Protein AF-0000000076105544 (afdb_homodimer)

Foldseek 3Di:
DPPPPPPPPPPPPPPLPLVLQVVLVVLVVLLCVFDQFHFAKKWKWKDFPNDTNDTFIDGPDPDHGTLQAKEFQFQLLQLLLLLLLQQLCVPQHPDHQQDQVCVLVVHQQQALDNVCSPGPGNQQLQFQQQQFAALLLLLLFQPDALVCLSVQRNQTDGDDDRLADHHDYLSSLLPSQVSSCSSVVHHSQVSSCVLPCVQLVQPLKGWLQDDDPVVGNYDFFWDQQQNDTDTADSVSLNSSCNSPSRTTMMGGSVSVNSVLSCLLLQQAHPVGHHSHDNVSSVQQPDFSHFDDQPDPLQVLAPPPLAPWHDGFTGTGRSWTWDDGPNFTKTKDWRDDGRKIKIWMATNVRRMIMIMMTHGDQPSNLQPVLSVQVSVQSSSVHDRSCPDSVCSSDPPPPSDDDDDDHDDDDDQDDAAPDQPVLPAAWWADSNSGIKGWAPDPPRQWIWIDRRQWIWIWGDDPDHQKTWIATDDSCHSPDGRWIWHWDRPDPWIWIWTCVSDVSDTTIITGDDPPPPPPPVVVPVPPVVVPVVPVVVVVVPDDDD/DPPPPPPPPPPPPPPLPLVLQVVLVVLVVLLCVFDQFHFAKKWKWKDFPNDTNDTFIDGNDPDHGTLQAKEFQFQLLQLLLLLLLQQLCVVQHPDHQQDQVCVLVVHQQQAQDNVCSPGPGNQQLQFQQQQFAALLLLLLFQPDALVCLSVQRNQTDGDDDRLADHHDYLSSLLPSQVSSCSSVVHHSQVSSCVLPCVQLVQVLKGWLQDDDPVVGNYDFFWDQQQNDTDTADSVVLNSSCNSPSRTTMMGGSVSVNSVLSCLLLQQAHPVGHHSHDNVSSVQQPDFSHFDDQPDPLQVLAPPDLAPWHDGFTGTGRSWTWDDGPRFTKTKDWRDDGRKIKIWMATNVRRMIMIMMTHGDQPSNLQPVLSVQVSVQSSSVHDRSCPDSVCSSDPPPPSDDDDDDHDDDDDQDDAAPDQLVLPAAWWADSNSGIKGWADDPPRQWIWIDRRQWIWIWGDDPDHQKTWIATDDSCHSPDGRWIWHWDRPDPWIWIWTCVSDVSDTTIITGDDPPPPPPPVVVPPPPPVVPVVPPPPPVPPPDDD

Organism: Mytilus edulis (NCBI:txid6550)

Nearest PDB structures (foldseek):
  7spn-assembly1_B  TM=6.577E-01  e=3.070E-20  Dehalococcoidia bacterium
  7mdc-assembly1_A  TM=8.211E-01  e=6.375E-18  Escherichia coli
  7mde-assembly1_A-2  TM=8.100E-01  e=4.195E-18  Escherichia coli CFT073
  7mdf-assembly1_A-2  TM=7.939E-01  e=6.717E-18  Escherichia coli CFT073
  6kjt-assembly1_D  TM=7.677E-01  e=2.613E-15  Jeotgalibacillus marinus

Radius of gyration: 33.94 Å; Cα contacts (8 Å, |Δi|>4): 2270; chains: 2; bounding box: 93×106×109 Å

Solvent-accessible surface area (backbone atoms only — not comparable to full-atom values): 57334 Å² total; per-residue (Å²): 137,84,78,77,78,77,76,78,72,76,68,75,68,79,66,76,58,60,68,41,45,53,52,47,53,54,49,53,59,52,48,52,66,30,79,80,40,47,45,41,34,39,26,33,23,33,33,42,80,90,35,80,69,42,69,41,34,39,46,64,52,98,55,86,40,35,25,73,32,28,38,57,32,13,34,48,23,24,32,54,39,39,51,52,40,56,44,47,32,66,74,74,46,91,56,55,56,79,36,37,43,29,70,76,67,71,38,77,67,41,35,57,46,67,68,58,17,65,62,40,22,49,50,40,54,47,30,27,19,61,12,37,67,35,56,63,56,41,47,40,26,73,82,65,44,55,80,56,47,57,75,23,39,34,67,48,69,63,80,45,45,73,42,59,34,68,29,76,34,54,50,47,25,16,49,50,31,37,53,37,19,66,74,69,68,44,57,56,69,57,48,46,41,63,72,46,28,57,77,58,61,24,80,79,47,50,35,49,68,74,57,56,70,90,79,48,61,57,61,78,26,22,40,66,57,73,84,45,76,40,75,49,52,66,70,47,49,26,52,62,18,63,40,35,24,26,30,16,35,26,34,23,33,57,39,47,47,42,57,41,41,23,57,64,54,57,28,19,43,96,84,63,51,64,78,40,51,64,67,55,42,50,56,39,69,40,55,63,25,39,38,72,67,73,38,80,49,44,55,77,32,27,47,72,65,28,98,49,24,58,45,51,38,22,21,14,34,42,30,36,28,34,32,44,92,49,31,50,32,39,34,40,57,10,68,49,93,12,28,35,24,37,40,38,36,21,70,61,73,33,35,25,42,39,41,36,35,18,44,55,55,72,70,42,46,49,62,52,52,47,50,54,42,50,51,20,48,76,68,74,41,85,47,90,66,82,41,67,64,40,61,46,44,42,64,36,90,63,40,92,78,78,79,78,71,78,80,88,72,74,74,76,39,68,55,81,59,64,68,72,75,70,43,43,46,26,38,24,87,54,57,40,62,36,41,32,38,79,39,93,53,81,46,33,34,30,35,39,40,54,64,35,33,28,47,30,25,28,43,89,54,79,54,24,24,34,24,35,29,35,79,68,33,49,78,71,47,62,71,38,50,38,38,48,44,73,85,52,98,71,30,32,40,35,32,46,77,53,24,75,92,62,46,51,61,21,38,48,58,77,80,67,81,81,76,64,81,60,76,70,64,74,64,59,64,72,56,53,69,60,54,61,69,52,57,72,64,59,72,74,87,124,137,83,80,77,78,76,76,76,73,75,67,75,69,78,67,73,58,60,67,38,45,54,51,48,53,53,50,54,57,51,48,51,65,30,78,80,41,47,46,42,34,38,25,32,23,33,33,42,81,88,34,82,69,43,68,40,35,39,46,65,52,97,55,86,40,34,25,75,33,28,37,56,32,13,33,48,24,23,34,53,38,39,52,51,41,54,44,47,32,66,74,73,46,93,56,54,55,79,36,38,43,30,70,77,67,72,37,78,68,41,35,58,45,68,68,57,18,66,61,41,22,49,49,40,54,45,30,28,19,60,11,37,67,34,56,62,57,40,46,39,27,74,82,65,43,54,79,56,47,55,75,22,38,35,66,48,66,62,78,45,46,73,42,59,34,66,29,75,34,54,50,47,24,16,48,51,31,38,53,37,20,64,73,70,70,45,58,54,69,57,47,45,42,64,72,45,29,58,76,58,62,25,79,78,47,49,37,49,68,74,57,56,70,90,79,47,62,57,60,78,26,22,41,65,56,73,84,45,75,40,76,48,51,65,70,47,48,25,54,62,17,62,41,34,24,25,31,16,36,26,33,22,33,58,39,46,47,42,56,42,42,24,59,64,54,58,29,19,44,97,84,63,52,65,77,39,53,65,66,56,40,51,58,40,71,39,57,64,25,39,38,71,65,72,40,81,49,42,56,77,31,26,48,72,67,29,97,49,23,62,46,51,38,22,21,13,33,42,30,38,29,34,32,44,90,49,33,52,33,39,35,42,57,9,69,48,92,12,30,34,23,37,41,38,38,21,70,63,74,33,35,24,43,40,41,37,35,18,45,56,56,73,70,43,47,50,61,52,53,46,50,55,42,50,51,20,50,75,67,75,42,85,46,89,66,83,42,67,63,42,61,43,44,43,63,36,89,64,39,92,78,78,80,79,72,77,81,88,72,72,72,76,39,69,55,82,59,63,67,74,75,68,42,45,46,26,38,24,88,55,57,41,61,34,40,34,38,79,38,91,52,82,47,33,32,30,36,40,39,54,66,35,34,27,47,30,23,25,44,90,54,79,52,25,24,34,25,35,30,35,79,68,34,49,77,72,46,63,71,37,52,39,38,48,43,73,85,50,98,71,29,33,40,34,32,46,78,53,24,77,93,62,46,51,62,22,39,48,57,76,80,70,80,80,78,62,84,55,73,74,65,71,65,60,68,70,57,55,73,62,64,61,71,62,65,73,67,59,84,70,82,128

InterPro domains:
  IPR001466 Beta-lactamase-related [PF00144] (37-363)
  IPR012338 Beta-lactamase/transpeptidase-like [G3DSA:3.40.710.10] (24-375)
  IPR012338 Beta-lactamase/transpeptidase-like [SSF56601] (34-372)
  IPR050491 Beta-lactamase AmpC-like [PTHR46825] (34-461)

Sequence (1084 aa):
MLGLFVFCLVTGVVNGCTSCSTALNATLKELMLCKSHLVVGLSVSVVKSDKVLFVEGYSNDNTSVTGDTVFQIASLSKAFASTLLVKLIEEKTEYSLDTKIKTILRNDHIFNDSLRSEYTTVRDLLSHRTGIPQNNRIRLNTNLTRSNLIHRLKYLKAEKEFRGSYIYSSLLYGLVTHITEMIGGDTWENLVSKFIFEPLGMKSSTFVTTANPEKINLAQGYRDFYGDFHPVPFEFSKYYGELCGSGCILSTAVDMTKWMTFHLNGGKLSDGRRLISEKAFKEITTAVNTVPNDMYTYKYYTKPKVPVTTAISGYALGWRSGFYGGNRMFIHGGSTYGYRALMSWYPDADLGIFIVLTGNDPNYFIRQVLHNYIFDIYTNQTPYINSTATLCSFPQPWYDYTPNTKLNVTKSLAMSRQKTDYIGNYYNPAYGHIQVKGHEDMNKLTLIYGVSTFILYPKEAKDEFYGDSVGLTKYLFNFYTFRFDIECDNPYLEIPKFESMSPPVFQKSRDNANRALTIFNSGFDQLIFMVVLYAVAQTRTFMLGLFVFCLVTGVVNGCTSCSTALNATLKELMLCKSHLVVGLSVSVVKSDKVLFVEGYSNDNTSVTGDTVFQIASLSKAFASTLLVKLIEEKTEYSLDTKIKTILRNDHIFNDSLRSEYTTVRDLLSHRTGIPQNNRIRLNTNLTRSNLIHRLKYLKAEKEFRGSYIYSSLLYGLVTHITEMIGGDTWENLVSKFIFEPLGMKSSTFVTTANPEKINLAQGYRDFYGDFHPVPFEFSKYYGELCGSGCILSTAVDMTKWMTFHLNGGKLSDGRRLISEKAFKEITTAVNTVPNDMYTYKYYTKPKVPVTTAISGYALGWRSGFYGGNRMFIHGGSTYGYRALMSWYPDADLGIFIVLTGNDPNYFIRQVLHNYIFDIYTNQTPYINSTATLCSFPQPWYDYTPNTKLNVTKSLAMSRQKTDYIGNYYNPAYGHIQVKGHEDMNKLTLIYGVSTFILYPKEAKDEFYGDSVGLTKYLFNFYTFRFDIECDNPYLEIPKFESMSPPVFQKSRDNANRALTIFNSGFDQLIFMVVLYAVAQTRTF

Secondary structure (DSSP, 8-state):
-----------------HHHHHHHHHHHHHHTT-SSS-EEEEEEEEEETTEEEEEEEEESSSS---TT-BEE-GGGHHHHHHHHHHHHHHHH-S--TTSBHHHHHT-S--SSSHHHHHH-BHHHHHTT-S-----GGGGG-TT--TTTHHHHHTTSPP-S-TTS-----HHHHHHHHHHHHHHHTS-HHHHHIIIIIHHHT-TT-EETTT--GGGTTBPPPEEEETTEEEEPPHHHHHHHTSSGGGT-EEE-HHHHHHHHHHHHTTSB-TTS-BSS-HHHHHHHTS--EE--TT-TTGGGG-TTTSSS-EEEEEE-SS-EEEEETTEEEEEEEEEETTEEEEEEEETTTTEEEEEEEEE--GGGTTHHHHHHHHHHHHTTPPPS--SHHHHHHTTTTTS-------------PPPSS-HHHH-EEEEETTTEEEEEEE-SSTT-EEEEETTEEEEEEE-SSTTEEEEEEEGGGTTTSEEEEEEEE-SSSS-EEE-GGG-SSS--EEEEP---SS--SGGGSTTSHHHHHHHHHHHGGG----/-----------------HHHHHHHHHHHHHHTT-SSS-EEEEEEEEEETTEEEEEEEEESSSS---TT-BEE-GGGHHHHHHHHHHHHHHHH-S--TTSBHHHHHT-S--SSSHHHHHH-BHHHHHTT-S-----GGGGG-TT--TTTHHHHHTTS---S-TTS-----HHHHHHHHHHHHHHHTS-HHHHHIIIIIHHHT-TT-EETTT--GGGTTBPPPEEEETTEEEEPPHHHHHHHTSSGGGT-EEE-HHHHHHHHHHHHTTSB-TTS-BSS-HHHHHHHTS--EE--TT-TTGGGG-TTTSSS-EEEEEE-SS-EEEEETTEEEEEEEEEETTEEEEEEEETTTTEEEEEEEEE--GGGTTHHHHHHHHHHHHTTPPPS--SHHHHHHTTTTTS-------------PPPSS-HHHH-EEEEETTTEEEEEEE-SSTT-EEEEETTEEEEEEE-SSTTEEEEEEEGGGTTTSEEEEEEEE-SSSS-EEE-GGG-SSS--EEEEP---SS--S-GGGTTSGGGGGGGSTTGGGG----

Structure (mmCIF, N/CA/C/O backbone):
data_AF-0000000076105544-model_v1
#
loop_
_entity.id
_entity.type
_entity.pdbx_description
1 polymer 'Beta-lactamase-related domain-containing protein'
#
loop_
_atom_site.group_PDB
_atom_site.id
_atom_site.type_symbol
_atom_site.label_atom_id
_atom_site.label_alt_id
_atom_site.label_comp_id
_atom_site.label_asym_id
_atom_site.label_entity_id
_atom_site.label_seq_id
_atom_site.pdbx_PDB_ins_code
_atom_site.Cartn_x
_atom_site.Cartn_y
_atom_site.Cartn_z
_atom_site.occupancy
_atom_site.B_iso_or_equiv
_atom_site.auth_seq_id
_atom_site.auth_comp_id
_atom_site.auth_asym_id
_atom_site.auth_atom_id
_atom_site.pdbx_PDB_model_num
ATOM 1 N N . MET A 1 1 ? 42.875 -32.688 32.812 1 31.58 1 MET A N 1
ATOM 2 C CA . MET A 1 1 ? 43.094 -31.578 31.891 1 31.58 1 MET A CA 1
ATOM 3 C C . MET A 1 1 ? 41.781 -30.812 31.609 1 31.58 1 MET A C 1
ATOM 5 O O . MET A 1 1 ? 40.875 -31.375 31.016 1 31.58 1 MET A O 1
ATOM 9 N N . LEU A 1 2 ? 41.406 -29.859 32.5 1 36.34 2 LEU A N 1
ATOM 10 C CA . LEU A 1 2 ? 40.219 -29.016 32.625 1 36.34 2 LEU A CA 1
ATOM 11 C C . LEU A 1 2 ? 40.156 -28 31.5 1 36.34 2 LEU A C 1
ATOM 13 O O . LEU A 1 2 ? 41 -27.109 31.422 1 36.34 2 LEU A O 1
ATOM 17 N N . GLY A 1 3 ? 39.719 -28.406 30.344 1 34.31 3 GLY A N 1
ATOM 18 C CA . GLY A 1 3 ? 39.594 -27.516 29.188 1 34.31 3 GLY A CA 1
ATOM 19 C C . GLY A 1 3 ? 38.719 -26.312 29.453 1 34.31 3 GLY A C 1
ATOM 20 O O . GLY A 1 3 ? 37.562 -26.453 29.828 1 34.31 3 GLY A O 1
ATOM 21 N N . LEU A 1 4 ? 39.344 -25.203 29.781 1 35.78 4 LEU A N 1
ATOM 22 C CA . LEU A 1 4 ? 38.75 -23.891 30 1 35.78 4 LEU A CA 1
ATOM 23 C C . LEU A 1 4 ? 38.062 -23.375 28.75 1 35.78 4 LEU A C 1
ATOM 25 O O . LEU A 1 4 ? 38.688 -23.156 27.719 1 35.78 4 LEU A O 1
ATOM 29 N N . PHE A 1 5 ? 36.812 -23.656 28.656 1 39.09 5 PHE A N 1
ATOM 30 C CA . PHE A 1 5 ? 35.969 -23.031 27.641 1 39.09 5 PHE A CA 1
ATOM 31 C C . PHE A 1 5 ? 35.906 -21.516 27.828 1 39.09 5 PHE A C 1
ATOM 33 O O . PHE A 1 5 ? 35.375 -21.031 28.828 1 39.09 5 PHE A O 1
ATOM 40 N N . VAL A 1 6 ? 36.875 -20.797 27.219 1 33.16 6 VAL A N 1
ATOM 41 C CA . VAL A 1 6 ? 36.75 -19.344 27.172 1 33.16 6 VAL A CA 1
ATOM 42 C C . VAL A 1 6 ? 35.562 -18.938 26.344 1 33.16 6 VAL A C 1
ATOM 44 O O . VAL A 1 6 ? 35.469 -19.234 25.156 1 33.16 6 VAL A O 1
ATOM 47 N N . PHE A 1 7 ? 34.469 -18.75 27 1 33.44 7 PHE A N 1
ATOM 48 C CA . PHE A 1 7 ? 33.312 -18.078 26.406 1 33.44 7 PHE A CA 1
ATOM 49 C C . PHE A 1 7 ? 33.688 -16.688 25.922 1 33.44 7 PHE A C 1
ATOM 51 O O . PHE A 1 7 ? 34 -15.812 26.719 1 33.44 7 PHE A O 1
ATOM 58 N N . CYS A 1 8 ? 34.25 -16.609 24.719 1 30.38 8 CYS A N 1
ATOM 59 C CA . CYS A 1 8 ? 34.375 -15.281 24.125 1 30.38 8 CYS A CA 1
ATOM 60 C C . CYS A 1 8 ? 33.031 -14.586 24.031 1 30.38 8 CYS A C 1
ATOM 62 O O . CYS A 1 8 ? 32.156 -14.992 23.25 1 30.38 8 CYS A O 1
ATOM 64 N N . LEU A 1 9 ? 32.594 -14.023 25.094 1 30.91 9 LEU A N 1
ATOM 65 C CA . LEU A 1 9 ? 31.531 -13.031 25.047 1 30.91 9 LEU A CA 1
ATOM 66 C C . LEU A 1 9 ? 31.844 -11.945 24.016 1 30.91 9 LEU A C 1
ATOM 68 O O . LEU A 1 9 ? 32.75 -11.133 24.234 1 30.91 9 LEU A O 1
ATOM 72 N N . VAL A 1 10 ? 31.719 -12.211 22.797 1 32.59 10 VAL A N 1
ATOM 73 C CA . VAL A 1 10 ? 31.688 -11.086 21.859 1 32.59 10 VAL A CA 1
ATOM 74 C C . VAL A 1 10 ? 30.688 -10.039 22.344 1 32.59 10 VAL A C 1
ATOM 76 O O . VAL A 1 10 ? 29.484 -10.281 22.359 1 32.59 10 VAL A O 1
ATOM 79 N N . THR A 1 11 ? 30.984 -9.414 23.391 1 32.16 11 THR A N 1
ATOM 80 C CA . THR A 1 11 ? 30.281 -8.18 23.672 1 32.16 11 THR A CA 1
ATOM 81 C C . THR A 1 11 ? 30.203 -7.293 22.438 1 32.16 11 THR A C 1
ATOM 83 O O . THR A 1 11 ? 31.234 -6.844 21.922 1 32.16 11 THR A O 1
ATOM 86 N N . GLY A 1 12 ? 29.406 -7.598 21.5 1 33.75 12 GLY A N 1
ATOM 87 C CA . GLY A 1 12 ? 29.125 -6.523 20.578 1 33.75 12 GLY A CA 1
ATOM 88 C C . GLY A 1 12 ? 29.047 -5.16 21.234 1 33.75 12 GLY A C 1
ATOM 89 O O . GLY A 1 12 ? 28.109 -4.895 22 1 33.75 12 GLY A O 1
ATOM 90 N N . VAL A 1 13 ? 30.094 -4.617 21.625 1 34.41 13 VAL A N 1
ATOM 91 C CA . VAL A 1 13 ? 30.156 -3.199 21.969 1 34.41 13 VAL A CA 1
ATOM 92 C C . VAL A 1 13 ? 29.312 -2.395 20.984 1 34.41 13 VAL A C 1
ATOM 94 O O . VAL A 1 13 ? 29.594 -2.396 19.781 1 34.41 13 VAL A O 1
ATOM 97 N N . VAL A 1 14 ? 28.062 -2.232 21.141 1 41.03 14 VAL A N 1
ATOM 98 C CA . VAL A 1 14 ? 27.328 -1.115 20.547 1 41.03 14 VAL A CA 1
ATOM 99 C C . VAL A 1 14 ? 28.188 0.144 20.594 1 41.03 14 VAL A C 1
ATOM 101 O O . VAL A 1 14 ? 28.375 0.745 21.656 1 41.03 14 VAL A O 1
ATOM 104 N N . ASN A 1 15 ? 29.391 0.202 20.125 1 44.59 15 ASN A N 1
ATOM 105 C CA . ASN A 1 15 ? 30.234 1.394 20.031 1 44.59 15 ASN A CA 1
ATOM 106 C C . ASN A 1 15 ? 29.422 2.611 19.594 1 44.59 15 ASN A C 1
ATOM 108 O O . ASN A 1 15 ? 28.812 2.6 18.531 1 44.59 15 ASN A O 1
ATOM 112 N N . GLY A 1 16 ? 28.75 3.342 20.438 1 58.44 16 GLY A N 1
ATOM 113 C CA . GLY A 1 16 ? 28.297 4.703 20.203 1 58.44 16 GLY A CA 1
ATOM 114 C C . GLY A 1 16 ? 29.141 5.434 19.172 1 58.44 16 GLY A C 1
ATOM 115 O O . GLY A 1 16 ? 30.359 5.242 19.109 1 58.44 16 GLY A O 1
ATOM 116 N N . CYS A 1 17 ? 28.625 5.535 17.922 1 72.81 17 CYS A N 1
ATOM 117 C CA . CYS A 1 17 ? 29.328 6.172 16.812 1 72.81 17 CYS A CA 1
ATOM 118 C C . CYS A 1 17 ? 29.734 7.594 17.156 1 72.81 17 CYS A C 1
ATOM 120 O O . CYS A 1 17 ? 29.125 8.555 16.688 1 72.81 17 CYS A O 1
ATOM 122 N N . THR A 1 18 ? 30.578 7.867 18.188 1 79.75 18 THR A N 1
ATOM 123 C CA . THR A 1 18 ? 31.047 9.195 18.547 1 79.75 18 THR A CA 1
ATOM 124 C C . THR A 1 18 ? 31.469 9.977 17.312 1 79.75 18 THR A C 1
ATOM 126 O O . THR A 1 18 ? 31.203 11.172 17.203 1 79.75 18 THR A O 1
ATOM 129 N N . SER A 1 19 ? 32.062 9.266 16.5 1 86.56 19 SER A N 1
ATOM 130 C CA . SER A 1 19 ? 32.5 9.906 15.258 1 86.56 19 SER A CA 1
ATOM 131 C C . SER A 1 19 ? 31.297 10.367 14.438 1 86.56 19 SER A C 1
ATOM 133 O O . SER A 1 19 ? 31.328 11.43 13.805 1 86.56 19 SER A O 1
ATOM 135 N N . CYS A 1 20 ? 30.266 9.633 14.531 1 89.56 20 CYS A N 1
ATOM 136 C CA . CYS A 1 20 ? 29.062 10 13.805 1 89.56 20 CYS A CA 1
ATOM 137 C C . CYS A 1 20 ? 28.438 11.281 14.367 1 89.56 20 CYS A C 1
ATOM 139 O O . CYS A 1 20 ? 28.047 12.172 13.609 1 89.56 20 CYS A O 1
ATOM 141 N N . SER A 1 21 ? 28.438 11.453 15.688 1 93.81 21 SER A N 1
ATOM 142 C CA . SER A 1 21 ? 27.844 12.617 16.344 1 93.81 21 SER A CA 1
ATOM 143 C C . SER A 1 21 ? 28.672 13.875 16.094 1 93.81 21 SER A C 1
ATOM 145 O O . SER A 1 21 ? 28.125 14.969 15.945 1 93.81 21 SER A O 1
ATOM 147 N N . THR A 1 22 ? 29.953 13.688 16.047 1 93.25 22 THR A N 1
ATOM 148 C CA . THR A 1 22 ? 30.828 14.812 15.734 1 93.25 22 THR A CA 1
ATOM 149 C C . THR A 1 22 ? 30.609 15.297 14.305 1 93.25 22 THR A C 1
ATOM 151 O O . THR A 1 22 ? 30.516 16.5 14.062 1 93.25 22 THR A O 1
ATOM 154 N N . ALA A 1 23 ? 30.531 14.336 13.453 1 91.38 23 ALA A N 1
ATOM 155 C CA . ALA A 1 23 ? 30.281 14.672 12.055 1 91.38 23 ALA A CA 1
ATOM 156 C C . ALA A 1 23 ? 28.938 15.352 11.883 1 91.38 23 ALA A C 1
ATOM 158 O O . ALA A 1 23 ? 28.797 16.312 11.117 1 91.38 23 ALA A O 1
ATOM 159 N N . LEU A 1 24 ? 27.938 14.844 12.562 1 94.75 24 LEU A N 1
ATOM 160 C CA . LEU A 1 24 ? 26.609 15.422 12.492 1 94.75 24 LEU A CA 1
ATOM 161 C C . LEU A 1 24 ? 26.609 16.859 13.023 1 94.75 24 LEU A C 1
ATOM 163 O O . LEU A 1 24 ? 26.031 17.75 12.398 1 94.75 24 LEU A O 1
ATOM 167 N N . ASN A 1 25 ? 27.219 17.078 14.148 1 95.25 25 ASN A N 1
ATOM 168 C CA . ASN A 1 25 ? 27.297 18.406 14.742 1 95.25 25 ASN A CA 1
ATOM 169 C C . ASN A 1 25 ? 27.922 19.406 13.781 1 95.25 25 ASN A C 1
ATOM 171 O O . ASN A 1 25 ? 27.438 20.531 13.641 1 95.25 25 ASN A O 1
ATOM 175 N N . ALA A 1 26 ? 29 18.984 13.148 1 92.88 26 ALA A N 1
ATOM 176 C CA . ALA A 1 26 ? 29.688 19.859 12.195 1 92.88 26 ALA A CA 1
ATOM 177 C C . ALA A 1 26 ? 28.781 20.188 11.008 1 92.88 26 ALA A C 1
ATOM 179 O O . ALA A 1 26 ? 28.734 21.344 10.562 1 92.88 26 ALA A O 1
ATOM 180 N N . THR A 1 27 ? 28.109 19.203 10.547 1 92.81 27 THR A N 1
ATOM 181 C CA . THR A 1 27 ? 27.219 19.375 9.406 1 92.81 27 THR A CA 1
ATOM 182 C C . THR A 1 27 ? 26.078 20.328 9.742 1 92.81 27 THR A C 1
ATOM 184 O O . THR A 1 27 ? 25.719 21.188 8.938 1 92.81 27 THR A O 1
ATOM 187 N N . LEU A 1 28 ? 25.5 20.234 10.906 1 94.62 28 LEU A N 1
ATOM 188 C CA . LEU A 1 28 ? 24.359 21.062 11.32 1 94.62 28 LEU A CA 1
ATOM 189 C C . LEU A 1 28 ? 24.797 22.5 11.523 1 94.62 28 LEU A C 1
ATOM 191 O O . LEU A 1 28 ? 24.062 23.438 11.18 1 94.62 28 LEU A O 1
ATOM 195 N N . LYS A 1 29 ? 25.969 22.703 12.062 1 92.06 29 LYS A N 1
ATOM 196 C CA . LYS A 1 29 ? 26.516 24.062 12.211 1 92.06 29 LYS A CA 1
ATOM 197 C C . LYS A 1 29 ? 26.688 24.734 10.852 1 92.06 29 LYS A C 1
ATOM 199 O O . LYS A 1 29 ? 26.391 25.906 10.703 1 92.06 29 LYS A O 1
ATOM 204 N N . GLU A 1 30 ? 27.141 23.969 9.945 1 89.31 30 GLU A N 1
ATOM 205 C CA . GLU A 1 30 ? 27.344 24.5 8.602 1 89.31 30 GLU A CA 1
ATOM 206 C C . GLU A 1 30 ? 26 24.812 7.93 1 89.31 30 GLU A C 1
ATOM 208 O O . GLU A 1 30 ? 25.891 25.781 7.191 1 89.31 30 GLU A O 1
ATOM 213 N N . LEU A 1 31 ? 25.047 23.953 8.141 1 90.88 31 LEU A N 1
ATOM 214 C CA . LEU A 1 31 ? 23.719 24.156 7.59 1 90.88 31 LEU A CA 1
ATOM 215 C C . LEU A 1 31 ? 23.141 25.484 8.031 1 90.88 31 LEU A C 1
ATOM 217 O O . LEU A 1 31 ? 22.484 26.172 7.254 1 90.88 31 LEU A O 1
ATOM 221 N N . MET A 1 32 ? 23.406 25.922 9.258 1 90.5 32 MET A N 1
ATOM 222 C CA . MET A 1 32 ? 22.859 27.156 9.812 1 90.5 32 MET A CA 1
ATOM 223 C C . MET A 1 32 ? 23.453 28.375 9.109 1 90.5 32 MET A C 1
ATOM 225 O O . MET A 1 32 ? 22.875 29.469 9.164 1 90.5 32 MET A O 1
ATOM 229 N N . LEU A 1 33 ? 24.5 28.109 8.367 1 86.94 33 LEU A N 1
ATOM 230 C CA . LEU A 1 33 ? 25.188 29.219 7.723 1 86.94 33 LEU A CA 1
ATOM 231 C C . LEU A 1 33 ? 24.766 29.359 6.266 1 86.94 33 LEU A C 1
ATOM 233 O O . LEU A 1 33 ? 25.125 30.312 5.59 1 86.94 33 LEU A O 1
ATOM 237 N N . CYS A 1 34 ? 23.969 28.359 5.91 1 85.38 34 CYS A N 1
ATOM 238 C CA . CYS A 1 34 ? 23.531 28.391 4.52 1 85.38 34 CYS A CA 1
ATOM 239 C C . CYS A 1 34 ? 22.672 29.625 4.254 1 85.38 34 CYS A C 1
ATOM 241 O O . CYS A 1 34 ? 21.797 29.953 5.055 1 85.38 34 CYS A O 1
ATOM 243 N N . LYS A 1 35 ? 22.797 30.266 3.115 1 75.38 35 LYS A N 1
ATOM 244 C CA . LYS A 1 35 ? 22.047 31.484 2.77 1 75.38 35 LYS A CA 1
ATOM 245 C C . LYS A 1 35 ? 20.781 31.141 1.991 1 75.38 35 LYS A C 1
ATOM 247 O O . LYS A 1 35 ? 19.812 31.891 2.023 1 75.38 35 LYS A O 1
ATOM 252 N N . SER A 1 36 ? 20.812 30.109 1.252 1 69.62 36 SER A N 1
ATOM 253 C CA . SER A 1 36 ? 19.703 29.75 0.37 1 69.62 36 SER A CA 1
ATOM 254 C C . SER A 1 36 ? 18.516 29.203 1.163 1 69.62 36 SER A C 1
ATOM 256 O O . SER A 1 36 ? 17.375 29.359 0.745 1 69.62 36 SER A O 1
ATOM 258 N N . HIS A 1 37 ? 18.797 28.453 2.17 1 67.31 37 HIS A N 1
ATOM 259 C CA . HIS A 1 37 ? 17.75 27.875 3.008 1 67.31 37 HIS A CA 1
ATOM 260 C C . HIS A 1 37 ? 17.828 28.406 4.434 1 67.31 37 HIS A C 1
ATOM 262 O O . HIS A 1 37 ? 18.641 27.938 5.23 1 67.31 37 HIS A O 1
ATOM 268 N N . LEU A 1 38 ? 16.891 29.25 4.59 1 78.31 38 LEU A N 1
ATOM 269 C CA . LEU A 1 38 ? 17.109 29.906 5.879 1 78.31 38 LEU A CA 1
ATOM 270 C C . LEU A 1 38 ? 16.406 29.141 6.996 1 78.31 38 LEU A C 1
ATOM 272 O O . LEU A 1 38 ? 15.172 29.062 7.02 1 78.31 38 LEU A O 1
ATOM 276 N N . VAL A 1 39 ? 17.172 28.406 7.668 1 91.25 39 VAL A N 1
ATOM 277 C CA . VAL A 1 39 ? 16.766 27.797 8.93 1 91.25 39 VAL A CA 1
ATOM 278 C C . VAL A 1 39 ? 17.047 28.75 10.086 1 91.25 39 VAL A C 1
ATOM 280 O O . VAL A 1 39 ? 18.188 29.219 10.25 1 91.25 39 VAL A O 1
ATOM 283 N N . VAL A 1 40 ? 15.977 29.094 10.82 1 93.94 40 VAL A N 1
ATOM 284 C CA . VAL A 1 40 ? 16.125 30.047 11.922 1 93.94 40 VAL A CA 1
ATOM 285 C C . VAL A 1 40 ? 16.469 29.281 13.203 1 93.94 40 VAL A C 1
ATOM 287 O O . VAL A 1 40 ? 17.453 29.609 13.883 1 93.94 40 VAL A O 1
ATOM 290 N N . GLY A 1 41 ? 15.664 28.406 13.57 1 95.81 41 GLY A N 1
ATOM 291 C CA . GLY A 1 41 ? 15.906 27.484 14.672 1 95.81 41 GLY A CA 1
ATOM 292 C C . GLY A 1 41 ? 15.812 26.031 14.273 1 95.81 41 GLY A C 1
ATOM 293 O O . GLY A 1 41 ? 14.977 25.656 13.438 1 95.81 41 GLY A O 1
ATOM 294 N N . LEU A 1 42 ? 16.719 25.172 14.836 1 97.06 42 LEU A N 1
ATOM 295 C CA . LEU A 1 42 ? 16.797 23.75 14.516 1 97.06 42 LEU A CA 1
ATOM 296 C C . LEU A 1 42 ? 17.109 22.922 15.766 1 97.06 42 LEU A C 1
ATOM 298 O O . LEU A 1 42 ? 17.969 23.312 16.562 1 97.06 42 LEU A O 1
ATOM 302 N N . SER A 1 43 ? 16.375 21.953 16.031 1 98.56 43 SER A N 1
ATOM 303 C CA . SER A 1 43 ? 16.672 20.969 17.062 1 98.56 43 SER A CA 1
ATOM 304 C C . SER A 1 43 ? 16.641 19.547 16.516 1 98.56 43 SER A C 1
ATOM 306 O O . SER A 1 43 ? 15.773 19.219 15.711 1 98.56 43 SER A O 1
ATOM 308 N N . VAL A 1 44 ? 17.609 18.688 16.906 1 98.62 44 VAL A N 1
ATOM 309 C CA . VAL A 1 44 ? 17.781 17.344 16.359 1 98.62 44 VAL A CA 1
ATOM 310 C C . VAL A 1 44 ? 18.031 16.344 17.484 1 98.62 44 VAL A C 1
ATOM 312 O O . VAL A 1 44 ? 18.734 16.672 18.453 1 98.62 44 VAL A O 1
ATOM 315 N N . SER A 1 45 ? 17.484 15.203 17.391 1 98.75 45 SER A N 1
ATOM 316 C CA . SER A 1 45 ? 17.828 14.109 18.297 1 98.75 45 SER A CA 1
ATOM 317 C C . SER A 1 45 ? 17.922 12.781 17.547 1 98.75 45 SER A C 1
ATOM 319 O O . SER A 1 45 ? 17.234 12.586 16.531 1 98.75 45 SER A O 1
ATOM 321 N N . VAL A 1 46 ? 18.781 11.898 17.953 1 98.69 46 VAL A N 1
ATOM 322 C CA . VAL A 1 46 ? 19.016 10.57 17.406 1 98.69 46 VAL A CA 1
ATOM 323 C C . VAL A 1 46 ? 19.078 9.539 18.531 1 98.69 46 VAL A C 1
ATOM 325 O O . VAL A 1 46 ? 19.781 9.727 19.516 1 98.69 46 VAL A O 1
ATOM 328 N N . VAL A 1 47 ? 18.25 8.523 18.391 1 98 47 VAL A N 1
ATOM 329 C CA . VAL A 1 47 ? 18.25 7.41 19.328 1 98 47 VAL A CA 1
ATOM 330 C C . VAL A 1 47 ? 18.641 6.125 18.594 1 98 47 VAL A C 1
ATOM 332 O O . VAL A 1 47 ? 18.203 5.883 17.469 1 98 47 VAL A O 1
ATOM 335 N N . LYS A 1 48 ? 19.469 5.34 19.156 1 95.94 48 LYS A N 1
ATOM 336 C CA . LYS A 1 48 ? 19.859 4.035 18.625 1 95.94 48 LYS A CA 1
ATOM 337 C C . LYS A 1 48 ? 20.078 3.02 19.734 1 95.94 48 LYS A C 1
ATOM 339 O O . LYS A 1 48 ? 20.766 3.303 20.703 1 95.94 48 LYS A O 1
ATOM 344 N N . SER A 1 49 ? 19.516 1.836 19.609 1 90.31 49 SER A N 1
ATOM 345 C CA . SER A 1 49 ? 19.688 0.748 20.562 1 90.31 49 SER A CA 1
ATOM 346 C C . SER A 1 49 ? 19.422 1.214 21.984 1 90.31 49 SER A C 1
ATOM 348 O O . SER A 1 49 ? 20.25 1.005 22.875 1 90.31 49 SER A O 1
ATOM 350 N N . ASP A 1 50 ? 18.422 1.994 22.156 1 89.81 50 ASP A N 1
ATOM 351 C CA . ASP A 1 50 ? 17.891 2.451 23.438 1 89.81 50 ASP A CA 1
ATOM 352 C C . ASP A 1 50 ? 18.812 3.498 24.078 1 89.81 50 ASP A C 1
ATOM 354 O O . ASP A 1 50 ? 18.75 3.734 25.281 1 89.81 50 ASP A O 1
ATOM 358 N N . LYS A 1 51 ? 19.641 4.062 23.266 1 94.81 51 LYS A N 1
ATOM 359 C CA . LYS A 1 51 ? 20.531 5.117 23.75 1 94.81 51 LYS A CA 1
ATOM 360 C C . LYS A 1 51 ? 20.344 6.398 22.938 1 94.81 51 LYS A C 1
ATOM 362 O O . LYS A 1 51 ? 20.219 6.359 21.719 1 94.81 51 LYS A O 1
ATOM 367 N N . VAL A 1 52 ? 20.297 7.465 23.688 1 96.94 52 VAL A N 1
ATOM 368 C CA . VAL A 1 52 ? 20.328 8.773 23.031 1 96.94 52 VAL A CA 1
ATOM 369 C C . VAL A 1 52 ? 21.75 9.102 22.594 1 96.94 52 VAL A C 1
ATOM 371 O O . VAL A 1 52 ? 22.625 9.328 23.422 1 96.94 52 VAL A O 1
ATOM 374 N N . LEU A 1 53 ? 21.969 9.172 21.328 1 97.31 53 LEU A N 1
ATOM 375 C CA . LEU A 1 53 ? 23.312 9.352 20.812 1 97.31 53 LEU A CA 1
ATOM 376 C C . LEU A 1 53 ? 23.562 10.812 20.469 1 97.31 53 LEU A C 1
ATOM 378 O O . LEU A 1 53 ? 24.719 11.242 20.359 1 97.31 53 LEU A O 1
ATOM 382 N N . PHE A 1 54 ? 22.5 11.586 20.234 1 97.69 54 PHE A N 1
ATOM 383 C CA . PHE A 1 54 ? 22.656 12.977 19.812 1 97.69 54 PHE A CA 1
ATOM 384 C C . PHE A 1 54 ? 21.438 13.797 20.203 1 97.69 54 PHE A C 1
ATOM 386 O O . PHE A 1 54 ? 20.297 13.375 19.953 1 97.69 54 PHE A O 1
ATOM 393 N N . VAL A 1 55 ? 21.531 14.867 20.828 1 98.19 55 VAL A N 1
ATOM 394 C CA . VAL A 1 55 ? 20.516 15.891 21.062 1 98.19 55 VAL A CA 1
ATOM 395 C C . VAL A 1 55 ? 21.172 17.266 21.094 1 98.19 55 VAL A C 1
ATOM 397 O O . VAL A 1 55 ? 22.031 17.547 21.938 1 98.19 55 VAL A O 1
ATOM 400 N N . GLU A 1 56 ? 20.812 18.094 20.141 1 97.69 56 GLU A N 1
ATOM 401 C CA . GLU A 1 56 ? 21.375 19.438 20.078 1 97.69 56 GLU A CA 1
ATOM 402 C C . GLU A 1 56 ? 20.391 20.406 19.422 1 97.69 56 GLU A C 1
ATOM 404 O O . GLU A 1 56 ? 19.438 20 18.766 1 97.69 56 GLU A O 1
ATOM 409 N N . GLY A 1 57 ? 20.594 21.656 19.688 1 97.56 57 GLY A N 1
ATOM 410 C CA . GLY A 1 57 ? 19.859 22.75 19.047 1 97.56 57 GLY A CA 1
ATOM 411 C C . GLY A 1 57 ? 20.766 23.828 18.484 1 97.56 57 GLY A C 1
ATOM 412 O O . GLY A 1 57 ? 21.891 24.016 18.953 1 97.56 57 GLY A O 1
ATOM 413 N N . TYR A 1 58 ? 20.25 24.453 17.469 1 95.75 58 TYR A N 1
ATOM 414 C CA . TYR A 1 58 ? 20.984 25.484 16.766 1 95.75 58 TYR A CA 1
ATOM 415 C C . TYR A 1 58 ? 20.078 26.656 16.406 1 95.75 58 TYR A C 1
ATOM 417 O O . TYR A 1 58 ? 18.875 26.469 16.188 1 95.75 58 TYR A O 1
ATOM 425 N N . SER A 1 59 ? 20.594 27.812 16.391 1 92.81 59 SER A N 1
ATOM 426 C CA . SER A 1 59 ? 19.828 28.984 15.977 1 92.81 59 SER A CA 1
ATOM 427 C C . SER A 1 59 ? 20.703 29.969 15.227 1 92.81 59 SER A C 1
ATOM 429 O O . SER A 1 59 ? 21.922 30.047 15.469 1 92.81 59 SER A O 1
ATOM 431 N N . ASN A 1 60 ? 20.188 30.609 14.336 1 84.75 60 ASN A N 1
ATOM 432 C CA . ASN A 1 60 ? 20.906 31.656 13.602 1 84.75 60 ASN A CA 1
ATOM 433 C C . ASN A 1 60 ? 20.531 33.062 14.086 1 84.75 60 ASN A C 1
ATOM 435 O O . ASN A 1 60 ? 21.047 34.062 13.57 1 84.75 60 ASN A O 1
ATOM 439 N N . ASP A 1 61 ? 19.688 33.094 14.977 1 76.31 61 ASP A N 1
ATOM 440 C CA . ASP A 1 61 ? 19.328 34.375 15.562 1 76.31 61 ASP A CA 1
ATOM 441 C C . ASP A 1 61 ? 19.75 34.438 17.031 1 76.31 61 ASP A C 1
ATOM 443 O O . ASP A 1 61 ? 20.547 33.625 17.484 1 76.31 61 ASP A O 1
ATOM 447 N N . ASN A 1 62 ? 19.375 35.469 17.609 1 75.81 62 ASN A N 1
ATOM 448 C CA . ASN A 1 62 ? 19.828 35.719 18.969 1 75.81 62 ASN A CA 1
ATOM 449 C C . ASN A 1 62 ? 19.094 34.844 19.984 1 75.81 62 ASN A C 1
ATOM 451 O O . ASN A 1 62 ? 19.156 35.094 21.188 1 75.81 62 ASN A O 1
ATOM 455 N N . THR A 1 63 ? 18.484 33.906 19.328 1 78.19 63 THR A N 1
ATOM 456 C CA . THR A 1 63 ? 17.828 33 20.266 1 78.19 63 THR A CA 1
ATOM 457 C C . THR A 1 63 ? 18.719 31.812 20.578 1 78.19 63 THR A C 1
ATOM 459 O O . THR A 1 63 ? 19.688 31.562 19.875 1 78.19 63 THR A O 1
ATOM 462 N N . SER A 1 64 ? 18.484 31.203 21.734 1 88.5 64 SER A N 1
ATOM 463 C CA . SER A 1 64 ? 19.234 30.031 22.156 1 88.5 64 SER A CA 1
ATOM 464 C C . SER A 1 64 ? 18.391 28.766 22.047 1 88.5 64 SER A C 1
ATOM 466 O O . SER A 1 64 ? 17.766 28.344 23.016 1 88.5 64 SER A O 1
ATOM 468 N N . VAL A 1 65 ? 18.391 28.156 20.828 1 96.62 65 VAL A N 1
ATOM 469 C CA . VAL A 1 65 ? 17.688 26.891 20.625 1 96.62 65 VAL A CA 1
ATOM 470 C C . VAL A 1 65 ? 18.547 25.75 21.172 1 96.62 65 VAL A C 1
ATOM 472 O O . VAL A 1 65 ? 19.75 25.688 20.938 1 96.62 65 VAL A O 1
ATOM 475 N N . THR A 1 66 ? 17.984 24.922 21.953 1 97.5 66 THR A N 1
ATOM 476 C CA . THR A 1 66 ? 18.609 23.719 22.516 1 97.5 66 THR A CA 1
ATOM 477 C C . THR A 1 66 ? 17.703 22.5 22.297 1 97.5 66 THR A C 1
ATOM 479 O O . THR A 1 66 ? 16.656 22.609 21.672 1 97.5 66 THR A O 1
ATOM 482 N N . GLY A 1 67 ? 18.156 21.391 22.828 1 97.94 67 GLY A N 1
ATOM 483 C CA . GLY A 1 67 ? 17.328 20.188 22.797 1 97.94 67 GLY A CA 1
ATOM 484 C C . GLY A 1 67 ? 16.062 20.312 23.625 1 97.94 67 GLY A C 1
ATOM 485 O O . GLY A 1 67 ? 15.117 19.547 23.453 1 97.94 67 GLY A O 1
ATOM 486 N N . ASP A 1 68 ? 16 21.297 24.484 1 98.06 68 ASP A N 1
ATOM 487 C CA . ASP A 1 68 ? 14.867 21.469 25.391 1 98.06 68 ASP A CA 1
ATOM 488 C C . ASP A 1 68 ? 13.93 22.578 24.891 1 98.06 68 ASP A C 1
ATOM 490 O O . ASP A 1 68 ? 12.906 22.844 25.516 1 98.06 68 ASP A O 1
ATOM 494 N N . THR A 1 69 ? 14.305 23.203 23.812 1 98.5 69 THR A N 1
ATOM 495 C CA . THR A 1 69 ? 13.422 24.219 23.234 1 98.5 69 THR A CA 1
ATOM 496 C C . THR A 1 69 ? 12.164 23.578 22.656 1 98.5 69 THR A C 1
ATOM 498 O O . THR A 1 69 ? 12.227 22.531 22.031 1 98.5 69 THR A O 1
ATOM 501 N N . VAL A 1 70 ? 11.031 24.203 22.953 1 98.69 70 VAL A N 1
ATOM 502 C CA . VAL A 1 70 ? 9.734 23.672 22.547 1 98.69 70 VAL A CA 1
ATOM 503 C C . VAL A 1 70 ? 9.406 24.156 21.125 1 98.69 70 VAL A C 1
ATOM 505 O O . VAL A 1 70 ? 9.578 25.328 20.812 1 98.69 70 VAL A O 1
ATOM 508 N N . PHE A 1 71 ? 9.016 23.25 20.25 1 98.75 71 PHE A N 1
ATOM 509 C CA . PHE A 1 71 ? 8.523 23.531 18.906 1 98.75 71 PHE A CA 1
ATOM 510 C C . PHE A 1 71 ? 7.137 22.922 18.703 1 98.75 71 PHE A C 1
ATOM 512 O O . PHE A 1 71 ? 6.766 21.953 19.375 1 98.75 71 PHE A O 1
ATOM 519 N N . GLN A 1 72 ? 6.324 23.516 17.797 1 98.75 72 GLN A N 1
ATOM 520 C CA . GLN A 1 72 ? 5.164 22.781 17.297 1 98.75 72 GLN A CA 1
ATOM 521 C C . GLN A 1 72 ? 5.59 21.656 16.359 1 98.75 72 GLN A C 1
ATOM 523 O O . GLN A 1 72 ? 6.398 21.859 15.453 1 98.75 72 GLN A O 1
ATOM 528 N N . ILE A 1 73 ? 5.039 20.453 16.594 1 98.88 73 ILE A N 1
ATOM 529 C CA . ILE A 1 73 ? 5.477 19.344 15.766 1 98.88 73 ILE A CA 1
ATOM 530 C C . ILE A 1 73 ? 4.387 18.984 14.758 1 98.88 73 ILE A C 1
ATOM 532 O O . ILE A 1 73 ? 4.527 18.031 13.992 1 98.88 73 ILE A O 1
ATOM 536 N N . ALA A 1 74 ? 3.311 19.719 14.758 1 98.56 74 ALA A N 1
ATOM 537 C CA . ALA A 1 74 ? 2.273 19.656 13.734 1 98.56 74 ALA A CA 1
ATOM 538 C C . ALA A 1 74 ? 1.784 18.219 13.531 1 98.56 74 ALA A C 1
ATOM 540 O O . ALA A 1 74 ? 1.424 17.547 14.5 1 98.56 74 ALA A O 1
ATOM 541 N N . SER A 1 75 ? 1.789 17.703 12.359 1 98.62 75 SER A N 1
ATOM 542 C CA . SER A 1 75 ? 1.144 16.438 11.984 1 98.62 75 SER A CA 1
ATOM 543 C C . SER A 1 75 ? 1.839 15.25 12.633 1 98.62 75 SER A C 1
ATOM 545 O O . SER A 1 75 ? 1.32 14.133 12.609 1 98.62 75 SER A O 1
ATOM 547 N N . LEU A 1 76 ? 2.934 15.391 13.242 1 98.88 76 LEU A N 1
ATOM 548 C CA . LEU A 1 76 ? 3.479 14.297 14.031 1 98.88 76 LEU A CA 1
ATOM 549 C C . LEU A 1 76 ? 2.529 13.922 15.164 1 98.88 76 LEU A C 1
ATOM 551 O O . LEU A 1 76 ? 2.643 12.836 15.742 1 98.88 76 LEU A O 1
ATOM 555 N N . SER A 1 77 ? 1.608 14.797 15.492 1 98.88 77 SER A N 1
ATOM 556 C CA . SER A 1 77 ? 0.568 14.539 16.484 1 98.88 77 SER A CA 1
ATOM 557 C C . SER A 1 77 ? -0.276 13.328 16.094 1 98.88 77 SER A C 1
ATOM 559 O O . SER A 1 77 ? -0.805 12.633 16.969 1 98.88 77 SER A O 1
ATOM 561 N N . LYS A 1 78 ? -0.368 13.039 14.828 1 98.88 78 LYS A N 1
ATOM 562 C CA . LYS A 1 78 ? -1.255 11.992 14.328 1 98.88 78 LYS A CA 1
ATOM 563 C C . LYS A 1 78 ? -0.856 10.625 14.883 1 98.88 78 LYS A C 1
ATOM 565 O O . LYS A 1 78 ? -1.718 9.805 15.203 1 98.88 78 LYS A O 1
ATOM 570 N N . ALA A 1 79 ? 0.42 10.375 15.008 1 98.88 79 ALA A N 1
ATOM 571 C CA . ALA A 1 79 ? 0.859 9.102 15.57 1 98.88 79 ALA A CA 1
ATOM 572 C C . ALA A 1 79 ? 0.468 8.992 17.047 1 98.88 79 ALA A C 1
ATOM 574 O O . ALA A 1 79 ? 0.148 7.906 17.531 1 98.88 79 ALA A O 1
ATOM 575 N N . PHE A 1 80 ? 0.525 10.117 17.766 1 98.94 80 PHE A N 1
ATOM 576 C CA . PHE A 1 80 ? 0.049 10.133 19.141 1 98.94 80 PHE A CA 1
ATOM 577 C C . PHE A 1 80 ? -1.448 9.859 19.203 1 98.94 80 PHE A C 1
ATOM 579 O O . PHE A 1 80 ? -1.911 9.094 20.047 1 98.94 80 PHE A O 1
ATOM 586 N N . ALA A 1 81 ? -2.164 10.5 18.312 1 98.94 81 ALA A N 1
ATOM 587 C CA . ALA A 1 81 ? -3.611 10.32 18.25 1 98.94 81 ALA A CA 1
ATOM 588 C C . ALA A 1 81 ? -3.977 8.867 17.984 1 98.94 81 ALA A C 1
ATOM 590 O O . ALA A 1 81 ? -4.859 8.312 18.641 1 98.94 81 ALA A O 1
ATOM 591 N N . SER A 1 82 ? -3.309 8.266 17.047 1 98.81 82 SER A N 1
ATOM 592 C CA . SER A 1 82 ? -3.553 6.871 16.703 1 98.81 82 SER A CA 1
ATOM 593 C C . SER A 1 82 ? -3.242 5.957 17.891 1 98.81 82 SER A C 1
ATOM 595 O O . SER A 1 82 ? -4.043 5.086 18.234 1 98.81 82 SER A O 1
ATOM 597 N N . THR A 1 83 ? -2.104 6.152 18.484 1 98.88 83 THR A N 1
ATOM 598 C CA . THR A 1 83 ? -1.673 5.324 19.594 1 98.88 83 THR A CA 1
ATOM 599 C C . THR A 1 83 ? -2.656 5.434 20.766 1 98.88 83 THR A C 1
ATOM 601 O O . THR A 1 83 ? -3.059 4.422 21.344 1 98.88 83 THR A O 1
ATOM 604 N N . LEU A 1 84 ? -3.033 6.66 21.109 1 98.88 84 LEU A N 1
ATOM 605 C CA . LEU A 1 84 ? -3.957 6.879 22.219 1 98.88 84 LEU A CA 1
ATOM 606 C C . LEU A 1 84 ? -5.297 6.203 21.938 1 98.88 84 LEU A C 1
ATOM 608 O O . LEU A 1 84 ? -5.836 5.508 22.812 1 98.88 84 LEU A O 1
ATOM 612 N N . LEU A 1 85 ? -5.844 6.445 20.75 1 98.88 85 LEU A N 1
ATOM 613 C CA . LEU A 1 85 ? -7.156 5.895 20.438 1 98.88 85 LEU A CA 1
ATOM 614 C C . LEU A 1 85 ? -7.129 4.367 20.469 1 98.88 85 LEU A C 1
ATOM 616 O O . LEU A 1 85 ? -8.023 3.74 21.047 1 98.88 85 LEU A O 1
ATOM 620 N N . VAL A 1 86 ? -6.145 3.748 19.859 1 98.69 86 VAL A N 1
ATOM 621 C CA . VAL A 1 86 ? -6.043 2.293 19.828 1 98.69 86 VAL A CA 1
ATOM 622 C C . VAL A 1 86 ? -5.918 1.757 21.25 1 98.69 86 VAL A C 1
ATOM 624 O O . VAL A 1 86 ? -6.539 0.752 21.609 1 98.69 86 VAL A O 1
ATOM 627 N N . LYS A 1 87 ? -5.129 2.455 22.078 1 98.5 87 LYS A N 1
ATOM 628 C CA . LYS A 1 87 ? -4.973 2.066 23.484 1 98.5 87 LYS A CA 1
ATOM 629 C C . LYS A 1 87 ? -6.309 2.109 24.219 1 98.5 87 LYS A C 1
ATOM 631 O O . LYS A 1 87 ? -6.676 1.152 24.891 1 98.5 87 LYS A O 1
ATOM 636 N N . LEU A 1 88 ? -7.004 3.197 24.078 1 98.56 88 LEU A N 1
ATOM 637 C CA . LEU A 1 88 ? -8.242 3.393 24.828 1 98.56 88 LEU A CA 1
ATOM 638 C C . LEU A 1 88 ? -9.328 2.439 24.344 1 98.56 88 LEU A C 1
ATOM 640 O O . LEU A 1 88 ? -10.141 1.958 25.125 1 98.56 88 LEU A O 1
ATOM 644 N N . ILE A 1 89 ? -9.391 2.205 23.047 1 98.12 89 ILE A N 1
ATOM 645 C CA . ILE A 1 89 ? -10.344 1.239 22.5 1 98.12 89 ILE A CA 1
ATOM 646 C C . ILE A 1 89 ? -10.109 -0.128 23.141 1 98.12 89 ILE A C 1
ATOM 648 O O . ILE A 1 89 ? -11.047 -0.773 23.609 1 98.12 89 ILE A O 1
ATOM 652 N N . GLU A 1 90 ? -8.891 -0.554 23.156 1 96.94 90 GLU A N 1
ATOM 653 C CA . GLU A 1 90 ? -8.539 -1.861 23.703 1 96.94 90 GLU A CA 1
ATOM 654 C C . GLU A 1 90 ? -8.836 -1.935 25.188 1 96.94 90 GLU A C 1
ATOM 656 O O . GLU A 1 90 ? -9.32 -2.955 25.688 1 96.94 90 GLU A O 1
ATOM 661 N N . GLU A 1 91 ? -8.617 -0.902 25.938 1 96.88 91 GLU A N 1
ATOM 662 C CA . GLU A 1 91 ? -8.648 -0.942 27.406 1 96.88 91 GLU A CA 1
ATOM 663 C C . GLU A 1 91 ? -10.039 -0.604 27.938 1 96.88 91 GLU A C 1
ATOM 665 O O . GLU A 1 91 ? -10.422 -1.054 29.016 1 96.88 91 GLU A O 1
ATOM 670 N N . LYS A 1 92 ? -10.805 0.149 27.188 1 95.81 92 LYS A N 1
ATOM 671 C CA . LYS A 1 92 ? -11.977 0.744 27.828 1 95.81 92 LYS A CA 1
ATOM 672 C C . LYS A 1 92 ? -13.258 0.315 27.109 1 95.81 92 LYS A C 1
ATOM 674 O O . LYS A 1 92 ? -14.359 0.637 27.562 1 95.81 92 LYS A O 1
ATOM 679 N N . THR A 1 93 ? -13.086 -0.361 25.984 1 96.62 93 THR A N 1
ATOM 680 C CA . THR A 1 93 ? -14.297 -0.64 25.234 1 96.62 93 THR A CA 1
ATOM 681 C C . THR A 1 93 ? -14.281 -2.068 24.688 1 96.62 93 THR A C 1
ATOM 683 O O . THR A 1 93 ? -13.297 -2.789 24.859 1 96.62 93 THR A O 1
ATOM 686 N N . GLU A 1 94 ? -15.43 -2.447 24.109 1 96.12 94 GLU A N 1
ATOM 687 C CA . GLU A 1 94 ? -15.531 -3.691 23.359 1 96.12 94 GLU A CA 1
ATOM 688 C C . GLU A 1 94 ? -15.336 -3.449 21.875 1 96.12 94 GLU A C 1
ATOM 690 O O . GLU A 1 94 ? -15.43 -4.379 21.062 1 96.12 94 GLU A O 1
ATOM 695 N N . TYR A 1 95 ? -15.086 -2.146 21.578 1 97.5 95 TYR A N 1
ATOM 696 C CA . TYR A 1 95 ? -14.875 -1.809 20.172 1 97.5 95 TYR A CA 1
ATOM 697 C C . TYR A 1 95 ? -13.531 -2.324 19.688 1 97.5 95 TYR A C 1
ATOM 699 O O . TYR A 1 95 ? -12.719 -2.809 20.469 1 97.5 95 TYR A O 1
ATOM 707 N N . SER A 1 96 ? -13.328 -2.387 18.406 1 97.5 96 SER A N 1
ATOM 708 C CA . SER A 1 96 ? -12.07 -2.646 17.719 1 97.5 96 SER A CA 1
ATOM 709 C C . SER A 1 96 ? -11.82 -1.622 16.625 1 97.5 96 SER A C 1
ATOM 711 O O . SER A 1 96 ? -12.648 -0.741 16.391 1 97.5 96 SER A O 1
ATOM 713 N N . LEU A 1 97 ? -10.641 -1.734 16.031 1 97.75 97 LEU A N 1
ATOM 714 C CA . LEU A 1 97 ? -10.32 -0.851 14.914 1 97.75 97 LEU A CA 1
ATOM 715 C C . LEU A 1 97 ? -11.289 -1.059 13.758 1 97.75 97 LEU A C 1
ATOM 717 O O . LEU A 1 97 ? -11.453 -0.174 12.914 1 97.75 97 LEU A O 1
ATOM 721 N N . ASP A 1 98 ? -11.969 -2.178 13.727 1 96.94 98 ASP A N 1
ATOM 722 C CA . ASP A 1 98 ? -12.859 -2.51 12.617 1 96.94 98 ASP A CA 1
ATOM 723 C C . ASP A 1 98 ? -14.312 -2.207 12.977 1 96.94 98 ASP A C 1
ATOM 725 O O . ASP A 1 98 ? -15.227 -2.498 12.195 1 96.94 98 ASP A O 1
ATOM 729 N N . THR A 1 99 ? -14.516 -1.605 14.133 1 98 99 THR A N 1
ATOM 730 C CA . THR A 1 99 ? -15.852 -1.138 14.492 1 98 99 THR A CA 1
ATOM 731 C C . THR A 1 99 ? -16.266 0.052 13.633 1 98 99 THR A C 1
ATOM 733 O O . THR A 1 99 ? -15.461 0.958 13.391 1 98 99 THR A O 1
ATOM 736 N N . LYS A 1 100 ? -17.484 0.031 13.133 1 97.75 100 LYS A N 1
ATOM 737 C CA . LYS A 1 100 ? -18.031 1.137 12.352 1 97.75 100 LYS A CA 1
ATOM 738 C C . LYS A 1 100 ? -18.203 2.389 13.211 1 97.75 100 LYS A C 1
ATOM 740 O O . LYS A 1 100 ? -18.656 2.307 14.352 1 97.75 100 LYS A O 1
ATOM 745 N N . ILE A 1 101 ? -17.844 3.516 12.656 1 97.75 101 ILE A N 1
ATOM 746 C CA . ILE A 1 101 ? -17.844 4.73 13.469 1 97.75 101 ILE A CA 1
ATOM 747 C C . ILE A 1 101 ? -19.281 5.156 13.742 1 97.75 101 ILE A C 1
ATOM 749 O O . ILE A 1 101 ? -19.562 5.82 14.742 1 97.75 101 ILE A O 1
ATOM 753 N N . LYS A 1 102 ? -20.297 4.754 12.852 1 97.69 102 LYS A N 1
ATOM 754 C CA . LYS A 1 102 ? -21.703 5.074 13.117 1 97.69 102 LYS A CA 1
ATOM 755 C C . LYS A 1 102 ? -22.156 4.477 14.445 1 97.69 102 LYS A C 1
ATOM 757 O O . LYS A 1 102 ? -23.016 5.043 15.125 1 97.69 102 LYS A O 1
ATOM 762 N N . THR A 1 103 ? -21.578 3.301 14.82 1 97.81 103 THR A N 1
ATOM 763 C CA . THR A 1 103 ? -21.906 2.643 16.078 1 97.81 103 THR A CA 1
ATOM 764 C C . THR A 1 103 ? -21.359 3.441 17.266 1 97.81 103 THR A C 1
ATOM 766 O O . THR A 1 103 ? -22.047 3.625 18.266 1 97.81 103 THR A O 1
ATOM 769 N N . ILE A 1 104 ? -20.156 3.945 17.141 1 97.5 104 ILE A N 1
ATOM 770 C CA . ILE A 1 104 ? -19.5 4.691 18.219 1 97.5 104 ILE A CA 1
ATOM 771 C C . ILE A 1 104 ? -20.172 6.051 18.391 1 97.5 104 ILE A C 1
ATOM 773 O O . ILE A 1 104 ? -20.453 6.477 19.5 1 97.5 104 ILE A O 1
ATOM 777 N N . LEU A 1 105 ? -20.516 6.684 17.25 1 97.25 105 LEU A N 1
ATOM 778 C CA . LEU A 1 105 ? -21.047 8.039 17.266 1 97.25 105 LEU A CA 1
ATOM 779 C C . LEU A 1 105 ? -22.578 8.023 17.375 1 97.25 105 LEU A C 1
ATOM 781 O O . LEU A 1 105 ? -23.188 9.07 17.594 1 97.25 105 LEU A O 1
ATOM 785 N N . ARG A 1 106 ? -23.203 6.832 17.234 1 95.88 106 ARG A N 1
ATOM 786 C CA . ARG A 1 106 ? -24.656 6.68 17.266 1 95.88 106 ARG A CA 1
ATOM 787 C C . ARG A 1 106 ? -25.312 7.629 16.281 1 95.88 106 ARG A C 1
ATOM 789 O O . ARG A 1 106 ? -26.219 8.383 16.641 1 95.88 106 ARG A O 1
ATOM 796 N N . ASN A 1 107 ? -24.734 7.652 15.094 1 95.69 107 ASN A N 1
ATOM 797 C CA . ASN A 1 107 ? -25.172 8.492 13.992 1 95.69 107 ASN A CA 1
ATOM 798 C C . ASN A 1 107 ? -25.078 7.758 12.656 1 95.69 107 ASN A C 1
ATOM 800 O O . ASN A 1 107 ? -24 7.363 12.234 1 95.69 107 ASN A O 1
ATOM 804 N N . ASP A 1 108 ? -26.172 7.688 11.914 1 95.19 108 ASP A N 1
ATOM 805 C CA . ASP A 1 108 ? -26.219 6.906 10.68 1 95.19 108 ASP A CA 1
ATOM 806 C C . ASP A 1 108 ? -25.953 7.785 9.461 1 95.19 108 ASP A C 1
ATOM 808 O O . ASP A 1 108 ? -25.891 7.293 8.336 1 95.19 108 ASP A O 1
ATOM 812 N N . HIS A 1 109 ? -25.797 9.062 9.727 1 95.62 109 HIS A N 1
ATOM 813 C CA . HIS A 1 109 ? -25.609 9.992 8.625 1 95.62 109 HIS A CA 1
ATOM 814 C C . HIS A 1 109 ? -24.406 10.891 8.859 1 95.62 109 HIS A C 1
ATOM 816 O O . HIS A 1 109 ? -24.531 12.117 8.93 1 95.62 109 HIS A O 1
ATOM 822 N N . ILE A 1 110 ? -23.266 10.273 8.82 1 96.69 110 ILE A N 1
ATOM 823 C CA . ILE A 1 110 ? -22.031 10.977 9.164 1 96.69 110 ILE A CA 1
ATOM 824 C C . ILE A 1 110 ? -21.453 11.648 7.922 1 96.69 110 ILE A C 1
ATOM 826 O O . ILE A 1 110 ? -21 12.789 7.98 1 96.69 110 ILE A O 1
ATOM 830 N N . PHE A 1 111 ? -21.516 10.922 6.801 1 97.69 111 PHE A N 1
ATOM 831 C CA . PHE A 1 111 ? -20.906 11.422 5.57 1 97.69 111 PHE A CA 1
ATOM 832 C C . PHE A 1 111 ? -21.984 11.727 4.531 1 97.69 111 PHE A C 1
ATOM 834 O O . PHE A 1 11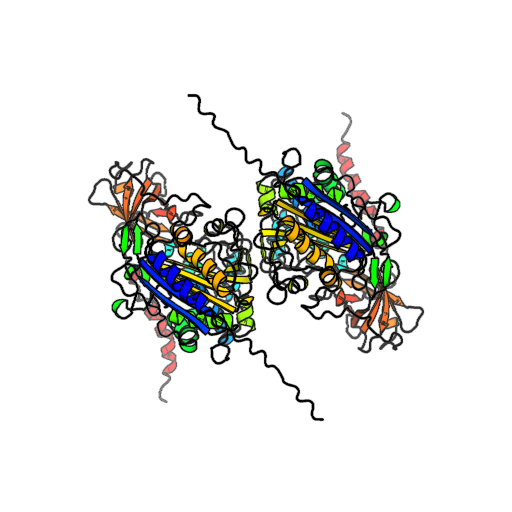1 ? -23.172 11.547 4.789 1 97.69 111 PHE A O 1
ATOM 841 N N . ASN A 1 112 ? -21.5 12.273 3.395 1 96.69 112 ASN A N 1
ATOM 842 C CA . ASN A 1 112 ? -22.391 12.734 2.342 1 96.69 112 ASN A CA 1
ATOM 843 C C . ASN A 1 112 ? -23.094 11.57 1.657 1 96.69 112 ASN A C 1
ATOM 845 O O . ASN A 1 112 ? -24.172 11.742 1.084 1 96.69 112 ASN A O 1
ATOM 849 N N . ASP A 1 113 ? -22.578 10.305 1.748 1 96.19 113 ASP A N 1
ATOM 850 C CA . ASP A 1 113 ? -23.172 9.164 1.05 1 96.19 113 ASP A CA 1
ATOM 851 C C . ASP A 1 113 ? -23.359 7.98 1.993 1 96.19 113 ASP A C 1
ATOM 853 O O . ASP A 1 113 ? -22.781 7.941 3.076 1 96.19 113 ASP A O 1
ATOM 857 N N . SER A 1 114 ? -24.219 7.059 1.511 1 95 114 SER A N 1
ATOM 858 C CA . SER A 1 114 ? -24.609 5.934 2.354 1 95 114 SER A CA 1
ATOM 859 C C . SER A 1 114 ? -23.453 4.945 2.531 1 95 114 SER A C 1
ATOM 861 O O . SER A 1 114 ? -23.297 4.352 3.598 1 95 114 SER A O 1
ATOM 863 N N . LEU A 1 115 ? -22.641 4.715 1.534 1 95.19 115 LEU A N 1
ATOM 864 C CA . LEU A 1 115 ? -21.531 3.768 1.604 1 95.19 115 LEU A CA 1
ATOM 865 C C . LEU A 1 115 ? -20.594 4.113 2.752 1 95.19 115 LEU A C 1
ATOM 867 O O . LEU A 1 115 ? -20.344 3.281 3.625 1 95.19 115 LEU A O 1
ATOM 871 N N . ARG A 1 116 ? -20.125 5.344 2.766 1 97.38 116 ARG A N 1
ATOM 872 C CA . ARG A 1 116 ? -19.188 5.777 3.795 1 97.38 116 ARG A CA 1
ATOM 873 C C . ARG A 1 116 ? -19.859 5.844 5.16 1 97.38 116 ARG A C 1
ATOM 875 O O . ARG A 1 116 ? -19.266 5.457 6.172 1 97.38 116 ARG A O 1
ATOM 882 N N . SER A 1 117 ? -21.078 6.359 5.211 1 97.81 117 SER A N 1
ATOM 883 C CA . SER A 1 117 ? -21.781 6.469 6.488 1 97.81 117 SER A CA 1
ATOM 884 C C . SER A 1 117 ? -22.016 5.094 7.109 1 97.81 117 SER A C 1
ATOM 886 O O . SER A 1 117 ? -21.969 4.945 8.336 1 97.81 117 SER A O 1
ATOM 888 N N . GLU A 1 118 ? -22.156 4.102 6.262 1 96.75 118 GLU A N 1
ATOM 889 C CA . GLU A 1 118 ? -22.5 2.76 6.73 1 96.75 118 GLU A CA 1
ATOM 890 C C . GLU A 1 118 ? -21.25 1.972 7.102 1 96.75 118 GLU A C 1
ATOM 892 O O . GLU A 1 118 ? -21.25 1.196 8.062 1 96.75 118 GLU A O 1
ATOM 897 N N . TYR A 1 119 ? -20.141 2.18 6.422 1 96.75 119 TYR A N 1
ATOM 898 C CA . TYR A 1 119 ? -19.125 1.139 6.488 1 96.75 119 TYR A CA 1
ATOM 899 C C . TYR A 1 119 ? -17.812 1.698 7.023 1 96.75 119 TYR A C 1
ATOM 901 O O . TYR A 1 119 ? -16.891 0.941 7.348 1 96.75 119 TYR A O 1
ATOM 909 N N . THR A 1 120 ? -17.672 3.021 7.191 1 97.81 120 THR A N 1
ATOM 910 C CA . THR A 1 120 ? -16.406 3.582 7.664 1 97.81 120 THR A CA 1
ATOM 911 C C . THR A 1 120 ? -16.094 3.09 9.07 1 97.81 120 THR A C 1
ATOM 913 O O . THR A 1 120 ? -16.953 3.111 9.953 1 97.81 120 THR A O 1
ATOM 916 N N . THR A 1 121 ? -14.867 2.625 9.266 1 98.19 121 THR A N 1
ATOM 917 C CA . THR A 1 121 ? -14.406 2.121 10.555 1 98.19 121 THR A CA 1
ATOM 918 C C . THR A 1 121 ? -13.383 3.07 11.172 1 98.19 121 THR A C 1
ATOM 920 O O . THR A 1 121 ? -12.977 4.051 10.539 1 98.19 121 THR A O 1
ATOM 923 N N . VAL A 1 122 ? -13 2.76 12.398 1 98.38 122 VAL A N 1
ATOM 924 C CA . VAL A 1 122 ? -11.938 3.504 13.07 1 98.38 122 VAL A CA 1
ATOM 925 C C . VAL A 1 122 ? -10.648 3.396 12.266 1 98.38 122 VAL A C 1
ATOM 927 O O . VAL A 1 122 ? -9.938 4.391 12.086 1 98.38 122 VAL A O 1
ATOM 930 N N . ARG A 1 123 ? -10.344 2.244 11.75 1 98.19 123 ARG A N 1
ATOM 931 C CA . ARG A 1 123 ? -9.156 2.01 10.945 1 98.19 123 ARG A CA 1
ATOM 932 C C . ARG A 1 123 ? -9.148 2.904 9.711 1 98.19 123 ARG A C 1
ATOM 934 O O . ARG A 1 123 ? -8.102 3.436 9.328 1 98.19 123 ARG A O 1
ATOM 941 N N . ASP A 1 124 ? -10.305 3.084 9.117 1 98.19 124 ASP A N 1
ATOM 942 C CA . ASP A 1 124 ? -10.422 3.924 7.93 1 98.19 124 ASP A CA 1
ATOM 943 C C . ASP A 1 124 ? -10.078 5.379 8.25 1 98.19 124 ASP A C 1
ATOM 945 O O . ASP A 1 124 ? -9.414 6.055 7.461 1 98.19 124 ASP A O 1
ATOM 949 N N . LEU A 1 125 ? -10.469 5.859 9.375 1 97.88 125 LEU A N 1
ATOM 950 C CA . LEU A 1 125 ? -10.195 7.23 9.789 1 97.88 125 LEU A CA 1
ATOM 951 C C . LEU A 1 125 ? -8.695 7.449 9.984 1 97.88 125 LEU A C 1
ATOM 953 O O . LEU A 1 125 ? -8.172 8.516 9.641 1 97.88 125 LEU A O 1
ATOM 957 N N . LEU A 1 126 ? -8.07 6.457 10.43 1 98.56 126 LEU A N 1
ATOM 958 C CA . LEU A 1 126 ? -6.68 6.602 10.836 1 98.56 126 LEU A CA 1
ATOM 959 C C . LEU A 1 126 ? -5.738 6.406 9.656 1 98.56 126 LEU A C 1
ATOM 961 O O . LEU A 1 126 ? -4.531 6.621 9.773 1 98.56 126 LEU A O 1
ATOM 965 N N . SER A 1 127 ? -6.258 6.062 8.469 1 98 127 SER A N 1
ATOM 966 C CA . SER A 1 127 ? -5.355 5.609 7.414 1 98 127 SER A CA 1
ATOM 967 C C . SER A 1 127 ? -5.605 6.359 6.109 1 98 127 SER A C 1
ATOM 969 O O . SER A 1 127 ? -5.113 5.957 5.051 1 98 127 SER A O 1
ATOM 971 N N . HIS A 1 128 ? -6.398 7.41 6.113 1 97.31 128 HIS A N 1
ATOM 972 C CA . HIS A 1 128 ? -6.586 8.336 5 1 97.31 128 HIS A CA 1
ATOM 973 C C . HIS A 1 128 ? -7.195 7.629 3.793 1 97.31 128 HIS A C 1
ATOM 975 O O . HIS A 1 128 ? -6.773 7.855 2.656 1 97.31 128 HIS A O 1
ATOM 981 N N . ARG A 1 129 ? -8.156 6.734 4.004 1 96.31 129 ARG A N 1
ATOM 982 C CA . ARG A 1 129 ? -8.688 5.988 2.865 1 96.31 129 ARG A CA 1
ATOM 983 C C . ARG A 1 129 ? -10.188 6.215 2.721 1 96.31 129 ARG A C 1
ATOM 985 O O . ARG A 1 129 ? -10.906 5.344 2.217 1 96.31 129 ARG A O 1
ATOM 992 N N . THR A 1 130 ? -10.727 7.367 3.166 1 96.62 130 THR A N 1
ATOM 993 C CA . THR A 1 130 ? -12.148 7.672 3.051 1 96.62 130 THR A CA 1
ATOM 994 C C . THR A 1 130 ? -12.461 8.312 1.701 1 96.62 130 THR A C 1
ATOM 996 O O . THR A 1 130 ? -13.609 8.344 1.271 1 96.62 130 THR A O 1
ATOM 999 N N . GLY A 1 131 ? -11.453 8.945 1.096 1 95.19 131 GLY A N 1
ATOM 1000 C CA . GLY A 1 131 ? -11.641 9.609 -0.184 1 95.19 131 GLY A CA 1
ATOM 1001 C C . GLY A 1 131 ? -12.141 11.039 -0.047 1 95.19 131 GLY A C 1
ATOM 1002 O O . GLY A 1 131 ? -12.359 11.719 -1.049 1 95.19 131 GLY A O 1
ATOM 1003 N N . ILE A 1 132 ? -12.273 11.508 1.171 1 94.88 132 ILE A N 1
ATOM 1004 C CA . ILE A 1 132 ? -12.758 12.859 1.441 1 94.88 132 ILE A CA 1
ATOM 1005 C C . ILE A 1 132 ? -11.594 13.844 1.454 1 94.88 132 ILE A C 1
ATOM 1007 O O . ILE A 1 132 ? -10.586 13.609 2.133 1 94.88 132 ILE A O 1
ATOM 1011 N N . PRO A 1 133 ? -11.734 14.914 0.725 1 93.5 133 PRO A N 1
ATOM 1012 C CA . PRO A 1 133 ? -10.648 15.898 0.693 1 93.5 133 PRO A CA 1
ATOM 1013 C C . PRO A 1 133 ? -10.352 16.484 2.068 1 93.5 133 PRO A C 1
ATOM 1015 O O . PRO A 1 133 ? -11.141 16.328 3.004 1 93.5 133 PRO A O 1
ATOM 1018 N N . GLN A 1 134 ? -9.25 17.281 2.162 1 92.5 134 GLN A N 1
ATOM 1019 C CA . GLN A 1 134 ? -8.719 17.734 3.439 1 92.5 134 GLN A CA 1
ATOM 1020 C C . GLN A 1 134 ? -9.602 18.828 4.047 1 92.5 134 GLN A C 1
ATOM 1022 O O . GLN A 1 134 ? -9.789 18.875 5.266 1 92.5 134 GLN A O 1
ATOM 1027 N N . ASN A 1 135 ? -10.07 19.781 3.195 1 94.81 135 ASN A N 1
ATOM 1028 C CA . ASN A 1 135 ? -10.922 20.891 3.637 1 94.81 135 ASN A CA 1
ATOM 1029 C C . ASN A 1 135 ? -10.344 21.578 4.867 1 94.81 135 ASN A C 1
ATOM 1031 O O . ASN A 1 135 ? -11.062 21.844 5.832 1 94.81 135 ASN A O 1
ATOM 1035 N N . ASN A 1 136 ? -9.086 21.828 4.867 1 94.19 136 ASN A N 1
ATOM 1036 C CA . ASN A 1 136 ? -8.367 22.328 6.031 1 94.19 136 ASN A CA 1
ATOM 1037 C C . ASN A 1 136 ? -8.828 23.734 6.398 1 94.19 136 ASN A C 1
ATOM 1039 O O . ASN A 1 136 ? -8.727 24.141 7.559 1 94.19 136 ASN A O 1
ATOM 1043 N N . ARG A 1 137 ? -9.359 24.469 5.457 1 95.81 137 ARG A N 1
ATOM 1044 C CA . ARG A 1 137 ? -9.695 25.859 5.715 1 95.81 137 ARG A CA 1
ATOM 1045 C C . ARG A 1 137 ? -10.945 25.969 6.59 1 95.81 137 ARG A C 1
ATOM 1047 O O . ARG A 1 137 ? -11.25 27.047 7.117 1 95.81 137 ARG A O 1
ATOM 1054 N N . ILE A 1 138 ? -11.625 24.875 6.801 1 96.44 138 ILE A N 1
ATOM 1055 C CA . ILE A 1 138 ? -12.727 24.844 7.754 1 96.44 138 ILE A CA 1
ATOM 1056 C C . ILE A 1 138 ? -12.227 25.25 9.141 1 96.44 138 ILE A C 1
ATOM 1058 O O . ILE A 1 138 ? -12.961 25.828 9.93 1 96.44 138 ILE A O 1
ATOM 1062 N N . ARG A 1 139 ? -10.961 25.078 9.383 1 96.25 139 ARG A N 1
ATOM 1063 C CA . ARG A 1 139 ? -10.344 25.328 10.68 1 96.25 139 ARG A CA 1
ATOM 1064 C C . ARG A 1 139 ? -10.281 26.812 10.984 1 96.25 139 ARG A C 1
ATOM 1066 O O . ARG A 1 139 ? -10.055 27.219 12.125 1 96.25 139 ARG A O 1
ATOM 1073 N N . LEU A 1 140 ? -10.438 27.625 10.008 1 96.81 140 LEU A N 1
ATOM 1074 C CA . LEU A 1 140 ? -10.391 29.062 10.211 1 96.81 140 LEU A CA 1
ATOM 1075 C C . LEU A 1 140 ? -11.68 29.562 10.875 1 96.81 140 LEU A C 1
ATOM 1077 O O . LEU A 1 140 ? -11.719 30.672 11.414 1 96.81 140 LEU A O 1
ATOM 1081 N N . ASN A 1 141 ? -12.734 28.75 10.727 1 96.5 141 ASN A N 1
ATOM 1082 C CA . ASN A 1 141 ? -14.008 29.125 11.32 1 96.5 141 ASN A CA 1
ATOM 1083 C C . ASN A 1 141 ? -13.945 29.125 12.852 1 96.5 141 ASN A C 1
ATOM 1085 O O . ASN A 1 141 ? -13.719 28.078 13.461 1 96.5 141 ASN A O 1
ATOM 1089 N N . THR A 1 142 ? -14.234 30.188 13.461 1 94.06 142 THR A N 1
ATOM 1090 C CA . THR A 1 142 ? -14.07 30.328 14.898 1 94.06 142 THR A CA 1
ATOM 1091 C C . THR A 1 142 ? -15.18 29.578 15.648 1 94.06 142 THR A C 1
ATOM 1093 O O . THR A 1 142 ? -15.086 29.375 16.859 1 94.06 142 THR A O 1
ATOM 1096 N N . ASN A 1 143 ? -16.188 29.156 14.953 1 94.44 143 ASN A N 1
ATOM 1097 C CA . ASN A 1 143 ? -17.281 28.406 15.578 1 94.44 143 ASN A CA 1
ATOM 1098 C C . ASN A 1 143 ? -17.047 26.906 15.484 1 94.44 143 ASN A C 1
ATOM 1100 O O . ASN A 1 143 ? -17.859 26.109 15.977 1 94.44 143 ASN A O 1
ATOM 1104 N N . LEU A 1 144 ? -16.016 26.516 14.82 1 95.38 144 LEU A N 1
ATOM 1105 C CA . LEU A 1 144 ? -15.711 25.094 14.727 1 95.38 144 LEU A CA 1
ATOM 1106 C C . LEU A 1 144 ? -15.32 24.531 16.078 1 95.38 144 LEU A C 1
ATOM 1108 O O . LEU A 1 144 ? -14.523 25.125 16.812 1 95.38 144 LEU A O 1
ATOM 1112 N N . THR A 1 145 ? -15.953 23.453 16.453 1 95.5 145 THR A N 1
ATOM 1113 C CA . THR A 1 145 ? -15.57 22.656 17.625 1 95.5 145 THR A CA 1
ATOM 1114 C C . THR A 1 145 ? -15.391 21.188 17.25 1 95.5 145 THR A C 1
ATOM 1116 O O . THR A 1 145 ? -15.859 20.766 16.188 1 95.5 145 THR A O 1
ATOM 1119 N N . ARG A 1 146 ? -14.734 20.484 18.109 1 96.19 146 ARG A N 1
ATOM 1120 C CA . ARG A 1 146 ? -14.531 19.062 17.875 1 96.19 146 ARG A CA 1
ATOM 1121 C C . ARG A 1 146 ? -15.867 18.328 17.797 1 96.19 146 ARG A C 1
ATOM 1123 O O . ARG A 1 146 ? -16.047 17.453 16.938 1 96.19 146 ARG A O 1
ATOM 1130 N N . SER A 1 147 ? -16.812 18.734 18.578 1 94.69 147 SER A N 1
ATOM 1131 C CA . SER A 1 147 ? -18.094 18.047 18.656 1 94.69 147 SER A CA 1
ATOM 1132 C C . SER A 1 147 ? -18.969 18.406 17.453 1 94.69 147 SER A C 1
ATOM 1134 O O . SER A 1 147 ? -19.766 17.578 17 1 94.69 147 SER A O 1
ATOM 1136 N N . ASN A 1 148 ? -18.859 19.641 16.938 1 95.38 148 ASN A N 1
ATOM 1137 C CA . ASN A 1 148 ? -19.781 20 15.875 1 95.38 148 ASN A CA 1
ATOM 1138 C C . ASN A 1 148 ? -19.234 19.641 14.492 1 95.38 148 ASN A C 1
ATOM 1140 O O . ASN A 1 148 ? -19.938 19.766 13.484 1 95.38 148 ASN A O 1
ATOM 1144 N N . LEU A 1 149 ? -17.953 19.219 14.43 1 95.31 149 LEU A N 1
ATOM 1145 C CA . LEU A 1 149 ? -17.359 18.766 13.172 1 95.31 149 LEU A CA 1
ATOM 1146 C C . LEU A 1 149 ? -18.219 17.703 12.508 1 95.31 149 LEU A C 1
ATOM 1148 O O . LEU A 1 149 ? -18.391 17.703 11.289 1 95.31 149 LEU A O 1
ATOM 1152 N N . ILE A 1 150 ? -18.828 16.797 13.273 1 93.81 150 ILE A N 1
ATOM 1153 C CA . ILE A 1 150 ? -19.578 15.648 12.773 1 93.81 150 ILE A CA 1
ATOM 1154 C C . ILE A 1 150 ? -20.766 16.141 11.945 1 93.81 150 ILE A C 1
ATOM 1156 O O . ILE A 1 150 ? -21.156 15.508 10.969 1 93.81 150 ILE A O 1
ATOM 1160 N N . HIS A 1 151 ? -21.266 17.312 12.25 1 94.5 151 HIS A N 1
ATOM 1161 C CA . HIS A 1 151 ? -22.438 17.844 11.578 1 94.5 151 HIS A CA 1
ATOM 1162 C C . HIS A 1 151 ? -22.078 18.5 10.25 1 94.5 151 HIS A C 1
ATOM 1164 O O . HIS A 1 151 ? -22.938 18.75 9.414 1 94.5 151 HIS A O 1
ATOM 1170 N N . ARG A 1 152 ? -20.828 18.719 10.102 1 96.25 152 ARG A N 1
ATOM 1171 C CA . ARG A 1 152 ? -20.359 19.406 8.891 1 96.25 152 ARG A CA 1
ATOM 1172 C C . ARG A 1 152 ? -19.922 18.391 7.832 1 96.25 152 ARG A C 1
ATOM 1174 O O . ARG A 1 152 ? -19.969 18.688 6.637 1 96.25 152 ARG A O 1
ATOM 1181 N N . LEU A 1 153 ? -19.578 17.172 8.219 1 96.94 153 LEU A N 1
ATOM 1182 C CA . LEU A 1 153 ? -18.969 16.172 7.352 1 96.94 153 LEU A CA 1
ATOM 1183 C C . LEU A 1 153 ? -19.953 15.711 6.281 1 96.94 153 LEU A C 1
ATOM 1185 O O . LEU A 1 153 ? -19.547 15.406 5.156 1 96.94 153 LEU A O 1
ATOM 1189 N N . LYS A 1 154 ? -21.234 15.68 6.59 1 96.44 154 LYS A N 1
ATOM 1190 C CA . LYS A 1 154 ? -22.25 15.18 5.664 1 96.44 154 LYS A CA 1
ATOM 1191 C C . LYS A 1 154 ? -22.375 16.078 4.445 1 96.44 154 LYS A C 1
ATOM 1193 O O . LYS A 1 154 ? -22.984 15.703 3.438 1 96.44 154 LYS A O 1
ATOM 1198 N N . TYR A 1 155 ? -21.75 17.281 4.535 1 96.81 155 TYR A N 1
ATOM 1199 C CA . TYR A 1 155 ? -21.844 18.219 3.432 1 96.81 155 TYR A CA 1
ATOM 1200 C C . TYR A 1 155 ? -20.578 18.219 2.584 1 96.81 155 TYR A C 1
ATOM 1202 O O . TYR A 1 155 ? -20.5 18.922 1.573 1 96.81 155 TYR A O 1
ATOM 1210 N N . LEU A 1 156 ? -19.625 17.484 2.975 1 96.38 156 LEU A N 1
ATOM 1211 C CA . LEU A 1 156 ? -18.375 17.375 2.221 1 96.38 156 LEU A CA 1
ATOM 1212 C C . LEU A 1 156 ? -18.422 16.172 1.285 1 96.38 156 LEU A C 1
ATOM 1214 O O . LEU A 1 156 ? -18.469 15.023 1.74 1 96.38 156 LEU A O 1
ATOM 1218 N N . LYS A 1 157 ? -18.359 16.453 0.087 1 94.12 157 LYS A N 1
ATOM 1219 C CA . LYS A 1 157 ? -18.422 15.383 -0.911 1 94.12 157 LYS A CA 1
ATOM 1220 C C . LYS A 1 157 ? -17.062 14.695 -1.062 1 94.12 157 LYS A C 1
ATOM 1222 O O . LYS A 1 157 ? -16.031 15.352 -1.042 1 94.12 157 LYS A O 1
ATOM 1227 N N . ALA A 1 158 ? -17.125 13.305 -1.212 1 94.19 158 ALA A N 1
ATOM 1228 C CA . ALA A 1 158 ? -15.906 12.555 -1.513 1 94.19 158 ALA A CA 1
ATOM 1229 C C . ALA A 1 158 ? -15.5 12.734 -2.973 1 94.19 158 ALA A C 1
ATOM 1231 O O . ALA A 1 158 ? -16.344 12.797 -3.859 1 94.19 158 ALA A O 1
ATOM 1232 N N . GLU A 1 159 ? -14.18 12.828 -3.135 1 93.12 159 GLU A N 1
ATOM 1233 C CA . GLU A 1 159 ? -13.672 13.031 -4.488 1 93.12 159 GLU A CA 1
ATOM 1234 C C . GLU A 1 159 ? -13.039 11.75 -5.035 1 93.12 159 GLU A C 1
ATOM 1236 O O . GLU A 1 159 ? -12.828 11.617 -6.242 1 93.12 159 GLU A O 1
ATOM 1241 N N . LYS A 1 160 ? -12.719 10.836 -4.18 1 93.38 160 LYS A N 1
ATOM 1242 C CA . LYS A 1 160 ? -12.086 9.586 -4.609 1 93.38 160 LYS A CA 1
ATOM 1243 C C . LYS A 1 160 ? -12.758 8.383 -3.961 1 93.38 160 LYS A C 1
ATOM 1245 O O . LYS A 1 160 ? -13.633 8.531 -3.111 1 93.38 160 LYS A O 1
ATOM 1250 N N . GLU A 1 161 ? -12.32 7.254 -4.387 1 93.06 161 GLU A N 1
ATOM 1251 C CA . GLU A 1 161 ? -12.969 6 -4.023 1 93.06 161 GLU A CA 1
ATOM 1252 C C . GLU A 1 161 ? -12.719 5.648 -2.561 1 93.06 161 GLU A C 1
ATOM 1254 O O . GLU A 1 161 ? -11.609 5.832 -2.055 1 93.06 161 GLU A O 1
ATOM 1259 N N . PHE A 1 162 ? -13.875 5.098 -1.888 1 96.25 162 PHE A N 1
ATOM 1260 C CA . PHE A 1 162 ? -13.805 4.602 -0.52 1 96.25 162 PHE A CA 1
ATOM 1261 C C . PHE A 1 162 ? -12.891 3.383 -0.435 1 96.25 162 PHE A C 1
ATOM 1263 O O . PHE A 1 162 ? -13.125 2.377 -1.108 1 96.25 162 PHE A O 1
ATOM 1270 N N . ARG A 1 163 ? -11.727 3.443 0.369 1 96.44 163 ARG A N 1
ATOM 1271 C CA . ARG A 1 163 ? -10.727 2.416 0.637 1 96.44 163 ARG A CA 1
ATOM 1272 C C . ARG A 1 163 ? -9.922 2.094 -0.619 1 96.44 163 ARG A C 1
ATOM 1274 O O . ARG A 1 163 ? -9.172 1.119 -0.646 1 96.44 163 ARG A O 1
ATOM 1281 N N . GLY A 1 164 ? -10.141 2.84 -1.66 1 92.19 164 GLY A N 1
ATOM 1282 C CA . GLY A 1 164 ? -9.438 2.623 -2.914 1 92.19 164 GLY A CA 1
ATOM 1283 C C . GLY A 1 164 ? -8.562 3.795 -3.318 1 92.19 164 GLY A C 1
ATOM 1284 O O . GLY A 1 164 ? -8.055 3.842 -4.445 1 92.19 164 GLY A O 1
ATOM 1285 N N . SER A 1 165 ? -8.414 4.707 -2.377 1 92.38 165 SER A N 1
ATOM 1286 C CA . SER A 1 165 ? -7.656 5.918 -2.678 1 92.38 165 SER A CA 1
ATOM 1287 C C . SER A 1 165 ? -6.918 6.426 -1.443 1 92.38 165 SER A C 1
ATOM 1289 O O . SER A 1 165 ? -7.23 6.027 -0.319 1 92.38 165 SER A O 1
ATOM 1291 N N . TYR A 1 166 ? -5.898 7.234 -1.688 1 95.25 166 TYR A N 1
ATOM 1292 C CA . TYR A 1 166 ? -5.188 7.953 -0.635 1 95.25 166 TYR A CA 1
ATOM 1293 C C . TYR A 1 166 ? -5.438 9.453 -0.731 1 95.25 166 TYR A C 1
ATOM 1295 O O . TYR A 1 166 ? -5 10.102 -1.685 1 95.25 166 TYR A O 1
ATOM 1303 N N . ILE A 1 167 ? -6.168 9.992 0.204 1 94.5 167 ILE A N 1
ATOM 1304 C CA . ILE A 1 167 ? -6.305 11.43 0.394 1 94.5 167 ILE A CA 1
ATOM 1305 C C . ILE A 1 167 ? -5.996 11.789 1.846 1 94.5 167 ILE A C 1
ATOM 1307 O O . ILE A 1 167 ? -6.766 11.453 2.75 1 94.5 167 ILE A O 1
ATOM 1311 N N . TYR A 1 168 ? -4.926 12.398 2.018 1 93.5 168 TYR A N 1
ATOM 1312 C CA . TYR A 1 168 ? -4.504 12.836 3.342 1 93.5 168 TYR A CA 1
ATOM 1313 C C . TYR A 1 168 ? -5.5 13.828 3.932 1 93.5 168 TYR A C 1
ATOM 1315 O O . TYR A 1 168 ? -5.789 14.859 3.322 1 93.5 168 TYR A O 1
ATOM 1323 N N . SER A 1 169 ? -6.09 13.508 5.113 1 93.5 169 SER A N 1
ATOM 1324 C CA . SER A 1 169 ? -7.109 14.375 5.691 1 93.5 169 SER A CA 1
ATOM 1325 C C . SER A 1 169 ? -6.82 14.656 7.16 1 93.5 169 SER A C 1
ATOM 1327 O O . SER A 1 169 ? -7.098 13.828 8.031 1 93.5 169 SER A O 1
ATOM 1329 N N . SER A 1 170 ? -6.406 15.859 7.441 1 95.44 170 SER A N 1
ATOM 1330 C CA . SER A 1 170 ? -6.246 16.281 8.828 1 95.44 170 SER A CA 1
ATOM 1331 C C . SER A 1 170 ? -7.602 16.469 9.508 1 95.44 170 SER A C 1
ATOM 1333 O O . SER A 1 170 ? -7.723 16.297 10.719 1 95.44 170 SER A O 1
ATOM 1335 N N . LEU A 1 171 ? -8.609 16.75 8.719 1 95.25 171 LEU A N 1
ATOM 1336 C CA . LEU A 1 171 ? -9.961 16.953 9.234 1 95.25 171 LEU A CA 1
ATOM 1337 C C . LEU A 1 171 ? -10.469 15.695 9.93 1 95.25 171 LEU A C 1
ATOM 1339 O O . LEU A 1 171 ? -11.07 15.781 11.008 1 95.25 171 LEU A O 1
ATOM 1343 N N . LEU A 1 172 ? -10.203 14.586 9.344 1 96.75 172 LEU A N 1
ATOM 1344 C CA . LEU A 1 172 ? -10.734 13.352 9.906 1 96.75 172 LEU A CA 1
ATOM 1345 C C . LEU A 1 172 ? -9.945 12.938 11.141 1 96.75 172 LEU A C 1
ATOM 1347 O O . LEU A 1 172 ? -10.453 12.211 12 1 96.75 172 LEU A O 1
ATOM 1351 N N . TYR A 1 173 ? -8.742 13.422 11.32 1 98 173 TYR A N 1
ATOM 1352 C CA . TYR A 1 173 ? -8.039 13.258 12.594 1 98 173 TYR A CA 1
ATOM 1353 C C . TYR A 1 173 ? -8.648 14.156 13.664 1 98 173 TYR A C 1
ATOM 1355 O O . TYR A 1 173 ? -8.469 13.914 14.859 1 98 173 TYR A O 1
ATOM 1363 N N . GLY A 1 174 ? -9.312 15.242 13.195 1 97.62 174 GLY A N 1
ATOM 1364 C CA . GLY A 1 174 ? -10.164 15.969 14.125 1 97.62 174 GLY A CA 1
ATOM 1365 C C . GLY A 1 174 ? -11.297 15.125 14.68 1 97.62 174 GLY A C 1
ATOM 1366 O O . GLY A 1 174 ? -11.594 15.18 15.875 1 97.62 174 GLY A O 1
ATOM 1367 N N . LEU A 1 175 ? -11.883 14.383 13.781 1 97.31 175 LEU A N 1
ATOM 1368 C CA . LEU A 1 175 ? -12.938 13.477 14.227 1 97.31 175 LEU A CA 1
ATOM 1369 C C . LEU A 1 175 ? -12.375 12.422 15.172 1 97.31 175 LEU A C 1
ATOM 1371 O O . LEU A 1 175 ? -13.023 12.062 16.156 1 97.31 175 LEU A O 1
ATOM 1375 N N . VAL A 1 176 ? -11.188 11.875 14.875 1 98.31 176 VAL A N 1
ATOM 1376 C CA . VAL A 1 176 ? -10.492 10.938 15.742 1 98.31 176 VAL A CA 1
ATOM 1377 C C . VAL A 1 176 ? -10.32 11.539 17.141 1 98.31 176 VAL A C 1
ATOM 1379 O O . VAL A 1 176 ? -10.492 10.844 18.141 1 98.31 176 VAL A O 1
ATOM 1382 N N . THR A 1 177 ? -10.023 12.836 17.188 1 98.5 177 THR A N 1
ATOM 1383 C CA . THR A 1 177 ? -9.875 13.555 18.438 1 98.5 177 THR A CA 1
ATOM 1384 C C . THR A 1 177 ? -11.172 13.492 19.25 1 98.5 177 THR A C 1
ATOM 1386 O O . THR A 1 177 ? -11.148 13.148 20.438 1 98.5 177 THR A O 1
ATOM 1389 N N . HIS A 1 178 ? -12.266 13.766 18.609 1 98.25 178 HIS A N 1
ATOM 1390 C CA . HIS A 1 178 ? -13.562 13.773 19.281 1 98.25 178 HIS A CA 1
ATOM 1391 C C . HIS A 1 178 ? -13.945 12.375 19.75 1 98.25 178 HIS A C 1
ATOM 1393 O O . HIS A 1 178 ? -14.406 12.203 20.875 1 98.25 178 HIS A O 1
ATOM 1399 N N . ILE A 1 179 ? -13.734 11.398 18.906 1 98.38 179 ILE A N 1
ATOM 1400 C CA . ILE A 1 179 ? -14.047 10.016 19.25 1 98.38 179 ILE A CA 1
ATOM 1401 C C . ILE A 1 179 ? -13.227 9.586 20.469 1 98.38 179 ILE A C 1
ATOM 1403 O O . ILE A 1 179 ? -13.742 8.93 21.375 1 98.38 179 ILE A O 1
ATOM 1407 N N . THR A 1 180 ? -11.992 9.984 20.484 1 98.81 180 THR A N 1
ATOM 1408 C CA . THR A 1 180 ? -11.117 9.648 21.594 1 98.81 180 THR A CA 1
ATOM 1409 C C . THR A 1 180 ? -11.617 10.266 22.891 1 98.81 180 THR A C 1
ATOM 1411 O O . THR A 1 180 ? -11.586 9.625 23.953 1 98.81 180 THR A O 1
ATOM 1414 N N . GLU A 1 181 ? -12.062 11.5 22.844 1 98.62 181 GLU A N 1
ATOM 1415 C CA . GLU A 1 181 ? -12.625 12.164 24.016 1 98.62 181 GLU A CA 1
ATOM 1416 C C . GLU A 1 181 ? -13.859 11.438 24.531 1 98.62 181 GLU A C 1
ATOM 1418 O O . GLU A 1 181 ? -14.031 11.273 25.734 1 98.62 181 GLU A O 1
ATOM 1423 N N . MET A 1 182 ? -14.688 11.023 23.594 1 97.94 182 MET A N 1
ATOM 1424 C CA . MET A 1 182 ? -15.906 10.297 23.969 1 97.94 182 MET A CA 1
ATOM 1425 C C . MET A 1 182 ? -15.562 8.992 24.688 1 97.94 182 MET A C 1
ATOM 1427 O O . MET A 1 182 ? -16.156 8.672 25.719 1 97.94 182 MET A O 1
ATOM 1431 N N . ILE A 1 183 ? -14.609 8.305 24.188 1 98.12 183 ILE A N 1
ATOM 1432 C CA . ILE A 1 183 ? -14.234 7.008 24.734 1 98.12 183 ILE A CA 1
ATOM 1433 C C . ILE A 1 183 ? -13.492 7.195 26.047 1 98.12 183 ILE A C 1
ATOM 1435 O O . ILE A 1 183 ? -13.727 6.465 27.016 1 98.12 183 ILE A O 1
ATOM 1439 N N . GLY A 1 184 ? -12.617 8.172 26.078 1 98.44 184 GLY A N 1
ATOM 1440 C CA . GLY A 1 184 ? -11.766 8.383 27.234 1 98.44 184 GLY A CA 1
ATOM 1441 C C . GLY A 1 184 ? -12.453 9.148 28.344 1 98.44 184 GLY A C 1
ATOM 1442 O O . GLY A 1 184 ? -12.016 9.109 29.5 1 98.44 184 GLY A O 1
ATOM 1443 N N . GLY A 1 185 ? -13.453 9.961 27.984 1 98.19 185 GLY A N 1
ATOM 1444 C CA . GLY A 1 185 ? -14.219 10.711 28.969 1 98.19 185 GLY A CA 1
ATOM 1445 C C . GLY A 1 185 ? -13.508 11.953 29.469 1 98.19 185 GLY A C 1
ATOM 1446 O O . GLY A 1 185 ? -13.68 12.367 30.609 1 98.19 185 GLY A O 1
ATOM 1447 N N . ASP A 1 186 ? -12.656 12.516 28.781 1 98.56 186 ASP A N 1
ATOM 1448 C CA . ASP A 1 186 ? -11.891 13.711 29.109 1 98.56 186 ASP A CA 1
ATOM 1449 C C . ASP A 1 186 ? -11.438 14.43 27.828 1 98.56 186 ASP A C 1
ATOM 1451 O O . ASP A 1 186 ? -11.688 13.961 26.719 1 98.56 186 ASP A O 1
ATOM 1455 N N . THR A 1 187 ? -10.891 15.68 27.969 1 98.5 187 THR A N 1
ATOM 1456 C CA . THR A 1 187 ? -10.328 16.375 26.812 1 98.5 187 THR A CA 1
ATOM 1457 C C . THR A 1 187 ? -9.164 15.586 26.219 1 98.5 187 THR A C 1
ATOM 1459 O O . THR A 1 187 ? -8.516 14.805 26.922 1 98.5 187 THR A O 1
ATOM 1462 N N . TRP A 1 188 ? -8.953 15.742 24.984 1 98.75 188 TRP A N 1
ATOM 1463 C CA . TRP A 1 188 ? -7.887 15.016 24.297 1 98.75 188 TRP A CA 1
ATOM 1464 C C . TRP A 1 188 ? -6.531 15.328 24.906 1 98.75 188 TRP A C 1
ATOM 1466 O O . TRP A 1 188 ? -5.707 14.43 25.094 1 98.75 188 TRP A O 1
ATOM 1476 N N . GLU A 1 189 ? -6.312 16.578 25.266 1 98.81 189 GLU A N 1
ATOM 1477 C CA . GLU A 1 189 ? -5.07 17.031 25.891 1 98.81 189 GLU A CA 1
ATOM 1478 C C . GLU A 1 189 ? -4.812 16.281 27.203 1 98.81 189 GLU A C 1
ATOM 1480 O O . GLU A 1 189 ? -3.711 15.773 27.422 1 98.81 189 GLU A O 1
ATOM 1485 N N . ASN A 1 190 ? -5.844 16.156 27.984 1 98.81 190 ASN A N 1
ATOM 1486 C CA . ASN A 1 190 ? -5.711 15.43 29.25 1 98.81 190 ASN A CA 1
ATOM 1487 C C . ASN A 1 190 ? -5.41 13.953 29.016 1 98.81 190 ASN A C 1
ATOM 1489 O O . ASN A 1 190 ? -4.59 13.367 29.734 1 98.81 190 ASN A O 1
ATOM 1493 N N . LEU A 1 191 ? -6.07 13.406 28.094 1 98.88 191 LEU A N 1
ATOM 1494 C CA . LEU A 1 191 ? -5.906 11.984 27.828 1 98.88 191 LEU A CA 1
ATOM 1495 C C . LEU A 1 191 ? -4.504 11.68 27.312 1 98.88 191 LEU A C 1
ATOM 1497 O O . LEU A 1 191 ? -3.883 10.703 27.734 1 98.88 191 LEU A O 1
ATOM 1501 N N . VAL A 1 192 ? -3.961 12.461 26.391 1 98.94 192 VAL A N 1
ATOM 1502 C CA . VAL A 1 192 ? -2.604 12.273 25.891 1 98.94 192 VAL A CA 1
ATOM 1503 C C . VAL A 1 192 ? -1.601 12.43 27.031 1 98.94 192 VAL A C 1
ATOM 1505 O O . VAL A 1 192 ? -0.66 11.648 27.156 1 98.94 192 VAL A O 1
ATOM 1508 N N . SER A 1 193 ? -1.808 13.453 27.828 1 98.81 193 SER A N 1
ATOM 1509 C CA . SER A 1 193 ? -0.91 13.688 28.953 1 98.81 193 SER A CA 1
ATOM 1510 C C . SER A 1 193 ? -0.889 12.492 29.891 1 98.81 193 SER A C 1
ATOM 1512 O O . SER A 1 193 ? 0.182 12.008 30.266 1 98.81 193 SER A O 1
ATOM 1514 N N . LYS A 1 194 ? -2.02 12.008 30.219 1 98.62 194 LYS A N 1
ATOM 1515 C CA . LYS A 1 194 ? -2.172 10.945 31.203 1 98.62 194 LYS A CA 1
ATOM 1516 C C . LYS A 1 194 ? -1.673 9.609 30.672 1 98.62 194 LYS A C 1
ATOM 1518 O O . LYS A 1 194 ? -1.018 8.844 31.375 1 98.62 194 LYS A O 1
ATOM 1523 N N . PHE A 1 195 ? -1.978 9.352 29.438 1 98.56 195 PHE A N 1
ATOM 1524 C CA . PHE A 1 195 ? -1.803 7.98 28.953 1 98.56 195 PHE A CA 1
ATOM 1525 C C . PHE A 1 195 ? -0.531 7.859 28.125 1 98.56 195 PHE A C 1
ATOM 1527 O O . PHE A 1 195 ? -0.057 6.75 27.875 1 98.56 195 PHE A O 1
ATOM 1534 N N . ILE A 1 196 ? 0.063 9 27.672 1 98.75 196 ILE A N 1
ATOM 1535 C CA . ILE A 1 196 ? 1.241 8.906 26.828 1 98.75 196 ILE A CA 1
ATOM 1536 C C . ILE A 1 196 ? 2.385 9.719 27.422 1 98.75 196 ILE A C 1
ATOM 1538 O O . ILE A 1 196 ? 3.412 9.156 27.812 1 98.75 196 ILE A O 1
ATOM 1542 N N . PHE A 1 197 ? 2.223 11 27.688 1 98.81 197 PHE A N 1
ATOM 1543 C CA . PHE A 1 197 ? 3.322 11.859 28.109 1 98.81 197 PHE A CA 1
ATOM 1544 C C . PHE A 1 197 ? 3.854 11.422 29.484 1 98.81 197 PHE A C 1
ATOM 1546 O O . PHE A 1 197 ? 5.062 11.273 29.656 1 98.81 197 PHE A O 1
ATOM 1553 N N . GLU A 1 198 ? 2.975 11.266 30.406 1 98.62 198 GLU A N 1
ATOM 1554 C CA . GLU A 1 198 ? 3.391 10.969 31.781 1 98.62 198 GLU A CA 1
ATOM 1555 C C . GLU A 1 198 ? 4.109 9.625 31.859 1 98.62 198 GLU A C 1
ATOM 1557 O O . GLU A 1 198 ? 5.23 9.547 32.375 1 98.62 198 GLU A O 1
ATOM 1562 N N . PRO A 1 199 ? 3.547 8.602 31.312 1 98.44 199 PRO A N 1
ATOM 1563 C CA . PRO A 1 199 ? 4.254 7.324 31.391 1 98.44 199 PRO A CA 1
ATOM 1564 C C . PRO A 1 199 ? 5.602 7.348 30.672 1 98.44 199 PRO A C 1
ATOM 1566 O O . PRO A 1 199 ? 6.539 6.664 31.094 1 98.44 199 PRO A O 1
ATOM 1569 N N . LEU A 1 200 ? 5.742 8.102 29.578 1 98.38 200 LEU A N 1
ATOM 1570 C CA . LEU A 1 200 ? 6.977 8.125 28.797 1 98.38 200 LEU A CA 1
ATOM 1571 C C . LEU A 1 200 ? 7.98 9.102 29.406 1 98.38 200 LEU A C 1
ATOM 1573 O O . LEU A 1 200 ? 9.156 9.102 29.016 1 98.38 200 LEU A O 1
ATOM 1577 N N . GLY A 1 201 ? 7.496 9.906 30.297 1 98.19 201 GLY A N 1
ATOM 1578 C CA . GLY A 1 201 ? 8.344 10.938 30.875 1 98.19 201 GLY A CA 1
ATOM 1579 C C . GLY A 1 201 ? 8.57 12.117 29.953 1 98.19 201 GLY A C 1
ATOM 1580 O O . GLY A 1 201 ? 9.641 12.742 29.984 1 98.19 201 GLY A O 1
ATOM 1581 N N . MET A 1 202 ? 7.656 12.406 29.094 1 98.62 202 MET A N 1
ATOM 1582 C CA . MET A 1 202 ? 7.715 13.57 28.219 1 98.62 202 MET A CA 1
ATOM 1583 C C . MET A 1 202 ? 7.199 14.82 28.922 1 98.62 202 MET A C 1
ATOM 1585 O O . MET A 1 202 ? 6.145 15.344 28.578 1 98.62 202 MET A O 1
ATOM 1589 N N . LYS A 1 203 ? 7.973 15.391 29.688 1 97.88 203 LYS A N 1
ATOM 1590 C CA . LYS A 1 203 ? 7.547 16.359 30.703 1 97.88 203 LYS A CA 1
ATOM 1591 C C . LYS A 1 203 ? 7.438 17.766 30.094 1 97.88 203 LYS A C 1
ATOM 1593 O O . LYS A 1 203 ? 6.758 18.625 30.656 1 97.88 203 LYS A O 1
ATOM 1598 N N . SER A 1 204 ? 8.117 17.969 29.047 1 98.38 204 SER A N 1
ATOM 1599 C CA . SER A 1 204 ? 8.109 19.297 28.438 1 98.38 204 SER A CA 1
ATOM 1600 C C . SER A 1 204 ? 7.086 19.391 27.312 1 98.38 204 SER A C 1
ATOM 1602 O O . SER A 1 204 ? 6.832 20.469 26.781 1 98.38 204 SER A O 1
ATOM 1604 N N . SER A 1 205 ? 6.516 18.25 26.922 1 98.81 205 SER A N 1
ATOM 1605 C CA . SER A 1 205 ? 5.527 18.234 25.844 1 98.81 205 SER A CA 1
ATOM 1606 C C . SER A 1 205 ? 4.176 18.75 26.328 1 98.81 205 SER A C 1
ATOM 1608 O O . SER A 1 205 ? 3.771 18.484 27.469 1 98.81 205 SER A O 1
ATOM 1610 N N . THR A 1 206 ? 3.525 19.531 25.469 1 98.69 206 THR A N 1
ATOM 1611 C CA . THR A 1 206 ? 2.223 20.125 25.766 1 98.69 206 THR A CA 1
ATOM 1612 C C . THR A 1 206 ? 1.449 20.391 24.469 1 98.69 206 THR A C 1
ATOM 1614 O O . THR A 1 206 ? 1.636 19.672 23.484 1 98.69 206 THR A O 1
ATOM 1617 N N . PHE A 1 207 ? 0.484 21.375 24.547 1 98.81 207 PHE A N 1
ATOM 1618 C CA . PHE A 1 207 ? -0.417 21.578 23.422 1 98.81 207 PHE A CA 1
ATOM 1619 C C . PHE A 1 207 ? -0.596 23.062 23.109 1 98.81 207 PHE A C 1
ATOM 1621 O O . PHE A 1 207 ? -0.676 23.875 24.031 1 98.81 207 PHE A O 1
ATOM 1628 N N . VAL A 1 208 ? -0.652 23.312 21.875 1 98.31 208 VAL A N 1
ATOM 1629 C CA . VAL A 1 208 ? -0.842 24.688 21.453 1 98.31 208 VAL A CA 1
ATOM 1630 C C . VAL A 1 208 ? -2.18 25.203 21.969 1 98.31 208 VAL A C 1
ATOM 1632 O O . VAL A 1 208 ? -2.314 26.391 22.281 1 98.31 208 VAL A O 1
ATOM 1635 N N . THR A 1 209 ? -3.16 24.359 22.141 1 97.75 209 THR A N 1
ATOM 1636 C CA . THR A 1 209 ? -4.52 24.703 22.531 1 97.75 209 THR A CA 1
ATOM 1637 C C . THR A 1 209 ? -4.57 25.141 24 1 97.75 209 THR A C 1
ATOM 1639 O O . THR A 1 209 ? -5.465 25.891 24.406 1 97.75 209 THR A O 1
ATOM 1642 N N . THR A 1 210 ? -3.611 24.703 24.766 1 98 210 THR A N 1
ATOM 1643 C CA . THR A 1 210 ? -3.74 24.938 26.203 1 98 210 THR A CA 1
ATOM 1644 C C . THR A 1 210 ? -2.5 25.641 26.75 1 98 210 THR A C 1
ATOM 1646 O O . THR A 1 210 ? -2.535 26.234 27.844 1 98 210 THR A O 1
ATOM 1649 N N . ALA A 1 211 ? -1.423 25.641 26.047 1 98.19 211 ALA A N 1
ATOM 1650 C CA . ALA A 1 211 ? -0.153 26.172 26.531 1 98.19 211 ALA A CA 1
ATOM 1651 C C . ALA A 1 211 ? -0.195 27.688 26.641 1 98.19 211 ALA A C 1
ATOM 1653 O O . ALA A 1 211 ? -0.956 28.344 25.938 1 98.19 211 ALA A O 1
ATOM 1654 N N . ASN A 1 212 ? 0.58 28.234 27.594 1 97.69 212 ASN A N 1
ATOM 1655 C CA . ASN A 1 212 ? 0.964 29.641 27.656 1 97.69 212 ASN A CA 1
ATOM 1656 C C . ASN A 1 212 ? 2.354 29.859 27.062 1 97.69 212 ASN A C 1
ATOM 1658 O O . ASN A 1 212 ? 3.357 29.484 27.672 1 97.69 212 ASN A O 1
ATOM 1662 N N . PRO A 1 213 ? 2.373 30.5 25.969 1 96.06 213 PRO A N 1
ATOM 1663 C CA . PRO A 1 213 ? 3.664 30.609 25.297 1 96.06 213 PRO A CA 1
ATOM 1664 C C . PRO A 1 213 ? 4.695 31.375 26.109 1 96.06 213 PRO A C 1
ATOM 1666 O O . PRO A 1 213 ? 5.902 31.203 25.922 1 96.06 213 PRO A O 1
ATOM 1669 N N . GLU A 1 214 ? 4.312 32.188 27.062 1 95.62 214 GLU A N 1
ATOM 1670 C CA . GLU A 1 214 ? 5.223 32.969 27.891 1 95.62 214 GLU A CA 1
ATOM 1671 C C . GLU A 1 214 ? 5.828 32.125 29 1 95.62 214 GLU A C 1
ATOM 1673 O O . GLU A 1 214 ? 6.812 32.531 29.625 1 95.62 214 GLU A O 1
ATOM 1678 N N . LYS A 1 215 ? 5.266 31 29.172 1 96.94 215 LYS A N 1
ATOM 1679 C CA . LYS A 1 215 ? 5.699 30.172 30.297 1 96.94 215 LYS A CA 1
ATOM 1680 C C . LYS A 1 215 ? 6.5 28.969 29.828 1 96.94 215 LYS A C 1
ATOM 1682 O O . LYS A 1 215 ? 6.879 28.109 30.625 1 96.94 215 LYS A O 1
ATOM 1687 N N . ILE A 1 216 ? 6.66 28.828 28.547 1 96.19 216 ILE A N 1
ATOM 1688 C CA . ILE A 1 216 ? 7.473 27.75 28.016 1 96.19 216 ILE A CA 1
ATOM 1689 C C . ILE A 1 216 ? 8.562 28.312 27.109 1 96.19 216 ILE A C 1
ATOM 1691 O O . ILE A 1 216 ? 8.469 29.453 26.656 1 96.19 216 ILE A O 1
ATOM 1695 N N . ASN A 1 217 ? 9.648 27.562 26.891 1 96.19 217 ASN A N 1
ATOM 1696 C CA . ASN A 1 217 ? 10.727 27.969 26 1 96.19 217 ASN A CA 1
ATOM 1697 C C . ASN A 1 217 ? 10.383 27.688 24.547 1 96.19 217 ASN A C 1
ATOM 1699 O O . ASN A 1 217 ? 11.023 26.844 23.906 1 96.19 217 ASN A O 1
ATOM 1703 N N . LEU A 1 218 ? 9.43 28.453 24.047 1 97.38 218 LEU A N 1
ATOM 1704 C CA . LEU A 1 218 ? 8.8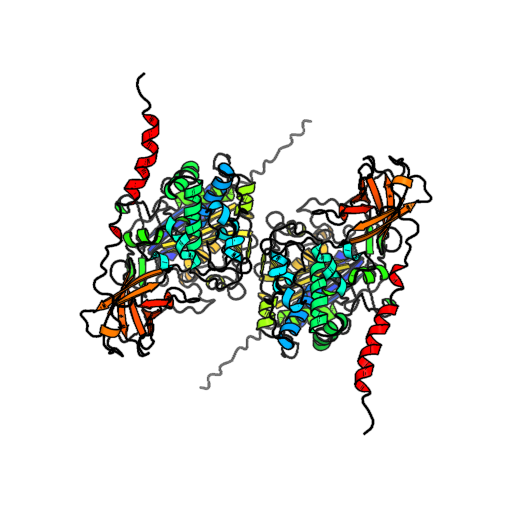75 28.219 22.719 1 97.38 218 LEU A CA 1
ATOM 1705 C C . LEU A 1 218 ? 9.711 28.922 21.656 1 97.38 218 LEU A C 1
ATOM 1707 O O . LEU A 1 218 ? 9.969 30.125 21.75 1 97.38 218 LEU A O 1
ATOM 1711 N N . ALA A 1 219 ? 10.141 28.125 20.688 1 97.12 219 ALA A N 1
ATOM 1712 C CA . ALA A 1 219 ? 10.766 28.734 19.516 1 97.12 219 ALA A CA 1
ATOM 1713 C C . ALA A 1 219 ? 9.766 29.562 18.734 1 97.12 219 ALA A C 1
ATOM 1715 O O . ALA A 1 219 ? 8.609 29.172 18.578 1 97.12 219 ALA A O 1
ATOM 1716 N N . GLN A 1 220 ? 10.18 30.703 18.281 1 95.19 220 GLN A N 1
ATOM 1717 C CA . GLN A 1 220 ? 9.312 31.531 17.438 1 95.19 220 GLN A CA 1
ATOM 1718 C C . GLN A 1 220 ? 9.164 30.938 16.047 1 95.19 220 GLN A C 1
ATOM 1720 O O . GLN A 1 220 ? 10.156 30.672 15.367 1 95.19 220 GLN A O 1
ATOM 1725 N N . GLY A 1 221 ? 7.926 30.656 15.664 1 95.81 221 GLY A N 1
ATOM 1726 C CA . GLY A 1 221 ? 7.645 30.25 14.297 1 95.81 221 GLY A CA 1
ATOM 1727 C C . GLY A 1 221 ? 7.574 31.406 13.328 1 95.81 221 GLY A C 1
ATOM 1728 O O . GLY A 1 221 ? 7.125 32.5 13.688 1 95.81 221 GLY A O 1
ATOM 1729 N N . TYR A 1 222 ? 7.953 31.109 12.039 1 94.75 222 TYR A N 1
ATOM 1730 C CA . TYR A 1 222 ? 7.957 32.188 11.039 1 94.75 222 TYR A CA 1
ATOM 1731 C C . TYR A 1 222 ? 7.277 31.719 9.75 1 94.75 222 TYR A C 1
ATOM 1733 O O . TYR A 1 222 ? 7.324 30.547 9.406 1 94.75 222 TYR A O 1
ATOM 1741 N N . ARG A 1 223 ? 6.605 32.625 9.109 1 95 223 ARG A N 1
ATOM 1742 C CA . ARG A 1 223 ? 6.195 32.469 7.719 1 95 223 ARG A CA 1
ATOM 1743 C C . ARG A 1 223 ? 7.188 33.156 6.785 1 95 223 ARG A C 1
ATOM 1745 O O . ARG A 1 223 ? 7.543 34.312 6.984 1 95 223 ARG A O 1
ATOM 1752 N N . ASP A 1 224 ? 7.688 32.375 5.855 1 91.62 224 ASP A N 1
ATOM 1753 C CA . ASP A 1 224 ? 8.531 32.938 4.805 1 91.62 224 ASP A CA 1
ATOM 1754 C C . ASP A 1 224 ? 7.684 33.625 3.723 1 91.62 224 ASP A C 1
ATOM 1756 O O . ASP A 1 224 ? 7.008 32.938 2.949 1 91.62 224 ASP A O 1
ATOM 1760 N N . PHE A 1 225 ? 7.68 34.875 3.721 1 91.62 225 PHE A N 1
ATOM 1761 C CA . PHE A 1 225 ? 6.965 35.625 2.705 1 91.62 225 PHE A CA 1
ATOM 1762 C C . PHE A 1 225 ? 7.922 36.156 1.641 1 91.62 225 PHE A C 1
ATOM 1764 O O . PHE A 1 225 ? 8.211 37.344 1.588 1 91.62 225 PHE A O 1
ATOM 1771 N N . TYR A 1 226 ? 8.336 35.219 0.754 1 87.75 226 TYR A N 1
ATOM 1772 C CA . TYR A 1 226 ? 9.219 35.469 -0.379 1 87.75 226 TYR A CA 1
ATOM 1773 C C . TYR A 1 226 ? 10.555 36.031 0.085 1 87.75 226 TYR A C 1
ATOM 1775 O O . TYR A 1 226 ? 11.023 37.031 -0.453 1 87.75 226 TYR A O 1
ATOM 1783 N N . GLY A 1 227 ? 11.055 35.5 1.106 1 84.06 227 GLY A N 1
ATOM 1784 C CA . GLY A 1 227 ? 12.375 35.875 1.582 1 84.06 227 GLY A CA 1
ATOM 1785 C C . GLY A 1 227 ? 12.344 36.656 2.877 1 84.06 227 GLY A C 1
ATOM 1786 O O . GLY A 1 227 ? 13.367 36.781 3.559 1 84.06 227 GLY A O 1
ATOM 1787 N N . ASP A 1 228 ? 11.227 37.188 3.211 1 89.38 228 ASP A N 1
ATOM 1788 C CA . ASP A 1 228 ? 11.055 37.938 4.457 1 89.38 228 ASP A CA 1
ATOM 1789 C C . ASP A 1 228 ? 10.328 37.094 5.504 1 89.38 228 ASP A C 1
ATOM 1791 O O . ASP A 1 228 ? 9.203 36.656 5.281 1 89.38 228 ASP A O 1
ATOM 1795 N N . PHE A 1 229 ? 10.961 36.906 6.66 1 91.19 229 PHE A N 1
ATOM 1796 C CA . PHE A 1 229 ? 10.375 36.094 7.711 1 91.19 229 PHE A CA 1
ATOM 1797 C C . PHE A 1 229 ? 9.5 36.938 8.633 1 91.19 229 PHE A C 1
ATOM 1799 O O . PHE A 1 229 ? 9.961 37.938 9.18 1 91.19 229 PHE A O 1
ATOM 1806 N N . HIS A 1 230 ? 8.289 36.531 8.758 1 94.88 230 HIS A N 1
ATOM 1807 C CA . HIS A 1 230 ? 7.352 37.156 9.664 1 94.88 230 HIS A CA 1
ATOM 1808 C C . HIS A 1 230 ? 6.883 36.188 10.75 1 94.88 230 HIS A C 1
ATOM 1810 O O . HIS A 1 230 ? 6.516 35.062 10.461 1 94.88 230 HIS A O 1
ATOM 1816 N N . PRO A 1 231 ? 6.938 36.625 12 1 95.5 231 PRO A N 1
ATOM 1817 C CA . PRO A 1 231 ? 6.496 35.75 13.078 1 95.5 231 PRO A CA 1
ATOM 1818 C C . PRO A 1 231 ? 5.027 35.344 12.945 1 95.5 231 PRO A C 1
ATOM 1820 O O . PRO A 1 231 ? 4.188 36.156 12.586 1 95.5 231 PRO A O 1
ATOM 1823 N N . VAL A 1 232 ? 4.703 34.125 13.188 1 97.44 232 VAL A N 1
ATOM 1824 C CA . VAL A 1 232 ? 3.33 33.625 13.227 1 97.44 232 VAL A CA 1
ATOM 1825 C C . VAL A 1 232 ? 2.754 33.812 14.625 1 97.44 232 VAL A C 1
ATOM 1827 O O . VAL A 1 232 ? 3.34 33.344 15.609 1 97.44 232 VAL A O 1
ATOM 1830 N N . PRO A 1 233 ? 1.62 34.469 14.742 1 97.44 233 PRO A N 1
ATOM 1831 C CA . PRO A 1 233 ? 1.043 34.656 16.078 1 97.44 233 PRO A CA 1
ATOM 1832 C C . PRO A 1 233 ? 0.594 33.375 16.734 1 97.44 233 PRO A C 1
ATOM 1834 O O . PRO A 1 233 ? -0.07 32.531 16.094 1 97.44 233 PRO A O 1
ATOM 1837 N N . PHE A 1 234 ? 0.955 33.188 17.984 1 97.44 234 PHE A N 1
ATOM 1838 C CA . PHE A 1 234 ? 0.576 32 18.734 1 97.44 234 PHE A CA 1
ATOM 1839 C C . PHE A 1 234 ? -0.94 31.891 18.828 1 97.44 234 PHE A C 1
ATOM 1841 O O . PHE A 1 234 ? -1.487 30.781 18.812 1 97.44 234 PHE A O 1
ATOM 1848 N N . GLU A 1 235 ? -1.635 33.031 18.906 1 96.69 235 GLU A N 1
ATOM 1849 C CA . GLU A 1 235 ? -3.092 33.062 18.984 1 96.69 235 GLU A CA 1
ATOM 1850 C C . GLU A 1 235 ? -3.713 32.375 17.766 1 96.69 235 GLU A C 1
ATOM 1852 O O . GLU A 1 235 ? -4.695 31.641 17.891 1 96.69 235 GLU A O 1
ATOM 1857 N N . PHE A 1 236 ? -3.195 32.656 16.625 1 97.19 236 PHE A N 1
ATOM 1858 C CA . PHE A 1 236 ? -3.676 31.969 15.414 1 97.19 236 PHE A CA 1
ATOM 1859 C C . PHE A 1 236 ? -3.457 30.469 15.516 1 97.19 236 PHE A C 1
ATOM 1861 O O . PHE A 1 236 ? -4.34 29.688 15.172 1 97.19 236 PHE A O 1
ATOM 1868 N N . SER A 1 237 ? -2.25 30.062 15.984 1 97.06 237 SER A N 1
ATOM 1869 C CA . SER A 1 237 ? -1.918 28.656 16.109 1 97.06 237 SER A CA 1
ATOM 1870 C C . SER A 1 237 ? -2.898 27.938 17.047 1 97.06 237 SER A C 1
ATOM 1872 O O . SER A 1 237 ? -3.221 26.766 16.828 1 97.06 237 SER A O 1
ATOM 1874 N N . LYS A 1 238 ? -3.363 28.641 18.062 1 95.81 238 LYS A N 1
ATOM 1875 C CA . LYS A 1 238 ? -4.332 28.062 18.984 1 95.81 238 LYS A CA 1
ATOM 1876 C C . LYS A 1 238 ? -5.641 27.734 18.281 1 95.81 238 LYS A C 1
ATOM 1878 O O . LYS A 1 238 ? -6.191 26.641 18.469 1 95.81 238 LYS A O 1
ATOM 1883 N N . TYR A 1 239 ? -6.094 28.656 17.469 1 93.88 239 TYR A N 1
ATOM 1884 C CA . TYR A 1 239 ? -7.316 28.422 16.719 1 93.88 239 TYR A CA 1
ATOM 1885 C C . TYR A 1 239 ? -7.133 27.297 15.703 1 93.88 239 TYR A C 1
ATOM 1887 O O . TYR A 1 239 ? -7.965 26.391 15.617 1 93.88 239 TYR A O 1
ATOM 1895 N N . TYR A 1 240 ? -6.035 27.344 15.008 1 95.75 240 TYR A N 1
ATOM 1896 C CA . TYR A 1 240 ? -5.781 26.406 13.922 1 95.75 240 TYR A CA 1
ATOM 1897 C C . TYR A 1 240 ? -5.535 25 14.461 1 95.75 240 TYR A C 1
ATOM 1899 O O . TYR A 1 240 ? -5.766 24.016 13.758 1 95.75 240 TYR A O 1
ATOM 1907 N N . GLY A 1 241 ? -5.086 24.891 15.734 1 96.19 241 GLY A N 1
ATOM 1908 C CA . GLY A 1 241 ? -4.75 23.609 16.344 1 96.19 241 GLY A CA 1
ATOM 1909 C C . GLY A 1 241 ? -5.926 22.969 17.062 1 96.19 241 GLY A C 1
ATOM 1910 O O . GLY A 1 241 ? -5.77 21.938 17.719 1 96.19 241 GLY A O 1
ATOM 1911 N N . GLU A 1 242 ? -7.16 23.469 16.906 1 95.75 242 GLU A N 1
ATOM 1912 C CA . GLU A 1 242 ? -8.328 23.031 17.672 1 95.75 242 GLU A CA 1
ATOM 1913 C C . GLU A 1 242 ? -8.602 21.547 17.453 1 95.75 242 GLU A C 1
ATOM 1915 O O . GLU A 1 242 ? -8.984 20.828 18.391 1 95.75 242 GLU A O 1
ATOM 1920 N N . LEU A 1 243 ? -8.453 21.062 16.234 1 96.81 243 LEU A N 1
ATOM 1921 C CA . LEU A 1 243 ? -8.586 19.641 15.945 1 96.81 243 LEU A CA 1
ATOM 1922 C C . LEU A 1 243 ? -7.305 18.891 16.297 1 96.81 243 LEU A C 1
ATOM 1924 O O . LEU A 1 243 ? -6.641 18.328 15.414 1 96.81 243 LEU A O 1
ATOM 1928 N N . CYS A 1 244 ? -7.008 18.766 17.453 1 96.38 244 CYS A N 1
ATOM 1929 C CA . CYS A 1 244 ? -5.703 18.578 18.062 1 96.38 244 CYS A CA 1
ATOM 1930 C C . CYS A 1 244 ? -5.055 17.281 17.578 1 96.38 244 CYS A C 1
ATOM 1932 O O . CYS A 1 244 ? -3.855 17.25 17.281 1 96.38 244 CYS A O 1
ATOM 1934 N N . GLY A 1 245 ? -5.766 16.203 17.391 1 97.81 245 GLY A N 1
ATOM 1935 C CA . GLY A 1 245 ? -5.188 14.945 16.938 1 97.81 245 GLY A CA 1
ATOM 1936 C C . GLY A 1 245 ? -4.473 15.07 15.602 1 97.81 245 GLY A C 1
ATOM 1937 O O . GLY A 1 245 ? -3.621 14.242 15.266 1 97.81 245 GLY A O 1
ATOM 1938 N N . SER A 1 246 ? -4.785 16.125 14.906 1 97.38 246 SER A N 1
ATOM 1939 C CA . SER A 1 246 ? -4.172 16.328 13.602 1 97.38 246 SER A CA 1
ATOM 1940 C C . SER A 1 246 ? -2.848 17.078 13.727 1 97.38 246 SER A C 1
ATOM 1942 O O . SER A 1 246 ? -2.004 17 12.828 1 97.38 246 SER A O 1
ATOM 1944 N N . GLY A 1 247 ? -2.73 17.938 14.859 1 98.25 247 GLY A N 1
ATOM 1945 C CA . GLY A 1 247 ? -1.475 18.656 14.781 1 98.25 247 GLY A CA 1
ATOM 1946 C C . GLY A 1 247 ? -1.313 19.688 15.883 1 98.25 247 GLY A C 1
ATOM 1947 O O . GLY A 1 247 ? -0.826 20.797 15.633 1 98.25 247 GLY A O 1
ATOM 1948 N N . CYS A 1 248 ? -1.593 19.406 17.188 1 98.31 248 CYS A N 1
ATOM 1949 C CA . CYS A 1 248 ? -1.561 20.484 18.172 1 98.31 248 CYS A CA 1
ATOM 1950 C C . CYS A 1 248 ? -0.426 20.281 19.172 1 98.31 248 CYS A C 1
ATOM 1952 O O . CYS A 1 248 ? -0.226 21.094 20.062 1 98.31 248 CYS A O 1
ATOM 1954 N N . ILE A 1 249 ? 0.364 19.234 19.016 1 98.94 249 ILE A N 1
ATOM 1955 C CA . ILE A 1 249 ? 1.34 18.922 20.047 1 98.94 249 ILE A CA 1
ATOM 1956 C C . ILE A 1 249 ? 2.561 19.828 19.906 1 98.94 249 ILE A C 1
ATOM 1958 O O . ILE A 1 249 ? 3.025 20.078 18.797 1 98.94 249 ILE A O 1
ATOM 1962 N N . LEU A 1 250 ? 2.988 20.359 21.047 1 98.94 250 LEU A N 1
ATOM 1963 C CA . LEU A 1 250 ? 4.285 21 21.25 1 98.94 250 LEU A CA 1
ATOM 1964 C C . LEU A 1 250 ? 5.258 20.031 21.922 1 98.94 250 LEU A C 1
ATOM 1966 O O . LEU A 1 250 ? 4.891 19.359 22.891 1 98.94 250 LEU A O 1
ATOM 1970 N N . SER A 1 251 ? 6.477 19.953 21.406 1 98.94 251 SER A N 1
ATOM 1971 C CA . SER A 1 251 ? 7.426 19.031 22.031 1 98.94 251 SER A CA 1
ATOM 1972 C C . SER A 1 251 ? 8.859 19.484 21.812 1 98.94 251 SER A C 1
ATOM 1974 O O . SER A 1 251 ? 9.102 20.578 21.297 1 98.94 251 SER A O 1
ATOM 1976 N N . THR A 1 252 ? 9.82 18.75 22.406 1 98.88 252 THR A N 1
ATOM 1977 C CA . THR A 1 252 ? 11.25 19.031 22.312 1 98.88 252 THR A CA 1
ATOM 1978 C C . THR A 1 252 ? 11.992 17.844 21.734 1 98.88 252 THR A C 1
ATOM 1980 O O . THR A 1 252 ? 11.469 16.719 21.703 1 98.88 252 THR A O 1
ATOM 1983 N N . ALA A 1 253 ? 13.172 18.141 21.25 1 98.88 253 ALA A N 1
ATOM 1984 C CA . ALA A 1 253 ? 14.023 17.047 20.781 1 98.88 253 ALA A CA 1
ATOM 1985 C C . ALA A 1 253 ? 14.289 16.047 21.891 1 98.88 253 ALA A C 1
ATOM 1987 O O . ALA A 1 253 ? 14.344 14.836 21.641 1 98.88 253 ALA A O 1
ATOM 1988 N N . VAL A 1 254 ? 14.438 16.5 23.125 1 98.81 254 VAL A N 1
ATOM 1989 C CA . VAL A 1 254 ? 14.695 15.633 24.266 1 98.81 254 VAL A CA 1
ATOM 1990 C C . VAL A 1 254 ? 13.484 14.734 24.516 1 98.81 254 VAL A C 1
ATOM 1992 O O . VAL A 1 254 ? 13.617 13.516 24.656 1 98.81 254 VAL A O 1
ATOM 1995 N N . ASP A 1 255 ? 12.305 15.289 24.578 1 98.88 255 ASP A N 1
ATOM 1996 C CA . ASP A 1 255 ? 11.102 14.5 24.828 1 98.88 255 ASP A CA 1
ATOM 1997 C C . ASP A 1 255 ? 10.867 13.492 23.703 1 98.88 255 ASP A C 1
ATOM 1999 O O . ASP A 1 255 ? 10.43 12.367 23.953 1 98.88 255 ASP A O 1
ATOM 2003 N N . MET A 1 256 ? 11.156 13.883 22.484 1 98.88 256 MET A N 1
ATOM 2004 C CA . MET A 1 256 ? 10.891 13.016 21.344 1 98.88 256 MET A CA 1
ATOM 2005 C C . MET A 1 256 ? 11.82 11.812 21.344 1 98.88 256 MET A C 1
ATOM 2007 O O . MET A 1 256 ? 11.547 10.812 20.672 1 98.88 256 MET A O 1
ATOM 2011 N N . THR A 1 257 ? 12.938 11.859 22.109 1 98.69 257 THR A N 1
ATOM 2012 C CA . THR A 1 257 ? 13.758 10.664 22.266 1 98.69 257 THR A CA 1
ATOM 2013 C C . THR A 1 257 ? 12.984 9.555 22.969 1 98.69 257 THR A C 1
ATOM 2015 O O . THR A 1 257 ? 13.148 8.375 22.656 1 98.69 257 THR A O 1
ATOM 2018 N N . LYS A 1 258 ? 12.125 9.938 23.906 1 98.44 258 LYS A N 1
ATOM 2019 C CA . LYS A 1 258 ? 11.305 8.961 24.625 1 98.44 258 LYS A CA 1
ATOM 2020 C C . LYS A 1 258 ? 10.273 8.328 23.688 1 98.44 258 LYS A C 1
ATOM 2022 O O . LYS A 1 258 ? 10.055 7.113 23.75 1 98.44 258 LYS A O 1
ATOM 2027 N N . TRP A 1 259 ? 9.688 9.156 22.859 1 98.69 259 TRP A N 1
ATOM 2028 C CA . TRP A 1 259 ? 8.695 8.695 21.891 1 98.69 259 TRP A CA 1
ATOM 2029 C C . TRP A 1 259 ? 9.32 7.758 20.875 1 98.69 259 TRP A C 1
ATOM 2031 O O . TRP A 1 259 ? 8.742 6.715 20.547 1 98.69 259 TRP A O 1
ATOM 2041 N N . MET A 1 260 ? 10.492 8.094 20.359 1 98.5 260 MET A N 1
ATOM 2042 C CA . MET A 1 260 ? 11.219 7.23 19.422 1 98.5 260 MET A CA 1
ATOM 2043 C C . MET A 1 260 ? 11.57 5.902 20.078 1 98.5 260 MET A C 1
ATOM 2045 O O . MET A 1 260 ? 11.398 4.84 19.484 1 98.5 260 MET A O 1
ATOM 2049 N N . THR A 1 261 ? 12.023 5.949 21.344 1 98 261 THR A N 1
ATOM 2050 C CA . THR A 1 261 ? 12.414 4.746 22.078 1 98 261 THR A CA 1
ATOM 2051 C C . THR A 1 261 ? 11.211 3.824 22.266 1 98 261 THR A C 1
ATOM 2053 O O . THR A 1 261 ? 11.328 2.605 22.125 1 98 261 THR A O 1
ATOM 2056 N N . PHE A 1 262 ? 10.125 4.414 22.547 1 98.06 262 PHE A N 1
ATOM 2057 C CA . PHE A 1 262 ? 8.875 3.67 22.688 1 98.06 262 PHE A CA 1
ATOM 2058 C C . PHE A 1 262 ? 8.594 2.854 21.422 1 98.06 262 PHE A C 1
ATOM 2060 O O . PHE A 1 262 ? 8.281 1.665 21.516 1 98.06 262 PHE A O 1
ATOM 2067 N N . HIS A 1 263 ? 8.711 3.43 20.25 1 98.31 263 HIS A N 1
ATOM 2068 C CA . HIS A 1 263 ? 8.445 2.738 18.984 1 98.31 263 HIS A CA 1
ATOM 2069 C C . HIS A 1 263 ? 9.492 1.663 18.719 1 98.31 263 HIS A C 1
ATOM 2071 O O . HIS A 1 263 ? 9.148 0.548 18.312 1 98.31 263 HIS A O 1
ATOM 2077 N N . LEU A 1 264 ? 10.695 2.004 18.953 1 97.94 264 LEU A N 1
ATOM 2078 C CA . LEU A 1 264 ? 11.797 1.08 18.672 1 97.94 264 LEU A CA 1
ATOM 2079 C C . LEU A 1 264 ? 11.719 -0.137 19.594 1 97.94 264 LEU A C 1
ATOM 2081 O O . LEU A 1 264 ? 12.133 -1.233 19.203 1 97.94 264 LEU A O 1
ATOM 2085 N N . ASN A 1 265 ? 11.102 0.076 20.766 1 97.06 265 ASN A N 1
ATOM 2086 C CA . ASN A 1 265 ? 10.969 -1.011 21.734 1 97.06 265 ASN A CA 1
ATOM 2087 C C . ASN A 1 265 ? 9.656 -1.767 21.547 1 97.06 265 ASN A C 1
ATOM 2089 O O . ASN A 1 265 ? 9.25 -2.537 22.422 1 97.06 265 ASN A O 1
ATOM 2093 N N . GLY A 1 266 ? 8.945 -1.531 20.531 1 96.94 266 GLY A N 1
ATOM 2094 C CA . GLY A 1 266 ? 7.75 -2.291 20.219 1 96.94 266 GLY A CA 1
ATOM 2095 C C . GLY A 1 266 ? 6.574 -1.964 21.109 1 96.94 266 GLY A C 1
ATOM 2096 O O . GLY A 1 266 ? 5.793 -2.85 21.469 1 96.94 266 GLY A O 1
ATOM 2097 N N . GLY A 1 267 ? 6.504 -0.761 21.625 1 97.69 267 GLY A N 1
ATOM 2098 C CA . GLY A 1 267 ? 5.375 -0.323 22.422 1 97.69 267 GLY A CA 1
ATOM 2099 C C . GLY A 1 267 ? 5.625 -0.426 23.906 1 97.69 267 GLY A C 1
ATOM 2100 O O . GLY A 1 267 ? 4.684 -0.377 24.703 1 97.69 267 GLY A O 1
ATOM 2101 N N . LYS A 1 268 ? 6.91 -0.563 24.281 1 96.75 268 LYS A N 1
ATOM 2102 C CA . LYS A 1 268 ? 7.27 -0.734 25.688 1 96.75 268 LYS A CA 1
ATOM 2103 C C . LYS A 1 268 ? 7.902 0.536 26.25 1 96.75 268 LYS A C 1
ATOM 2105 O O . LYS A 1 268 ? 8.508 1.315 25.516 1 96.75 268 LYS A O 1
ATOM 2110 N N . LEU A 1 269 ? 7.77 0.72 27.484 1 94.44 269 LEU A N 1
ATOM 2111 C CA . LEU A 1 269 ? 8.445 1.763 28.25 1 94.44 269 LEU A CA 1
ATOM 2112 C C . LEU A 1 269 ? 9.891 1.373 28.547 1 94.44 269 LEU A C 1
ATOM 2114 O O . LEU A 1 269 ? 10.297 0.245 28.266 1 94.44 269 LEU A O 1
ATOM 2118 N N . SER A 1 270 ? 10.578 2.309 29.078 1 88.44 270 SER A N 1
ATOM 2119 C CA . SER A 1 270 ? 12 2.107 29.344 1 88.44 270 SER A CA 1
ATOM 2120 C C . SER A 1 270 ? 12.211 1.009 30.375 1 88.44 270 SER A C 1
ATOM 2122 O O . SER A 1 270 ? 13.258 0.347 30.375 1 88.44 270 SER A O 1
ATOM 2124 N N . ASP A 1 271 ? 11.227 0.739 31.141 1 90.94 271 ASP A N 1
ATOM 2125 C CA . ASP A 1 271 ? 11.359 -0.268 32.188 1 90.94 271 ASP A CA 1
ATOM 2126 C C . ASP A 1 271 ? 10.867 -1.631 31.703 1 90.94 271 ASP A C 1
ATOM 2128 O O . ASP A 1 271 ? 10.812 -2.588 32.5 1 90.94 271 ASP A O 1
ATOM 2132 N N . GLY A 1 272 ? 10.445 -1.691 30.531 1 91.81 272 GLY A N 1
ATOM 2133 C CA . GLY A 1 272 ? 10.07 -2.967 29.938 1 91.81 272 GLY A CA 1
ATOM 2134 C C . GLY A 1 272 ? 8.57 -3.197 29.906 1 91.81 272 GLY A C 1
ATOM 2135 O O . GLY A 1 272 ? 8.086 -4.07 29.188 1 91.81 272 GLY A O 1
ATOM 2136 N N . ARG A 1 273 ? 7.891 -2.43 30.812 1 95.38 273 ARG A N 1
ATOM 2137 C CA . ARG A 1 273 ? 6.441 -2.576 30.797 1 95.38 273 ARG A CA 1
ATOM 2138 C C . ARG A 1 273 ? 5.855 -2.09 29.469 1 95.38 273 ARG A C 1
ATOM 2140 O O . ARG A 1 273 ? 6.367 -1.144 28.875 1 95.38 273 ARG A O 1
ATOM 2147 N N . ARG A 1 274 ? 4.738 -2.699 29.016 1 97 274 ARG A N 1
ATOM 2148 C CA . ARG A 1 274 ? 4.086 -2.307 27.766 1 97 274 ARG A CA 1
ATOM 2149 C C . ARG A 1 274 ? 3.137 -1.134 28 1 97 274 ARG A C 1
ATOM 2151 O O . ARG A 1 274 ? 2.301 -1.171 28.906 1 97 274 ARG A O 1
ATOM 2158 N N . LEU A 1 275 ? 3.316 -0.08 27.203 1 97.5 275 LEU A N 1
ATOM 2159 C CA . LEU A 1 275 ? 2.35 1.01 27.156 1 97.5 275 LEU A CA 1
ATOM 2160 C C . LEU A 1 275 ? 1.098 0.595 26.391 1 97.5 275 LEU A C 1
ATOM 2162 O O . LEU A 1 275 ? -0.015 0.986 26.75 1 97.5 275 LEU A O 1
ATOM 2166 N N . ILE A 1 276 ? 1.272 -0.112 25.297 1 97.94 276 ILE A N 1
ATOM 2167 C CA . ILE A 1 276 ? 0.199 -0.723 24.516 1 97.94 276 ILE A CA 1
ATOM 2168 C C . ILE A 1 276 ? 0.516 -2.195 24.266 1 97.94 276 ILE A C 1
ATOM 2170 O O . ILE A 1 276 ? 1.676 -2.609 24.344 1 97.94 276 ILE A O 1
ATOM 2174 N N . SER A 1 277 ? -0.504 -3.041 24.016 1 97.75 277 SER A N 1
ATOM 2175 C CA . SER A 1 277 ? -0.306 -4.465 23.766 1 97.75 277 SER A CA 1
ATOM 2176 C C . SER A 1 277 ? 0.495 -4.703 22.5 1 97.75 277 SER A C 1
ATOM 2178 O O . SER A 1 277 ? 0.615 -3.807 21.656 1 97.75 277 SER A O 1
ATOM 2180 N N . GLU A 1 278 ? 1.051 -5.875 22.438 1 97.19 278 GLU A N 1
ATOM 2181 C CA . GLU A 1 278 ? 1.757 -6.266 21.219 1 97.19 278 GLU A CA 1
ATOM 2182 C C . GLU A 1 278 ? 0.825 -6.25 20.016 1 97.19 278 GLU A C 1
ATOM 2184 O O . GLU A 1 278 ? 1.227 -5.848 18.922 1 97.19 278 GLU A O 1
ATOM 2189 N N . LYS A 1 279 ? -0.358 -6.695 20.172 1 96.5 279 LYS A N 1
ATOM 2190 C CA . LYS A 1 279 ? -1.354 -6.695 19.109 1 96.5 279 LYS A CA 1
ATOM 2191 C C . LYS A 1 279 ? -1.652 -5.273 18.641 1 96.5 279 LYS A C 1
ATOM 2193 O O . LYS A 1 279 ? -1.706 -5.008 17.438 1 96.5 279 LYS A O 1
ATOM 2198 N N . ALA A 1 280 ? -1.845 -4.395 19.562 1 97.75 280 ALA A N 1
ATOM 2199 C CA . ALA A 1 280 ? -2.117 -2.994 19.25 1 97.75 280 ALA A CA 1
ATOM 2200 C C . ALA A 1 280 ? -0.951 -2.373 18.484 1 97.75 280 ALA A C 1
ATOM 2202 O O . ALA A 1 280 ? -1.157 -1.658 17.5 1 97.75 280 ALA A O 1
ATOM 2203 N N . PHE A 1 281 ? 0.23 -2.656 18.984 1 98.31 281 PHE A N 1
ATOM 2204 C CA . PHE A 1 281 ? 1.413 -2.111 18.328 1 98.31 281 PHE A CA 1
ATOM 2205 C C . PHE A 1 281 ? 1.514 -2.615 16.891 1 98.31 281 PHE A C 1
ATOM 2207 O O . PHE A 1 281 ? 1.829 -1.847 15.984 1 98.31 281 PHE A O 1
ATOM 2214 N N . LYS A 1 282 ? 1.272 -3.871 16.688 1 96.06 282 LYS A N 1
ATOM 2215 C CA . LYS A 1 282 ? 1.291 -4.445 15.352 1 96.06 282 LYS A CA 1
ATOM 2216 C C . LYS A 1 282 ? 0.246 -3.789 14.453 1 96.06 282 LYS A C 1
ATOM 2218 O O . LYS A 1 282 ? 0.52 -3.482 13.297 1 96.06 282 LYS A O 1
ATOM 2223 N N . GLU A 1 283 ? -0.919 -3.584 14.938 1 96.12 283 GLU A N 1
ATOM 2224 C CA . GLU A 1 283 ? -1.979 -2.936 14.172 1 96.12 283 GLU A CA 1
ATOM 2225 C C . GLU A 1 283 ? -1.575 -1.523 13.758 1 96.12 283 GLU A C 1
ATOM 2227 O O . GLU A 1 283 ? -1.78 -1.125 12.609 1 96.12 283 GLU A O 1
ATOM 2232 N N . ILE A 1 284 ? -0.956 -0.798 14.656 1 98.12 284 ILE A N 1
ATOM 2233 C CA . ILE A 1 284 ? -0.574 0.591 14.43 1 98.12 284 ILE A CA 1
ATOM 2234 C C . ILE A 1 284 ? 0.505 0.66 13.352 1 98.12 284 ILE A C 1
ATOM 2236 O O . ILE A 1 284 ? 0.539 1.602 12.555 1 98.12 284 ILE A O 1
ATOM 2240 N N . THR A 1 285 ? 1.31 -0.402 13.281 1 97 285 THR A N 1
ATOM 2241 C CA . THR A 1 285 ? 2.484 -0.349 12.414 1 97 285 THR A CA 1
ATOM 2242 C C . THR A 1 285 ? 2.27 -1.183 11.156 1 97 285 THR A C 1
ATOM 2244 O O . THR A 1 285 ? 3.23 -1.562 10.484 1 97 285 THR A O 1
ATOM 2247 N N . THR A 1 286 ? 1.085 -1.543 10.836 1 95.44 286 THR A N 1
ATOM 2248 C CA . THR A 1 286 ? 0.762 -2.244 9.594 1 95.44 286 THR A CA 1
ATOM 2249 C C . THR A 1 286 ? 0.082 -1.304 8.602 1 95.44 286 THR A C 1
ATOM 2251 O O . THR A 1 286 ? -0.961 -0.721 8.906 1 95.44 286 THR A O 1
ATOM 2254 N N . ALA A 1 287 ? 0.682 -1.173 7.445 1 95.69 287 ALA A N 1
ATOM 2255 C CA . ALA A 1 287 ? 0.086 -0.327 6.414 1 95.69 287 ALA A CA 1
ATOM 2256 C C . ALA A 1 287 ? -1.234 -0.911 5.922 1 95.69 287 ALA A C 1
ATOM 2258 O O . ALA A 1 287 ? -1.341 -2.119 5.695 1 95.69 287 ALA A O 1
ATOM 2259 N N . VAL A 1 288 ? -2.219 -0.063 5.816 1 95.81 288 VAL A N 1
ATOM 2260 C CA . VAL A 1 288 ? -3.525 -0.552 5.383 1 95.81 288 VAL A CA 1
ATOM 2261 C C . VAL A 1 288 ? -4.023 0.278 4.203 1 95.81 288 VAL A C 1
ATOM 2263 O O . VAL A 1 288 ? -5.156 0.103 3.748 1 95.81 288 VAL A O 1
ATOM 2266 N N . ASN A 1 289 ? -3.229 1.195 3.732 1 96.38 289 ASN A N 1
ATOM 2267 C CA . ASN A 1 289 ? -3.488 1.983 2.533 1 96.38 289 ASN A CA 1
ATOM 2268 C C . ASN A 1 289 ? -2.219 2.184 1.708 1 96.38 289 ASN A C 1
ATOM 2270 O O . ASN A 1 289 ? -1.116 2.215 2.256 1 96.38 289 ASN A O 1
ATOM 2274 N N . THR A 1 290 ? -2.398 2.264 0.425 1 95 290 THR A N 1
ATOM 2275 C CA . THR A 1 290 ? -1.27 2.57 -0.447 1 95 290 THR A CA 1
ATOM 2276 C C . THR A 1 290 ? -1.052 4.078 -0.539 1 95 290 THR A C 1
ATOM 2278 O O . THR A 1 290 ? -2.008 4.852 -0.473 1 95 290 THR A O 1
ATOM 2281 N N . VAL A 1 291 ? 0.183 4.422 -0.618 1 94.06 291 VAL A N 1
ATOM 2282 C CA . VAL A 1 291 ? 0.562 5.812 -0.859 1 94.06 291 VAL A CA 1
ATOM 2283 C C . VAL A 1 291 ? 1.224 5.938 -2.23 1 94.06 291 VAL A C 1
ATOM 2285 O O . VAL A 1 291 ? 2.141 5.18 -2.555 1 94.06 291 VAL A O 1
ATOM 2288 N N . PRO A 1 292 ? 0.738 6.812 -3.043 1 84.25 292 PRO A N 1
ATOM 2289 C CA . PRO A 1 292 ? 1.362 6.957 -4.359 1 84.25 292 PRO A CA 1
ATOM 2290 C C . PRO A 1 292 ? 2.828 7.379 -4.273 1 84.25 292 PRO A C 1
ATOM 2292 O O . PRO A 1 292 ? 3.184 8.234 -3.461 1 84.25 292 PRO A O 1
ATOM 2295 N N . ASN A 1 293 ? 3.621 6.742 -5.062 1 68.38 293 ASN A N 1
ATOM 2296 C CA . ASN A 1 293 ? 5.062 6.969 -5.059 1 68.38 293 ASN A CA 1
ATOM 2297 C C . ASN A 1 293 ? 5.41 8.359 -5.574 1 68.38 293 ASN A C 1
ATOM 2299 O O . ASN A 1 293 ? 6.488 8.883 -5.281 1 68.38 293 ASN A O 1
ATOM 2303 N N . ASP A 1 294 ? 4.559 8.867 -6.324 1 69.94 294 ASP A N 1
ATOM 2304 C CA . ASP A 1 294 ? 4.895 10.133 -6.969 1 69.94 294 ASP A CA 1
ATOM 2305 C C . ASP A 1 294 ? 4.289 11.312 -6.215 1 69.94 294 ASP A C 1
ATOM 2307 O O . ASP A 1 294 ? 3.971 12.344 -6.812 1 69.94 294 ASP A O 1
ATOM 2311 N N . MET A 1 295 ? 4.223 11.062 -5.023 1 76.06 295 MET A N 1
ATOM 2312 C CA . MET A 1 295 ? 3.822 12.234 -4.246 1 76.06 295 MET A CA 1
ATOM 2313 C C . MET A 1 295 ? 4.801 13.383 -4.453 1 76.06 295 MET A C 1
ATOM 2315 O O . MET A 1 295 ? 6.008 13.164 -4.566 1 76.06 295 MET A O 1
ATOM 2319 N N . TYR A 1 296 ? 4.352 14.531 -4.562 1 71.06 296 TYR A N 1
ATOM 2320 C CA . TYR A 1 296 ? 5.062 15.727 -4.98 1 71.06 296 TYR A CA 1
ATOM 2321 C C . TYR A 1 296 ? 6.367 15.891 -4.207 1 71.06 296 TYR A C 1
ATOM 2323 O O . TYR A 1 296 ? 7.41 16.188 -4.793 1 71.06 296 TYR A O 1
ATOM 2331 N N . THR A 1 297 ? 6.391 15.539 -2.996 1 83.88 297 THR A N 1
ATOM 2332 C CA . THR A 1 297 ? 7.582 15.773 -2.184 1 83.88 297 THR A CA 1
ATOM 2333 C C . THR A 1 297 ? 8.617 14.68 -2.426 1 83.88 297 THR A C 1
ATOM 2335 O O . THR A 1 297 ? 9.805 14.969 -2.596 1 83.88 297 THR A O 1
ATOM 2338 N N . TYR A 1 298 ? 8.297 13.516 -2.623 1 87.81 298 TYR A N 1
ATOM 2339 C CA . TYR A 1 298 ? 9.242 12.406 -2.586 1 87.81 298 TYR A CA 1
ATOM 2340 C C . TYR A 1 298 ? 9.812 12.133 -3.973 1 87.81 298 TYR A C 1
ATOM 2342 O O . TYR A 1 298 ? 10.758 11.352 -4.121 1 87.81 298 TYR A O 1
ATOM 2350 N N . LYS A 1 299 ? 9.297 12.891 -4.969 1 87.69 299 LYS A N 1
ATOM 2351 C CA . LYS A 1 299 ? 9.922 12.82 -6.289 1 87.69 299 LYS A CA 1
ATOM 2352 C C . LYS A 1 299 ? 11.375 13.289 -6.238 1 87.69 299 LYS A C 1
ATOM 2354 O O . LYS A 1 299 ? 12.195 12.852 -7.039 1 87.69 299 LYS A O 1
ATOM 2359 N N . TYR A 1 300 ? 11.734 14.125 -5.262 1 91.75 300 TYR A N 1
ATOM 2360 C CA . TYR A 1 300 ? 13.062 14.703 -5.141 1 91.75 300 TYR A CA 1
ATOM 2361 C C . TYR A 1 300 ? 14.023 13.75 -4.445 1 91.75 300 TYR A C 1
ATOM 2363 O O . TYR A 1 300 ? 15.211 14.047 -4.293 1 91.75 300 TYR A O 1
ATOM 2371 N N . TYR A 1 301 ? 13.531 12.602 -4.043 1 93.44 301 TYR A N 1
ATOM 2372 C CA . TYR A 1 301 ? 14.32 11.633 -3.289 1 93.44 301 TYR A CA 1
ATOM 2373 C C . TYR A 1 301 ? 14.195 10.242 -3.898 1 93.44 301 TYR A C 1
ATOM 2375 O O . TYR A 1 301 ? 14.039 9.25 -3.176 1 93.44 301 TYR A O 1
ATOM 2383 N N . THR A 1 302 ? 14.172 10.188 -5.18 1 92.19 302 THR A N 1
ATOM 2384 C CA . THR A 1 302 ? 13.938 8.938 -5.891 1 92.19 302 THR A CA 1
ATOM 2385 C C . THR A 1 302 ? 14.961 8.75 -7.012 1 92.19 302 THR A C 1
ATOM 2387 O O . THR A 1 302 ? 15.234 9.688 -7.766 1 92.19 302 THR A O 1
ATOM 2390 N N . LYS A 1 303 ? 15.547 7.578 -7.066 1 91.38 303 LYS A N 1
ATOM 2391 C CA . LYS A 1 303 ? 16.359 7.18 -8.211 1 91.38 303 LYS A CA 1
ATOM 2392 C C . LYS A 1 303 ? 15.547 7.203 -9.5 1 91.38 303 LYS A C 1
ATOM 2394 O O . LYS A 1 303 ? 14.328 7.016 -9.477 1 91.38 303 LYS A O 1
ATOM 2399 N N . PRO A 1 304 ? 16.047 7.445 -10.695 1 90.75 304 PRO A N 1
ATOM 2400 C CA . PRO A 1 304 ? 17.484 7.602 -10.875 1 90.75 304 PRO A CA 1
ATOM 2401 C C . PRO A 1 304 ? 17.938 9.062 -10.82 1 90.75 304 PRO A C 1
ATOM 2403 O O . PRO A 1 304 ? 19.125 9.352 -10.961 1 90.75 304 PRO A O 1
ATOM 2406 N N . LYS A 1 305 ? 17.047 10.023 -10.594 1 89.44 305 LYS A N 1
ATOM 2407 C CA . LYS A 1 305 ? 17.406 11.438 -10.625 1 89.44 305 LYS A CA 1
ATOM 2408 C C . LYS A 1 305 ? 18.359 11.781 -9.484 1 89.44 305 LYS A C 1
ATOM 2410 O O . LYS A 1 305 ? 19.312 12.555 -9.672 1 89.44 305 LYS A O 1
ATOM 2415 N N . VAL A 1 306 ? 18.031 11.25 -8.359 1 91.06 306 VAL A N 1
ATOM 2416 C CA . VAL A 1 306 ? 18.938 11.344 -7.211 1 91.06 306 VAL A CA 1
ATOM 2417 C C . VAL A 1 306 ? 19.516 9.969 -6.898 1 91.06 306 VAL A C 1
ATOM 2419 O O . VAL A 1 306 ? 18.938 8.938 -7.258 1 91.06 306 VAL A O 1
ATOM 2422 N N . PRO A 1 307 ? 20.656 9.852 -6.293 1 90.25 307 PRO A N 1
ATOM 2423 C CA . PRO A 1 307 ? 21.375 8.586 -6.16 1 90.25 307 PRO A CA 1
ATOM 2424 C C . PRO A 1 307 ? 20.688 7.617 -5.199 1 90.25 307 PRO A C 1
ATOM 2426 O O . PRO A 1 307 ? 21.016 6.43 -5.176 1 90.25 307 PRO A O 1
ATOM 2429 N N . VAL A 1 308 ? 19.75 8.094 -4.332 1 92.06 308 VAL A N 1
ATOM 2430 C CA . VAL A 1 308 ? 19.094 7.234 -3.357 1 92.06 308 VAL A CA 1
ATOM 2431 C C . VAL A 1 308 ? 17.578 7.398 -3.475 1 92.06 308 VAL A C 1
ATOM 2433 O O . VAL A 1 308 ? 17.094 8.359 -4.074 1 92.06 308 VAL A O 1
ATOM 2436 N N . THR A 1 309 ? 16.906 6.355 -2.996 1 93.94 309 THR A N 1
ATOM 2437 C CA . THR A 1 309 ? 15.445 6.426 -2.961 1 93.94 309 THR A CA 1
ATOM 2438 C C . THR A 1 309 ? 14.938 6.363 -1.525 1 93.94 309 THR A C 1
ATOM 2440 O O . THR A 1 309 ? 15.297 5.457 -0.772 1 93.94 309 THR A O 1
ATOM 2443 N N . THR A 1 310 ? 14.234 7.371 -1.119 1 95.06 310 THR A N 1
ATOM 2444 C CA . THR A 1 310 ? 13.352 7.246 0.031 1 95.06 310 THR A CA 1
ATOM 2445 C C . THR A 1 310 ? 11.977 6.727 -0.398 1 95.06 310 THR A C 1
ATOM 2447 O O . THR A 1 310 ? 11.141 7.492 -0.881 1 95.06 310 THR A O 1
ATOM 2450 N N . ALA A 1 311 ? 11.789 5.457 -0.173 1 93.12 311 ALA A N 1
ATOM 2451 C CA . ALA A 1 311 ? 10.594 4.809 -0.692 1 93.12 311 ALA A CA 1
ATOM 2452 C C . ALA A 1 311 ? 9.445 4.883 0.315 1 93.12 311 ALA A C 1
ATOM 2454 O O . ALA A 1 311 ? 9.578 4.41 1.446 1 93.12 311 ALA A O 1
ATOM 2455 N N . ILE A 1 312 ? 8.367 5.539 -0.014 1 94.12 312 ILE A N 1
ATOM 2456 C CA . ILE A 1 312 ? 7.133 5.551 0.754 1 94.12 312 ILE A CA 1
ATOM 2457 C C . ILE A 1 312 ? 6.035 4.828 -0.023 1 94.12 312 ILE A C 1
ATOM 2459 O O . ILE A 1 312 ? 5.715 5.203 -1.153 1 94.12 312 ILE A O 1
ATOM 2463 N N . SER A 1 313 ? 5.449 3.77 0.573 1 92.56 313 SER A N 1
ATOM 2464 C CA . SER A 1 313 ? 4.531 2.959 -0.219 1 92.56 313 SER A CA 1
ATOM 2465 C C . SER A 1 313 ? 3.227 2.709 0.532 1 92.56 313 SER A C 1
ATOM 2467 O O . SER A 1 313 ? 2.23 2.293 -0.064 1 92.56 313 SER A O 1
ATOM 2469 N N . GLY A 1 314 ? 3.232 2.955 1.797 1 95.12 314 GLY A N 1
ATOM 2470 C CA . GLY A 1 314 ? 2.031 2.65 2.555 1 95.12 314 GLY A CA 1
ATOM 2471 C C . GLY A 1 314 ? 1.766 3.637 3.676 1 95.12 314 GLY A C 1
ATOM 2472 O O . GLY A 1 314 ? 2.631 4.445 4.016 1 95.12 314 GLY A O 1
ATOM 2473 N N . TYR A 1 315 ? 0.547 3.574 4.109 1 97.06 315 TYR A N 1
ATOM 2474 C CA . TYR A 1 315 ? 0.154 4.312 5.305 1 97.06 315 TYR A CA 1
ATOM 2475 C C . TYR A 1 315 ? -0.436 3.377 6.355 1 97.06 315 TYR A C 1
ATOM 2477 O O . TYR A 1 315 ? -1.383 2.637 6.074 1 97.06 315 TYR A O 1
ATOM 2485 N N . ALA A 1 316 ? 0.197 3.355 7.488 1 97.56 316 ALA A N 1
ATOM 2486 C CA . ALA A 1 316 ? -0.324 2.637 8.648 1 97.56 316 ALA A CA 1
ATOM 2487 C C . ALA A 1 316 ? -1.266 3.52 9.461 1 97.56 316 ALA A C 1
ATOM 2489 O O . ALA A 1 316 ? -2.135 4.195 8.906 1 97.56 316 ALA A O 1
ATOM 2490 N N . LEU A 1 317 ? -1.183 3.43 10.742 1 98.56 317 LEU A N 1
ATOM 2491 C CA . LEU A 1 317 ? -2.033 4.285 11.555 1 98.56 317 LEU A CA 1
ATOM 2492 C C . LEU A 1 317 ? -1.232 5.441 12.148 1 98.56 317 LEU A C 1
ATOM 2494 O O . LEU A 1 317 ? -0.693 5.324 13.25 1 98.56 317 LEU A O 1
ATOM 2498 N N . GLY A 1 318 ? -1.212 6.535 11.43 1 98.5 318 GLY A N 1
ATOM 2499 C CA . GLY A 1 318 ? -0.478 7.715 11.859 1 98.5 318 GLY A CA 1
ATOM 2500 C C . GLY A 1 318 ? 0.956 7.738 11.367 1 98.5 318 GLY A C 1
ATOM 2501 O O . GLY A 1 318 ? 1.731 8.625 11.75 1 98.5 318 GLY A O 1
ATOM 2502 N N . TRP A 1 319 ? 1.3 6.73 10.484 1 98.25 319 TRP A N 1
ATOM 2503 C CA . TRP A 1 319 ? 2.65 6.625 9.938 1 98.25 319 TRP A CA 1
ATOM 2504 C C . TRP A 1 319 ? 2.617 6.293 8.453 1 98.25 319 TRP A C 1
ATOM 2506 O O . TRP A 1 319 ? 1.844 5.438 8.016 1 98.25 319 TRP A O 1
ATOM 2516 N N . ARG A 1 320 ? 3.457 7 7.754 1 96.75 320 ARG A N 1
ATOM 2517 C CA . ARG A 1 320 ? 3.82 6.441 6.453 1 96.75 320 ARG A CA 1
ATOM 2518 C C . ARG A 1 320 ? 4.84 5.316 6.605 1 96.75 320 ARG A C 1
ATOM 2520 O O . ARG A 1 320 ? 5.688 5.359 7.5 1 96.75 320 ARG A O 1
ATOM 2527 N N . SER A 1 321 ? 4.707 4.328 5.785 1 95.38 321 SER A N 1
ATOM 2528 C CA . SER A 1 321 ? 5.613 3.182 5.836 1 95.38 321 SER A CA 1
ATOM 2529 C C . SER A 1 321 ? 6.344 2.998 4.512 1 95.38 321 SER A C 1
ATOM 2531 O O . SER A 1 321 ? 5.801 3.299 3.445 1 95.38 321 SER A O 1
ATOM 2533 N N . GLY A 1 322 ? 7.555 2.559 4.602 1 94.44 322 GLY A N 1
ATOM 2534 C CA . GLY A 1 322 ? 8.383 2.324 3.426 1 94.44 322 GLY A CA 1
ATOM 2535 C C . GLY A 1 322 ? 9.766 1.802 3.764 1 94.44 322 GLY A C 1
ATOM 2536 O O . GLY A 1 322 ? 9.922 1.006 4.691 1 94.44 322 GLY A O 1
ATOM 2537 N N . PHE A 1 323 ? 10.75 2.217 2.898 1 94.12 323 PHE A N 1
ATOM 2538 C CA . PHE A 1 323 ? 12.109 1.702 3.051 1 94.12 323 PHE A CA 1
ATOM 2539 C C . PHE A 1 323 ? 13.133 2.77 2.699 1 94.12 323 PHE A C 1
ATOM 2541 O O . PHE A 1 323 ? 12.898 3.607 1.826 1 94.12 323 PHE A O 1
ATOM 2548 N N . TYR A 1 324 ? 14.211 2.732 3.299 1 96 324 TYR A N 1
ATOM 2549 C CA . TYR A 1 324 ? 15.414 3.471 2.936 1 96 324 TYR A CA 1
ATOM 2550 C C . TYR A 1 324 ? 16.656 2.602 3.1 1 96 324 TYR A C 1
ATOM 2552 O O . TYR A 1 324 ? 16.844 1.976 4.145 1 96 324 TYR A O 1
ATOM 2560 N N . GLY A 1 325 ? 17.453 2.494 2.084 1 92.69 325 GLY A N 1
ATOM 2561 C CA . GLY A 1 325 ? 18.641 1.652 2.129 1 92.69 325 GLY A CA 1
ATOM 2562 C C . GLY A 1 325 ? 18.328 0.195 2.414 1 92.69 325 GLY A C 1
ATOM 2563 O O . GLY A 1 325 ? 19.094 -0.488 3.098 1 92.69 325 GLY A O 1
ATOM 2564 N N . GLY A 1 326 ? 17.172 -0.218 2.045 1 92.69 326 GLY A N 1
ATOM 2565 C CA . GLY A 1 326 ? 16.75 -1.594 2.27 1 92.69 326 GLY A CA 1
ATOM 2566 C C . GLY A 1 326 ? 16.234 -1.839 3.672 1 92.69 326 GLY A C 1
ATOM 2567 O O . GLY A 1 326 ? 15.891 -2.971 4.023 1 92.69 326 GLY A O 1
ATOM 2568 N N . ASN A 1 327 ? 16.156 -0.81 4.496 1 95.38 327 ASN A N 1
ATOM 2569 C CA . ASN A 1 327 ? 15.641 -0.93 5.852 1 95.38 327 ASN A CA 1
ATOM 2570 C C . ASN A 1 327 ? 14.203 -0.428 5.949 1 95.38 327 ASN A C 1
ATOM 2572 O O . ASN A 1 327 ? 13.875 0.626 5.406 1 95.38 327 ASN A O 1
ATOM 2576 N N . ARG A 1 328 ? 13.383 -1.269 6.602 1 95.31 328 ARG A N 1
ATOM 2577 C CA . ARG A 1 328 ? 12.016 -0.824 6.867 1 95.31 328 ARG A CA 1
ATOM 2578 C C . ARG A 1 328 ? 12.008 0.497 7.629 1 95.31 328 ARG A C 1
ATOM 2580 O O . ARG A 1 328 ? 12.812 0.697 8.539 1 95.31 328 ARG A O 1
ATOM 2587 N N . MET A 1 329 ? 11.078 1.401 7.219 1 96.81 329 MET A N 1
ATOM 2588 C CA . MET A 1 329 ? 11.016 2.756 7.762 1 96.81 329 MET A CA 1
ATOM 2589 C C . MET A 1 329 ? 9.578 3.16 8.055 1 96.81 329 MET A C 1
ATOM 2591 O O . MET A 1 329 ? 8.672 2.859 7.27 1 96.81 329 MET A O 1
ATOM 2595 N N . PHE A 1 330 ? 9.352 3.725 9.203 1 98.38 330 PHE A N 1
ATOM 2596 C CA . PHE A 1 330 ? 8.172 4.523 9.5 1 98.38 330 PHE A CA 1
ATOM 2597 C C . PHE A 1 330 ? 8.531 6 9.609 1 98.38 330 PHE A C 1
ATOM 2599 O O . PHE A 1 330 ? 9.539 6.355 10.227 1 98.38 330 PHE A O 1
ATOM 2606 N N . ILE A 1 331 ? 7.715 6.855 8.945 1 98.12 331 ILE A N 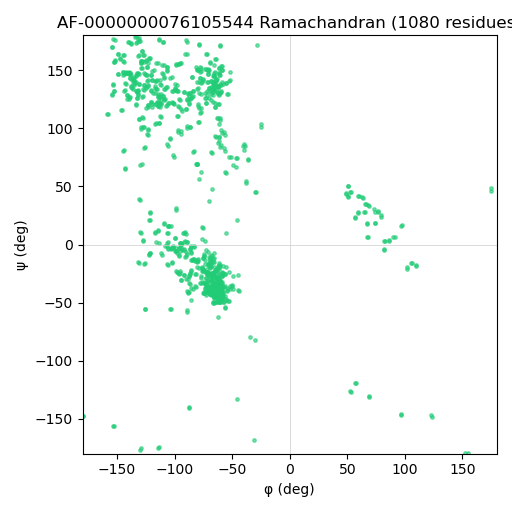1
ATOM 2607 C CA . ILE A 1 331 ? 8.094 8.258 8.867 1 98.12 331 ILE A CA 1
ATOM 2608 C C . ILE A 1 331 ? 6.84 9.133 8.82 1 98.12 331 ILE A C 1
ATOM 2610 O O . ILE A 1 331 ? 5.789 8.695 8.352 1 98.12 331 ILE A O 1
ATOM 2614 N N . HIS A 1 332 ? 6.895 10.242 9.352 1 98.56 332 HIS A N 1
ATOM 2615 C CA . HIS A 1 332 ? 5.836 11.234 9.227 1 98.56 332 HIS A CA 1
ATOM 2616 C C . HIS A 1 332 ? 6.387 12.648 9.391 1 98.56 332 HIS A C 1
ATOM 2618 O O . HIS A 1 332 ? 7.258 12.883 10.227 1 98.56 332 HIS A O 1
ATOM 2624 N N . GLY A 1 333 ? 5.941 13.539 8.578 1 97.56 333 GLY A N 1
ATOM 2625 C CA . GLY A 1 333 ? 6.305 14.945 8.688 1 97.56 333 GLY A CA 1
ATOM 2626 C C . GLY A 1 333 ? 5.277 15.781 9.422 1 97.56 333 GLY A C 1
ATOM 2627 O O . GLY A 1 333 ? 4.137 15.344 9.609 1 97.56 333 GLY A O 1
ATOM 2628 N N . GLY A 1 334 ? 5.73 16.828 9.953 1 98.06 334 GLY A N 1
ATOM 2629 C CA . GLY A 1 334 ? 4.887 17.875 10.508 1 98.06 334 GLY A CA 1
ATOM 2630 C C . GLY A 1 334 ? 5.09 19.234 9.844 1 98.06 334 GLY A C 1
ATOM 2631 O O . GLY A 1 334 ? 6.223 19.703 9.727 1 98.06 334 GLY A O 1
ATOM 2632 N N . SER A 1 335 ? 4.004 19.75 9.32 1 97.19 335 SER A N 1
ATOM 2633 C CA . SER A 1 335 ? 4.043 21.094 8.766 1 97.19 335 SER A CA 1
ATOM 2634 C C . SER A 1 335 ? 2.848 21.922 9.227 1 97.19 335 SER A C 1
ATOM 2636 O O . SER A 1 335 ? 1.701 21.469 9.117 1 97.19 335 SER A O 1
ATOM 2638 N N . THR A 1 336 ? 3.074 22.922 9.836 1 97.38 336 THR A N 1
ATOM 2639 C CA . THR A 1 336 ? 2.084 23.938 10.18 1 97.38 336 THR A CA 1
ATOM 2640 C C . THR A 1 336 ? 2.668 25.344 10.023 1 97.38 336 THR A C 1
ATOM 2642 O O . THR A 1 336 ? 3.811 25.5 9.586 1 97.38 336 THR A O 1
ATOM 2645 N N . TYR A 1 337 ? 1.857 26.375 10.18 1 97.25 337 TYR A N 1
ATOM 2646 C CA . TYR A 1 337 ? 2.338 27.75 10.016 1 97.25 337 TYR A CA 1
ATOM 2647 C C . TYR A 1 337 ? 3.41 28.078 11.047 1 97.25 337 TYR A C 1
ATOM 2649 O O . TYR A 1 337 ? 3.127 28.156 12.242 1 97.25 337 TYR A O 1
ATOM 2657 N N . GLY A 1 338 ? 4.637 28.188 10.547 1 97.25 338 GLY A N 1
ATOM 2658 C CA . GLY A 1 338 ? 5.738 28.625 11.391 1 97.25 338 GLY A CA 1
ATOM 2659 C C . GLY A 1 338 ? 6.68 27.5 11.781 1 97.25 338 GLY A C 1
ATOM 2660 O O . GLY A 1 338 ? 7.789 27.75 12.25 1 97.25 338 GLY A O 1
ATOM 2661 N N . TYR A 1 339 ? 6.273 26.266 11.625 1 98 339 TYR A N 1
ATOM 2662 C CA . TYR A 1 339 ? 7.082 25.156 12.148 1 98 339 TYR A CA 1
ATOM 2663 C C . TYR A 1 339 ? 7.125 24 11.156 1 98 339 TYR A C 1
ATOM 2665 O O . TYR A 1 339 ? 6.168 23.781 10.414 1 98 339 TYR A O 1
ATOM 2673 N N . ARG A 1 340 ? 8.242 23.266 11.086 1 97.94 340 ARG A N 1
ATOM 2674 C CA . ARG A 1 340 ? 8.469 22.047 10.32 1 97.94 340 ARG A CA 1
ATOM 2675 C C . ARG A 1 340 ? 9.102 20.969 11.195 1 97.94 340 ARG A C 1
ATOM 2677 O O . ARG A 1 340 ? 9.977 21.266 12.008 1 97.94 340 ARG A O 1
ATOM 2684 N N . ALA A 1 341 ? 8.625 19.75 11.023 1 98.75 341 ALA A N 1
ATOM 2685 C CA . ALA A 1 341 ? 9.156 18.641 11.805 1 98.75 341 ALA A CA 1
ATOM 2686 C C . ALA A 1 341 ? 9.18 17.359 10.977 1 98.75 341 ALA A C 1
ATOM 2688 O O . ALA A 1 341 ? 8.5 17.266 9.953 1 98.75 341 ALA A O 1
ATOM 2689 N N . LEU A 1 342 ? 9.992 16.422 11.336 1 98.81 342 LEU A N 1
ATOM 2690 C CA . LEU A 1 342 ? 10.062 15.086 10.734 1 98.81 342 LEU A CA 1
ATOM 2691 C C . LEU A 1 342 ? 10.586 14.062 11.734 1 98.81 342 LEU A C 1
ATOM 2693 O O . LEU A 1 342 ? 11.531 14.344 12.477 1 98.81 342 LEU A O 1
ATOM 2697 N N . MET A 1 343 ? 9.938 13 11.836 1 98.94 343 MET A N 1
ATOM 2698 C CA . MET A 1 343 ? 10.422 11.859 12.609 1 98.94 343 MET A CA 1
ATOM 2699 C C . MET A 1 343 ? 10.414 10.586 11.766 1 98.94 343 MET A C 1
ATOM 2701 O O . MET A 1 343 ? 9.484 10.352 11 1 98.94 343 MET A O 1
ATOM 2705 N N . SER A 1 344 ? 11.492 9.852 11.82 1 98.88 344 SER A N 1
ATOM 2706 C CA . SER A 1 344 ? 11.57 8.516 11.234 1 98.88 344 SER A CA 1
ATOM 2707 C C . SER A 1 344 ? 12.172 7.516 12.211 1 98.88 344 SER A C 1
ATOM 2709 O O . SER A 1 344 ? 12.969 7.887 13.078 1 98.88 344 SER A O 1
ATOM 2711 N N . TRP A 1 345 ? 11.75 6.352 12.117 1 98.75 345 TRP A N 1
ATOM 2712 C CA . TRP A 1 345 ? 12.359 5.273 12.891 1 98.75 345 TRP A CA 1
ATOM 2713 C C . TRP A 1 345 ? 12.43 3.988 12.078 1 98.75 345 TRP A C 1
ATOM 2715 O O . TRP A 1 345 ? 11.625 3.779 11.164 1 98.75 345 TRP A O 1
ATOM 2725 N N . TYR A 1 346 ? 13.453 3.236 12.352 1 98.12 346 TYR A N 1
ATOM 2726 C CA . TYR A 1 346 ? 13.867 2.066 11.586 1 98.12 346 TYR A CA 1
ATOM 2727 C C . TYR A 1 346 ? 14.008 0.847 12.492 1 98.12 346 TYR A C 1
ATOM 2729 O O . TYR A 1 346 ? 15.062 0.633 13.094 1 98.12 346 TYR A O 1
ATOM 2737 N N . PRO A 1 347 ? 12.992 -0.016 12.453 1 95.75 347 PRO A N 1
ATOM 2738 C CA . PRO A 1 347 ? 13.023 -1.149 13.383 1 95.75 347 PRO A CA 1
ATOM 2739 C C . PRO A 1 347 ? 14.211 -2.078 13.125 1 95.75 347 PRO A C 1
ATOM 2741 O O . PRO A 1 347 ? 14.828 -2.566 14.078 1 95.75 347 PRO A O 1
ATOM 2744 N N . ASP A 1 348 ? 14.562 -2.254 11.852 1 92.12 348 ASP A N 1
ATOM 2745 C CA . ASP A 1 348 ? 15.625 -3.197 11.508 1 92.12 348 ASP A CA 1
ATOM 2746 C C . ASP A 1 348 ? 17 -2.654 11.906 1 92.12 348 ASP A C 1
ATOM 2748 O O . ASP A 1 348 ? 17.906 -3.422 12.227 1 92.12 348 ASP A O 1
ATOM 2752 N N . ALA A 1 349 ? 17.141 -1.346 11.922 1 95.5 349 ALA A N 1
ATOM 2753 C CA . ALA A 1 349 ? 18.406 -0.698 12.266 1 95.5 349 ALA A CA 1
ATOM 2754 C C . ALA A 1 349 ? 18.391 -0.223 13.719 1 95.5 349 ALA A C 1
ATOM 2756 O O . ALA A 1 349 ? 19.406 0.275 14.219 1 95.5 349 ALA A O 1
ATOM 2757 N N . ASP A 1 350 ? 17.25 -0.352 14.383 1 96.75 350 ASP A N 1
ATOM 2758 C CA . ASP A 1 350 ? 17.047 0.129 15.742 1 96.75 350 ASP A CA 1
ATOM 2759 C C . ASP A 1 350 ? 17.484 1.585 15.883 1 96.75 350 ASP A C 1
ATOM 2761 O O . ASP A 1 350 ? 18.297 1.914 16.75 1 96.75 350 ASP A O 1
ATOM 2765 N N . LEU A 1 351 ? 17.016 2.4 15.016 1 98.25 351 LEU A N 1
ATOM 2766 C CA . LEU A 1 351 ? 17.406 3.797 14.898 1 98.25 351 LEU A CA 1
ATOM 2767 C C . LEU A 1 351 ? 16.188 4.707 14.805 1 98.25 351 LEU A C 1
ATOM 2769 O O . LEU A 1 351 ? 15.242 4.41 14.078 1 98.25 351 LEU A O 1
ATOM 2773 N N . GLY A 1 352 ? 16.125 5.742 15.617 1 98.75 352 GLY A N 1
ATOM 2774 C CA . GLY A 1 352 ? 15.148 6.812 15.516 1 98.75 352 GLY A CA 1
ATOM 2775 C C . GLY A 1 352 ? 15.781 8.172 15.297 1 98.75 352 GLY A C 1
ATOM 2776 O O . GLY A 1 352 ? 16.844 8.469 15.844 1 98.75 352 GLY A O 1
ATOM 2777 N N . ILE A 1 353 ? 15.164 9.031 14.461 1 98.94 353 ILE A N 1
ATOM 2778 C CA . ILE A 1 353 ? 15.656 10.367 14.125 1 98.94 353 ILE A CA 1
ATOM 2779 C C . ILE A 1 353 ? 14.516 11.375 14.227 1 98.94 353 ILE A C 1
ATOM 2781 O O . ILE A 1 353 ? 13.422 11.141 13.711 1 98.94 353 ILE A O 1
ATOM 2785 N N . PHE A 1 354 ? 14.734 12.445 14.867 1 98.94 354 PHE A N 1
ATOM 2786 C CA . PHE A 1 354 ? 13.773 13.531 14.969 1 98.94 354 PHE A CA 1
ATOM 2787 C C . PHE A 1 354 ? 14.43 14.875 14.664 1 98.94 354 PHE A C 1
ATOM 2789 O O . PHE A 1 354 ? 15.516 15.172 15.18 1 98.94 354 PHE A O 1
ATOM 2796 N N . ILE A 1 355 ? 13.773 15.656 13.82 1 98.75 355 ILE A N 1
ATOM 2797 C CA . ILE A 1 355 ? 14.211 17.016 13.484 1 98.75 355 ILE A CA 1
ATOM 2798 C C . ILE A 1 355 ? 13.016 17.953 13.539 1 98.75 355 ILE A C 1
ATOM 2800 O O . ILE A 1 355 ? 11.914 17.609 13.094 1 98.75 355 ILE A O 1
ATOM 2804 N N . VAL A 1 356 ? 13.211 19.109 14.062 1 98.69 356 VAL A N 1
ATOM 2805 C CA . VAL A 1 356 ? 12.219 20.188 14.039 1 98.69 356 VAL A CA 1
ATOM 2806 C C . VAL A 1 356 ? 12.906 21.516 13.758 1 98.69 356 VAL A C 1
ATOM 2808 O O . VAL A 1 356 ? 14.055 21.734 14.164 1 98.69 356 VAL A O 1
ATOM 2811 N N . LEU A 1 357 ? 12.25 22.375 13 1 97.5 357 LEU A N 1
ATOM 2812 C CA . LEU A 1 357 ? 12.914 23.625 12.633 1 97.5 357 LEU A CA 1
ATOM 2813 C C . LEU A 1 357 ? 11.898 24.734 12.383 1 97.5 357 LEU A C 1
ATOM 2815 O O . LEU A 1 357 ? 10.703 24.469 12.234 1 97.5 357 LEU A O 1
ATOM 2819 N N . THR A 1 358 ? 12.273 25.984 12.484 1 96.19 358 THR A N 1
ATOM 2820 C CA . THR A 1 358 ? 11.578 27.188 12.016 1 96.19 358 THR A CA 1
ATOM 2821 C C . THR A 1 358 ? 12.32 27.828 10.844 1 96.19 358 THR A C 1
ATOM 2823 O O . THR A 1 358 ? 13.539 27.688 10.734 1 96.19 358 THR A O 1
ATOM 2826 N N . GLY A 1 359 ? 11.625 28.391 10 1 92 359 GLY A N 1
ATOM 2827 C CA . GLY A 1 359 ? 12.164 28.906 8.758 1 92 359 GLY A CA 1
ATOM 2828 C C . GLY A 1 359 ? 11.484 28.328 7.527 1 92 359 GLY A C 1
ATOM 2829 O O . GLY A 1 359 ? 10.266 28.141 7.512 1 92 359 GLY A O 1
ATOM 2830 N N . ASN A 1 360 ? 12.289 28.172 6.445 1 88.12 360 ASN A N 1
ATOM 2831 C CA . ASN A 1 360 ? 11.742 27.688 5.184 1 88.12 360 ASN A CA 1
ATOM 2832 C C . ASN A 1 360 ? 12.297 26.328 4.812 1 88.12 360 ASN A C 1
ATOM 2834 O O . ASN A 1 360 ? 13.508 26.094 4.887 1 88.12 360 ASN A O 1
ATOM 2838 N N . ASP A 1 361 ? 11.461 25.406 4.496 1 91.94 361 ASP A N 1
ATOM 2839 C CA . ASP A 1 361 ? 11.805 24.047 4.094 1 91.94 361 ASP A CA 1
ATOM 2840 C C . ASP A 1 361 ? 10.867 23.531 3.002 1 91.94 361 ASP A C 1
ATOM 2842 O O . ASP A 1 361 ? 10.109 22.594 3.215 1 91.94 361 ASP A O 1
ATOM 2846 N N . PRO A 1 362 ? 10.945 24.172 1.812 1 90 362 PRO A N 1
ATOM 2847 C CA . PRO A 1 362 ? 10.055 23.719 0.739 1 90 362 PRO A CA 1
ATOM 2848 C C . PRO A 1 362 ? 10.328 22.281 0.317 1 90 362 PRO A C 1
ATOM 2850 O O . PRO A 1 362 ? 11.484 21.859 0.238 1 90 362 PRO A O 1
ATOM 2853 N N . ASN A 1 363 ? 9.305 21.453 0.135 1 90.5 363 ASN A N 1
ATOM 2854 C CA . ASN A 1 363 ? 9.359 20.078 -0.367 1 90.5 363 ASN A CA 1
ATOM 2855 C C . ASN A 1 363 ? 10.281 19.203 0.483 1 90.5 363 ASN A C 1
ATOM 2857 O O . ASN A 1 363 ? 10.914 18.281 -0.031 1 90.5 363 ASN A O 1
ATOM 2861 N N . TYR A 1 364 ? 10.547 19.547 1.797 1 93.62 364 TYR A N 1
ATOM 2862 C CA . TYR A 1 364 ? 11.359 18.812 2.758 1 93.62 364 TYR A CA 1
ATOM 2863 C C . TYR A 1 364 ? 12.828 18.828 2.363 1 93.62 364 TYR A C 1
ATOM 2865 O O . TYR A 1 364 ? 13.547 17.844 2.572 1 93.62 364 TYR A O 1
ATOM 2873 N N . PHE A 1 365 ? 13.312 19.859 1.775 1 92.69 365 PHE A N 1
ATOM 2874 C CA . PHE A 1 365 ? 14.664 19.922 1.233 1 92.69 365 PHE A CA 1
ATOM 2875 C C . PHE A 1 365 ? 15.703 19.922 2.354 1 92.69 365 PHE A C 1
ATOM 2877 O O . PHE A 1 365 ? 16.875 19.656 2.113 1 92.69 365 PHE A O 1
ATOM 2884 N N . ILE A 1 366 ? 15.25 20.234 3.592 1 93.56 366 ILE A N 1
ATOM 2885 C CA . ILE A 1 366 ? 16.172 20.219 4.723 1 93.56 366 ILE A CA 1
ATOM 2886 C C . ILE A 1 366 ? 15.945 18.969 5.57 1 93.56 366 ILE A C 1
ATOM 2888 O O . ILE A 1 366 ? 16.844 18.141 5.715 1 93.56 366 ILE A O 1
ATOM 2892 N N . ARG A 1 367 ? 14.773 18.797 5.984 1 95.69 367 ARG A N 1
ATOM 2893 C CA . ARG A 1 367 ? 14.516 17.75 6.98 1 95.69 367 ARG A CA 1
ATOM 2894 C C . ARG A 1 367 ? 14.703 16.359 6.379 1 95.69 367 ARG A C 1
ATOM 2896 O O . ARG A 1 367 ? 15.297 15.484 7.008 1 95.69 367 ARG A O 1
ATOM 2903 N N . GLN A 1 368 ? 14.227 16.109 5.148 1 95.5 368 GLN A N 1
ATOM 2904 C CA . GLN A 1 368 ? 14.344 14.766 4.574 1 95.5 368 GLN A CA 1
ATOM 2905 C C . GLN A 1 368 ? 15.797 14.438 4.25 1 95.5 368 GLN A C 1
ATOM 2907 O O . GLN A 1 368 ? 16.266 13.32 4.496 1 95.5 368 GLN A O 1
ATOM 2912 N N . VAL A 1 369 ? 16.484 15.375 3.695 1 94.25 369 VAL A N 1
ATOM 2913 C CA . VAL A 1 369 ? 17.891 15.148 3.342 1 94.25 369 VAL A CA 1
ATOM 2914 C C . VAL A 1 369 ? 18.703 14.883 4.605 1 94.25 369 VAL A C 1
ATOM 2916 O O . VAL A 1 369 ? 19.578 14.023 4.613 1 94.25 369 VAL A O 1
ATOM 2919 N N . LEU A 1 370 ? 18.375 15.625 5.633 1 95.44 370 LEU A N 1
ATOM 2920 C CA . LEU A 1 370 ? 19.078 15.414 6.898 1 95.44 370 LEU A CA 1
ATOM 2921 C C . LEU A 1 370 ? 18.75 14.039 7.477 1 95.44 370 LEU A C 1
ATOM 2923 O O . LEU A 1 370 ? 19.641 13.383 8.031 1 95.44 370 LEU A O 1
ATOM 2927 N N . HIS A 1 371 ? 17.5 13.625 7.41 1 97.31 371 HIS A N 1
ATOM 2928 C CA . HIS A 1 371 ? 17.141 12.297 7.895 1 97.31 371 HIS A CA 1
ATOM 2929 C C . HIS A 1 371 ? 17.922 11.211 7.152 1 97.31 371 HIS A C 1
ATOM 2931 O O . HIS A 1 371 ? 18.438 10.281 7.773 1 97.31 371 HIS A O 1
ATOM 2937 N N . ASN A 1 372 ? 18.016 11.336 5.82 1 96.5 372 ASN A N 1
ATOM 2938 C CA . ASN A 1 372 ? 18.766 10.367 5.035 1 96.5 372 ASN A CA 1
ATOM 2939 C C . ASN A 1 372 ? 20.25 10.367 5.422 1 96.5 372 ASN A C 1
ATOM 2941 O O . ASN A 1 372 ? 20.859 9.305 5.574 1 96.5 372 ASN A O 1
ATOM 2945 N N . TYR A 1 373 ? 20.797 11.562 5.59 1 95.5 373 TYR A N 1
ATOM 2946 C CA . TYR A 1 373 ? 22.203 11.719 5.973 1 95.5 373 TYR A CA 1
ATOM 2947 C C . TYR A 1 373 ? 22.469 11.07 7.328 1 95.5 373 TYR A C 1
ATOM 2949 O O . TYR A 1 373 ? 23.438 10.312 7.48 1 95.5 373 TYR A O 1
ATOM 2957 N N . ILE A 1 374 ? 21.594 11.367 8.258 1 96.75 374 ILE A N 1
ATOM 2958 C CA . ILE A 1 374 ? 21.766 10.852 9.609 1 96.75 374 ILE A CA 1
ATOM 2959 C C . ILE A 1 374 ? 21.641 9.328 9.602 1 96.75 374 ILE A C 1
ATOM 2961 O O . ILE A 1 374 ? 22.453 8.641 10.234 1 96.75 374 ILE A O 1
ATOM 2965 N N . PHE A 1 375 ? 20.703 8.773 8.938 1 97.25 375 PHE A N 1
ATOM 2966 C CA . PHE A 1 375 ? 20.578 7.324 8.805 1 97.25 375 PHE A CA 1
ATOM 2967 C C . PHE A 1 375 ? 21.875 6.711 8.305 1 97.25 375 PHE A C 1
ATOM 2969 O O . PHE A 1 375 ? 22.375 5.734 8.867 1 97.25 375 PHE A O 1
ATOM 2976 N N . ASP A 1 376 ? 22.406 7.305 7.238 1 95.56 376 ASP A N 1
ATOM 2977 C CA . ASP A 1 376 ? 23.594 6.762 6.59 1 95.56 376 ASP A CA 1
ATOM 2978 C C . ASP A 1 376 ? 24.781 6.734 7.555 1 95.56 376 ASP A C 1
ATOM 2980 O O . ASP A 1 376 ? 25.438 5.707 7.699 1 95.56 376 ASP A O 1
ATOM 2984 N N . ILE A 1 377 ? 25 7.773 8.25 1 93.69 377 ILE A N 1
ATOM 2985 C CA . ILE A 1 377 ? 26.203 7.852 9.07 1 93.69 377 ILE A CA 1
ATOM 2986 C C . ILE A 1 377 ? 26.047 6.969 10.312 1 93.69 377 ILE A C 1
ATOM 2988 O O . ILE A 1 377 ? 27.016 6.363 10.773 1 93.69 377 ILE A O 1
ATOM 2992 N N . TYR A 1 378 ? 24.828 6.859 10.805 1 95.94 378 TYR A N 1
ATOM 2993 C CA . TYR A 1 378 ? 24.641 6.074 12.023 1 95.94 378 TYR A CA 1
ATOM 2994 C C . TYR A 1 378 ? 24.469 4.598 11.695 1 95.94 378 TYR A C 1
ATOM 2996 O O . TYR A 1 378 ? 24.422 3.756 12.594 1 95.94 378 TYR A O 1
ATOM 3004 N N . THR A 1 379 ? 24.359 4.172 10.445 1 93.69 379 THR A N 1
ATOM 3005 C CA . THR A 1 379 ? 24.312 2.771 10.039 1 93.69 379 THR A CA 1
ATOM 3006 C C . THR A 1 379 ? 25.547 2.414 9.211 1 93.69 379 THR A C 1
ATOM 3008 O O . THR A 1 379 ? 25.547 1.406 8.492 1 93.69 379 THR A O 1
ATOM 3011 N N . ASN A 1 380 ? 26.531 3.293 9.195 1 91.44 380 ASN A N 1
ATOM 3012 C CA . ASN A 1 380 ? 27.828 3.088 8.578 1 91.44 380 ASN A CA 1
ATOM 3013 C C . ASN A 1 380 ? 27.719 2.965 7.066 1 91.44 380 ASN A C 1
ATOM 3015 O O . ASN A 1 380 ? 28.375 2.113 6.457 1 91.44 380 ASN A O 1
ATOM 3019 N N . GLN A 1 381 ? 26.828 3.668 6.504 1 90.06 381 GLN A N 1
ATOM 3020 C CA . GLN A 1 381 ? 26.703 3.799 5.055 1 90.06 381 GLN A CA 1
ATOM 3021 C C . GLN A 1 381 ? 27.344 5.098 4.57 1 90.06 381 GLN A C 1
ATOM 3023 O O . GLN A 1 381 ? 27.484 6.055 5.336 1 90.06 381 GLN A O 1
ATOM 3028 N N . THR A 1 382 ? 27.766 5.098 3.316 1 89.06 382 THR A N 1
ATOM 3029 C CA . THR A 1 382 ? 28.281 6.32 2.719 1 89.06 382 THR A CA 1
ATOM 3030 C C . THR A 1 382 ? 27.141 7.258 2.328 1 89.06 382 THR A C 1
ATOM 3032 O O . THR A 1 382 ? 26.297 6.906 1.504 1 89.06 382 THR A O 1
ATOM 3035 N N . PRO A 1 383 ? 27.109 8.445 2.943 1 91.56 383 PRO A N 1
ATOM 3036 C CA . PRO A 1 383 ? 26.047 9.375 2.559 1 91.56 383 PRO A CA 1
ATOM 3037 C C . PRO A 1 383 ? 26.188 9.875 1.122 1 91.56 383 PRO A C 1
ATOM 3039 O O . PRO A 1 383 ? 27.297 10.062 0.639 1 91.56 383 PRO A O 1
ATOM 3042 N N . TYR A 1 384 ? 25.078 10.078 0.488 1 86.81 384 TYR A N 1
ATOM 3043 C CA . TYR A 1 384 ? 25.109 10.594 -0.877 1 86.81 384 TYR A CA 1
ATOM 3044 C C . TYR A 1 384 ? 25.344 12.102 -0.889 1 86.81 384 TYR A C 1
ATOM 3046 O O . TYR A 1 384 ? 25.734 12.664 -1.913 1 86.81 384 TYR A O 1
ATOM 3054 N N . ILE A 1 385 ? 25.047 12.695 0.274 1 85.12 385 ILE A N 1
ATOM 3055 C CA . ILE A 1 385 ? 25.359 14.117 0.443 1 85.12 385 ILE A CA 1
ATOM 3056 C C . ILE A 1 385 ? 26.688 14.281 1.16 1 85.12 385 ILE A C 1
ATOM 3058 O O . ILE A 1 385 ? 26.859 13.82 2.293 1 85.12 385 ILE A O 1
ATOM 3062 N N . ASN A 1 386 ? 27.766 14.484 0.505 1 70.56 386 ASN A N 1
ATOM 3063 C CA . ASN A 1 386 ? 29.094 14.453 1.1 1 70.56 386 ASN A CA 1
ATOM 3064 C C . ASN A 1 386 ? 29.578 15.852 1.465 1 70.56 386 ASN A C 1
ATOM 3066 O O . ASN A 1 386 ? 30.688 16.016 1.978 1 70.56 386 ASN A O 1
ATOM 3070 N N . SER A 1 387 ? 28.719 16.812 1.103 1 68.75 387 SER A N 1
ATOM 3071 C CA . SER A 1 387 ? 29.219 18.141 1.449 1 68.75 387 SER A CA 1
ATOM 3072 C C . SER A 1 387 ? 28.078 19.047 1.916 1 68.75 387 SER A C 1
ATOM 3074 O O . SER A 1 387 ? 26.922 18.844 1.542 1 68.75 387 SER A O 1
ATOM 3076 N N . THR A 1 388 ? 28.469 19.844 2.752 1 71.88 388 THR A N 1
ATOM 3077 C CA . THR A 1 388 ? 27.547 20.891 3.189 1 71.88 388 THR A CA 1
ATOM 3078 C C . THR A 1 388 ? 27.047 21.703 2.002 1 71.88 388 THR A C 1
ATOM 3080 O O . THR A 1 388 ? 25.922 22.234 2.031 1 71.88 388 THR A O 1
ATOM 3083 N N . ALA A 1 389 ? 27.859 21.641 1.091 1 75.69 389 ALA A N 1
ATOM 3084 C CA . ALA A 1 389 ? 27.453 22.406 -0.088 1 75.69 389 ALA A CA 1
ATOM 3085 C C . ALA A 1 389 ? 26.203 21.797 -0.717 1 75.69 389 ALA A C 1
ATOM 3087 O O . ALA A 1 389 ? 25.297 22.531 -1.13 1 75.69 389 ALA A O 1
ATOM 3088 N N . THR A 1 390 ? 26.156 20.547 -0.659 1 82.12 390 THR A N 1
ATOM 3089 C CA . THR A 1 390 ? 25 19.891 -1.259 1 82.12 390 THR A CA 1
ATOM 3090 C C . THR A 1 390 ? 23.75 20.078 -0.385 1 82.12 390 THR A C 1
ATOM 3092 O O . THR A 1 390 ? 22.641 20.219 -0.898 1 82.12 390 THR A O 1
ATOM 3095 N N . LEU A 1 391 ? 23.938 20.125 0.844 1 85.94 391 LEU A N 1
ATOM 3096 C CA . LEU A 1 391 ? 22.828 20.344 1.765 1 85.94 391 LEU A CA 1
ATOM 3097 C C . LEU A 1 391 ? 22.25 21.75 1.583 1 85.94 391 LEU A C 1
ATOM 3099 O O . LEU A 1 391 ? 21.016 21.922 1.611 1 85.94 391 LEU A O 1
ATOM 3103 N N . CYS A 1 392 ? 23.109 22.672 1.309 1 86.62 392 CYS A N 1
ATOM 3104 C CA . CYS A 1 392 ? 22.703 24.062 1.175 1 86.62 392 CYS A CA 1
ATOM 3105 C C . CYS A 1 392 ? 22.016 24.312 -0.165 1 86.62 392 CYS A C 1
ATOM 3107 O O . CYS A 1 392 ? 21.156 25.188 -0.281 1 86.62 392 CYS A O 1
ATOM 3109 N N . SER A 1 393 ? 22.422 23.5 -1.129 1 87.31 393 SER A N 1
ATOM 3110 C CA . SER A 1 393 ? 21.938 23.781 -2.475 1 87.31 393 SER A CA 1
ATOM 3111 C C . SER A 1 393 ? 20.859 22.781 -2.898 1 87.31 393 SER A C 1
ATOM 3113 O O . SER A 1 393 ? 20.281 22.891 -3.98 1 87.31 393 SER A O 1
ATOM 3115 N N . PHE A 1 394 ? 20.625 21.875 -2.064 1 89.44 394 PHE A N 1
ATOM 3116 C CA . PHE A 1 394 ? 19.641 20.875 -2.451 1 89.44 394 PHE A CA 1
ATOM 3117 C C . PHE A 1 394 ? 18.344 21.547 -2.896 1 89.44 394 PHE A C 1
ATOM 3119 O O . PHE A 1 394 ? 17.891 22.516 -2.289 1 89.44 394 PHE A O 1
ATOM 3126 N N . PRO A 1 395 ? 17.781 20.938 -3.951 1 90.06 395 PRO A N 1
ATOM 3127 C CA . PRO A 1 395 ? 17.953 19.641 -4.621 1 90.06 395 PRO A CA 1
ATOM 3128 C C . PRO A 1 395 ? 18.969 19.719 -5.773 1 90.06 395 PRO A C 1
ATOM 3130 O O . PRO A 1 395 ? 19.141 18.734 -6.5 1 90.06 395 PRO A O 1
ATOM 3133 N N . GLN A 1 396 ? 19.531 20.875 -5.941 1 88.44 396 GLN A N 1
ATOM 3134 C CA . GLN A 1 396 ? 20.609 20.938 -6.922 1 88.44 396 GLN A CA 1
ATOM 3135 C C . GLN A 1 396 ? 21.766 20.016 -6.523 1 88.44 396 GLN A C 1
ATOM 3137 O O . GLN A 1 396 ? 22.047 19.844 -5.336 1 88.44 396 GLN A O 1
ATOM 3142 N N . PRO A 1 397 ? 22.531 19.391 -7.473 1 89.5 397 PRO A N 1
ATOM 3143 C CA . PRO A 1 397 ? 22.438 19.641 -8.914 1 89.5 397 PRO A CA 1
ATOM 3144 C C . PRO A 1 397 ? 21.422 18.734 -9.609 1 89.5 397 PRO A C 1
ATOM 3146 O O . PRO A 1 397 ? 21.266 18.812 -10.828 1 89.5 397 PRO A O 1
ATOM 3149 N N . TRP A 1 398 ? 20.781 17.938 -8.844 1 91.5 398 TRP A N 1
ATOM 3150 C CA . TRP A 1 398 ? 19.969 16.891 -9.469 1 91.5 398 TRP A CA 1
ATOM 3151 C C . TRP A 1 398 ? 18.719 17.484 -10.094 1 91.5 398 TRP A C 1
ATOM 3153 O O . TRP A 1 398 ? 18.219 16.969 -11.094 1 91.5 398 TRP A O 1
ATOM 3163 N N . TYR A 1 399 ? 18.156 18.469 -9.477 1 91.62 399 TYR A N 1
ATOM 3164 C CA . TYR A 1 399 ? 17 19.188 -10 1 91.62 399 TYR A CA 1
ATOM 3165 C C . TYR A 1 399 ? 17.297 20.688 -10.078 1 91.62 399 TYR A C 1
ATOM 3167 O O . TYR A 1 399 ? 17.984 21.234 -9.227 1 91.62 399 TYR A O 1
ATOM 3175 N N . ASP A 1 400 ? 16.688 21.203 -11.117 1 89.19 400 ASP A N 1
ATOM 3176 C CA . ASP A 1 400 ? 16.578 22.656 -11.109 1 89.19 400 ASP A CA 1
ATOM 3177 C C . ASP A 1 400 ? 15.438 23.125 -10.219 1 89.19 400 ASP A C 1
ATOM 3179 O O . ASP A 1 400 ? 14.344 22.562 -10.258 1 89.19 400 ASP A O 1
ATOM 3183 N N . TYR A 1 401 ? 15.805 23.844 -9.289 1 83.44 401 TYR A N 1
ATOM 3184 C CA . TYR A 1 401 ? 14.766 24.359 -8.398 1 83.44 401 TYR A CA 1
ATOM 3185 C C . TYR A 1 401 ? 14.797 25.875 -8.328 1 83.44 401 TYR A C 1
ATOM 3187 O O . TYR A 1 401 ? 15.844 26.469 -8.062 1 83.44 401 TYR A O 1
ATOM 3195 N N . THR A 1 402 ? 13.711 26.5 -8.742 1 81.62 402 THR A N 1
ATOM 3196 C CA . THR A 1 402 ? 13.523 27.938 -8.602 1 81.62 402 THR A CA 1
ATOM 3197 C C . THR A 1 402 ? 12.492 28.25 -7.512 1 81.62 402 THR A C 1
ATOM 3199 O O . THR A 1 402 ? 11.344 27.812 -7.594 1 81.62 402 THR A O 1
ATOM 3202 N N . PRO A 1 403 ? 12.977 28.969 -6.508 1 79.31 403 PRO A N 1
ATOM 3203 C CA . PRO A 1 403 ? 12.008 29.328 -5.469 1 79.31 403 PRO A CA 1
ATOM 3204 C C . PRO A 1 403 ? 10.836 30.141 -6.012 1 79.31 403 PRO A C 1
ATOM 3206 O O . PRO A 1 403 ? 10.961 30.812 -7.047 1 79.31 403 PRO A O 1
ATOM 3209 N N . ASN A 1 404 ? 9.781 30.031 -5.352 1 78.25 404 ASN A N 1
ATOM 3210 C CA . ASN A 1 404 ? 8.609 30.812 -5.719 1 78.25 404 ASN A CA 1
ATOM 3211 C C . ASN A 1 404 ? 8.867 32.312 -5.578 1 78.25 404 ASN A C 1
ATOM 3213 O O . ASN A 1 404 ? 9.531 32.75 -4.637 1 78.25 404 ASN A O 1
ATOM 3217 N N . THR A 1 405 ? 8.422 33.031 -6.57 1 82.88 405 THR A N 1
ATOM 3218 C CA . THR A 1 405 ? 8.547 34.469 -6.543 1 82.88 405 THR A CA 1
ATOM 3219 C C . THR A 1 405 ? 7.191 35.125 -6.273 1 82.88 405 THR A C 1
ATOM 3221 O O . THR A 1 405 ? 6.145 34.562 -6.578 1 82.88 405 THR A O 1
ATOM 3224 N N . LYS A 1 406 ? 7.359 36.281 -5.613 1 86.38 406 LYS A N 1
ATOM 3225 C CA . LYS A 1 406 ? 6.145 37.062 -5.324 1 86.38 406 LYS A CA 1
ATOM 3226 C C . LYS A 1 406 ? 5.418 37.438 -6.613 1 86.38 406 LYS A C 1
ATOM 3228 O O . LYS A 1 406 ? 6.047 37.875 -7.574 1 86.38 406 LYS A O 1
ATOM 3233 N N . LEU A 1 407 ? 4.125 37.188 -6.613 1 84 407 LEU A N 1
ATOM 3234 C CA . LEU A 1 407 ? 3.314 37.594 -7.754 1 84 407 LEU A CA 1
ATOM 3235 C C . LEU A 1 407 ? 3.252 39.125 -7.859 1 84 407 LEU A C 1
ATOM 3237 O O . LEU A 1 407 ? 3.113 39.812 -6.848 1 84 407 LEU A O 1
ATOM 3241 N N . ASN A 1 408 ? 3.451 39.531 -9.062 1 86.56 408 ASN A N 1
ATOM 3242 C CA . ASN A 1 408 ? 3.27 40.969 -9.336 1 86.56 408 ASN A CA 1
ATOM 3243 C C . ASN A 1 408 ? 1.865 41.25 -9.852 1 86.56 408 ASN A C 1
ATOM 3245 O O . ASN A 1 408 ? 1.594 41.094 -11.047 1 86.56 408 ASN A O 1
ATOM 3249 N N . VAL A 1 409 ? 1.04 41.625 -8.883 1 88.75 409 VAL A N 1
ATOM 3250 C CA . VAL A 1 409 ? -0.344 41.875 -9.289 1 88.75 409 VAL A CA 1
ATOM 3251 C C . VAL A 1 409 ? -0.68 43.344 -9.148 1 88.75 409 VAL A C 1
ATOM 3253 O O . VAL A 1 409 ? -0.198 44.031 -8.234 1 88.75 409 VAL A O 1
ATOM 3256 N N . THR A 1 410 ? -1.481 43.875 -10.148 1 87.38 410 THR A N 1
ATOM 3257 C CA . THR A 1 410 ? -2.018 45.219 -10.055 1 87.38 410 THR A CA 1
ATOM 3258 C C . THR A 1 410 ? -3.137 45.281 -9.023 1 87.38 410 THR A C 1
ATOM 3260 O O . THR A 1 410 ? -4.133 44.562 -9.125 1 87.38 410 THR A O 1
ATOM 3263 N N . LYS A 1 411 ? -3.014 46.188 -8.078 1 88.56 411 LYS A N 1
ATOM 3264 C CA . LYS A 1 411 ? -3.969 46.219 -6.973 1 88.56 411 LYS A CA 1
ATOM 3265 C C . LYS A 1 411 ? -4.93 47.406 -7.133 1 88.56 411 LYS A C 1
ATOM 3267 O O . LYS A 1 411 ? -5.742 47.688 -6.246 1 88.56 411 LYS A O 1
ATOM 3272 N N . SER A 1 412 ? -4.926 48.094 -8.289 1 87.62 412 SER A N 1
ATOM 3273 C CA . SER A 1 412 ? -5.688 49.312 -8.422 1 87.62 412 SER A CA 1
ATOM 3274 C C . SER A 1 412 ? -6.711 49.219 -9.547 1 87.62 412 SER A C 1
ATOM 3276 O O . SER A 1 412 ? -7.234 50.25 -10.008 1 87.62 412 SER A O 1
ATOM 3278 N N . LEU A 1 413 ? -7.031 48.062 -9.883 1 92.56 413 LEU A N 1
ATOM 3279 C CA . LEU A 1 413 ? -8.047 47.906 -10.922 1 92.56 413 LEU A CA 1
ATOM 3280 C C . LEU A 1 413 ? -9.422 48.312 -10.398 1 92.56 413 LEU A C 1
ATOM 3282 O O . LEU A 1 413 ? -9.703 48.188 -9.203 1 92.56 413 LEU A O 1
ATOM 3286 N N . ALA A 1 414 ? -10.195 48.812 -11.336 1 92.81 414 ALA A N 1
ATOM 3287 C CA . ALA A 1 414 ? -11.578 49.125 -10.977 1 92.81 414 ALA A CA 1
ATOM 3288 C C . ALA A 1 414 ? -12.414 47.844 -10.914 1 92.81 414 ALA A C 1
ATOM 3290 O O . ALA A 1 414 ? -12.164 46.875 -11.664 1 92.81 414 ALA A O 1
ATOM 3291 N N . MET A 1 415 ? -13.422 47.875 -10.117 1 93.19 415 MET A N 1
ATOM 3292 C CA . MET A 1 415 ? -14.336 46.75 -10.016 1 93.19 415 MET A CA 1
ATOM 3293 C C . MET A 1 415 ? -15.234 46.656 -11.242 1 93.19 415 MET A C 1
ATOM 3295 O O . MET A 1 415 ? -15.602 47.688 -11.82 1 93.19 415 MET A O 1
ATOM 3299 N N . SER A 1 416 ? -15.609 45.438 -11.5 1 92.25 416 SER A N 1
ATOM 3300 C CA . SER A 1 416 ? -16.469 45.219 -12.656 1 92.25 416 SER A CA 1
ATOM 3301 C C . SER A 1 416 ? -17.906 45.656 -12.391 1 92.25 416 SER A C 1
ATOM 3303 O O . SER A 1 416 ? -18.672 45.906 -13.32 1 92.25 416 SER A O 1
ATOM 3305 N N . ARG A 1 417 ? -18.234 45.719 -11.102 1 93 417 ARG A N 1
ATOM 3306 C CA . ARG A 1 417 ? -19.578 46.094 -10.68 1 93 417 ARG A CA 1
ATOM 3307 C C . ARG A 1 417 ? -19.5 47.125 -9.539 1 93 417 ARG A C 1
ATOM 3309 O O . ARG A 1 417 ? -18.422 47.469 -9.086 1 93 417 ARG A O 1
ATOM 3316 N N . GLN A 1 418 ? -20.781 47.5 -9.172 1 92.19 418 GLN A N 1
ATOM 3317 C CA . GLN A 1 418 ? -20.828 48.344 -7.973 1 92.19 418 GLN A CA 1
ATOM 3318 C C . GLN A 1 418 ? -20.422 47.531 -6.734 1 92.19 418 GLN A C 1
ATOM 3320 O O . GLN A 1 418 ? -20.766 46.375 -6.598 1 92.19 418 GLN A O 1
ATOM 3325 N N . LYS A 1 419 ? -19.719 48.188 -5.93 1 93.81 419 LYS A N 1
ATOM 3326 C CA . LYS A 1 419 ? -19.219 47.625 -4.688 1 93.81 419 LYS A CA 1
ATOM 3327 C C . LYS A 1 419 ? -20.344 46.938 -3.895 1 93.81 419 LYS A C 1
ATOM 3329 O O . LYS A 1 419 ? -20.156 45.906 -3.295 1 93.81 419 LYS A O 1
ATOM 3334 N N . THR A 1 420 ? -21.547 47.562 -3.938 1 92.75 420 THR A N 1
ATOM 3335 C CA . THR A 1 420 ? -22.688 47.125 -3.141 1 92.75 420 THR A CA 1
ATOM 3336 C C . THR A 1 420 ? -23.219 45.781 -3.641 1 92.75 420 THR A C 1
ATOM 3338 O O . THR A 1 420 ? -23.891 45.062 -2.906 1 92.75 420 THR A O 1
ATOM 3341 N N . ASP A 1 421 ? -22.844 45.406 -4.859 1 93.31 421 ASP A N 1
ATOM 3342 C CA . ASP A 1 421 ? -23.312 44.156 -5.426 1 93.31 421 ASP A CA 1
ATOM 3343 C C . ASP A 1 421 ? -22.641 42.969 -4.734 1 93.31 421 ASP A C 1
ATOM 3345 O O . ASP A 1 421 ? -23.219 41.875 -4.645 1 93.31 421 ASP A O 1
ATOM 3349 N N . TYR A 1 422 ? -21.453 43.156 -4.312 1 95.94 422 TYR A N 1
ATOM 3350 C CA . TYR A 1 422 ? -20.641 42.094 -3.73 1 95.94 422 TYR A CA 1
ATOM 3351 C C . TYR A 1 422 ? -20.875 42 -2.227 1 95.94 422 TYR A C 1
ATOM 3353 O O . TYR A 1 422 ? -20.656 40.938 -1.628 1 95.94 422 TYR A O 1
ATOM 3361 N N . ILE A 1 423 ? -21.203 43.094 -1.557 1 96.38 423 ILE A N 1
ATOM 3362 C CA . ILE A 1 423 ? -21.312 43.188 -0.106 1 96.38 423 ILE A CA 1
ATOM 3363 C C . ILE A 1 423 ? -22.469 42.344 0.382 1 96.38 423 ILE A C 1
ATOM 3365 O O . ILE A 1 423 ? -23.531 42.281 -0.25 1 96.38 423 ILE A O 1
ATOM 3369 N N . GLY A 1 424 ? -22.25 41.594 1.525 1 96.38 424 GLY A N 1
ATOM 3370 C CA . GLY A 1 424 ? -23.281 40.75 2.104 1 96.38 424 GLY A CA 1
ATOM 3371 C C . GLY A 1 424 ? -22.719 39.594 2.918 1 96.38 424 GLY A C 1
ATOM 3372 O O . GLY A 1 424 ? -21.516 39.531 3.176 1 96.38 424 GLY A O 1
ATOM 3373 N N . ASN A 1 425 ? -23.688 38.844 3.412 1 97.06 425 ASN A N 1
ATOM 3374 C CA . ASN A 1 425 ? -23.344 37.594 4.113 1 97.06 425 ASN A CA 1
ATOM 3375 C C . ASN A 1 425 ? -23.469 36.375 3.193 1 97.06 425 ASN A C 1
ATOM 3377 O O . ASN A 1 425 ? -24.406 36.281 2.398 1 97.06 425 ASN A O 1
ATOM 3381 N N . TYR A 1 426 ? -22.469 35.562 3.207 1 97.75 426 TYR A N 1
ATOM 3382 C CA . TYR A 1 426 ? -22.406 34.344 2.432 1 97.75 426 TYR A CA 1
ATOM 3383 C C . TYR A 1 426 ? -22.297 33.125 3.344 1 97.75 426 TYR A C 1
ATOM 3385 O O . TYR A 1 426 ? -21.719 33.219 4.43 1 97.75 426 TYR A O 1
ATOM 3393 N N . TYR A 1 427 ? -22.859 31.906 2.879 1 97.44 427 TYR A N 1
ATOM 3394 C CA . TYR A 1 427 ? -22.906 30.766 3.781 1 97.44 427 TYR A CA 1
ATOM 3395 C C . TYR A 1 427 ? -22.641 29.469 3.031 1 97.44 427 TYR A C 1
ATOM 3397 O O . TYR A 1 427 ? -23.078 29.297 1.891 1 97.44 427 TYR A O 1
ATOM 3405 N N . ASN A 1 428 ? -21.906 28.594 3.576 1 97.56 428 ASN A N 1
ATOM 3406 C CA . ASN A 1 428 ? -21.672 27.203 3.211 1 97.56 428 ASN A CA 1
ATOM 3407 C C . ASN A 1 428 ? -21.875 26.266 4.398 1 97.56 428 ASN A C 1
ATOM 3409 O O . ASN A 1 428 ? -21.297 26.469 5.469 1 97.56 428 ASN A O 1
ATOM 3413 N N . PRO A 1 429 ? -22.672 25.281 4.262 1 96.62 429 PRO A N 1
ATOM 3414 C CA . PRO A 1 429 ? -23.047 24.469 5.422 1 96.62 429 PRO A CA 1
ATOM 3415 C C . PRO A 1 429 ? -21.844 23.797 6.074 1 96.62 429 PRO A C 1
ATOM 3417 O O . PRO A 1 429 ? -21.859 23.516 7.277 1 96.62 429 PRO A O 1
ATOM 3420 N N . ALA A 1 430 ? -20.828 23.469 5.371 1 97.06 430 ALA A N 1
ATOM 3421 C CA . ALA A 1 430 ? -19.641 22.828 5.934 1 97.06 430 ALA A CA 1
ATOM 3422 C C . ALA A 1 430 ? -18.672 23.875 6.477 1 97.06 430 ALA A C 1
ATOM 3424 O O . ALA A 1 430 ? -18.094 23.688 7.547 1 97.06 430 ALA A O 1
ATOM 3425 N N . TYR A 1 431 ? -18.516 25.016 5.832 1 97.44 431 TYR A N 1
ATOM 3426 C CA . TYR A 1 431 ? -17.484 25.984 6.137 1 97.44 431 TYR A CA 1
ATOM 3427 C C . TYR A 1 431 ? -18.016 27.094 7.047 1 97.44 431 TYR A C 1
ATOM 3429 O O . TYR A 1 431 ? -17.25 27.766 7.73 1 97.44 431 TYR A O 1
ATOM 3437 N N . GLY A 1 432 ? -19.359 27.312 6.992 1 96.94 432 GLY A N 1
ATOM 3438 C CA . GLY A 1 432 ? -19.938 28.344 7.832 1 96.94 432 GLY A CA 1
ATOM 3439 C C . GLY A 1 432 ? -20.125 29.672 7.109 1 96.94 432 GLY A C 1
ATOM 3440 O O . GLY A 1 432 ? -20.469 29.688 5.926 1 96.94 432 GLY A O 1
ATOM 3441 N N . HIS A 1 433 ? -19.953 30.781 7.836 1 96.94 433 HIS A N 1
ATOM 3442 C CA . HIS A 1 433 ? -20.344 32.094 7.352 1 96.94 433 HIS A CA 1
ATOM 3443 C C . HIS A 1 433 ? -19.125 32.906 6.906 1 96.94 433 HIS A C 1
ATOM 3445 O O . HIS A 1 433 ? -18.062 32.844 7.531 1 96.94 433 HIS A O 1
ATOM 3451 N N . ILE A 1 434 ? -19.328 33.656 5.863 1 98 434 ILE A N 1
ATOM 3452 C CA . ILE A 1 434 ? -18.391 34.688 5.395 1 98 434 ILE A CA 1
ATOM 3453 C C . ILE A 1 434 ? -19.109 36.031 5.297 1 98 434 ILE A C 1
ATOM 3455 O O . ILE A 1 434 ? -20.25 36.094 4.832 1 98 434 ILE A O 1
ATOM 3459 N N . GLN A 1 435 ? -18.5 37.062 5.766 1 98.31 435 GLN A N 1
ATOM 3460 C CA . GLN A 1 435 ? -19.016 38.406 5.621 1 98.31 435 GLN A CA 1
ATOM 3461 C C . GLN A 1 435 ? -18.172 39.219 4.656 1 98.31 435 GLN A C 1
ATOM 3463 O O . GLN A 1 435 ? -16.953 39.312 4.805 1 98.31 435 GLN A O 1
ATOM 3468 N N . VAL A 1 436 ? -18.766 39.844 3.658 1 98.19 436 VAL A N 1
ATOM 3469 C CA . VAL A 1 436 ? -18.109 40.75 2.752 1 98.19 436 VAL A CA 1
ATOM 3470 C C . VAL A 1 436 ? -18.594 42.188 3.029 1 98.19 436 VAL A C 1
ATOM 3472 O O . VAL A 1 436 ? -19.797 42.438 3.012 1 98.19 436 VAL A O 1
ATOM 3475 N N . LYS A 1 437 ? -17.641 43.031 3.27 1 97.62 437 LYS A N 1
ATOM 3476 C CA . LYS A 1 437 ? -17.938 44.406 3.604 1 97.62 437 LYS A CA 1
ATOM 3477 C C . LYS A 1 437 ? -17.156 45.375 2.707 1 97.62 437 LYS A C 1
ATOM 3479 O O . LYS A 1 437 ? -16.281 44.938 1.95 1 97.62 437 LYS A O 1
ATOM 3484 N N . GLY A 1 438 ? -17.594 46.594 2.781 1 95.5 438 GLY A N 1
ATOM 3485 C CA . GLY A 1 438 ? -16.859 47.625 2.084 1 95.5 438 GLY A CA 1
ATOM 3486 C C . GLY A 1 438 ? -15.508 47.906 2.713 1 95.5 438 GLY A C 1
ATOM 3487 O O . GLY A 1 438 ? -15.297 47.625 3.896 1 95.5 438 GLY A O 1
ATOM 3488 N N . HIS A 1 439 ? -14.656 48.438 1.903 1 94.5 439 HIS A N 1
ATOM 3489 C CA . HIS A 1 439 ? -13.359 48.938 2.32 1 94.5 439 HIS A CA 1
ATOM 3490 C C . HIS A 1 439 ? -13.258 50.469 2.107 1 94.5 439 HIS A C 1
ATOM 3492 O O . HIS A 1 439 ? -14.016 51.031 1.327 1 94.5 439 HIS A O 1
ATOM 3498 N N . GLU A 1 440 ? -12.383 51.094 2.865 1 92.81 440 GLU A N 1
ATOM 3499 C CA . GLU A 1 440 ? -12.188 52.531 2.689 1 92.81 440 GLU A CA 1
ATOM 3500 C C . GLU A 1 440 ? -11.766 52.875 1.258 1 92.81 440 GLU A C 1
ATOM 3502 O O . GLU A 1 440 ? -12.18 53.906 0.707 1 92.81 440 GLU A O 1
ATOM 3507 N N . ASP A 1 441 ? -10.875 52 0.768 1 92 441 ASP A N 1
ATOM 3508 C CA . ASP A 1 441 ? -10.57 52.125 -0.656 1 92 441 ASP A CA 1
ATOM 3509 C C . ASP A 1 441 ? -11.758 51.688 -1.507 1 92 441 ASP A C 1
ATOM 3511 O O . ASP A 1 441 ? -12.242 50.562 -1.378 1 92 441 ASP A O 1
ATOM 3515 N N . MET A 1 442 ? -12.188 52.531 -2.385 1 87.56 442 MET A N 1
ATOM 3516 C CA . MET A 1 442 ? -13.414 52.312 -3.156 1 87.56 442 MET A CA 1
ATOM 3517 C C . MET A 1 442 ? -13.281 51.125 -4.074 1 87.56 442 MET A C 1
ATOM 3519 O O . MET A 1 442 ? -14.289 50.531 -4.492 1 87.56 442 MET A O 1
ATOM 3523 N N . ASN A 1 443 ? -12.133 50.719 -4.363 1 91.94 443 ASN A N 1
ATOM 3524 C CA . ASN A 1 443 ? -11.945 49.625 -5.285 1 91.94 443 ASN A CA 1
ATOM 3525 C C . ASN A 1 443 ? -11.57 48.344 -4.547 1 91.94 443 ASN A C 1
ATOM 3527 O O . ASN A 1 443 ? -11.078 47.375 -5.152 1 91.94 443 ASN A O 1
ATOM 3531 N N . LYS A 1 444 ? -11.789 48.344 -3.258 1 96.38 444 LYS A N 1
ATOM 3532 C CA . LYS A 1 444 ? -11.445 47.156 -2.48 1 96.38 444 LYS A CA 1
ATOM 3533 C C . LYS A 1 444 ? -12.625 46.719 -1.613 1 96.38 444 LYS A C 1
ATOM 3535 O O . LYS A 1 444 ? -13.562 47.469 -1.392 1 96.38 444 LYS A O 1
ATOM 3540 N N . LEU A 1 445 ? -12.625 45.469 -1.238 1 97.62 445 LEU A N 1
ATOM 3541 C CA . LEU A 1 445 ? -13.578 44.906 -0.297 1 97.62 445 LEU A CA 1
ATOM 3542 C C . LEU A 1 445 ? -12.852 44.281 0.894 1 97.62 445 LEU A C 1
ATOM 3544 O O . LEU A 1 445 ? -11.648 44.031 0.837 1 97.62 445 LEU A O 1
ATOM 3548 N N . THR A 1 446 ? -13.531 44.125 1.95 1 98.31 446 THR A N 1
ATOM 3549 C CA . THR A 1 446 ? -13.07 43.375 3.109 1 98.31 446 THR A CA 1
ATOM 3550 C C . THR A 1 446 ? -13.883 42.094 3.283 1 98.31 446 THR A C 1
ATOM 3552 O O . THR A 1 446 ? -15.109 42.156 3.312 1 98.31 446 THR A O 1
ATOM 3555 N N . LEU A 1 447 ? -13.227 41.031 3.332 1 98.44 447 LEU A N 1
ATOM 3556 C CA . LEU A 1 447 ? -13.867 39.75 3.568 1 98.44 447 LEU A CA 1
ATOM 3557 C C . LEU A 1 447 ? -13.43 39.156 4.902 1 98.44 447 LEU A C 1
ATOM 3559 O O . LEU A 1 447 ? -12.234 39.031 5.172 1 98.44 447 LEU A O 1
ATOM 3563 N N . ILE A 1 448 ? -14.391 38.781 5.742 1 98.5 448 ILE A N 1
ATOM 3564 C CA . ILE A 1 448 ? -14.117 38.219 7.059 1 98.5 448 ILE A CA 1
ATOM 3565 C C . ILE A 1 448 ? -14.586 36.781 7.094 1 98.5 448 ILE A C 1
ATOM 3567 O O . ILE A 1 448 ? -15.766 36.5 6.883 1 98.5 448 ILE A O 1
ATOM 3571 N N . TYR A 1 449 ? -13.711 35.875 7.312 1 98.06 449 TYR A N 1
ATOM 3572 C CA . TYR A 1 449 ? -13.992 34.469 7.52 1 98.06 449 TYR A CA 1
ATOM 3573 C C . TYR A 1 449 ? -13.305 33.938 8.781 1 98.06 449 TYR A C 1
ATOM 3575 O O . TYR A 1 449 ? -12.109 33.625 8.766 1 98.06 449 TYR A O 1
ATOM 3583 N N . GLY A 1 450 ? -14.117 33.844 9.883 1 97.31 450 GLY A N 1
ATOM 3584 C CA . GLY A 1 450 ? -13.578 33.406 11.156 1 97.31 450 GLY A CA 1
ATOM 3585 C C . GLY A 1 450 ? -12.43 34.25 11.656 1 97.31 450 GLY A C 1
ATOM 3586 O O . GLY A 1 450 ? -12.562 35.469 11.773 1 97.31 450 GLY A O 1
ATOM 3587 N N . VAL A 1 451 ? -11.266 33.625 11.828 1 97.19 451 VAL A N 1
ATOM 3588 C CA . VAL A 1 451 ? -10.117 34.312 12.414 1 97.19 451 VAL A CA 1
ATOM 3589 C C . VAL A 1 451 ? -9.352 35.062 11.328 1 97.19 451 VAL A C 1
ATOM 3591 O O . VAL A 1 451 ? -8.43 35.844 11.625 1 97.19 451 VAL A O 1
ATOM 3594 N N . SER A 1 452 ? -9.805 34.938 10.094 1 97.56 452 SER A N 1
ATOM 3595 C CA . SER A 1 452 ? -9.078 35.531 8.984 1 97.56 452 SER A CA 1
ATOM 3596 C C . SER A 1 452 ? -9.867 36.688 8.375 1 97.56 452 SER A C 1
ATOM 3598 O O . SER A 1 452 ? -11.086 36.625 8.242 1 97.56 452 SER A O 1
ATOM 3600 N N . THR A 1 453 ? -9.172 37.719 8.086 1 98 453 THR A N 1
ATOM 3601 C CA . THR A 1 453 ? -9.688 38.844 7.32 1 98 453 THR A CA 1
ATOM 3602 C C . THR A 1 453 ? -8.867 39.062 6.051 1 98 453 THR A C 1
ATOM 3604 O O . THR A 1 453 ? -7.637 39.031 6.086 1 98 453 THR A O 1
ATOM 3607 N N . PHE A 1 454 ? -9.555 39.219 4.938 1 98.12 454 PHE A N 1
ATOM 3608 C CA . PHE A 1 454 ? -8.906 39.438 3.652 1 98.12 454 PHE A CA 1
ATOM 3609 C C . PHE A 1 454 ? -9.258 40.812 3.088 1 98.12 454 PHE A C 1
ATOM 3611 O O . PHE A 1 454 ? -10.391 41.25 3.209 1 98.12 454 PHE A O 1
ATOM 3618 N N . ILE A 1 455 ? -8.297 41.438 2.5 1 97.88 455 ILE A N 1
ATOM 3619 C CA . ILE A 1 455 ? -8.547 42.594 1.636 1 97.88 455 ILE A CA 1
ATOM 3620 C C . ILE A 1 455 ? -8.594 42.156 0.178 1 97.88 455 ILE A C 1
ATOM 3622 O O . ILE A 1 455 ? -7.629 41.562 -0.332 1 97.88 455 ILE A O 1
ATOM 3626 N N . LEU A 1 456 ? -9.703 42.375 -0.45 1 97.94 456 LEU A N 1
ATOM 3627 C CA . LEU A 1 456 ? -9.914 41.906 -1.822 1 97.94 456 LEU A CA 1
ATOM 3628 C C . LEU A 1 456 ? -9.688 43.062 -2.809 1 97.94 456 LEU A C 1
ATOM 3630 O O . LEU A 1 456 ? -10.102 44.188 -2.559 1 97.94 456 LEU A O 1
ATOM 3634 N N . TYR A 1 457 ? -9.055 42.812 -3.859 1 96.56 457 TYR A N 1
ATOM 3635 C CA . TYR A 1 457 ? -8.898 43.75 -4.961 1 96.56 457 TYR A CA 1
ATOM 3636 C C . TYR A 1 457 ? -9.117 43.062 -6.301 1 96.56 457 TYR A C 1
ATOM 3638 O O . TYR A 1 457 ? -8.766 41.906 -6.473 1 96.56 457 TYR A O 1
ATOM 3646 N N . PRO A 1 458 ? -9.719 43.75 -7.242 1 96.5 458 PRO A N 1
ATOM 3647 C CA . PRO A 1 458 ? -10.219 43.125 -8.469 1 96.5 458 PRO A CA 1
ATOM 3648 C C . PRO A 1 458 ? -9.109 42.531 -9.336 1 96.5 458 PRO A C 1
ATOM 3650 O O . PRO A 1 458 ? -8.031 43.125 -9.453 1 96.5 458 PRO A O 1
ATOM 3653 N N . LYS A 1 459 ? -9.461 41.438 -9.891 1 95.88 459 LYS A N 1
ATOM 3654 C CA . LYS A 1 459 ? -8.688 40.875 -11 1 95.88 459 LYS A CA 1
ATOM 3655 C C . LYS A 1 459 ? -9.195 41.406 -12.344 1 95.88 459 LYS A C 1
ATOM 3657 O O . LYS A 1 459 ? -10.18 42.156 -12.391 1 95.88 459 LYS A O 1
ATOM 3662 N N . GLU A 1 460 ? -8.43 41 -13.406 1 93.38 460 GLU A N 1
ATOM 3663 C CA . GLU A 1 460 ? -8.891 41.344 -14.75 1 93.38 460 GLU A CA 1
ATOM 3664 C C . GLU A 1 460 ? -10.164 40.594 -15.109 1 93.38 460 GLU A C 1
ATOM 3666 O O . GLU A 1 460 ? -11.047 41.125 -15.773 1 93.38 460 GLU A O 1
ATOM 3671 N N . ALA A 1 461 ? -10.188 39.375 -14.641 1 94.5 461 ALA A N 1
ATOM 3672 C CA . ALA A 1 461 ? -11.383 38.594 -14.891 1 94.5 461 ALA A CA 1
ATOM 3673 C C . ALA A 1 461 ? -12.586 39.156 -14.156 1 94.5 461 ALA A C 1
ATOM 3675 O O . ALA A 1 461 ? -12.484 39.562 -13 1 94.5 461 ALA A O 1
ATOM 3676 N N . LYS A 1 462 ? -13.734 39.156 -14.797 1 94.56 462 LYS A N 1
ATOM 3677 C CA . LYS A 1 462 ? -14.953 39.75 -14.258 1 94.56 462 LYS A CA 1
ATOM 3678 C C . LYS A 1 462 ? -15.375 39.062 -12.961 1 94.56 462 LYS A C 1
ATOM 3680 O O . LYS A 1 462 ? -15.414 37.812 -12.891 1 94.56 462 LYS A O 1
ATOM 3685 N N . ASP A 1 463 ? -15.633 39.875 -11.883 1 96 463 ASP A N 1
ATOM 3686 C CA . ASP A 1 463 ? -16.203 39.469 -10.602 1 96 463 ASP A CA 1
ATOM 3687 C C . ASP A 1 463 ? -15.234 38.562 -9.852 1 96 463 ASP A C 1
ATOM 3689 O O . ASP A 1 463 ? -15.664 37.719 -9.039 1 96 463 ASP A O 1
ATOM 3693 N N . GLU A 1 464 ? -13.961 38.594 -10.25 1 97.25 464 GLU A N 1
ATOM 3694 C CA . GLU A 1 464 ? -12.922 37.875 -9.516 1 97.25 464 GLU A CA 1
ATOM 3695 C C . GLU A 1 464 ? -11.992 38.844 -8.789 1 97.25 464 GLU A C 1
ATOM 3697 O O . GLU A 1 464 ? -11.719 39.938 -9.281 1 97.25 464 GLU A O 1
ATOM 3702 N N . PHE A 1 465 ? -11.57 38.5 -7.68 1 97.56 465 PHE A N 1
ATOM 3703 C CA . PHE A 1 465 ? -10.703 39.312 -6.84 1 97.56 465 PHE A CA 1
ATOM 3704 C C . PHE A 1 465 ? -9.508 38.5 -6.348 1 97.56 465 PHE A C 1
ATOM 3706 O O . PHE A 1 465 ? -9.609 37.281 -6.141 1 97.56 465 PHE A O 1
ATOM 3713 N N . TYR A 1 466 ? -8.383 39.125 -6.188 1 96.88 466 TYR A N 1
ATOM 3714 C CA . TYR A 1 466 ? -7.332 38.625 -5.301 1 96.88 466 TYR A CA 1
ATOM 3715 C C . TYR A 1 466 ? -7.613 39 -3.855 1 96.88 466 TYR A C 1
ATOM 3717 O O . TYR A 1 466 ? -8.312 40 -3.596 1 96.88 466 TYR A O 1
ATOM 3725 N N . GLY A 1 467 ? -7.148 38.25 -2.975 1 96.88 467 GLY A N 1
ATOM 3726 C CA . GLY A 1 467 ? -7.258 38.594 -1.564 1 96.88 467 GLY A CA 1
ATOM 3727 C C . GLY A 1 467 ? -5.977 38.344 -0.792 1 96.88 467 GLY A C 1
ATOM 3728 O O . GLY A 1 467 ? -5.293 37.344 -1.011 1 96.88 467 GLY A O 1
ATOM 3729 N N . ASP A 1 468 ? -5.621 39.25 0.066 1 96.12 468 ASP A N 1
ATOM 3730 C CA . ASP A 1 468 ? -4.523 39.125 1.019 1 96.12 468 ASP A CA 1
ATOM 3731 C C . ASP A 1 468 ? -5.035 39.156 2.457 1 96.12 468 ASP A C 1
ATOM 3733 O O . ASP A 1 468 ? -5.848 40.031 2.807 1 96.12 468 ASP A O 1
ATOM 3737 N N . SER A 1 469 ? -4.539 38.25 3.193 1 97.44 469 SER A N 1
ATOM 3738 C CA . SER A 1 469 ? -4.988 38.25 4.582 1 97.44 469 SER A CA 1
ATOM 3739 C C . SER A 1 469 ? -4.309 39.344 5.395 1 97.44 469 SER A C 1
ATOM 3741 O O . SER A 1 469 ? -3.172 39.719 5.102 1 97.44 469 SER A O 1
ATOM 3743 N N . VAL A 1 470 ? -5.027 39.844 6.375 1 97 470 VAL A N 1
ATOM 3744 C CA . VAL A 1 470 ? -4.535 40.844 7.309 1 97 470 VAL A CA 1
ATOM 3745 C C . VAL A 1 470 ? -4.848 40.406 8.742 1 97 470 VAL A C 1
ATOM 3747 O O . VAL A 1 470 ? -5.359 39.312 8.969 1 97 470 VAL A O 1
ATOM 3750 N N . GLY A 1 471 ? -4.395 41.219 9.688 1 96.5 471 GLY A N 1
ATOM 3751 C CA . GLY A 1 471 ? -4.66 40.875 11.078 1 96.5 471 GLY A CA 1
ATOM 3752 C C . GLY A 1 471 ? -3.91 39.656 11.562 1 96.5 471 GLY A C 1
ATOM 3753 O O . GLY A 1 471 ? -2.703 39.531 11.336 1 96.5 471 GLY A O 1
ATOM 3754 N N . LEU A 1 472 ? -4.633 38.75 12.172 1 96.31 472 LEU A N 1
ATOM 3755 C CA . LEU A 1 472 ? -4.047 37.594 12.828 1 96.31 472 LEU A CA 1
ATOM 3756 C C . LEU A 1 472 ? -3.424 36.656 11.805 1 96.31 472 LEU A C 1
ATOM 3758 O O . LEU A 1 472 ? -2.521 35.875 12.141 1 96.31 472 LEU A O 1
ATOM 3762 N N . THR A 1 473 ? -3.9 36.688 10.547 1 97.62 473 THR A N 1
ATOM 3763 C CA . THR A 1 473 ? -3.418 35.75 9.523 1 97.62 473 THR A CA 1
ATOM 3764 C C . THR A 1 473 ? -2.568 36.5 8.492 1 97.62 473 THR A C 1
ATOM 3766 O O . THR A 1 473 ? -2.373 36 7.375 1 97.62 473 THR A O 1
ATOM 3769 N N . LYS A 1 474 ? -2.1 37.688 8.859 1 97.12 474 LYS A N 1
ATOM 3770 C CA . LYS A 1 474 ? -1.29 38.469 7.93 1 97.12 474 LYS A CA 1
ATOM 3771 C C . LYS A 1 474 ? -0.108 37.656 7.41 1 97.12 474 LYS A C 1
ATOM 3773 O O . LYS A 1 474 ? 0.578 36.969 8.188 1 97.12 474 LYS A O 1
ATOM 3778 N N . TYR A 1 475 ? 0.106 37.594 6.059 1 95.12 475 TYR A N 1
ATOM 3779 C CA . TYR A 1 475 ? 1.203 36.969 5.32 1 95.12 475 TYR A CA 1
ATOM 3780 C C . TYR A 1 475 ? 0.979 35.469 5.152 1 95.12 475 TYR A C 1
ATOM 3782 O O . TYR A 1 475 ? 1.741 34.812 4.457 1 95.12 475 TYR A O 1
ATOM 3790 N N . LEU A 1 476 ? -0.094 34.906 5.742 1 95.81 476 LEU A N 1
ATOM 3791 C CA . LEU A 1 476 ? -0.312 33.438 5.676 1 95.81 476 LEU A CA 1
ATOM 3792 C C . LEU A 1 476 ? -1.102 33.094 4.426 1 95.81 476 LEU A C 1
ATOM 3794 O O . LEU A 1 476 ? -0.847 32.031 3.809 1 95.81 476 LEU A O 1
ATOM 3798 N N . PHE A 1 477 ? -2.084 33.844 4.082 1 95.06 477 PHE A N 1
ATOM 3799 C CA . PHE A 1 477 ? -2.957 33.562 2.941 1 95.06 477 PHE A CA 1
ATOM 3800 C C . PHE A 1 477 ? -2.951 34.75 1.978 1 95.06 477 PHE A C 1
ATOM 3802 O O . PHE A 1 477 ? -3.693 35.719 2.166 1 95.06 477 PHE A O 1
ATOM 3809 N N . ASN A 1 478 ? -2.191 34.625 0.949 1 92.75 478 ASN A N 1
ATOM 3810 C CA . ASN A 1 478 ? -2.062 35.75 0.017 1 92.75 478 ASN A CA 1
ATOM 3811 C C . ASN A 1 478 ? -2.359 35.312 -1.417 1 92.75 478 ASN A C 1
ATOM 3813 O O . ASN A 1 478 ? -2.191 34.156 -1.766 1 92.75 478 ASN A O 1
ATOM 3817 N N . PHE A 1 479 ? -2.896 36.188 -2.16 1 91.25 479 PHE A N 1
ATOM 3818 C CA . PHE A 1 479 ? -3.195 36.031 -3.578 1 91.25 479 PHE A CA 1
ATOM 3819 C C . PHE A 1 479 ? -4.246 34.938 -3.799 1 91.25 479 PHE A C 1
ATOM 3821 O O . PHE A 1 479 ? -4.211 34.219 -4.805 1 91.25 479 PHE A O 1
ATOM 3828 N N . TYR A 1 480 ? -5.031 34.781 -2.816 1 93.62 480 TYR A N 1
ATOM 3829 C CA . TYR A 1 480 ? -6.168 33.875 -3.01 1 93.62 480 TYR A CA 1
ATOM 3830 C C . TYR A 1 480 ? -7.125 34.438 -4.055 1 93.62 480 TYR A C 1
ATOM 3832 O O . TYR A 1 480 ? -7.355 35.656 -4.113 1 93.62 480 TYR A O 1
ATOM 3840 N N . THR A 1 481 ? -7.672 33.562 -4.781 1 95.94 481 THR A N 1
ATOM 3841 C CA . THR A 1 481 ? -8.719 33.938 -5.719 1 95.94 481 THR A CA 1
ATOM 3842 C C . THR A 1 481 ? -10.094 33.812 -5.074 1 95.94 481 THR A C 1
ATOM 3844 O O . THR A 1 481 ? -10.414 32.812 -4.473 1 95.94 481 THR A O 1
ATOM 3847 N N . PHE A 1 482 ? -10.859 34.844 -5.227 1 97.94 482 PHE A N 1
ATOM 3848 C CA . PHE A 1 482 ? -12.266 34.906 -4.836 1 97.94 482 PHE A CA 1
ATOM 3849 C C . PHE A 1 482 ? -13.156 35.188 -6.043 1 97.94 482 PHE A C 1
ATOM 3851 O O . PHE A 1 482 ? -13.047 36.219 -6.676 1 97.94 482 PHE A O 1
ATOM 3858 N N . ARG A 1 483 ? -14.039 34.219 -6.297 1 97.81 483 ARG A N 1
ATOM 3859 C CA . ARG A 1 483 ? -14.891 34.344 -7.48 1 97.81 483 ARG A CA 1
ATOM 3860 C C . ARG A 1 483 ? -16.344 34.531 -7.086 1 97.81 483 ARG A C 1
ATOM 3862 O O . ARG A 1 483 ? -16.969 33.656 -6.48 1 97.81 483 ARG A O 1
ATOM 3869 N N . PHE A 1 484 ? -16.891 35.688 -7.523 1 97.31 484 PHE A N 1
ATOM 3870 C CA . PHE A 1 484 ? -18.297 36 -7.293 1 97.31 484 PHE A CA 1
ATOM 3871 C C . PHE A 1 484 ? -19.125 35.688 -8.531 1 97.31 484 PHE A C 1
ATOM 3873 O O . PHE A 1 484 ? -18.688 35.938 -9.656 1 97.31 484 PHE A O 1
ATOM 3880 N N . ASP A 1 485 ? -20.203 35.031 -8.32 1 95.19 485 ASP A N 1
ATOM 3881 C CA . ASP A 1 485 ? -21.25 34.969 -9.328 1 95.19 485 ASP A CA 1
ATOM 3882 C C . ASP A 1 485 ? -22.516 35.688 -8.852 1 95.19 485 ASP A C 1
ATOM 3884 O O . ASP A 1 485 ? -23.297 35.125 -8.078 1 95.19 485 ASP A O 1
ATOM 3888 N N . ILE A 1 486 ? -22.688 36.875 -9.43 1 88.88 486 ILE A N 1
ATOM 3889 C CA . ILE A 1 486 ? -23.734 37.781 -8.938 1 88.88 486 ILE A CA 1
ATOM 3890 C C . ILE A 1 486 ? -24.844 37.906 -9.984 1 88.88 486 ILE A C 1
ATOM 3892 O O . ILE A 1 486 ? -25.812 38.625 -9.766 1 88.88 486 ILE A O 1
ATOM 3896 N N . GLU A 1 487 ? -24.734 37.438 -11.117 1 83.75 487 GLU A N 1
ATOM 3897 C CA . GLU A 1 487 ? -25.719 37.594 -12.195 1 83.75 487 GLU A CA 1
ATOM 3898 C C . GLU A 1 487 ? -26.828 36.531 -12.102 1 83.75 487 GLU A C 1
ATOM 3900 O O . GLU A 1 487 ? -27.906 36.719 -12.648 1 83.75 487 GLU A O 1
ATOM 3905 N N . CYS A 1 488 ? -26.578 35.625 -11.344 1 74.12 488 CYS A N 1
ATOM 3906 C CA . CYS A 1 488 ? -27.547 34.531 -11.289 1 74.12 488 CYS A CA 1
ATOM 3907 C C . CYS A 1 488 ? -28.609 34.812 -10.234 1 74.12 488 CYS A C 1
ATOM 3909 O O . CYS A 1 488 ? -28.5 35.75 -9.453 1 74.12 488 CYS A O 1
ATOM 3911 N N . ASP A 1 489 ? -29.672 34.125 -10.289 1 82.56 489 ASP A N 1
ATOM 3912 C CA . ASP A 1 489 ? -30.797 34.219 -9.359 1 82.56 489 ASP A CA 1
ATOM 3913 C C . ASP A 1 489 ? -30.359 33.938 -7.93 1 82.56 489 ASP A C 1
ATOM 3915 O O . ASP A 1 489 ? -30.922 34.469 -6.973 1 82.56 489 ASP A O 1
ATOM 3919 N N . ASN A 1 490 ? -29.297 33.156 -7.875 1 89.31 490 ASN A N 1
ATOM 3920 C CA . ASN A 1 490 ? -28.75 32.781 -6.578 1 89.31 490 ASN A CA 1
ATOM 3921 C C . ASN A 1 490 ? -27.266 33.125 -6.488 1 89.31 490 ASN A C 1
ATOM 3923 O O . ASN A 1 490 ? -26.422 32.219 -6.633 1 89.31 490 ASN A O 1
ATOM 3927 N N . PRO A 1 491 ? -26.938 34.344 -6.148 1 93.94 491 PRO A N 1
ATOM 3928 C CA . PRO A 1 491 ? -25.531 34.75 -6.113 1 93.94 491 PRO A CA 1
ATOM 3929 C C . PRO A 1 491 ? -24.703 33.938 -5.125 1 93.94 491 PRO A C 1
ATOM 3931 O O . PRO A 1 491 ? -25.203 33.531 -4.082 1 93.94 491 PRO A O 1
ATOM 3934 N N . TYR A 1 492 ? -23.516 33.719 -5.457 1 96.81 492 TYR A N 1
ATOM 3935 C CA . TYR A 1 492 ? -22.656 32.969 -4.57 1 96.81 492 TYR A CA 1
ATOM 3936 C C . TYR A 1 492 ? -21.203 33.406 -4.703 1 96.81 492 TYR A C 1
ATOM 3938 O O . TYR A 1 492 ? -20.859 34.156 -5.602 1 96.81 492 TYR A O 1
ATOM 3946 N N . LEU A 1 493 ? -20.375 33.062 -3.752 1 98.06 493 LEU A N 1
ATOM 3947 C CA . LEU A 1 493 ? -18.922 33.219 -3.686 1 98.06 493 LEU A CA 1
ATOM 3948 C C . LEU A 1 493 ? -18.219 31.875 -3.678 1 98.06 493 LEU A C 1
ATOM 3950 O O . LEU A 1 493 ? -18.531 31.016 -2.855 1 98.06 493 LEU A O 1
ATOM 3954 N N . GLU A 1 494 ? -17.328 31.656 -4.633 1 98 494 GLU A N 1
ATOM 3955 C CA . GLU A 1 494 ? -16.484 30.453 -4.691 1 98 494 GLU A CA 1
ATOM 3956 C C . GLU A 1 494 ? -15.031 30.781 -4.328 1 98 494 GLU A C 1
ATOM 3958 O O . GLU A 1 494 ? -14.484 31.797 -4.785 1 98 494 GLU A O 1
ATOM 3963 N N . ILE A 1 495 ? -14.438 29.984 -3.537 1 97.88 495 ILE A N 1
ATOM 3964 C CA . ILE A 1 495 ? -13.055 30.203 -3.133 1 97.88 495 ILE A CA 1
ATOM 3965 C C . ILE A 1 495 ? -12.211 28.984 -3.49 1 97.88 495 ILE A C 1
ATOM 3967 O O . ILE A 1 495 ? -12.008 28.094 -2.656 1 97.88 495 ILE A O 1
ATOM 3971 N N . PRO A 1 496 ? -11.578 28.969 -4.598 1 96.56 496 PRO A N 1
ATOM 3972 C CA . PRO A 1 496 ? -10.867 27.797 -5.109 1 96.56 496 PRO A CA 1
ATOM 3973 C C . PRO A 1 496 ? -9.703 27.375 -4.219 1 96.56 496 PRO A C 1
ATOM 3975 O O . PRO A 1 496 ? -9.391 26.188 -4.129 1 96.56 496 PRO A O 1
ATOM 3978 N N . LYS A 1 497 ? -9.078 28.203 -3.498 1 95.19 497 LYS A N 1
ATOM 3979 C CA . LYS A 1 497 ? -7.879 27.906 -2.721 1 95.19 497 LYS A CA 1
ATOM 3980 C C . LYS A 1 497 ? -8.234 27.219 -1.405 1 95.19 497 LYS A C 1
ATOM 3982 O O . LYS A 1 497 ? -7.363 26.672 -0.724 1 95.19 497 LYS A O 1
ATOM 3987 N N . PHE A 1 498 ? -9.5 27.281 -1.029 1 95.62 498 PHE A N 1
ATOM 3988 C CA . PHE A 1 498 ? -9.906 26.578 0.183 1 95.62 498 PHE A CA 1
ATOM 3989 C C . PHE A 1 498 ? -9.844 25.078 -0.013 1 95.62 498 PHE A C 1
ATOM 3991 O O . PHE A 1 498 ? -9.445 24.344 0.896 1 95.62 498 PHE A O 1
ATOM 3998 N N . GLU A 1 499 ? -10.195 24.625 -1.174 1 92.81 499 GLU A N 1
ATOM 3999 C CA . GLU A 1 499 ? -10.078 23.234 -1.604 1 92.81 499 GLU A CA 1
ATOM 4000 C C . GLU A 1 499 ? -10.062 23.125 -3.125 1 92.81 499 GLU A C 1
ATOM 4002 O O . GLU A 1 499 ? -11.094 23.312 -3.777 1 92.81 499 GLU A O 1
ATOM 4007 N N . SER A 1 500 ? -8.961 22.734 -3.652 1 87.75 500 SER A N 1
ATOM 4008 C CA . SER A 1 500 ? -8.766 22.797 -5.098 1 87.75 500 SER A CA 1
ATOM 4009 C C . SER A 1 500 ? -9.602 21.75 -5.816 1 87.75 500 SER A C 1
ATOM 4011 O O . SER A 1 500 ? -10.102 21.984 -6.914 1 87.75 500 SER A O 1
ATOM 4013 N N . MET A 1 501 ? -9.727 20.578 -5.188 1 83.69 501 MET A N 1
ATOM 4014 C CA . MET A 1 501 ? -10.453 19.484 -5.84 1 83.69 501 MET A CA 1
ATOM 4015 C C . MET A 1 501 ? -11.953 19.781 -5.855 1 83.69 501 MET A C 1
ATOM 4017 O O . MET A 1 501 ? -12.656 19.391 -6.793 1 83.69 501 MET A O 1
ATOM 4021 N N . SER A 1 502 ? -12.398 20.438 -4.832 1 88.75 502 SER A N 1
ATOM 4022 C CA . SER A 1 502 ? -13.805 20.797 -4.672 1 88.75 502 SER A CA 1
ATOM 4023 C C . SER A 1 502 ? -13.953 22.156 -4.004 1 88.75 502 SER A C 1
ATOM 4025 O O . SER A 1 502 ? -14.32 22.234 -2.828 1 88.75 502 SER A O 1
ATOM 4027 N N . PRO A 1 503 ? -13.805 23.172 -4.789 1 95.06 503 PRO A N 1
ATOM 4028 C CA . PRO A 1 503 ? -13.891 24.5 -4.176 1 95.06 503 PRO A CA 1
ATOM 4029 C C . PRO A 1 503 ? -15.242 24.75 -3.518 1 95.06 503 PRO A C 1
ATOM 4031 O O . PRO A 1 503 ? -16.281 24.531 -4.141 1 95.06 503 PRO A O 1
ATOM 4034 N N . PRO A 1 504 ? -15.258 25.188 -2.338 1 96.94 504 PRO A N 1
ATOM 4035 C CA . PRO A 1 504 ? -16.547 25.438 -1.676 1 96.94 504 PRO A CA 1
ATOM 4036 C C . PRO A 1 504 ? -17.266 26.641 -2.25 1 96.94 504 PRO A C 1
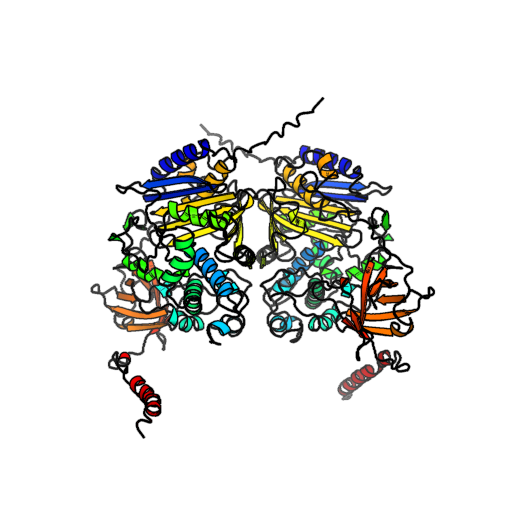ATOM 4038 O O . PRO A 1 504 ? -16.641 27.641 -2.617 1 96.94 504 PRO A O 1
ATOM 4041 N N . VAL A 1 505 ? -18.531 26.547 -2.25 1 97.38 505 VAL A N 1
ATOM 4042 C CA . VAL A 1 505 ? -19.438 27.594 -2.715 1 97.38 505 VAL A CA 1
ATOM 4043 C C . VAL A 1 505 ? -20.25 28.125 -1.541 1 97.38 505 VAL A C 1
ATOM 4045 O O . VAL A 1 505 ? -20.938 27.375 -0.853 1 97.38 505 VAL A O 1
ATOM 4048 N N . PHE A 1 506 ? -20.094 29.422 -1.346 1 97.94 506 PHE A N 1
ATOM 4049 C CA . PHE A 1 506 ? -20.859 30.109 -0.316 1 97.94 506 PHE A CA 1
ATOM 4050 C C . PHE A 1 506 ? -22.031 30.859 -0.93 1 97.94 506 PHE A C 1
ATOM 4052 O O . PHE A 1 506 ? -21.844 31.797 -1.714 1 97.94 506 PHE A O 1
ATOM 4059 N N . GLN A 1 507 ? -23.25 30.547 -0.497 1 97.25 507 GLN A N 1
ATOM 4060 C CA . GLN A 1 507 ? -24.438 31.188 -1.032 1 97.25 507 GLN A CA 1
ATOM 4061 C C . GLN A 1 507 ? -24.719 32.531 -0.332 1 97.25 507 GLN A C 1
ATOM 4063 O O . GLN A 1 507 ? -24.594 32.625 0.891 1 97.25 507 GLN A O 1
ATOM 4068 N N . LYS A 1 508 ? -24.969 33.531 -1.142 1 96.31 508 LYS A N 1
ATOM 4069 C CA . LYS A 1 508 ? -25.328 34.812 -0.562 1 96.31 508 LYS A CA 1
ATOM 4070 C C . LYS A 1 508 ? -26.688 34.75 0.132 1 96.31 508 LYS A C 1
ATOM 4072 O O . LYS A 1 508 ? -27.641 34.219 -0.417 1 96.31 508 LYS A O 1
ATOM 4077 N N . SER A 1 509 ? -26.672 35.25 1.335 1 89.75 509 SER A N 1
ATOM 4078 C CA . SER A 1 509 ? -27.922 35.25 2.084 1 89.75 509 SER A CA 1
ATOM 4079 C C . SER A 1 509 ? -28.875 36.312 1.537 1 89.75 509 SER A C 1
ATOM 4081 O O . SER A 1 509 ? -28.438 37.375 1.074 1 89.75 509 SER A O 1
ATOM 4083 N N . ARG A 1 510 ? -30.047 36.031 1.259 1 72.06 510 ARG A N 1
ATOM 4084 C CA . ARG A 1 510 ? -31.062 37 0.851 1 72.06 510 ARG A CA 1
ATOM 4085 C C . ARG A 1 510 ? -31.297 38.031 1.943 1 72.06 510 ARG A C 1
ATOM 4087 O O . ARG A 1 510 ? -31.219 37.719 3.133 1 72.06 510 ARG A O 1
ATOM 4094 N N . ASP A 1 511 ? -30.906 39.25 1.8 1 51.59 511 ASP A N 1
ATOM 4095 C CA . ASP A 1 511 ? -31.078 40.375 2.725 1 51.59 511 ASP A CA 1
ATOM 4096 C C . ASP A 1 511 ? -32.344 40.219 3.551 1 51.59 511 ASP A C 1
ATOM 4098 O O . ASP A 1 511 ? -33.438 40.531 3.08 1 51.59 511 ASP A O 1
ATOM 4102 N N . ASN A 1 512 ? -32.844 39.312 4.152 1 40.06 512 ASN A N 1
ATOM 4103 C CA . ASN A 1 512 ? -33.688 39.875 5.199 1 40.06 512 ASN A CA 1
ATOM 4104 C C . ASN A 1 512 ? -32.906 40.75 6.172 1 40.06 512 ASN A C 1
ATOM 4106 O O . ASN A 1 512 ? -31.969 40.25 6.836 1 40.06 512 ASN A O 1
ATOM 4110 N N . ALA A 1 513 ? -32.781 42.219 6.184 1 35.72 513 ALA A N 1
ATOM 4111 C CA . ALA A 1 513 ? -32.344 43.188 7.199 1 35.72 513 ALA A CA 1
ATOM 4112 C C . ALA A 1 513 ? -32.656 42.656 8.602 1 35.72 513 ALA A C 1
ATOM 4114 O O . ALA A 1 513 ? -31.781 42.719 9.484 1 35.72 513 ALA A O 1
ATOM 4115 N N . ASN A 1 514 ? -33.906 42.781 9.164 1 29.95 514 ASN A N 1
ATOM 4116 C CA . ASN A 1 514 ? -34.312 42.844 10.562 1 29.95 514 ASN A CA 1
ATOM 4117 C C . ASN A 1 514 ? -34.125 41.5 11.25 1 29.95 514 ASN A C 1
ATOM 4119 O O . ASN A 1 514 ? -34.594 41.281 12.375 1 29.95 514 ASN A O 1
ATOM 4123 N N . ARG A 1 515 ? -34.156 40.406 10.664 1 32.28 515 ARG A N 1
ATOM 4124 C CA . ARG A 1 515 ? -34.125 39.281 11.586 1 32.28 515 ARG A CA 1
ATOM 4125 C C . ARG A 1 515 ? -32.688 39.031 12.094 1 32.28 515 ARG A C 1
ATOM 4127 O O . ARG A 1 515 ? -31.891 38.375 11.422 1 32.28 515 ARG A O 1
ATOM 4134 N N . ALA A 1 516 ? -32.031 40.156 12.727 1 29.62 516 ALA A N 1
ATOM 4135 C CA . ALA A 1 516 ? -30.844 40 13.555 1 29.62 516 ALA A CA 1
ATOM 4136 C C . ALA A 1 516 ? -30.844 38.625 14.273 1 29.62 516 ALA A C 1
ATOM 4138 O O . ALA A 1 516 ? -31.891 38 14.375 1 29.62 516 ALA A O 1
ATOM 4139 N N . LEU A 1 517 ? -29.797 38.531 15.352 1 32 517 LEU A N 1
ATOM 4140 C CA . LEU A 1 517 ? -29.219 37.594 16.312 1 32 517 LEU A CA 1
ATOM 4141 C C . LEU A 1 517 ? -30.312 37 17.219 1 32 517 LEU A C 1
ATOM 4143 O O . LEU A 1 517 ? -30.25 37.156 18.438 1 32 517 LEU A O 1
ATOM 4147 N N . THR A 1 518 ? -31.562 37.188 16.953 1 27.62 518 THR A N 1
ATOM 4148 C CA . THR A 1 518 ? -32.438 36.75 18.031 1 27.62 518 THR A CA 1
ATOM 4149 C C . THR A 1 518 ? -32.281 35.25 18.281 1 27.62 518 THR A C 1
ATOM 4151 O O . THR A 1 518 ? -32.969 34.688 19.172 1 27.62 518 THR A O 1
ATOM 4154 N N . ILE A 1 519 ? -31.688 34.594 17.328 1 30.8 519 ILE A N 1
ATOM 4155 C CA . ILE A 1 519 ? -31.891 33.188 17.641 1 30.8 519 ILE A CA 1
ATOM 4156 C C . ILE A 1 519 ? -31.016 32.781 18.812 1 30.8 519 ILE A C 1
ATOM 4158 O O . ILE A 1 519 ? -31.047 31.625 19.266 1 30.8 519 ILE A O 1
ATOM 4162 N N . PHE A 1 520 ? -30 33.625 19.219 1 29 520 PHE A N 1
ATOM 4163 C CA . PHE A 1 520 ? -29.297 32.938 20.312 1 29 520 PHE A CA 1
ATOM 4164 C C . PHE A 1 520 ? -30.109 33 21.594 1 29 520 PHE A C 1
ATOM 4166 O O . PHE A 1 520 ? -29.703 32.438 22.609 1 29 520 PHE A O 1
ATOM 4173 N N . ASN A 1 521 ? -31.078 33.969 21.812 1 26.75 521 ASN A N 1
ATOM 4174 C CA . ASN A 1 521 ? -31.5 34.062 23.219 1 26.75 521 ASN A CA 1
ATOM 4175 C C . ASN A 1 521 ? -32.375 32.875 23.625 1 26.75 521 ASN A C 1
ATOM 4177 O O . ASN A 1 521 ? -32.969 32.875 24.703 1 26.75 521 ASN A O 1
ATOM 4181 N N . SER A 1 522 ? -33 32.25 22.703 1 27.88 522 SER A N 1
ATOM 4182 C CA . SER A 1 522 ? -34 31.375 23.328 1 27.88 522 SER A CA 1
ATOM 4183 C C . SER A 1 522 ? -33.344 30.219 24.062 1 27.88 522 SER A C 1
ATOM 4185 O O . SER A 1 522 ? -33.094 29.156 23.469 1 27.88 522 SER A O 1
ATOM 4187 N N . GLY A 1 523 ? -32.188 30.5 24.719 1 25.7 523 GLY A N 1
ATOM 4188 C CA . GLY A 1 523 ? -31.672 29.547 25.688 1 25.7 523 GLY A CA 1
ATOM 4189 C C . GLY A 1 523 ? -32.688 29.156 26.734 1 25.7 523 GLY A C 1
ATOM 4190 O O . GLY A 1 523 ? -32.406 28.359 27.625 1 25.7 523 GLY A O 1
ATOM 4191 N N . PHE A 1 524 ? -33.688 30.031 26.969 1 26.72 524 PHE A N 1
ATOM 4192 C CA . PHE A 1 524 ? -34.438 29.797 28.203 1 26.72 524 PHE A CA 1
ATOM 4193 C C . PHE A 1 524 ? -35.25 28.531 28.109 1 26.72 524 PHE A C 1
ATOM 4195 O O . PHE A 1 524 ? -35.844 28.078 29.094 1 26.72 524 PHE A O 1
ATOM 4202 N N . ASP A 1 525 ? -35.688 28.203 26.938 1 25.08 525 ASP A N 1
ATOM 4203 C CA . ASP A 1 525 ? -36.781 27.25 27.078 1 25.08 525 ASP A CA 1
ATOM 4204 C C . ASP A 1 525 ? -36.281 25.922 27.641 1 25.08 525 ASP A C 1
ATOM 4206 O O . ASP A 1 525 ? -37.062 25.031 27.938 1 25.08 525 ASP A O 1
ATOM 4210 N N . GLN A 1 526 ? -35 25.625 27.391 1 23.25 526 GLN A N 1
ATOM 4211 C CA . GLN A 1 526 ? -34.844 24.297 27.969 1 23.25 526 GLN A CA 1
ATOM 4212 C C . GLN A 1 526 ? -34.75 24.375 29.5 1 23.25 526 GLN A C 1
ATOM 4214 O O . GLN A 1 526 ? -34.438 23.375 30.156 1 23.25 526 GLN A O 1
ATOM 4219 N N . LEU A 1 527 ? -34.938 25.625 30 1 24.97 527 LEU A N 1
ATOM 4220 C CA . LEU A 1 527 ? -35.031 25.5 31.453 1 24.97 527 LEU A CA 1
ATOM 4221 C C . LEU A 1 527 ? -36.25 24.672 31.875 1 24.97 527 LEU A C 1
ATOM 4223 O O . LEU A 1 527 ? -36.25 24.109 32.969 1 24.97 527 LEU A O 1
ATOM 4227 N N . ILE A 1 528 ? -37.281 24.797 31.047 1 25.91 528 ILE A N 1
ATOM 4228 C CA . ILE A 1 528 ? -38.5 24.328 31.656 1 25.91 528 ILE A CA 1
ATOM 4229 C C . ILE A 1 528 ? -38.438 22.812 31.828 1 25.91 528 ILE A C 1
ATOM 4231 O O . ILE A 1 528 ? -39 22.266 32.781 1 25.91 528 ILE A O 1
ATOM 4235 N N . PHE A 1 529 ? -37.844 22.172 30.859 1 25.52 529 PHE A N 1
ATOM 4236 C CA . PHE A 1 529 ? -38.219 20.766 31.031 1 25.52 529 PHE A CA 1
ATOM 4237 C C . PHE A 1 529 ? -37.562 20.172 32.281 1 25.52 529 PHE A C 1
ATOM 4239 O O . PHE A 1 529 ? -37.719 18.984 32.562 1 25.52 529 PHE A O 1
ATOM 4246 N N . MET A 1 530 ? -36.594 20.938 32.844 1 25.06 530 MET A N 1
ATOM 4247 C CA . MET A 1 530 ? -36.125 20.297 34.062 1 25.06 530 MET A CA 1
ATOM 4248 C C . MET A 1 530 ? -37.188 20.312 35.156 1 25.06 530 MET A C 1
ATOM 4250 O O . MET A 1 530 ? -37.062 19.625 36.156 1 25.06 530 MET A O 1
ATOM 4254 N N . VAL A 1 531 ? -38.031 21.281 35.062 1 26.34 531 VAL A N 1
ATOM 4255 C CA . VAL A 1 531 ? -38.875 21.391 36.25 1 26.34 531 VAL A CA 1
ATOM 4256 C C . VAL A 1 531 ? -39.812 20.172 36.312 1 26.34 531 VAL A C 1
ATOM 4258 O O . VAL A 1 531 ? -40.219 19.766 37.406 1 26.34 531 VAL A O 1
ATOM 4261 N N . VAL A 1 532 ? -40.25 19.719 35.188 1 25.73 532 VAL A N 1
ATOM 4262 C CA . VAL A 1 532 ? -41.375 18.828 35.438 1 25.73 532 VAL A CA 1
ATOM 4263 C C . VAL A 1 532 ? -40.906 17.562 36.125 1 25.73 532 VAL A C 1
ATOM 4265 O O . VAL A 1 532 ? -41.688 16.938 36.875 1 25.73 532 VAL A O 1
ATOM 4268 N N . LEU A 1 533 ? -39.75 17.078 35.812 1 23.94 533 LEU A N 1
ATOM 4269 C CA . LEU A 1 533 ? -39.562 15.789 36.469 1 23.94 533 LEU A CA 1
ATOM 4270 C C . LEU A 1 533 ? -39.281 15.961 37.969 1 23.94 533 LEU A C 1
ATOM 4272 O O . LEU A 1 533 ? -39 14.984 38.656 1 23.94 533 LEU A O 1
ATOM 4276 N N . TYR A 1 534 ? -39.094 17.172 38.406 1 22.83 534 TYR A N 1
ATOM 4277 C CA . TYR A 1 534 ? -39 17.172 39.844 1 22.83 534 TYR A CA 1
ATOM 4278 C C . TYR A 1 534 ? -40.312 16.703 40.469 1 22.83 534 TYR A C 1
ATOM 4280 O O . TYR A 1 534 ? -40.406 16.453 41.688 1 22.83 534 TYR A O 1
ATOM 4288 N N . ALA A 1 535 ? -41.438 16.984 39.75 1 24.81 535 ALA A N 1
ATOM 4289 C CA . ALA A 1 535 ? -42.625 16.781 40.562 1 24.81 535 ALA A CA 1
ATOM 4290 C C . ALA A 1 535 ? -42.719 15.336 41.062 1 24.81 535 ALA A C 1
ATOM 4292 O O . ALA A 1 535 ? -43.469 15.039 42 1 24.81 535 ALA A O 1
ATOM 4293 N N . VAL A 1 536 ? -42.344 14.406 40.219 1 24.02 536 VAL A N 1
ATOM 4294 C CA . VAL A 1 536 ? -42.781 13.133 40.781 1 24.02 536 VAL A CA 1
ATOM 4295 C C . VAL A 1 536 ? -41.969 12.828 42.031 1 24.02 536 VAL A C 1
ATOM 4297 O O . VAL A 1 536 ? -42.125 11.781 42.656 1 24.02 536 VAL A O 1
ATOM 4300 N N . ALA A 1 537 ? -40.844 13.523 42.219 1 22.31 537 ALA A N 1
ATOM 4301 C CA . ALA A 1 537 ? -40.219 13.07 43.438 1 22.31 537 ALA A CA 1
ATOM 4302 C C . ALA A 1 537 ? -41.062 13.445 44.656 1 22.31 537 ALA A C 1
ATOM 4304 O O . ALA A 1 537 ? -40.75 13.055 45.781 1 22.31 537 ALA A O 1
ATOM 4305 N N . GLN A 1 538 ? -41.812 14.461 44.562 1 20.02 538 GLN A N 1
ATOM 4306 C CA . GLN A 1 538 ? -42.281 14.891 45.875 1 20.02 538 GLN A CA 1
ATOM 4307 C C . GLN A 1 538 ? -43.188 13.852 46.5 1 20.02 538 GLN A C 1
ATOM 4309 O O . GLN A 1 538 ? -43.812 14.109 47.531 1 20.02 538 GLN A O 1
ATOM 4314 N N . THR A 1 539 ? -43.531 12.852 45.75 1 22.08 539 THR A N 1
ATOM 4315 C CA . THR A 1 539 ? -44.562 12.289 46.594 1 22.08 539 THR A CA 1
ATOM 4316 C C . THR A 1 539 ? -44.031 12.078 48.031 1 22.08 539 THR A C 1
ATOM 4318 O O . THR A 1 539 ? -42.875 11.734 48.219 1 22.08 539 THR A O 1
ATOM 4321 N N . ARG A 1 540 ? -45.031 12.234 49 1 21.88 540 ARG A N 1
ATOM 4322 C CA . ARG A 1 540 ? -45.438 12.648 50.344 1 21.88 540 ARG A CA 1
ATOM 4323 C C . ARG A 1 540 ? -44.812 11.781 51.406 1 21.88 540 ARG A C 1
ATOM 4325 O O . ARG A 1 540 ? -44.375 10.656 51.125 1 21.88 540 ARG A O 1
ATOM 4332 N N . THR A 1 541 ? -44.688 12.383 52.594 1 20.48 541 THR A N 1
ATOM 4333 C CA . THR A 1 541 ? -44.281 12.305 54 1 20.48 541 THR A CA 1
ATOM 4334 C C . THR A 1 541 ? -44.781 10.992 54.625 1 20.48 541 THR A C 1
ATOM 4336 O O . THR A 1 541 ? -44.219 10.539 55.625 1 20.48 541 THR A O 1
ATOM 4339 N N . PHE A 1 542 ? -45.844 10.328 54.188 1 20.41 542 PHE A N 1
ATOM 4340 C CA . PHE A 1 542 ? -46.062 9.336 55.219 1 20.41 542 PHE A CA 1
ATOM 4341 C C . PHE A 1 542 ? -45.031 8.227 55.156 1 20.41 542 PHE A C 1
ATOM 4343 O O . PHE A 1 542 ? -44.656 7.797 54.062 1 20.41 542 PHE A O 1
ATOM 4350 N N . MET B 1 1 ? 38.906 33.375 -36.906 1 31.27 1 MET B N 1
ATOM 4351 C CA . MET B 1 1 ? 39.281 32.25 -36.062 1 31.27 1 MET B CA 1
ATOM 4352 C C . MET B 1 1 ? 38.031 31.484 -35.594 1 31.27 1 MET B C 1
ATOM 4354 O O . MET B 1 1 ? 37.188 32.031 -34.906 1 31.27 1 MET B O 1
ATOM 4358 N N . LEU B 1 2 ? 37.562 30.531 -36.438 1 34.94 2 LEU B N 1
ATOM 4359 C CA . LEU B 1 2 ? 36.406 29.656 -36.469 1 34.94 2 LEU B CA 1
ATOM 4360 C C . LEU B 1 2 ? 36.469 28.625 -35.344 1 34.94 2 LEU B C 1
ATOM 4362 O O . LEU B 1 2 ? 37.344 27.766 -35.344 1 34.94 2 LEU B O 1
ATOM 4366 N N . GLY B 1 3 ? 36.125 29.031 -34.125 1 33.84 3 GLY B N 1
ATOM 4367 C CA . GLY B 1 3 ? 36.156 28.141 -32.969 1 33.84 3 GLY B CA 1
ATOM 4368 C C . GLY B 1 3 ? 35.281 26.922 -33.125 1 33.84 3 GLY B C 1
ATOM 4369 O O . GLY B 1 3 ? 34.062 27.031 -33.375 1 33.84 3 GLY B O 1
ATOM 4370 N N . LEU B 1 4 ? 35.875 25.781 -33.562 1 34.97 4 LEU B N 1
ATOM 4371 C CA . LEU B 1 4 ? 35.281 24.469 -33.75 1 34.97 4 LEU B CA 1
ATOM 4372 C C . LEU B 1 4 ? 34.75 23.922 -32.438 1 34.97 4 LEU B C 1
ATOM 4374 O O . LEU B 1 4 ? 35.5 23.703 -31.484 1 34.97 4 LEU B O 1
ATOM 4378 N N . PHE B 1 5 ? 33.5 24.172 -32.188 1 39.47 5 PHE B N 1
ATOM 4379 C CA . PHE B 1 5 ? 32.781 23.516 -31.078 1 39.47 5 PHE B CA 1
ATOM 4380 C C . PHE B 1 5 ? 32.75 22 -31.281 1 39.47 5 PHE B C 1
ATOM 4382 O O . PHE B 1 5 ? 32.125 21.516 -32.25 1 39.47 5 PHE B O 1
ATOM 4389 N N . VAL B 1 6 ? 33.75 21.281 -30.797 1 33.28 6 VAL B N 1
ATOM 4390 C CA . VAL B 1 6 ? 33.719 19.828 -30.75 1 33.28 6 VAL B CA 1
ATOM 4391 C C . VAL B 1 6 ? 32.594 19.375 -29.812 1 33.28 6 VAL B C 1
ATOM 4393 O O . VAL B 1 6 ? 32.656 19.641 -28.609 1 33.28 6 VAL B O 1
ATOM 4396 N N . PHE B 1 7 ? 31.469 19.156 -30.359 1 32.81 7 PHE B N 1
ATOM 4397 C CA . PHE B 1 7 ? 30.406 18.422 -29.656 1 32.81 7 PHE B CA 1
ATOM 4398 C C . PHE B 1 7 ? 30.875 17.016 -29.297 1 32.81 7 PHE B C 1
ATOM 4400 O O . PHE B 1 7 ? 31.062 16.188 -30.188 1 32.81 7 PHE B O 1
ATOM 4407 N N . CYS B 1 8 ? 31.562 16.906 -28.188 1 29.56 8 CYS B N 1
ATOM 4408 C CA . CYS B 1 8 ? 31.797 15.555 -27.672 1 29.56 8 CYS B CA 1
ATOM 4409 C C . CYS B 1 8 ? 30.469 14.844 -27.391 1 29.56 8 CYS B C 1
ATOM 4411 O O . CYS B 1 8 ? 29.719 15.242 -26.5 1 29.56 8 CYS B O 1
ATOM 4413 N N . LEU B 1 9 ? 29.953 14.25 -28.391 1 29.98 9 LEU B N 1
ATOM 4414 C CA . LEU B 1 9 ? 28.906 13.242 -28.188 1 29.98 9 LEU B CA 1
ATOM 4415 C C . LEU B 1 9 ? 29.344 12.188 -27.188 1 29.98 9 LEU B C 1
ATOM 4417 O O . LEU B 1 9 ? 30.234 11.375 -27.469 1 29.98 9 LEU B O 1
ATOM 4421 N N . VAL B 1 10 ? 29.359 12.477 -25.953 1 33 10 VAL B N 1
ATOM 4422 C CA . VAL B 1 10 ? 29.438 11.383 -24.984 1 33 10 VAL B CA 1
ATOM 4423 C C . VAL B 1 10 ? 28.438 10.289 -25.344 1 33 10 VAL B C 1
ATOM 4425 O O . VAL B 1 10 ? 27.219 10.492 -25.234 1 33 10 VAL B O 1
ATOM 4428 N N . THR B 1 11 ? 28.641 9.641 -26.422 1 31.28 11 THR B N 1
ATOM 4429 C CA . THR B 1 11 ? 27.922 8.383 -26.625 1 31.28 11 THR B CA 1
ATOM 4430 C C . THR B 1 11 ? 27.984 7.504 -25.391 1 31.28 11 THR B C 1
ATOM 4432 O O . THR B 1 11 ? 29.078 7.094 -24.969 1 31.28 11 THR B O 1
ATOM 4435 N N . GLY B 1 12 ? 27.297 7.785 -24.375 1 33.59 12 GLY B N 1
ATOM 4436 C CA . GLY B 1 12 ? 27.141 6.715 -23.406 1 33.59 12 GLY B CA 1
ATOM 4437 C C . GLY B 1 12 ? 27.016 5.344 -24.031 1 33.59 12 GLY B C 1
ATOM 4438 O O . GLY B 1 12 ? 26.016 5.035 -24.688 1 33.59 12 GLY B O 1
ATOM 4439 N N . VAL B 1 13 ? 28.047 4.797 -24.531 1 33.88 13 VAL B N 1
ATOM 4440 C CA . VAL B 1 13 ? 28.109 3.377 -24.859 1 33.88 13 VAL B CA 1
ATOM 4441 C C . VAL B 1 13 ? 27.406 2.568 -23.766 1 33.88 13 VAL B C 1
ATOM 4443 O O . VAL B 1 13 ? 27.812 2.6 -22.594 1 33.88 13 VAL B O 1
ATOM 4446 N N . VAL B 1 14 ? 26.141 2.357 -23.797 1 40.69 14 VAL B N 1
ATOM 4447 C CA . VAL B 1 14 ? 25.516 1.219 -23.125 1 40.69 14 VAL B CA 1
ATOM 4448 C C . VAL B 1 14 ? 26.422 -0.008 -23.25 1 40.69 14 VAL B C 1
ATOM 4450 O O . VAL B 1 14 ? 26.531 -0.613 -24.312 1 40.69 14 VAL B O 1
ATOM 4453 N N . ASN B 1 15 ? 27.656 -0.025 -22.891 1 44.19 15 ASN B N 1
ATOM 4454 C CA . ASN B 1 15 ? 28.531 -1.193 -22.844 1 44.19 15 ASN B CA 1
ATOM 4455 C C . ASN B 1 15 ? 27.797 -2.424 -22.328 1 44.19 15 ASN B C 1
ATOM 4457 O O . ASN B 1 15 ? 27.266 -2.412 -21.203 1 44.19 15 ASN B O 1
ATOM 4461 N N . GLY B 1 16 ? 27.031 -3.164 -23.094 1 57.84 16 GLY B N 1
ATOM 4462 C CA . GLY B 1 16 ? 26.625 -4.527 -22.781 1 57.84 16 GLY B CA 1
ATOM 4463 C C . GLY B 1 16 ? 27.594 -5.23 -21.844 1 57.84 16 GLY B C 1
ATOM 4464 O O . GLY B 1 16 ? 28.797 -5.023 -21.906 1 57.84 16 GLY B O 1
ATOM 4465 N N . CYS B 1 17 ? 27.188 -5.348 -20.547 1 71.94 17 CYS B N 1
ATOM 4466 C CA . CYS B 1 17 ? 28.016 -5.961 -19.516 1 71.94 17 CYS B CA 1
ATOM 4467 C C . CYS B 1 17 ? 28.422 -7.375 -19.906 1 71.94 17 CYS B C 1
ATOM 4469 O O . CYS B 1 17 ? 27.859 -8.352 -19.391 1 71.94 17 CYS B O 1
ATOM 4471 N N . THR B 1 18 ? 29.172 -7.637 -20.984 1 79.25 18 THR B N 1
ATOM 4472 C CA . THR B 1 18 ? 29.656 -8.953 -21.391 1 79.25 18 THR B CA 1
ATOM 4473 C C . THR B 1 18 ? 30.188 -9.727 -20.188 1 79.25 18 THR B C 1
ATOM 4475 O O . THR B 1 18 ? 29.953 -10.93 -20.062 1 79.25 18 THR B O 1
ATOM 4478 N N . SER B 1 19 ? 30.828 -9 -19.422 1 86.56 19 SER B N 1
ATOM 4479 C CA . SER B 1 19 ? 31.359 -9.625 -18.219 1 86.56 19 SER B CA 1
ATOM 4480 C C . SER B 1 19 ? 30.234 -10.117 -17.297 1 86.56 19 SER B C 1
ATOM 4482 O O . SER B 1 19 ? 30.359 -11.18 -16.688 1 86.56 19 SER B O 1
ATOM 4484 N N . CYS B 1 20 ? 29.203 -9.422 -17.328 1 89.38 20 CYS B N 1
ATOM 4485 C CA . CYS B 1 20 ? 28.062 -9.812 -16.5 1 89.38 20 CYS B CA 1
ATOM 4486 C C . CYS B 1 20 ? 27.438 -11.102 -17.016 1 89.38 20 CYS B C 1
ATOM 4488 O O . CYS B 1 20 ? 27.125 -12 -16.234 1 89.38 20 CYS B O 1
ATOM 4490 N N . SER B 1 21 ? 27.328 -11.273 -18.328 1 93.75 21 SER B N 1
ATOM 4491 C CA . SER B 1 21 ? 26.719 -12.453 -18.922 1 93.75 21 SER B CA 1
ATOM 4492 C C . SER B 1 21 ? 27.578 -13.688 -18.734 1 93.75 21 SER B C 1
ATOM 4494 O O . SER B 1 21 ? 27.078 -14.797 -18.547 1 93.75 21 SER B O 1
ATOM 4496 N N . THR B 1 22 ? 28.844 -13.484 -18.812 1 93.12 22 THR B N 1
ATOM 4497 C CA . THR B 1 22 ? 29.781 -14.586 -18.578 1 93.12 22 THR B CA 1
ATOM 4498 C C . THR B 1 22 ? 29.688 -15.07 -17.125 1 93.12 22 THR B C 1
ATOM 4500 O O . THR B 1 22 ? 29.641 -16.281 -16.875 1 93.12 22 THR B O 1
ATOM 4503 N N . ALA B 1 23 ? 29.641 -14.109 -16.266 1 91.12 23 ALA B N 1
ATOM 4504 C CA . ALA B 1 23 ? 29.531 -14.453 -14.859 1 91.12 23 ALA B CA 1
ATOM 4505 C C . ALA B 1 23 ? 28.203 -15.164 -14.578 1 91.12 23 ALA B C 1
ATOM 4507 O O . ALA B 1 23 ? 28.156 -16.125 -13.805 1 91.12 23 ALA B O 1
ATOM 4508 N N . LEU B 1 24 ? 27.156 -14.68 -15.172 1 94.69 24 LEU B N 1
ATOM 4509 C CA . LEU B 1 24 ? 25.844 -15.289 -14.992 1 94.69 24 LEU B CA 1
ATOM 4510 C C . LEU B 1 24 ? 25.828 -16.719 -15.516 1 94.69 24 LEU B C 1
ATOM 4512 O O . LEU B 1 24 ? 25.344 -17.625 -14.852 1 94.69 24 LEU B O 1
ATOM 4516 N N . ASN B 1 25 ? 26.359 -16.938 -16.688 1 95.19 25 ASN B N 1
ATOM 4517 C CA . ASN B 1 25 ? 26.406 -18.266 -17.281 1 95.19 25 ASN B CA 1
ATOM 4518 C C . ASN B 1 25 ? 27.141 -19.25 -16.375 1 95.19 25 ASN B C 1
ATOM 4520 O O . ASN B 1 25 ? 26.688 -20.391 -16.203 1 95.19 25 ASN B O 1
ATOM 4524 N N . ALA B 1 26 ? 28.25 -18.797 -15.844 1 92.81 26 ALA B N 1
ATOM 4525 C CA . ALA B 1 26 ? 29.031 -19.656 -14.945 1 92.81 26 ALA B CA 1
ATOM 4526 C C . ALA B 1 26 ? 28.234 -20 -13.688 1 92.81 26 ALA B C 1
ATOM 4528 O O . ALA B 1 26 ? 28.234 -21.141 -13.242 1 92.81 26 ALA B O 1
ATOM 4529 N N . THR B 1 27 ? 27.578 -19.031 -13.172 1 92.69 27 THR B N 1
ATOM 4530 C CA . THR B 1 27 ? 26.797 -19.219 -11.961 1 92.69 27 THR B CA 1
ATOM 4531 C C . THR B 1 27 ? 25.656 -20.203 -12.211 1 92.69 27 THR B C 1
ATOM 4533 O O . THR B 1 27 ? 25.375 -21.062 -11.375 1 92.69 27 THR B O 1
ATOM 4536 N N . LEU B 1 28 ? 24.969 -20.125 -13.32 1 94.56 28 LEU B N 1
ATOM 4537 C CA . LEU B 1 28 ? 23.828 -20.969 -13.641 1 94.56 28 LEU B CA 1
ATOM 4538 C C . LEU B 1 28 ? 24.281 -22.406 -13.883 1 94.56 28 LEU B C 1
ATOM 4540 O O . LEU B 1 28 ? 23.594 -23.359 -13.484 1 94.56 28 LEU B O 1
ATOM 4544 N N . LYS B 1 29 ? 25.406 -22.594 -14.516 1 92.06 29 LYS B N 1
ATOM 4545 C CA . LYS B 1 29 ? 25.969 -23.922 -14.703 1 92.06 29 LYS B CA 1
ATOM 4546 C C . LYS B 1 29 ? 26.266 -24.594 -13.367 1 92.06 29 LYS B C 1
ATOM 4548 O O . LYS B 1 29 ? 26 -25.781 -13.188 1 92.06 29 LYS B O 1
ATOM 4553 N N . GLU B 1 30 ? 26.781 -23.812 -12.5 1 89.38 30 GLU B N 1
ATOM 4554 C CA . GLU B 1 30 ? 27.094 -24.344 -11.172 1 89.38 30 GLU B CA 1
ATOM 4555 C C . GLU B 1 30 ? 25.828 -24.672 -10.398 1 89.38 30 GLU B C 1
ATOM 4557 O O . GLU B 1 30 ? 25.781 -25.656 -9.656 1 89.38 30 GLU B O 1
ATOM 4562 N N . LEU B 1 31 ? 24.828 -23.844 -10.531 1 90.81 31 LEU B N 1
ATOM 4563 C CA . LEU B 1 31 ? 23.547 -24.078 -9.875 1 90.81 31 LEU B CA 1
ATOM 4564 C C . LEU B 1 31 ? 22.969 -25.438 -10.273 1 90.81 31 LEU B C 1
ATOM 4566 O O . LEU B 1 31 ? 22.391 -26.141 -9.445 1 90.81 31 LEU B O 1
ATOM 4570 N N . MET B 1 32 ? 23.156 -25.859 -11.516 1 90.44 32 MET B N 1
ATOM 4571 C CA . MET B 1 32 ? 22.594 -27.109 -12.023 1 90.44 32 MET B CA 1
ATOM 4572 C C . MET B 1 32 ? 23.266 -28.312 -11.375 1 90.44 32 MET B C 1
ATOM 4574 O O . MET B 1 32 ? 22.719 -29.406 -11.383 1 90.44 32 MET B O 1
ATOM 4578 N N . LEU B 1 33 ? 24.375 -28.016 -10.727 1 86.94 33 LEU B N 1
ATOM 4579 C CA . LEU B 1 33 ? 25.141 -29.109 -10.133 1 86.94 33 LEU B CA 1
ATOM 4580 C C . LEU B 1 33 ? 24.812 -29.25 -8.648 1 86.94 33 LEU B C 1
ATOM 4582 O O . LEU B 1 33 ? 25.25 -30.203 -8.008 1 86.94 33 LEU B O 1
ATOM 4586 N N . CYS B 1 34 ? 24.047 -28.266 -8.227 1 85.38 34 CYS B N 1
ATOM 4587 C CA . CYS B 1 34 ? 23.719 -28.312 -6.805 1 85.38 34 CYS B CA 1
ATOM 4588 C C . CYS B 1 34 ? 22.891 -29.547 -6.469 1 85.38 34 CYS B C 1
ATOM 4590 O O . CYS B 1 34 ? 21.953 -29.906 -7.199 1 85.38 34 CYS B O 1
ATOM 4592 N N . LYS B 1 35 ? 23.109 -30.203 -5.34 1 75.19 35 LYS B N 1
ATOM 4593 C CA . LYS B 1 35 ? 22.422 -31.422 -4.938 1 75.19 35 LYS B CA 1
ATOM 4594 C C . LYS B 1 35 ? 21.219 -31.109 -4.051 1 75.19 35 LYS B C 1
ATOM 4596 O O . LYS B 1 35 ? 20.266 -31.875 -3.998 1 75.19 35 LYS B O 1
ATOM 4601 N N . SER B 1 36 ? 21.297 -30.062 -3.309 1 69.81 36 SER B N 1
ATOM 4602 C CA . SER B 1 36 ? 20.266 -29.734 -2.338 1 69.81 36 SER B CA 1
ATOM 4603 C C . SER B 1 36 ? 19 -29.219 -3.027 1 69.81 36 SER B C 1
ATOM 4605 O O . SER B 1 36 ? 17.891 -29.375 -2.51 1 69.81 36 SER B O 1
ATOM 4607 N N . HIS B 1 37 ? 19.172 -28.469 -4.066 1 67.56 37 HIS B N 1
ATOM 4608 C CA . HIS B 1 37 ? 18.047 -27.922 -4.816 1 67.56 37 HIS B CA 1
ATOM 4609 C C . HIS B 1 37 ? 18.031 -28.453 -6.246 1 67.56 37 HIS B C 1
ATOM 4611 O O . HIS B 1 37 ? 18.719 -27.922 -7.117 1 67.56 37 HIS B O 1
ATOM 4617 N N . LEU B 1 38 ? 17.125 -29.344 -6.336 1 78.38 38 LEU B N 1
ATOM 4618 C CA . LEU B 1 38 ? 17.266 -29.969 -7.641 1 78.38 38 LEU B CA 1
ATOM 4619 C C . LEU B 1 38 ? 16.453 -29.234 -8.695 1 78.38 38 LEU B C 1
ATOM 4621 O O . LEU B 1 38 ? 15.219 -29.203 -8.625 1 78.38 38 LEU B O 1
ATOM 4625 N N . VAL B 1 39 ? 17.141 -28.484 -9.438 1 91.19 39 VAL B N 1
ATOM 4626 C CA . VAL B 1 39 ? 16.625 -27.891 -10.656 1 91.19 39 VAL B CA 1
ATOM 4627 C C . VAL B 1 39 ? 16.828 -28.844 -11.828 1 91.19 39 VAL B C 1
ATOM 4629 O O . VAL B 1 39 ? 17.953 -29.266 -12.094 1 91.19 39 VAL B O 1
ATOM 4632 N N . VAL B 1 40 ? 15.703 -29.203 -12.469 1 93.94 40 VAL B N 1
ATOM 4633 C CA . VAL B 1 40 ? 15.789 -30.141 -13.586 1 93.94 40 VAL B CA 1
ATOM 4634 C C . VAL B 1 40 ? 16 -29.375 -14.891 1 93.94 40 VAL B C 1
ATOM 4636 O O . VAL B 1 40 ? 16.922 -29.672 -15.648 1 93.94 40 VAL B O 1
ATOM 4639 N N . GLY B 1 41 ? 15.156 -28.516 -15.18 1 95.81 41 GLY B N 1
ATOM 4640 C CA . GLY B 1 41 ? 15.281 -27.594 -16.297 1 95.81 41 GLY B CA 1
ATOM 4641 C C . GLY B 1 41 ? 15.18 -26.141 -15.891 1 95.81 41 GLY B C 1
ATOM 4642 O O . GLY B 1 41 ? 14.414 -25.781 -14.992 1 95.81 41 GLY B O 1
ATOM 4643 N N . LEU B 1 42 ? 16.031 -25.266 -16.531 1 97 42 LEU B N 1
ATOM 4644 C CA . LEU B 1 42 ? 16.094 -23.844 -16.219 1 97 42 LEU B CA 1
ATOM 4645 C C . LEU B 1 42 ? 16.281 -23.016 -17.484 1 97 42 LEU B C 1
ATOM 4647 O O . LEU B 1 42 ? 17.094 -23.375 -18.359 1 97 42 LEU B O 1
ATOM 4651 N N . SER B 1 43 ? 15.5 -22.047 -17.703 1 98.56 43 SER B N 1
ATOM 4652 C CA . SER B 1 43 ? 15.695 -21.078 -18.766 1 98.56 43 SER B CA 1
ATOM 4653 C C . SER B 1 43 ? 15.664 -19.641 -18.203 1 98.56 43 SER B C 1
ATOM 4655 O O . SER B 1 43 ? 14.859 -19.328 -17.328 1 98.56 43 SER B O 1
ATOM 4657 N N . VAL B 1 44 ? 16.594 -18.766 -18.672 1 98.62 44 VAL B N 1
ATOM 4658 C CA . VAL B 1 44 ? 16.781 -17.422 -18.125 1 98.62 44 VAL B CA 1
ATOM 4659 C C . VAL B 1 44 ? 16.922 -16.422 -19.281 1 98.62 44 VAL B C 1
ATOM 4661 O O . VAL B 1 44 ? 17.531 -16.734 -20.312 1 98.62 44 VAL B O 1
ATOM 4664 N N . SER B 1 45 ? 16.344 -15.281 -19.141 1 98.75 45 SER B N 1
ATOM 4665 C CA . SER B 1 45 ? 16.594 -14.18 -20.078 1 98.75 45 SER B CA 1
ATOM 4666 C C . SER B 1 45 ? 16.703 -12.852 -19.328 1 98.75 45 SER B C 1
ATOM 4668 O O . SER B 1 45 ? 16.109 -12.672 -18.266 1 98.75 45 SER B O 1
ATOM 4670 N N . VAL B 1 46 ? 17.516 -11.945 -19.812 1 98.69 46 VAL B N 1
ATOM 4671 C CA . VAL B 1 46 ? 17.766 -10.617 -19.266 1 98.69 46 VAL B CA 1
ATOM 4672 C C . VAL B 1 46 ? 17.703 -9.586 -20.391 1 98.69 46 VAL B C 1
ATOM 4674 O O . VAL B 1 46 ? 18.328 -9.758 -21.438 1 98.69 46 VAL B O 1
ATOM 4677 N N . VAL B 1 47 ? 16.875 -8.594 -20.188 1 98 47 VAL B N 1
ATOM 4678 C CA . VAL B 1 47 ? 16.766 -7.477 -21.125 1 98 47 VAL B CA 1
ATOM 4679 C C . VAL B 1 47 ? 17.188 -6.184 -20.438 1 98 47 VAL B C 1
ATOM 4681 O O . VAL B 1 47 ? 16.844 -5.949 -19.281 1 98 47 VAL B O 1
ATOM 4684 N N . LYS B 1 48 ? 17.969 -5.379 -21.062 1 96 48 LYS B N 1
ATOM 4685 C CA . LYS B 1 48 ? 18.359 -4.07 -20.547 1 96 48 LYS B CA 1
ATOM 4686 C C . LYS B 1 48 ? 18.469 -3.051 -21.672 1 96 48 LYS B C 1
ATOM 4688 O O . LYS B 1 48 ? 19.078 -3.322 -22.719 1 96 48 LYS B O 1
ATOM 4693 N N . SER B 1 49 ? 17.891 -1.873 -21.5 1 90.44 49 SER B N 1
ATOM 4694 C CA . SER B 1 49 ? 17.969 -0.784 -22.469 1 90.44 49 SER B CA 1
ATOM 4695 C C . SER B 1 49 ? 17.594 -1.257 -23.875 1 90.44 49 SER B C 1
ATOM 4697 O O . SER B 1 49 ? 18.344 -1.036 -24.828 1 90.44 49 SER B O 1
ATOM 4699 N N . ASP B 1 50 ? 16.594 -2.059 -23.953 1 89.81 50 ASP B N 1
ATOM 4700 C CA . ASP B 1 50 ? 15.977 -2.529 -25.188 1 89.81 50 ASP B CA 1
ATOM 4701 C C . ASP B 1 50 ? 16.859 -3.557 -25.891 1 89.81 50 ASP B C 1
ATOM 4703 O O . ASP B 1 50 ? 16.703 -3.795 -27.094 1 89.81 50 ASP B O 1
ATOM 4707 N N . LYS B 1 51 ? 17.766 -4.105 -25.156 1 94.88 51 LYS B N 1
ATOM 4708 C CA . LYS B 1 51 ? 18.625 -5.141 -25.703 1 94.88 51 LYS B CA 1
ATOM 4709 C C . LYS B 1 51 ? 18.547 -6.426 -24.891 1 94.88 51 LYS B C 1
ATOM 4711 O O . LYS B 1 51 ? 18.5 -6.387 -23.656 1 94.88 51 LYS B O 1
ATOM 4716 N N . VAL B 1 52 ? 18.484 -7.496 -25.641 1 96.94 52 VAL B N 1
ATOM 4717 C CA . VAL B 1 52 ? 18.578 -8.805 -25 1 96.94 52 VAL B CA 1
ATOM 4718 C C . VAL B 1 52 ? 20.047 -9.102 -24.672 1 96.94 52 VAL B C 1
ATOM 4720 O O . VAL B 1 52 ? 20.859 -9.305 -25.578 1 96.94 52 VAL B O 1
ATOM 4723 N N . LEU B 1 53 ? 20.359 -9.156 -23.438 1 97.25 53 LEU B N 1
ATOM 4724 C CA . LEU B 1 53 ? 21.75 -9.312 -23.016 1 97.25 53 LEU B CA 1
ATOM 4725 C C . LEU B 1 53 ? 22.062 -10.766 -22.703 1 97.25 53 LEU B C 1
ATOM 4727 O O . LEU B 1 53 ? 23.234 -11.172 -22.688 1 97.25 53 LEU B O 1
ATOM 4731 N N . PHE B 1 54 ? 21.047 -11.562 -22.375 1 97.69 54 PHE B N 1
ATOM 4732 C CA . PHE B 1 54 ? 21.266 -12.945 -21.984 1 97.69 54 PHE B CA 1
ATOM 4733 C C . PHE B 1 54 ? 20.031 -13.789 -22.266 1 97.69 54 PHE B C 1
ATOM 4735 O O . PHE B 1 54 ? 18.906 -13.391 -21.938 1 97.69 54 PHE B O 1
ATOM 4742 N N . VAL B 1 55 ? 20.078 -14.867 -22.891 1 98.19 55 VAL B N 1
ATOM 4743 C CA . VAL B 1 55 ? 19.078 -15.914 -23.047 1 98.19 55 VAL B CA 1
ATOM 4744 C C . VAL B 1 55 ? 19.766 -17.281 -23.125 1 98.19 55 VAL B C 1
ATOM 4746 O O . VAL B 1 55 ? 20.562 -17.531 -24.031 1 98.19 55 VAL B O 1
ATOM 4749 N N . GLU B 1 56 ? 19.5 -18.094 -22.156 1 97.62 56 GLU B N 1
ATOM 4750 C CA . GLU B 1 56 ? 20.094 -19.422 -22.125 1 97.62 56 GLU B CA 1
ATOM 4751 C C . GLU B 1 56 ? 19.203 -20.422 -21.391 1 97.62 56 GLU B C 1
ATOM 4753 O O . GLU B 1 56 ? 18.281 -20.031 -20.672 1 97.62 56 GLU B O 1
ATOM 4758 N N . GLY B 1 57 ? 19.391 -21.672 -21.672 1 97.56 57 GLY B N 1
ATOM 4759 C CA . GLY B 1 57 ? 18.75 -22.781 -20.984 1 97.56 57 GLY B CA 1
ATOM 4760 C C . GLY B 1 57 ? 19.719 -23.844 -20.5 1 97.56 57 GLY B C 1
ATOM 4761 O O . GLY B 1 57 ? 20.812 -23.984 -21.047 1 97.56 57 GLY B O 1
ATOM 4762 N N . TYR B 1 58 ? 19.297 -24.469 -19.453 1 95.69 58 TYR B N 1
ATOM 4763 C CA . TYR B 1 58 ? 20.109 -25.484 -18.797 1 95.69 58 TYR B CA 1
ATOM 4764 C C . TYR B 1 58 ? 19.266 -26.672 -18.375 1 95.69 58 TYR B C 1
ATOM 4766 O O . TYR B 1 58 ? 18.078 -26.516 -18.047 1 95.69 58 TYR B O 1
ATOM 4774 N N . SER B 1 59 ? 19.797 -27.812 -18.391 1 92.75 59 SER B N 1
ATOM 4775 C CA . SER B 1 59 ? 19.094 -29 -17.922 1 92.75 59 SER B CA 1
ATOM 4776 C C . SER B 1 59 ? 20.062 -29.969 -17.25 1 92.75 59 SER B C 1
ATOM 4778 O O . SER B 1 59 ? 21.25 -30 -17.578 1 92.75 59 SER B O 1
ATOM 4780 N N . ASN B 1 60 ? 19.641 -30.625 -16.312 1 84.75 60 ASN B N 1
ATOM 4781 C CA . ASN B 1 60 ? 20.438 -31.641 -15.633 1 84.75 60 ASN B CA 1
ATOM 4782 C C . ASN B 1 60 ? 20.062 -33.062 -16.094 1 84.75 60 ASN B C 1
ATOM 4784 O O . ASN B 1 60 ? 20.641 -34.031 -15.625 1 84.75 60 ASN B O 1
ATOM 4788 N N . ASP B 1 61 ? 19.141 -33.125 -16.906 1 76.31 61 ASP B N 1
ATOM 4789 C CA . ASP B 1 61 ? 18.766 -34.406 -17.453 1 76.31 61 ASP B CA 1
ATOM 4790 C C . ASP B 1 61 ? 19.078 -34.469 -18.953 1 76.31 61 ASP B C 1
ATOM 4792 O O . ASP B 1 61 ? 19.812 -33.656 -19.484 1 76.31 61 ASP B O 1
ATOM 4796 N N . ASN B 1 62 ? 18.688 -35.5 -19.516 1 75.69 62 ASN B N 1
ATOM 4797 C CA . ASN B 1 62 ? 19.031 -35.75 -20.906 1 75.69 62 ASN B CA 1
ATOM 4798 C C . ASN B 1 62 ? 18.188 -34.906 -21.859 1 75.69 62 ASN B C 1
ATOM 4800 O O . ASN B 1 62 ? 18.156 -35.156 -23.062 1 75.69 62 ASN B O 1
ATOM 4804 N N . THR B 1 63 ? 17.625 -33.969 -21.141 1 78.06 63 THR B N 1
ATOM 4805 C CA . THR B 1 63 ? 16.875 -33.094 -22.016 1 78.06 63 THR B CA 1
ATOM 4806 C C . THR B 1 63 ? 17.703 -31.875 -22.406 1 78.06 63 THR B C 1
ATOM 4808 O O . THR B 1 63 ? 18.734 -31.594 -21.797 1 78.06 63 THR B O 1
ATOM 4811 N N . SER B 1 64 ? 17.375 -31.25 -23.547 1 88.44 64 SER B N 1
ATOM 4812 C CA . SER B 1 64 ? 18.062 -30.062 -24.031 1 88.44 64 SER B CA 1
ATOM 4813 C C . SER B 1 64 ? 17.203 -28.812 -23.844 1 88.44 64 SER B C 1
ATOM 4815 O O . SER B 1 64 ? 16.5 -28.391 -24.766 1 88.44 64 SER B O 1
ATOM 4817 N N . VAL B 1 65 ? 17.266 -28.234 -22.641 1 96.62 65 VAL B N 1
ATOM 4818 C CA . VAL B 1 65 ? 16.547 -26.984 -22.375 1 96.62 65 VAL B CA 1
ATOM 4819 C C . VAL B 1 65 ? 17.328 -25.812 -23 1 96.62 65 VAL B C 1
ATOM 4821 O O . VAL B 1 65 ? 18.547 -25.734 -22.859 1 96.62 65 VAL B O 1
ATOM 4824 N N . THR B 1 66 ? 16.703 -25 -23.734 1 97.5 66 THR B N 1
ATOM 4825 C CA . THR B 1 66 ? 17.25 -23.781 -24.328 1 97.5 66 THR B CA 1
ATOM 4826 C C . THR B 1 66 ? 16.344 -22.578 -24.047 1 97.5 66 THR B C 1
ATOM 4828 O O . THR B 1 66 ? 15.352 -22.703 -23.328 1 97.5 66 THR B O 1
ATOM 4831 N N . GLY B 1 67 ? 16.703 -21.484 -24.609 1 97.88 67 GLY B N 1
ATOM 4832 C CA . GLY B 1 67 ? 15.867 -20.297 -24.516 1 97.88 67 GLY B CA 1
ATOM 4833 C C . GLY B 1 67 ? 14.539 -20.453 -25.25 1 97.88 67 GLY B C 1
ATOM 4834 O O . GLY B 1 67 ? 13.594 -19.703 -24.984 1 97.88 67 GLY B O 1
ATOM 4835 N N . ASP B 1 68 ? 14.43 -21.422 -26.078 1 98 68 ASP B N 1
ATOM 4836 C CA . ASP B 1 68 ? 13.234 -21.625 -26.891 1 98 68 ASP B CA 1
ATOM 4837 C C . ASP B 1 68 ? 12.367 -22.75 -26.328 1 98 68 ASP B C 1
ATOM 4839 O O . ASP B 1 68 ? 11.289 -23.047 -26.859 1 98 68 ASP B O 1
ATOM 4843 N N . THR B 1 69 ? 12.844 -23.375 -25.281 1 98.5 69 THR B N 1
ATOM 4844 C CA . THR B 1 69 ? 12.039 -24.406 -24.625 1 98.5 69 THR B CA 1
ATOM 4845 C C . THR B 1 69 ? 10.812 -23.797 -23.953 1 98.5 69 THR B C 1
ATOM 4847 O O . THR B 1 69 ? 10.906 -22.75 -23.328 1 98.5 69 THR B O 1
ATOM 4850 N N . VAL B 1 70 ? 9.68 -24.453 -24.156 1 98.69 70 VAL B N 1
ATOM 4851 C CA . VAL B 1 70 ? 8.406 -23.953 -23.641 1 98.69 70 VAL B CA 1
ATOM 4852 C C . VAL B 1 70 ? 8.203 -24.438 -22.219 1 98.69 70 VAL B C 1
ATOM 4854 O O . VAL B 1 70 ? 8.438 -25.609 -21.906 1 98.69 70 VAL B O 1
ATOM 4857 N N . PHE B 1 71 ? 7.863 -23.531 -21.297 1 98.75 71 PHE B N 1
ATOM 4858 C CA . PHE B 1 71 ? 7.484 -23.812 -19.922 1 98.75 71 PHE B CA 1
ATOM 4859 C C . PHE B 1 71 ? 6.105 -23.234 -19.609 1 98.75 71 PHE B C 1
ATOM 4861 O O . PHE B 1 71 ? 5.66 -22.297 -20.25 1 98.75 71 PHE B O 1
ATOM 4868 N N . GLN B 1 72 ? 5.383 -23.859 -18.641 1 98.75 72 GLN B N 1
ATOM 4869 C CA . GLN B 1 72 ? 4.258 -23.141 -18.031 1 98.75 72 GLN B CA 1
ATOM 4870 C C . GLN B 1 72 ? 4.734 -22 -17.156 1 98.75 72 GLN B C 1
ATOM 4872 O O . GLN B 1 72 ? 5.621 -22.188 -16.312 1 98.75 72 GLN B O 1
ATOM 4877 N N . ILE B 1 73 ? 4.137 -20.828 -17.328 1 98.88 73 ILE B N 1
ATOM 4878 C CA . ILE B 1 73 ? 4.609 -19.688 -16.547 1 98.88 73 ILE B CA 1
ATOM 4879 C C . ILE B 1 73 ? 3.598 -19.359 -15.453 1 98.88 73 ILE B C 1
ATOM 4881 O O . ILE B 1 73 ? 3.777 -18.406 -14.703 1 98.88 73 ILE B O 1
ATOM 4885 N N . ALA B 1 74 ? 2.545 -20.109 -15.367 1 98.56 74 ALA B N 1
ATOM 4886 C CA . ALA B 1 74 ? 1.592 -20.078 -14.266 1 98.56 74 ALA B CA 1
ATOM 4887 C C . ALA B 1 74 ? 1.087 -18.656 -14.031 1 98.56 74 ALA B C 1
ATOM 4889 O O . ALA B 1 74 ? 0.626 -17.984 -14.961 1 98.56 74 ALA B O 1
ATOM 4890 N N . SER B 1 75 ? 1.159 -18.125 -12.852 1 98.62 75 SER B N 1
ATOM 4891 C CA . SER B 1 75 ? 0.517 -16.891 -12.43 1 98.62 75 SER B CA 1
ATOM 4892 C C . SER B 1 75 ? 1.131 -15.688 -13.133 1 98.62 75 SER B C 1
ATOM 4894 O O . SER B 1 75 ? 0.593 -14.578 -13.062 1 98.62 75 SER B O 1
ATOM 4896 N N . LEU B 1 76 ? 2.184 -15.805 -13.82 1 98.88 76 LEU B N 1
ATOM 4897 C CA . LEU B 1 76 ? 2.639 -14.695 -14.656 1 98.88 76 LEU B CA 1
ATOM 4898 C C . LEU B 1 76 ? 1.595 -14.344 -15.711 1 98.88 76 LEU B C 1
ATOM 4900 O O . LEU B 1 76 ? 1.639 -13.258 -16.297 1 98.88 76 LEU B O 1
ATOM 4904 N N . SER B 1 77 ? 0.665 -15.242 -15.961 1 98.88 77 SER B N 1
ATOM 4905 C CA . SER B 1 77 ? -0.457 -15.008 -16.859 1 98.88 77 SER B CA 1
ATOM 4906 C C . SER B 1 77 ? -1.297 -13.82 -16.406 1 98.88 77 SER B C 1
ATOM 4908 O O . SER B 1 77 ? -1.915 -13.141 -17.234 1 98.88 77 SER B O 1
ATOM 4910 N N . LYS B 1 78 ? -1.282 -13.523 -15.133 1 98.88 78 LYS B N 1
ATOM 4911 C CA . LYS B 1 78 ? -2.152 -12.5 -14.562 1 98.88 78 LYS B CA 1
ATOM 4912 C C . LYS B 1 78 ? -1.833 -11.125 -15.148 1 98.88 78 LYS B C 1
ATOM 4914 O O . LYS B 1 78 ? -2.738 -10.328 -15.398 1 98.88 78 LYS B O 1
ATOM 4919 N N . ALA B 1 79 ? -0.58 -10.844 -15.375 1 98.88 79 ALA B N 1
ATOM 4920 C CA . ALA B 1 79 ? -0.219 -9.562 -15.969 1 98.88 79 ALA B CA 1
ATOM 4921 C C . ALA B 1 79 ? -0.729 -9.461 -17.406 1 98.88 79 ALA B C 1
ATOM 4923 O O . ALA B 1 79 ? -1.113 -8.383 -17.859 1 98.88 79 ALA B O 1
ATOM 4924 N N . PHE B 1 80 ? -0.71 -10.586 -18.125 1 98.94 80 PHE B N 1
ATOM 4925 C CA . PHE B 1 80 ? -1.294 -10.617 -19.453 1 98.94 80 PHE B CA 1
ATOM 4926 C C . PHE B 1 80 ? -2.799 -10.375 -19.391 1 98.94 80 PHE B C 1
ATOM 4928 O O . PHE B 1 80 ? -3.346 -9.625 -20.203 1 98.94 80 PHE B O 1
ATOM 4935 N N . ALA B 1 81 ? -3.42 -11.031 -18.453 1 98.88 81 ALA B N 1
ATOM 4936 C CA . ALA B 1 81 ? -4.863 -10.891 -18.281 1 98.88 81 ALA B CA 1
ATOM 4937 C C . ALA B 1 81 ? -5.238 -9.438 -17.984 1 98.88 81 ALA B C 1
ATOM 4939 O O . ALA B 1 81 ? -6.18 -8.906 -18.578 1 98.88 81 ALA B O 1
ATOM 4940 N N . SER B 1 82 ? -4.508 -8.828 -17.094 1 98.81 82 SER B N 1
ATOM 4941 C CA . SER B 1 82 ? -4.758 -7.434 -16.75 1 98.81 82 SER B CA 1
ATOM 4942 C C . SER B 1 82 ? -4.562 -6.52 -17.953 1 98.81 82 SER B C 1
ATOM 4944 O O . SER B 1 82 ? -5.41 -5.668 -18.234 1 98.81 82 SER B O 1
ATOM 4946 N N . THR B 1 83 ? -3.477 -6.68 -18.625 1 98.88 83 THR B N 1
ATOM 4947 C CA . THR B 1 83 ? -3.154 -5.848 -19.781 1 98.88 83 THR B CA 1
ATOM 4948 C C . THR B 1 83 ? -4.227 -5.977 -20.859 1 98.88 83 THR B C 1
ATOM 4950 O O . THR B 1 83 ? -4.695 -4.973 -21.391 1 98.88 83 THR B O 1
ATOM 4953 N N . LEU B 1 84 ? -4.605 -7.211 -21.172 1 98.88 84 LEU B N 1
ATOM 4954 C CA . LEU B 1 84 ? -5.609 -7.449 -22.203 1 98.88 84 LEU B CA 1
ATOM 4955 C C . LEU B 1 84 ? -6.941 -6.809 -21.828 1 98.88 84 LEU B C 1
ATOM 4957 O O . LEU B 1 84 ? -7.562 -6.125 -22.641 1 98.88 84 LEU B O 1
ATOM 4961 N N . LEU B 1 85 ? -7.379 -7.07 -20.594 1 98.88 85 LEU B N 1
ATOM 4962 C CA . LEU B 1 85 ? -8.672 -6.547 -20.172 1 98.88 85 LEU B CA 1
ATOM 4963 C C . LEU B 1 85 ? -8.688 -5.023 -20.203 1 98.88 85 LEU B C 1
ATOM 4965 O O . LEU B 1 85 ? -9.641 -4.418 -20.703 1 98.88 85 LEU B O 1
ATOM 4969 N N . VAL B 1 86 ? -7.668 -4.379 -19.672 1 98.69 86 VAL B N 1
ATOM 4970 C CA . VAL B 1 86 ? -7.598 -2.92 -19.641 1 98.69 86 VAL B CA 1
ATOM 4971 C C . VAL B 1 86 ? -7.602 -2.383 -21.078 1 98.69 86 VAL B C 1
ATOM 4973 O O . VAL B 1 86 ? -8.273 -1.396 -21.375 1 98.69 86 VAL B O 1
ATOM 4976 N N . LYS B 1 87 ? -6.867 -3.059 -21.969 1 98.5 87 LYS B N 1
ATOM 4977 C CA . LYS B 1 87 ? -6.832 -2.67 -23.375 1 98.5 87 LYS B CA 1
ATOM 4978 C C . LYS B 1 87 ? -8.219 -2.742 -24 1 98.5 87 LYS B C 1
ATOM 4980 O O . LY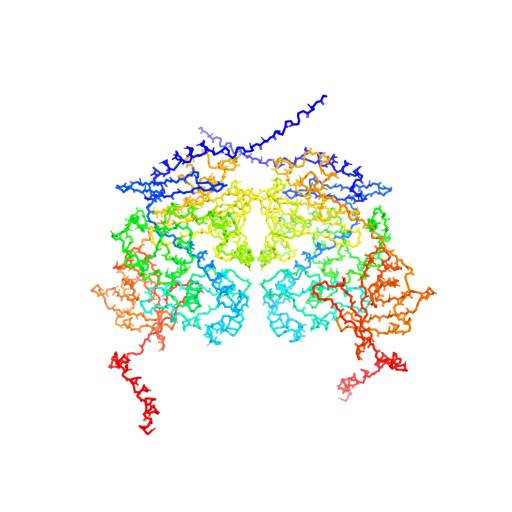S B 1 87 ? -8.664 -1.793 -24.641 1 98.5 87 LYS B O 1
ATOM 4985 N N . LEU B 1 88 ? -8.883 -3.842 -23.797 1 98.56 88 LEU B N 1
ATOM 4986 C CA . LEU B 1 88 ? -10.172 -4.062 -24.453 1 98.56 88 LEU B CA 1
ATOM 4987 C C . LEU B 1 88 ? -11.234 -3.135 -23.875 1 98.56 88 LEU B C 1
ATOM 4989 O O . LEU B 1 88 ? -12.117 -2.668 -24.594 1 98.56 88 LEU B O 1
ATOM 4993 N N . ILE B 1 89 ? -11.203 -2.91 -22.578 1 98.12 89 ILE B N 1
ATOM 4994 C CA . ILE B 1 89 ? -12.133 -1.968 -21.953 1 98.12 89 ILE B CA 1
ATOM 4995 C C . ILE B 1 89 ? -11.977 -0.595 -22.609 1 98.12 89 ILE B C 1
ATOM 4997 O O . ILE B 1 89 ? -12.969 0.029 -23 1 98.12 89 ILE B O 1
ATOM 5001 N N . GLU B 1 90 ? -10.773 -0.142 -22.719 1 97 90 GLU B N 1
ATOM 5002 C CA . GLU B 1 90 ? -10.492 1.175 -23.281 1 97 90 GLU B CA 1
ATOM 5003 C C . GLU B 1 90 ? -10.914 1.242 -24.75 1 97 90 GLU B C 1
ATOM 5005 O O . GLU B 1 90 ? -11.461 2.252 -25.203 1 97 90 GLU B O 1
ATOM 5010 N N . GLU B 1 91 ? -10.734 0.212 -25.516 1 96.88 91 GLU B N 1
ATOM 5011 C CA . GLU B 1 91 ? -10.883 0.255 -26.969 1 96.88 91 GLU B CA 1
ATOM 5012 C C . GLU B 1 91 ? -12.305 -0.118 -27.391 1 96.88 91 GLU B C 1
ATOM 5014 O O . GLU B 1 91 ? -12.781 0.321 -28.438 1 96.88 91 GLU B O 1
ATOM 5019 N N . LYS B 1 92 ? -12.984 -0.896 -26.578 1 95.75 92 LYS B N 1
ATOM 5020 C CA . LYS B 1 92 ? -14.188 -1.52 -27.125 1 95.75 92 LYS B CA 1
ATOM 5021 C C . LYS B 1 92 ? -15.422 -1.127 -26.312 1 95.75 92 LYS B C 1
ATOM 5023 O O . LYS B 1 92 ? -16.547 -1.485 -26.672 1 95.75 92 LYS B O 1
ATOM 5028 N N . THR B 1 93 ? -15.18 -0.437 -25.203 1 96.62 93 THR B N 1
ATOM 5029 C CA . THR B 1 93 ? -16.328 -0.193 -24.344 1 96.62 93 THR B CA 1
ATOM 5030 C C . THR B 1 93 ? -16.312 1.236 -23.812 1 96.62 93 THR B C 1
ATOM 5032 O O . THR B 1 93 ? -15.359 1.984 -24.047 1 96.62 93 THR B O 1
ATOM 5035 N N . GLU B 1 94 ? -17.422 1.584 -23.141 1 96.06 94 GLU B N 1
ATOM 5036 C CA . GLU B 1 94 ? -17.5 2.826 -22.375 1 96.06 94 GLU B CA 1
ATOM 5037 C C . GLU B 1 94 ? -17.172 2.592 -20.906 1 96.06 94 GLU B C 1
ATOM 5039 O O . GLU B 1 94 ? -17.234 3.521 -20.094 1 96.06 94 GLU B O 1
ATOM 5044 N N . TYR B 1 95 ? -16.859 1.297 -20.641 1 97.5 95 TYR B N 1
ATOM 5045 C CA . TYR B 1 95 ? -16.531 0.966 -19.25 1 97.5 95 TYR B CA 1
ATOM 5046 C C . TYR B 1 95 ? -15.156 1.515 -18.875 1 97.5 95 TYR B C 1
ATOM 5048 O O . TYR B 1 95 ? -14.422 2.014 -19.734 1 97.5 95 TYR B O 1
ATOM 5056 N N . SER B 1 96 ? -14.859 1.591 -17.641 1 97.5 96 SER B N 1
ATOM 5057 C CA . SER B 1 96 ? -13.547 1.881 -17.062 1 97.5 96 SER B CA 1
ATOM 5058 C C . SER B 1 96 ? -13.18 0.863 -15.984 1 97.5 96 SER B C 1
ATOM 5060 O O . SER B 1 96 ? -13.969 -0.035 -15.68 1 97.5 96 SER B O 1
ATOM 5062 N N . LEU B 1 97 ? -11.969 0.999 -15.484 1 97.75 97 LEU B N 1
ATOM 5063 C CA . LEU B 1 97 ? -11.531 0.124 -14.398 1 97.75 97 LEU B CA 1
ATOM 5064 C C . LEU B 1 97 ? -12.406 0.309 -13.164 1 97.75 97 LEU B C 1
ATOM 5066 O O . LEU B 1 97 ? -12.484 -0.58 -12.312 1 97.75 97 LEU B O 1
ATOM 5070 N N . ASP B 1 98 ? -13.109 1.415 -13.078 1 96.94 98 ASP B N 1
ATOM 5071 C CA . ASP B 1 98 ? -13.914 1.726 -11.898 1 96.94 98 ASP B CA 1
ATOM 5072 C C . ASP B 1 98 ? -15.383 1.39 -12.133 1 96.94 98 ASP B C 1
ATOM 5074 O O . ASP B 1 98 ? -16.234 1.662 -11.281 1 96.94 98 ASP B O 1
ATOM 5078 N N . THR B 1 99 ? -15.664 0.78 -13.273 1 98 99 THR B N 1
ATOM 5079 C CA . THR B 1 99 ? -17.016 0.283 -13.523 1 98 99 THR B CA 1
ATOM 5080 C C . THR B 1 99 ? -17.328 -0.915 -12.633 1 98 99 THR B C 1
ATOM 5082 O O . THR B 1 99 ? -16.484 -1.803 -12.461 1 98 99 THR B O 1
ATOM 5085 N N . LYS B 1 100 ? -18.516 -0.921 -12.031 1 97.75 100 LYS B N 1
ATOM 5086 C CA . LYS B 1 100 ? -18.969 -2.039 -11.211 1 97.75 100 LYS B CA 1
ATOM 5087 C C . LYS B 1 100 ? -19.172 -3.293 -12.055 1 97.75 100 LYS B C 1
ATOM 5089 O O . LYS B 1 100 ? -19.719 -3.223 -13.156 1 97.75 100 LYS B O 1
ATOM 5094 N N . ILE B 1 101 ? -18.734 -4.406 -11.531 1 97.69 101 ILE B N 1
ATOM 5095 C CA . ILE B 1 101 ? -18.781 -5.621 -12.344 1 97.69 101 ILE B CA 1
ATOM 5096 C C . ILE B 1 101 ? -20.234 -6.078 -12.5 1 97.69 101 ILE B C 1
ATOM 5098 O O . ILE B 1 101 ? -20.578 -6.75 -13.477 1 97.69 101 ILE B O 1
ATOM 5102 N N . LYS B 1 102 ? -21.188 -5.707 -11.531 1 97.62 102 LYS B N 1
ATOM 5103 C CA . LYS B 1 102 ? -22.594 -6.055 -11.68 1 97.62 102 LYS B CA 1
ATOM 5104 C C . LYS B 1 102 ? -23.172 -5.473 -12.969 1 97.62 102 LYS B C 1
ATOM 5106 O O . LYS B 1 102 ? -24.062 -6.062 -13.57 1 97.62 102 LYS B O 1
ATOM 5111 N N . THR B 1 103 ? -22.641 -4.277 -13.383 1 97.75 103 THR B N 1
ATOM 5112 C CA . THR B 1 103 ? -23.078 -3.633 -14.617 1 97.75 103 THR B CA 1
ATOM 5113 C C . THR B 1 103 ? -22.609 -4.422 -15.836 1 97.75 103 THR B C 1
ATOM 5115 O O . THR B 1 103 ? -23.375 -4.629 -16.781 1 97.75 103 THR B O 1
ATOM 5118 N N . ILE B 1 104 ? -21.406 -4.906 -15.82 1 97.5 104 ILE B N 1
ATOM 5119 C CA . ILE B 1 104 ? -20.812 -5.637 -16.938 1 97.5 104 ILE B CA 1
ATOM 5120 C C . ILE B 1 104 ? -21.469 -7.012 -17.062 1 97.5 104 ILE B C 1
ATOM 5122 O O . ILE B 1 104 ? -21.828 -7.445 -18.156 1 97.5 104 ILE B O 1
ATOM 5126 N N . LEU B 1 105 ? -21.719 -7.645 -15.906 1 97.25 105 LEU B N 1
ATOM 5127 C CA . LEU B 1 105 ? -22.219 -9.016 -15.875 1 97.25 105 LEU B CA 1
ATOM 5128 C C . LEU B 1 105 ? -23.734 -9.031 -15.867 1 97.25 105 LEU B C 1
ATOM 5130 O O . LEU B 1 105 ? -24.359 -10.094 -16.016 1 97.25 105 LEU B O 1
ATOM 5134 N N . ARG B 1 106 ? -24.375 -7.855 -15.664 1 95.81 106 ARG B N 1
ATOM 5135 C CA . ARG B 1 106 ? -25.812 -7.738 -15.578 1 95.81 106 ARG B CA 1
ATOM 5136 C C . ARG B 1 106 ? -26.391 -8.703 -14.539 1 95.81 106 ARG B C 1
ATOM 5138 O O . ARG B 1 106 ? -27.297 -9.469 -14.828 1 95.81 106 ARG B O 1
ATOM 5145 N N . ASN B 1 107 ? -25.703 -8.703 -13.422 1 95.56 107 ASN B N 1
ATOM 5146 C CA . ASN B 1 107 ? -26.031 -9.547 -12.281 1 95.56 107 ASN B CA 1
ATOM 5147 C C . ASN B 1 107 ? -25.859 -8.812 -10.953 1 95.56 107 ASN B C 1
ATOM 5149 O O . ASN B 1 107 ? -24.75 -8.391 -10.625 1 95.56 107 ASN B O 1
ATOM 5153 N N . ASP B 1 108 ? -26.875 -8.773 -10.125 1 95.12 108 ASP B N 1
ATOM 5154 C CA . ASP B 1 108 ? -26.859 -7.988 -8.891 1 95.12 108 ASP B CA 1
ATOM 5155 C C . ASP B 1 108 ? -26.453 -8.859 -7.699 1 95.12 108 ASP B C 1
ATOM 5157 O O . ASP B 1 108 ? -26.328 -8.367 -6.578 1 95.12 108 ASP B O 1
ATOM 5161 N N . HIS B 1 109 ? -26.312 -10.133 -7.977 1 95.56 109 HIS B N 1
ATOM 5162 C CA . HIS B 1 109 ? -26 -11.062 -6.891 1 95.56 109 HIS B CA 1
ATOM 5163 C C . HIS B 1 109 ? -24.797 -11.93 -7.23 1 95.56 109 HIS B C 1
ATOM 5165 O O . HIS B 1 109 ? -24.922 -13.156 -7.305 1 95.56 109 HIS B O 1
ATOM 5171 N N . ILE B 1 110 ? -23.672 -11.281 -7.266 1 96.62 110 ILE B N 1
ATOM 5172 C CA . ILE B 1 110 ? -22.469 -11.961 -7.711 1 96.62 110 ILE B CA 1
ATOM 5173 C C . ILE B 1 110 ? -21.766 -12.617 -6.516 1 96.62 110 ILE B C 1
ATOM 5175 O O . ILE B 1 110 ? -21.281 -13.75 -6.613 1 96.62 110 ILE B O 1
ATOM 5179 N N . PHE B 1 111 ? -21.75 -11.891 -5.398 1 97.69 111 PHE B N 1
ATOM 5180 C CA . PHE B 1 111 ? -21.031 -12.375 -4.219 1 97.69 111 PHE B CA 1
ATOM 5181 C C . PHE B 1 111 ? -22.016 -12.695 -3.094 1 97.69 111 PHE B C 1
ATOM 5183 O O . PHE B 1 111 ? -23.219 -12.547 -3.256 1 97.69 111 PHE B O 1
ATOM 5190 N N . ASN B 1 112 ? -21.422 -13.219 -1.998 1 96.69 112 ASN B N 1
ATOM 5191 C CA . ASN B 1 112 ? -22.219 -13.703 -0.874 1 96.69 112 ASN B CA 1
ATOM 5192 C C . ASN B 1 112 ? -22.891 -12.547 -0.135 1 96.69 112 ASN B C 1
ATOM 5194 O O . ASN B 1 112 ? -23.922 -12.742 0.525 1 96.69 112 ASN B O 1
ATOM 5198 N N . ASP B 1 113 ? -22.422 -11.273 -0.27 1 96.19 113 ASP B N 1
ATOM 5199 C CA . ASP B 1 113 ? -22.969 -10.148 0.474 1 96.19 113 ASP B CA 1
ATOM 5200 C C . ASP B 1 113 ? -23.266 -8.969 -0.451 1 96.19 113 ASP B C 1
ATOM 5202 O O . ASP B 1 113 ? -22.766 -8.922 -1.579 1 96.19 113 ASP B O 1
ATOM 5206 N N . SER B 1 114 ? -24.094 -8.07 0.095 1 95 114 SER B N 1
ATOM 5207 C CA . SER B 1 114 ? -24.578 -6.957 -0.711 1 95 114 SER B CA 1
ATOM 5208 C C . SER B 1 114 ? -23.469 -5.949 -0.983 1 95 114 SER B C 1
ATOM 5210 O O . SER B 1 114 ? -23.422 -5.355 -2.062 1 95 114 SER B O 1
ATOM 5212 N N . LEU B 1 115 ? -22.594 -5.695 -0.052 1 95.19 115 LEU B N 1
ATOM 5213 C CA . LEU B 1 115 ? -21.516 -4.723 -0.211 1 95.19 115 LEU B CA 1
ATOM 5214 C C . LEU B 1 115 ? -20.672 -5.051 -1.436 1 95.19 115 LEU B C 1
ATOM 5216 O O . LEU B 1 115 ? -20.5 -4.211 -2.324 1 95.19 115 LEU B O 1
ATOM 5220 N N . ARG B 1 116 ? -20.172 -6.27 -1.496 1 97.38 116 ARG B N 1
ATOM 5221 C CA . ARG B 1 116 ? -19.312 -6.68 -2.598 1 97.38 116 ARG B CA 1
ATOM 5222 C C . ARG B 1 116 ? -20.094 -6.766 -3.904 1 97.38 116 ARG B C 1
ATOM 5224 O O . ARG B 1 116 ? -19.594 -6.363 -4.957 1 97.38 116 ARG B O 1
ATOM 5231 N N . SER B 1 117 ? -21.297 -7.316 -3.85 1 97.81 117 SER B N 1
ATOM 5232 C CA . SER B 1 117 ? -22.094 -7.441 -5.066 1 97.81 117 SER B CA 1
ATOM 5233 C C . SER B 1 117 ? -22.406 -6.074 -5.664 1 97.81 117 SER B C 1
ATOM 5235 O O . SER B 1 117 ? -22.484 -5.926 -6.883 1 97.81 117 SER B O 1
ATOM 5237 N N . GLU B 1 118 ? -22.516 -5.082 -4.805 1 96.75 118 GLU B N 1
ATOM 5238 C CA . GLU B 1 118 ? -22.922 -3.748 -5.246 1 96.75 118 GLU B CA 1
ATOM 5239 C C . GLU B 1 118 ? -21.719 -2.934 -5.715 1 96.75 118 GLU B C 1
ATOM 5241 O O . GLU B 1 118 ? -21.812 -2.162 -6.672 1 96.75 118 GLU B O 1
ATOM 5246 N N . TYR B 1 119 ? -20.547 -3.105 -5.129 1 96.75 119 TYR B N 1
ATOM 5247 C CA . TYR B 1 119 ? -19.562 -2.043 -5.277 1 96.75 119 TYR B CA 1
ATOM 5248 C C . TYR B 1 119 ? -18.281 -2.574 -5.914 1 96.75 119 TYR B C 1
ATOM 5250 O O . TYR B 1 119 ? -17.422 -1.799 -6.312 1 96.75 119 TYR B O 1
ATOM 5258 N N . THR B 1 120 ? -18.125 -3.904 -6.098 1 97.81 120 THR B N 1
ATOM 5259 C CA . THR B 1 120 ? -16.906 -4.438 -6.676 1 97.81 120 THR B CA 1
ATOM 5260 C C . THR B 1 120 ? -16.719 -3.939 -8.109 1 97.81 120 THR B C 1
ATOM 5262 O O . THR B 1 120 ? -17.641 -3.982 -8.914 1 97.81 120 THR B O 1
ATOM 5265 N N . THR B 1 121 ? -15.516 -3.439 -8.398 1 98.19 121 THR B N 1
ATOM 5266 C CA . THR B 1 121 ? -15.18 -2.928 -9.719 1 98.19 121 THR B CA 1
ATOM 5267 C C . THR B 1 121 ? -14.188 -3.855 -10.422 1 98.19 121 THR B C 1
ATOM 5269 O O . THR B 1 121 ? -13.711 -4.824 -9.828 1 98.19 121 THR B O 1
ATOM 5272 N N . VAL B 1 122 ? -13.914 -3.537 -11.68 1 98.31 122 VAL B N 1
ATOM 5273 C CA . VAL B 1 122 ? -12.891 -4.258 -12.438 1 98.31 122 VAL B CA 1
ATOM 5274 C C . VAL B 1 122 ? -11.539 -4.117 -11.734 1 98.31 122 VAL B C 1
ATOM 5276 O O . VAL B 1 122 ? -10.797 -5.094 -11.617 1 98.31 122 VAL B O 1
ATOM 5279 N N . ARG B 1 123 ? -11.234 -2.963 -11.25 1 98.12 123 ARG B N 1
ATOM 5280 C CA . ARG B 1 123 ? -9.992 -2.699 -10.539 1 98.12 123 ARG B CA 1
ATOM 5281 C C . ARG B 1 123 ? -9.859 -3.592 -9.312 1 98.12 123 ARG B C 1
ATOM 5283 O O . ARG B 1 123 ? -8.781 -4.098 -9.016 1 98.12 123 ARG B O 1
ATOM 5290 N N . ASP B 1 124 ? -10.953 -3.799 -8.633 1 98.19 124 ASP B N 1
ATOM 5291 C CA . ASP B 1 124 ? -10.953 -4.641 -7.441 1 98.19 124 ASP B CA 1
ATOM 5292 C C . ASP B 1 124 ? -10.602 -6.086 -7.789 1 98.19 124 ASP B C 1
ATOM 5294 O O . ASP B 1 124 ? -9.867 -6.75 -7.051 1 98.19 124 ASP B O 1
ATOM 5298 N N . LEU B 1 125 ? -11.078 -6.574 -8.875 1 97.94 125 LEU B N 1
ATOM 5299 C CA . LEU B 1 125 ? -10.805 -7.941 -9.312 1 97.94 125 LEU B CA 1
ATOM 5300 C C . LEU B 1 125 ? -9.32 -8.125 -9.625 1 97.94 125 LEU B C 1
ATOM 5302 O O . LEU B 1 125 ? -8.742 -9.172 -9.32 1 97.94 125 LEU B O 1
ATOM 5306 N N . LEU B 1 126 ? -8.758 -7.117 -10.117 1 98.56 126 LEU B N 1
ATOM 5307 C CA . LEU B 1 126 ? -7.402 -7.227 -10.641 1 98.56 126 LEU B CA 1
ATOM 5308 C C . LEU B 1 126 ? -6.375 -7.012 -9.539 1 98.56 126 LEU B C 1
ATOM 5310 O O . LEU B 1 126 ? -5.176 -7.199 -9.758 1 98.56 126 LEU B O 1
ATOM 5314 N N . SER B 1 127 ? -6.805 -6.68 -8.312 1 98 127 SER B N 1
ATOM 5315 C CA . SER B 1 127 ? -5.832 -6.203 -7.336 1 98 127 SER B CA 1
ATOM 5316 C C . SER B 1 127 ? -5.961 -6.953 -6.016 1 98 127 SER B C 1
ATOM 5318 O O . SER B 1 127 ? -5.395 -6.535 -5.004 1 98 127 SER B O 1
ATOM 5320 N N . HIS B 1 128 ? -6.719 -8.023 -5.953 1 97.31 128 HIS B N 1
ATOM 5321 C CA . HIS B 1 128 ? -6.793 -8.953 -4.828 1 97.31 128 HIS B CA 1
ATOM 5322 C C . HIS B 1 128 ? -7.312 -8.258 -3.576 1 97.31 128 HIS B C 1
ATOM 5324 O O . HIS B 1 128 ? -6.785 -8.461 -2.48 1 97.31 128 HIS B O 1
ATOM 5330 N N . ARG B 1 129 ? -8.312 -7.398 -3.701 1 96.31 129 ARG B N 1
ATOM 5331 C CA . ARG B 1 129 ? -8.773 -6.664 -2.525 1 96.31 129 ARG B CA 1
ATOM 5332 C C . ARG B 1 129 ? -10.25 -6.922 -2.258 1 96.31 129 ARG B C 1
ATOM 5334 O O . ARG B 1 129 ? -10.945 -6.066 -1.709 1 96.31 129 ARG B O 1
ATOM 5341 N N . THR B 1 130 ? -10.797 -8.086 -2.645 1 96.62 130 THR B N 1
ATOM 5342 C CA . THR B 1 130 ? -12.195 -8.43 -2.414 1 96.62 130 THR B CA 1
ATOM 5343 C C . THR B 1 130 ? -12.375 -9.07 -1.039 1 96.62 130 THR B C 1
ATOM 5345 O O . THR B 1 130 ? -13.492 -9.125 -0.516 1 96.62 130 THR B O 1
ATOM 5348 N N . GLY B 1 131 ? -11.312 -9.672 -0.525 1 95.25 131 GLY B N 1
ATOM 5349 C CA . GLY B 1 131 ? -11.383 -10.336 0.767 1 95.25 131 GLY B CA 1
ATOM 5350 C C . GLY B 1 131 ? -11.859 -11.773 0.675 1 95.25 131 GLY B C 1
ATOM 5351 O O . GLY B 1 131 ? -11.992 -12.453 1.694 1 95.25 131 GLY B O 1
ATOM 5352 N N . ILE B 1 132 ? -12.07 -12.25 -0.523 1 94.94 132 ILE B N 1
ATOM 5353 C CA . ILE B 1 132 ? -12.547 -13.609 -0.749 1 94.94 132 ILE B CA 1
ATOM 5354 C C . ILE B 1 132 ? -11.359 -14.57 -0.851 1 94.94 132 ILE B C 1
ATOM 5356 O O . ILE B 1 132 ? -10.414 -14.32 -1.604 1 94.94 132 ILE B O 1
ATOM 5360 N N . PRO B 1 133 ? -11.422 -15.648 -0.103 1 93.69 133 PRO B N 1
ATOM 5361 C CA . PRO B 1 133 ? -10.32 -16.609 -0.158 1 93.69 133 PRO B CA 1
ATOM 5362 C C . PRO B 1 133 ? -10.117 -17.203 -1.554 1 93.69 133 PRO B C 1
ATOM 5364 O O . PRO B 1 133 ? -10.984 -17.047 -2.422 1 93.69 133 PRO B O 1
ATOM 5367 N N . GLN B 1 134 ? -9.016 -17.953 -1.74 1 92.56 134 GLN B N 1
ATOM 5368 C CA . GLN B 1 134 ? -8.578 -18.406 -3.059 1 92.56 134 GLN B CA 1
ATOM 5369 C C . GLN B 1 134 ? -9.484 -19.5 -3.598 1 92.56 134 GLN B C 1
ATOM 5371 O O . GLN B 1 134 ? -9.773 -19.547 -4.793 1 92.56 134 GLN B O 1
ATOM 5376 N N . ASN B 1 135 ? -9.859 -20.484 -2.711 1 94.88 135 ASN B N 1
ATOM 5377 C CA . ASN B 1 135 ? -10.711 -21.609 -3.086 1 94.88 135 ASN B CA 1
ATOM 5378 C C . ASN B 1 135 ? -10.219 -22.281 -4.367 1 94.88 135 ASN B C 1
ATOM 5380 O O . ASN B 1 135 ? -11.016 -22.562 -5.27 1 94.88 135 ASN B O 1
ATOM 5384 N N . ASN B 1 136 ? -8.969 -22.484 -4.473 1 94.25 136 ASN B N 1
ATOM 5385 C CA . ASN B 1 136 ? -8.344 -22.969 -5.695 1 94.25 136 ASN B CA 1
ATOM 5386 C C . ASN B 1 136 ? -8.789 -24.391 -6.027 1 94.25 136 ASN B C 1
ATOM 5388 O O . ASN B 1 136 ? -8.773 -24.797 -7.191 1 94.25 136 ASN B O 1
ATOM 5392 N N . ARG B 1 137 ? -9.227 -25.141 -5.051 1 95.81 137 ARG B N 1
ATOM 5393 C CA . ARG B 1 137 ? -9.547 -26.547 -5.285 1 95.81 137 ARG B CA 1
ATOM 5394 C C . ARG B 1 137 ? -10.859 -26.688 -6.051 1 95.81 137 ARG B C 1
ATOM 5396 O O . ARG B 1 137 ? -11.18 -27.766 -6.555 1 95.81 137 ARG B O 1
ATOM 5403 N N . ILE B 1 138 ? -11.578 -25.594 -6.207 1 96.38 138 ILE B N 1
ATOM 5404 C CA . ILE B 1 138 ? -12.758 -25.594 -7.07 1 96.38 138 ILE B CA 1
ATOM 5405 C C . ILE B 1 138 ? -12.352 -25.984 -8.492 1 96.38 138 ILE B C 1
ATOM 5407 O O . ILE B 1 138 ? -13.141 -26.594 -9.219 1 96.38 138 ILE B O 1
ATOM 5411 N N . ARG B 1 139 ? -11.125 -25.781 -8.836 1 96.12 139 ARG B N 1
ATOM 5412 C CA . ARG B 1 139 ? -10.602 -26.016 -10.18 1 96.12 139 ARG B CA 1
ATOM 5413 C C . ARG B 1 139 ? -10.531 -27.516 -10.492 1 96.12 139 ARG B C 1
ATOM 5415 O O . ARG B 1 139 ? -10.383 -27.906 -11.648 1 96.12 139 ARG B O 1
ATOM 5422 N N . LEU B 1 140 ? -10.594 -28.312 -9.5 1 96.75 140 LEU B N 1
ATOM 5423 C CA . LEU B 1 140 ? -10.531 -29.766 -9.711 1 96.75 140 LEU B CA 1
ATOM 5424 C C . LEU B 1 140 ? -11.852 -30.281 -10.273 1 96.75 140 LEU B C 1
ATOM 5426 O O . LEU B 1 140 ? -11.906 -31.391 -10.797 1 96.75 140 LEU B O 1
ATOM 5430 N N . ASN B 1 141 ? -12.914 -29.516 -10.039 1 96.44 141 ASN B N 1
ATOM 5431 C CA . ASN B 1 141 ? -14.227 -29.906 -10.531 1 96.44 141 ASN B CA 1
ATOM 5432 C C . ASN B 1 141 ? -14.281 -29.906 -12.055 1 96.44 141 ASN B C 1
ATOM 5434 O O . ASN B 1 141 ? -14.117 -28.859 -12.68 1 96.44 141 ASN B O 1
ATOM 5438 N N . THR B 1 142 ? -14.594 -30.984 -12.641 1 94.06 142 THR B N 1
ATOM 5439 C CA . THR B 1 142 ? -14.547 -31.125 -14.094 1 94.06 142 THR B CA 1
ATOM 5440 C C . THR B 1 142 ? -15.727 -30.406 -14.742 1 94.06 142 THR B C 1
ATOM 5442 O O . THR B 1 142 ? -15.734 -30.203 -15.961 1 94.06 142 THR B O 1
ATOM 5445 N N . ASN B 1 143 ? -16.688 -30 -13.969 1 94.38 143 ASN B N 1
ATOM 5446 C CA . ASN B 1 143 ? -17.844 -29.281 -14.508 1 94.38 143 ASN B CA 1
ATOM 5447 C C . ASN B 1 143 ? -17.641 -27.766 -14.422 1 94.38 143 ASN B C 1
ATOM 5449 O O . ASN B 1 143 ? -18.516 -27 -14.844 1 94.38 143 ASN B O 1
ATOM 5453 N N . LEU B 1 144 ? -16.562 -27.359 -13.852 1 95.25 144 LEU B N 1
ATOM 5454 C CA . LEU B 1 144 ? -16.297 -25.922 -13.773 1 95.25 144 LEU B CA 1
ATOM 5455 C C . LEU B 1 144 ? -16.016 -25.359 -15.164 1 95.25 144 LEU B C 1
ATOM 5457 O O . LEU B 1 144 ? -15.273 -25.938 -15.945 1 95.25 144 LEU B O 1
ATOM 5461 N N . THR B 1 145 ? -16.719 -24.297 -15.484 1 95.38 145 THR B N 1
ATOM 5462 C CA . THR B 1 145 ? -16.438 -23.5 -16.672 1 95.38 145 THR B CA 1
ATOM 5463 C C . THR B 1 145 ? -16.266 -22.031 -16.312 1 95.38 145 THR B C 1
ATOM 5465 O O . THR B 1 145 ? -16.641 -21.609 -15.219 1 95.38 145 THR B O 1
ATOM 5468 N N . ARG B 1 146 ? -15.688 -21.312 -17.234 1 96.12 146 ARG B N 1
ATOM 5469 C CA . ARG B 1 146 ? -15.5 -19.875 -17.016 1 96.12 146 ARG B CA 1
ATOM 5470 C C . ARG B 1 146 ? -16.844 -19.172 -16.828 1 96.12 146 ARG B C 1
ATOM 5472 O O . ARG B 1 146 ? -16.969 -18.312 -15.953 1 96.12 146 ARG B O 1
ATOM 5479 N N . SER B 1 147 ? -17.828 -19.594 -17.531 1 94.62 147 SER B N 1
ATOM 5480 C CA . SER B 1 147 ? -19.141 -18.938 -17.5 1 94.62 147 SER B CA 1
ATOM 5481 C C . SER B 1 147 ? -19.906 -19.312 -16.234 1 94.62 147 SER B C 1
ATOM 5483 O O . SER B 1 147 ? -20.672 -18.5 -15.719 1 94.62 147 SER B O 1
ATOM 5485 N N . ASN B 1 148 ? -19.719 -20.547 -15.719 1 95.31 148 ASN B N 1
ATOM 5486 C CA . ASN B 1 148 ? -20.547 -20.922 -14.586 1 95.31 148 ASN B CA 1
ATOM 5487 C C . ASN B 1 148 ? -19.891 -20.562 -13.258 1 95.31 148 ASN B C 1
ATOM 5489 O O . ASN B 1 148 ? -20.5 -20.719 -12.195 1 95.31 148 ASN B O 1
ATOM 5493 N N . LEU B 1 149 ? -18.625 -20.094 -13.289 1 95.19 149 LEU B N 1
ATOM 5494 C CA . LEU B 1 149 ? -17.938 -19.641 -12.086 1 95.19 149 LEU B CA 1
ATOM 5495 C C . LEU B 1 149 ? -18.766 -18.594 -11.359 1 95.19 149 LEU B C 1
ATOM 5497 O O . LEU B 1 149 ? -18.844 -18.594 -10.125 1 95.19 149 LEU B O 1
ATOM 5501 N N . ILE B 1 150 ? -19.469 -17.688 -12.07 1 93.75 150 ILE B N 1
ATOM 5502 C CA . ILE B 1 150 ? -20.203 -16.578 -11.508 1 93.75 150 ILE B CA 1
ATOM 5503 C C . ILE B 1 150 ? -21.312 -17.094 -10.594 1 93.75 150 ILE B C 1
ATOM 5505 O O . ILE B 1 150 ? -21.641 -16.469 -9.586 1 93.75 150 ILE B O 1
ATOM 5509 N N . HIS B 1 151 ? -21.797 -18.266 -10.852 1 94.38 151 HIS B N 1
ATOM 5510 C CA . HIS B 1 151 ? -22.906 -18.828 -10.078 1 94.38 151 HIS B CA 1
ATOM 5511 C C . HIS B 1 151 ? -22.406 -19.484 -8.797 1 94.38 151 HIS B C 1
ATOM 5513 O O . HIS B 1 151 ? -23.203 -19.75 -7.891 1 94.38 151 HIS B O 1
ATOM 5519 N N . ARG B 1 152 ? -21.156 -19.656 -8.734 1 96.19 152 ARG B N 1
ATOM 5520 C CA . ARG B 1 152 ? -20.562 -20.328 -7.578 1 96.19 152 ARG B CA 1
ATOM 5521 C C . ARG B 1 152 ? -20.078 -19.312 -6.551 1 96.19 152 ARG B C 1
ATOM 5523 O O . ARG B 1 152 ? -20.016 -19.609 -5.355 1 96.19 152 ARG B O 1
ATOM 5530 N N . LEU B 1 153 ? -19.781 -18.078 -6.969 1 96.94 153 LEU B N 1
ATOM 5531 C CA . LEU B 1 153 ? -19.125 -17.062 -6.152 1 96.94 153 LEU B CA 1
ATOM 5532 C C . LEU B 1 153 ? -20.031 -16.625 -5.004 1 96.94 153 LEU B C 1
ATOM 5534 O O . LEU B 1 153 ? -19.547 -16.312 -3.916 1 96.94 153 LEU B O 1
ATOM 5538 N N . LYS B 1 154 ? -21.344 -16.625 -5.203 1 96.44 154 LYS B N 1
ATOM 5539 C CA . LYS B 1 154 ? -22.297 -16.156 -4.203 1 96.44 154 LYS B CA 1
ATOM 5540 C C . LYS B 1 154 ? -22.297 -17.062 -2.975 1 96.44 154 LYS B C 1
ATOM 5542 O O . LYS B 1 154 ? -22.828 -16.688 -1.923 1 96.44 154 LYS B O 1
ATOM 5547 N N . TYR B 1 155 ? -21.641 -18.234 -3.119 1 96.81 155 TYR B N 1
ATOM 5548 C CA . TYR B 1 155 ? -21.641 -19.172 -2.012 1 96.81 155 TYR B CA 1
ATOM 5549 C C . TYR B 1 155 ? -20.297 -19.141 -1.271 1 96.81 155 TYR B C 1
ATOM 5551 O O . TYR B 1 155 ? -20.125 -19.844 -0.27 1 96.81 155 TYR B O 1
ATOM 5559 N N . LEU B 1 156 ? -19.391 -18.406 -1.733 1 96.38 156 LEU B N 1
ATOM 5560 C CA . LEU B 1 156 ? -18.094 -18.25 -1.084 1 96.38 156 LEU B CA 1
ATOM 5561 C C . LEU B 1 156 ? -18.078 -17.047 -0.147 1 96.38 156 LEU B C 1
ATOM 5563 O O . LEU B 1 156 ? -18.188 -15.906 -0.597 1 96.38 156 LEU B O 1
ATOM 5567 N N . LYS B 1 157 ? -17.938 -17.328 1.039 1 94.12 157 LYS B N 1
ATOM 5568 C CA . LYS B 1 157 ? -17.938 -16.266 2.039 1 94.12 157 LYS B CA 1
ATOM 5569 C C . LYS B 1 157 ? -16.594 -15.547 2.08 1 94.12 157 LYS B C 1
ATOM 5571 O O . LYS B 1 157 ? -15.539 -16.172 1.972 1 94.12 157 LYS B O 1
ATOM 5576 N N . ALA B 1 158 ? -16.656 -14.156 2.229 1 94.19 158 ALA B N 1
ATOM 5577 C CA . ALA B 1 158 ? -15.445 -13.383 2.432 1 94.19 158 ALA B CA 1
ATOM 5578 C C . ALA B 1 158 ? -14.922 -13.547 3.855 1 94.19 158 ALA B C 1
ATOM 5580 O O . ALA B 1 158 ? -15.703 -13.617 4.809 1 94.19 158 ALA B O 1
ATOM 5581 N N . GLU B 1 159 ? -13.594 -13.602 3.928 1 93.25 159 GLU B N 1
ATOM 5582 C CA . GLU B 1 159 ? -12.977 -13.781 5.238 1 93.25 159 GLU B CA 1
ATOM 5583 C C . GLU B 1 159 ? -12.328 -12.492 5.727 1 93.25 159 GLU B C 1
ATOM 5585 O O . GLU B 1 159 ? -12.023 -12.352 6.91 1 93.25 159 GLU B O 1
ATOM 5590 N N . LYS B 1 160 ? -12.102 -11.57 4.844 1 93.5 160 LYS B N 1
ATOM 5591 C CA . LYS B 1 160 ? -11.453 -10.312 5.211 1 93.5 160 LYS B CA 1
ATOM 5592 C C . LYS B 1 160 ? -12.203 -9.117 4.617 1 93.5 160 LYS B C 1
ATOM 5594 O O . LYS B 1 160 ? -13.141 -9.289 3.844 1 93.5 160 LYS B O 1
ATOM 5599 N N . GLU B 1 161 ? -11.758 -7.984 5.008 1 93.12 161 GLU B N 1
ATOM 5600 C CA . GLU B 1 161 ? -12.461 -6.742 4.699 1 93.12 161 GLU B CA 1
ATOM 5601 C C . GLU B 1 161 ? -12.336 -6.395 3.217 1 93.12 161 GLU B C 1
ATOM 5603 O O . GLU B 1 161 ? -11.273 -6.551 2.623 1 93.12 161 GLU B O 1
ATOM 5608 N N . PHE B 1 162 ? -13.539 -5.879 2.629 1 96.19 162 PHE B N 1
ATOM 5609 C CA . PHE B 1 162 ? -13.594 -5.383 1.26 1 96.19 162 PHE B CA 1
ATOM 5610 C C . PHE B 1 162 ? -12.719 -4.141 1.101 1 96.19 162 PHE B C 1
ATOM 5612 O O . PHE B 1 162 ? -12.922 -3.143 1.793 1 96.19 162 PHE B O 1
ATOM 5619 N N . ARG B 1 163 ? -11.641 -4.176 0.208 1 96.56 163 ARG B N 1
ATOM 5620 C CA . ARG B 1 163 ? -10.688 -3.121 -0.135 1 96.56 163 ARG B CA 1
ATOM 5621 C C . ARG B 1 163 ? -9.797 -2.779 1.053 1 96.56 163 ARG B C 1
ATOM 5623 O O . ARG B 1 163 ? -9.062 -1.787 1.023 1 96.56 163 ARG B O 1
ATOM 5630 N N . GLY B 1 164 ? -9.914 -3.529 2.098 1 92.38 164 GLY B N 1
ATOM 5631 C CA . GLY B 1 164 ? -9.117 -3.299 3.295 1 92.38 164 GLY B CA 1
ATOM 5632 C C . GLY B 1 164 ? -8.188 -4.449 3.625 1 92.38 164 GLY B C 1
ATOM 5633 O O . GLY B 1 164 ? -7.59 -4.484 4.703 1 92.38 164 GLY B O 1
ATOM 5634 N N . SER B 1 165 ? -8.102 -5.359 2.678 1 92.5 165 SER B N 1
ATOM 5635 C CA . SER B 1 165 ? -7.293 -6.551 2.914 1 92.5 165 SER B CA 1
ATOM 5636 C C . SER B 1 165 ? -6.648 -7.047 1.624 1 92.5 165 SER B C 1
ATOM 5638 O O . SER B 1 165 ? -7.055 -6.648 0.529 1 92.5 165 SER B O 1
ATOM 5640 N N . TYR B 1 166 ? -5.605 -7.848 1.787 1 95.31 166 TYR B N 1
ATOM 5641 C CA . TYR B 1 166 ? -4.965 -8.547 0.679 1 95.31 166 TYR B CA 1
ATOM 5642 C C . TYR B 1 166 ? -5.168 -10.055 0.792 1 95.31 166 TYR B C 1
ATOM 5644 O O . TYR B 1 166 ? -4.641 -10.688 1.708 1 95.31 166 TYR B O 1
ATOM 5652 N N . ILE B 1 167 ? -5.945 -10.602 -0.091 1 94.56 167 ILE B N 1
ATOM 5653 C CA . ILE B 1 167 ? -6.055 -12.047 -0.273 1 94.56 167 ILE B CA 1
ATOM 5654 C C . ILE B 1 167 ? -5.855 -12.398 -1.746 1 94.56 167 ILE B C 1
ATOM 5656 O O . ILE B 1 167 ? -6.699 -12.07 -2.586 1 94.56 167 ILE B O 1
ATOM 5660 N N . TYR B 1 168 ? -4.793 -12.984 -2.004 1 93.56 168 TYR B N 1
ATOM 5661 C CA . TYR B 1 168 ? -4.469 -13.414 -3.361 1 93.56 168 TYR B CA 1
ATOM 5662 C C . TYR B 1 168 ? -5.484 -14.43 -3.869 1 93.56 168 TYR B C 1
ATOM 5664 O O . TYR B 1 168 ? -5.699 -15.469 -3.24 1 93.56 168 TYR B O 1
ATOM 5672 N N . SER B 1 169 ? -6.172 -14.109 -4.996 1 93.56 169 SER B N 1
ATOM 5673 C CA . SER B 1 169 ? -7.219 -15 -5.492 1 93.56 169 SER B CA 1
ATOM 5674 C C . SER B 1 169 ? -7.043 -15.281 -6.98 1 93.56 169 SER B C 1
ATOM 5676 O O . SER B 1 169 ? -7.406 -14.461 -7.82 1 93.56 169 SER B O 1
ATOM 5678 N N . SER B 1 170 ? -6.637 -16.484 -7.293 1 95.38 170 SER B N 1
ATOM 5679 C CA . SER B 1 170 ? -6.586 -16.906 -8.688 1 95.38 170 SER B CA 1
ATOM 5680 C C . SER B 1 170 ? -7.984 -17.125 -9.25 1 95.38 170 SER B C 1
ATOM 5682 O O . SER B 1 170 ? -8.211 -16.953 -10.453 1 95.38 170 SER B O 1
ATOM 5684 N N . LEU B 1 171 ? -8.914 -17.422 -8.375 1 95.25 171 LEU B N 1
ATOM 5685 C CA . LEU B 1 171 ? -10.297 -17.656 -8.781 1 95.25 171 LEU B CA 1
ATOM 5686 C C . LEU B 1 171 ? -10.891 -16.422 -9.43 1 95.25 171 LEU B C 1
ATOM 5688 O O . LEU B 1 171 ? -11.57 -16.516 -10.461 1 95.25 171 LEU B O 1
ATOM 5692 N N . LEU B 1 172 ? -10.609 -15.305 -8.867 1 96.75 172 LEU B N 1
ATOM 5693 C CA . LEU B 1 172 ? -11.219 -14.086 -9.391 1 96.75 172 LEU B CA 1
ATOM 5694 C C . LEU B 1 172 ? -10.539 -13.648 -10.68 1 96.75 172 LEU B C 1
ATOM 5696 O O . LEU B 1 172 ? -11.133 -12.938 -11.492 1 96.75 172 LEU B O 1
ATOM 5700 N N . TYR B 1 173 ? -9.336 -14.102 -10.961 1 98 173 TYR B N 1
ATOM 5701 C CA . TYR B 1 173 ? -8.742 -13.93 -12.281 1 98 173 TYR B CA 1
ATOM 5702 C C . TYR B 1 173 ? -9.422 -14.836 -13.305 1 98 173 TYR B C 1
ATOM 5704 O O . TYR B 1 173 ? -9.336 -14.594 -14.508 1 98 173 TYR B O 1
ATOM 5712 N N . GLY B 1 174 ? -10.016 -15.945 -12.781 1 97.56 174 GLY B N 1
ATOM 5713 C CA . GLY B 1 174 ? -10.922 -16.688 -13.648 1 97.56 174 GLY B CA 1
ATOM 5714 C C . GLY B 1 174 ? -12.117 -15.867 -14.102 1 97.56 174 GLY B C 1
ATOM 5715 O O . GLY B 1 174 ? -12.5 -15.93 -15.273 1 97.56 174 GLY B O 1
ATOM 5716 N N . LEU B 1 175 ? -12.648 -15.133 -13.156 1 97.25 175 LEU B N 1
ATOM 5717 C CA . LEU B 1 175 ? -13.75 -14.258 -13.516 1 97.25 175 LEU B CA 1
ATOM 5718 C C . LEU B 1 175 ? -13.297 -13.188 -14.5 1 97.25 175 LEU B C 1
ATOM 5720 O O . LEU B 1 175 ? -14.023 -12.844 -15.438 1 97.25 175 LEU B O 1
ATOM 5724 N N . VAL B 1 176 ? -12.094 -12.609 -14.305 1 98.25 176 VAL B N 1
ATOM 5725 C CA . VAL B 1 176 ? -11.492 -11.656 -15.219 1 98.25 176 VAL B CA 1
ATOM 5726 C C . VAL B 1 176 ? -11.43 -12.258 -16.625 1 98.25 176 VAL B C 1
ATOM 5728 O O . VAL B 1 176 ? -11.695 -11.57 -17.609 1 98.25 176 VAL B O 1
ATOM 5731 N N . THR B 1 177 ? -11.109 -13.547 -16.688 1 98.5 177 THR B N 1
ATOM 5732 C CA . THR B 1 177 ? -11.047 -14.266 -17.969 1 98.5 177 THR B CA 1
ATOM 5733 C C . THR B 1 177 ? -12.398 -14.234 -18.672 1 98.5 177 THR B C 1
ATOM 5735 O O . THR B 1 177 ? -12.484 -13.898 -19.844 1 98.5 177 THR B O 1
ATOM 5738 N N . HIS B 1 178 ? -13.43 -14.531 -17.938 1 98.19 178 HIS B N 1
ATOM 5739 C CA . HIS B 1 178 ? -14.773 -14.57 -18.5 1 98.19 178 HIS B CA 1
ATOM 5740 C C . HIS B 1 178 ? -15.234 -13.188 -18.938 1 98.19 178 HIS B C 1
ATOM 5742 O O . HIS B 1 178 ? -15.781 -13.023 -20.031 1 98.19 178 HIS B O 1
ATOM 5748 N N . ILE B 1 179 ? -14.984 -12.203 -18.109 1 98.38 179 ILE B N 1
ATOM 5749 C CA . ILE B 1 179 ? -15.352 -10.828 -18.438 1 98.38 179 ILE B CA 1
ATOM 5750 C C . ILE B 1 179 ? -14.641 -10.383 -19.703 1 98.38 179 ILE B C 1
ATOM 5752 O O . ILE B 1 179 ? -15.242 -9.734 -20.562 1 98.38 179 ILE B O 1
ATOM 5756 N N . THR B 1 180 ? -13.406 -10.75 -19.828 1 98.81 180 THR B N 1
ATOM 5757 C CA . THR B 1 180 ? -12.625 -10.391 -21 1 98.81 180 THR B CA 1
ATOM 5758 C C . THR B 1 180 ? -13.219 -11.031 -22.266 1 98.81 180 THR B C 1
ATOM 5760 O O . THR B 1 180 ? -13.289 -10.391 -23.312 1 98.81 180 THR B O 1
ATOM 5763 N N . GLU B 1 181 ? -13.625 -12.266 -22.172 1 98.62 181 GLU B N 1
ATOM 5764 C CA . GLU B 1 181 ? -14.258 -12.953 -23.297 1 98.62 181 GLU B CA 1
ATOM 5765 C C . GLU B 1 181 ? -15.555 -12.25 -23.703 1 98.62 181 GLU B C 1
ATOM 5767 O O . GLU B 1 181 ? -15.828 -12.102 -24.891 1 98.62 181 GLU B O 1
ATOM 5772 N N . MET B 1 182 ? -16.312 -11.859 -22.719 1 97.88 182 MET B N 1
ATOM 5773 C CA . MET B 1 182 ? -17.562 -11.164 -22.984 1 97.88 182 MET B CA 1
ATOM 5774 C C . MET B 1 182 ? -17.312 -9.859 -23.719 1 97.88 182 MET B C 1
ATOM 5776 O O . MET B 1 182 ? -18 -9.555 -24.703 1 97.88 182 MET B O 1
ATOM 5780 N N . ILE B 1 183 ? -16.344 -9.141 -23.297 1 98.12 183 ILE B N 1
ATOM 5781 C CA . ILE B 1 183 ? -16.047 -7.836 -23.875 1 98.12 183 ILE B CA 1
ATOM 5782 C C . ILE B 1 183 ? -15.406 -8.008 -25.25 1 98.12 183 ILE B C 1
ATOM 5784 O O . ILE B 1 183 ? -15.742 -7.281 -26.188 1 98.12 183 ILE B O 1
ATOM 5788 N N . GLY B 1 184 ? -14.516 -8.961 -25.344 1 98.44 184 GLY B N 1
ATOM 5789 C CA . GLY B 1 184 ? -13.75 -9.156 -26.578 1 98.44 184 GLY B CA 1
ATOM 5790 C C . GLY B 1 184 ? -14.508 -9.953 -27.625 1 98.44 184 GLY B C 1
ATOM 5791 O O . GLY B 1 184 ? -14.164 -9.906 -28.812 1 98.44 184 GLY B O 1
ATOM 5792 N N . GLY B 1 185 ? -15.469 -10.789 -27.188 1 98.12 185 GLY B N 1
ATOM 5793 C CA . GLY B 1 185 ? -16.281 -11.555 -28.109 1 98.12 185 GLY B CA 1
ATOM 5794 C C . GLY B 1 185 ? -15.586 -12.781 -28.641 1 98.12 185 GLY B C 1
ATOM 5795 O O . GLY B 1 185 ? -15.828 -13.195 -29.781 1 98.12 185 GLY B O 1
ATOM 5796 N N . ASP B 1 186 ? -14.672 -13.312 -28.031 1 98.56 186 ASP B N 1
ATOM 5797 C CA . ASP B 1 186 ? -13.906 -14.5 -28.422 1 98.56 186 ASP B CA 1
ATOM 5798 C C . ASP B 1 186 ? -13.336 -15.195 -27.188 1 98.56 186 ASP B C 1
ATOM 5800 O O . ASP B 1 186 ? -13.508 -14.727 -26.062 1 98.56 186 ASP B O 1
ATOM 5804 N N . THR B 1 187 ? -12.766 -16.438 -27.375 1 98.5 187 THR B N 1
ATOM 5805 C CA . THR B 1 187 ? -12.094 -17.125 -26.266 1 98.5 187 THR B CA 1
ATOM 5806 C C . THR B 1 187 ? -10.906 -16.297 -25.766 1 98.5 187 THR B C 1
ATOM 5808 O O . THR B 1 187 ? -10.336 -15.508 -26.531 1 98.5 187 THR B O 1
ATOM 5811 N N . TRP B 1 188 ? -10.594 -16.453 -24.562 1 98.75 188 TRP B N 1
ATOM 5812 C CA . TRP B 1 188 ? -9.492 -15.695 -23.953 1 98.75 188 TRP B CA 1
ATOM 5813 C C . TRP B 1 188 ? -8.188 -15.977 -24.688 1 98.75 188 TRP B C 1
ATOM 5815 O O . TRP B 1 188 ? -7.402 -15.062 -24.938 1 98.75 188 TRP B O 1
ATOM 5825 N N . GLU B 1 189 ? -7.973 -17.219 -25.062 1 98.81 189 GLU B N 1
ATOM 5826 C CA . GLU B 1 189 ? -6.777 -17.641 -25.797 1 98.81 189 GLU B CA 1
ATOM 5827 C C . GLU B 1 189 ? -6.641 -16.891 -27.109 1 98.81 189 GLU B C 1
ATOM 5829 O O . GLU B 1 189 ? -5.574 -16.359 -27.422 1 98.81 189 GLU B O 1
ATOM 5834 N N . ASN B 1 190 ? -7.734 -16.797 -27.812 1 98.81 190 ASN B N 1
ATOM 5835 C CA . ASN B 1 190 ? -7.719 -16.062 -29.078 1 98.81 190 ASN B CA 1
ATOM 5836 C C . ASN B 1 190 ? -7.434 -14.586 -28.875 1 98.81 190 ASN B C 1
ATOM 5838 O O . ASN B 1 190 ? -6.688 -13.977 -29.641 1 98.81 190 ASN B O 1
ATOM 5842 N N . LEU B 1 191 ? -8.023 -14.047 -27.906 1 98.88 191 LEU B N 1
ATOM 5843 C CA . LEU B 1 191 ? -7.871 -12.617 -27.641 1 98.88 191 LEU B CA 1
ATOM 5844 C C . LEU B 1 191 ? -6.438 -12.289 -27.25 1 98.88 191 LEU B C 1
ATOM 5846 O O . LEU B 1 191 ? -5.875 -11.297 -27.719 1 98.88 191 LEU B O 1
ATOM 5850 N N . VAL B 1 192 ? -5.809 -13.055 -26.375 1 98.94 192 VAL B N 1
ATOM 5851 C CA . VAL B 1 192 ? -4.418 -12.836 -25.984 1 98.94 192 VAL B CA 1
ATOM 5852 C C . VAL B 1 192 ? -3.508 -12.977 -27.203 1 98.94 192 VAL B C 1
ATOM 5854 O O . VAL B 1 192 ? -2.598 -12.164 -27.391 1 98.94 192 VAL B O 1
ATOM 5857 N N . SER B 1 193 ? -3.758 -14 -27.969 1 98.81 193 SER B N 1
ATOM 5858 C CA . SER B 1 193 ? -2.951 -14.211 -29.172 1 98.81 193 SER B CA 1
ATOM 5859 C C . SER B 1 193 ? -3.033 -13.016 -30.109 1 98.81 193 SER B C 1
ATOM 5861 O O . SER B 1 193 ? -2.006 -12.5 -30.562 1 98.81 193 SER B O 1
ATOM 5863 N N . LYS B 1 194 ? -4.199 -12.555 -30.344 1 98.62 194 LYS B N 1
ATOM 5864 C CA . LYS B 1 194 ? -4.457 -11.5 -31.312 1 98.62 194 LYS B CA 1
ATOM 5865 C C . LYS B 1 194 ? -3.945 -10.148 -30.812 1 98.62 194 LYS B C 1
ATOM 5867 O O . LYS B 1 194 ? -3.363 -9.375 -31.578 1 98.62 194 LYS B O 1
ATOM 5872 N N . PHE B 1 195 ? -4.148 -9.898 -29.562 1 98.56 195 PHE B N 1
ATOM 5873 C CA . PHE B 1 195 ? -3.967 -8.523 -29.094 1 98.56 195 PHE B CA 1
ATOM 5874 C C . PHE B 1 195 ? -2.637 -8.375 -28.375 1 98.56 195 PHE B C 1
ATOM 5876 O O . PHE B 1 195 ? -2.172 -7.254 -28.141 1 98.56 195 PHE B O 1
ATOM 5883 N N . ILE B 1 196 ? -1.98 -9.5 -27.984 1 98.75 196 ILE B N 1
ATOM 5884 C CA . ILE B 1 196 ? -0.742 -9.375 -27.219 1 98.75 196 ILE B CA 1
ATOM 5885 C C . ILE B 1 196 ? 0.37 -10.156 -27.906 1 98.75 196 ILE B C 1
ATOM 5887 O O . ILE B 1 196 ? 1.348 -9.578 -28.391 1 98.75 196 ILE B O 1
ATOM 5891 N N . PHE B 1 197 ? 0.212 -11.445 -28.172 1 98.81 197 PHE B N 1
ATOM 5892 C CA . PHE B 1 197 ? 1.293 -12.281 -28.672 1 98.81 197 PHE B CA 1
ATOM 5893 C C . PHE B 1 197 ? 1.703 -11.836 -30.078 1 98.81 197 PHE B C 1
ATOM 5895 O O . PHE B 1 197 ? 2.891 -11.656 -30.359 1 98.81 197 PHE B O 1
ATOM 5902 N N . GLU B 1 198 ? 0.749 -11.695 -30.938 1 98.62 198 GLU B N 1
ATOM 5903 C CA . GLU B 1 198 ? 1.047 -11.391 -32.344 1 98.62 198 GLU B CA 1
ATOM 5904 C C . GLU B 1 198 ? 1.725 -10.031 -32.469 1 98.62 198 GLU B C 1
ATOM 5906 O O . GLU B 1 198 ? 2.803 -9.922 -33.062 1 98.62 198 GLU B O 1
ATOM 5911 N N . PRO B 1 199 ? 1.183 -9.023 -31.875 1 98.44 199 PRO B N 1
ATOM 5912 C CA . PRO B 1 199 ? 1.85 -7.727 -32 1 98.44 199 PRO B CA 1
ATOM 5913 C C . PRO B 1 199 ? 3.252 -7.715 -31.406 1 98.44 199 PRO B C 1
ATOM 5915 O O . PRO B 1 199 ? 4.137 -7.012 -31.891 1 98.44 199 PRO B O 1
ATOM 5918 N N . LEU B 1 200 ? 3.498 -8.461 -30.328 1 98.38 200 LEU B N 1
ATOM 5919 C CA . LEU B 1 200 ? 4.789 -8.461 -29.656 1 98.38 200 LEU B CA 1
ATOM 5920 C C . LEU B 1 200 ? 5.766 -9.414 -30.328 1 98.38 200 LEU B C 1
ATOM 5922 O O . LEU B 1 200 ? 6.965 -9.383 -30.047 1 98.38 200 LEU B O 1
ATOM 5926 N N . GLY B 1 201 ? 5.234 -10.234 -31.188 1 98.19 201 GLY B N 1
ATOM 5927 C CA . GLY B 1 201 ? 6.059 -11.234 -31.844 1 98.19 201 GLY B CA 1
ATOM 5928 C C . GLY B 1 201 ? 6.387 -12.414 -30.938 1 98.19 201 GLY B C 1
ATOM 5929 O O . GLY B 1 201 ? 7.461 -13.008 -31.047 1 98.19 201 GLY B O 1
ATOM 5930 N N . MET B 1 202 ? 5.543 -12.719 -30 1 98.62 202 MET B N 1
ATOM 5931 C CA . MET B 1 202 ? 5.699 -13.883 -29.125 1 98.62 202 MET B CA 1
ATOM 5932 C C . MET B 1 202 ? 5.156 -15.141 -29.797 1 98.62 202 MET B C 1
ATOM 5934 O O . MET B 1 202 ? 4.148 -15.695 -29.359 1 98.62 202 MET B O 1
ATOM 5938 N N . LYS B 1 203 ? 5.887 -15.695 -30.609 1 97.81 203 LYS B N 1
ATOM 5939 C CA . LYS B 1 203 ? 5.402 -16.688 -31.578 1 97.81 203 LYS B CA 1
ATOM 5940 C C . LYS B 1 203 ? 5.375 -18.078 -30.984 1 97.81 203 LYS B C 1
ATOM 5942 O O . LYS B 1 203 ? 4.688 -18.969 -31.484 1 97.81 203 LYS B O 1
ATOM 5947 N N . SER B 1 204 ? 6.137 -18.281 -29.984 1 98.38 204 SER B N 1
ATOM 5948 C CA . SER B 1 204 ? 6.211 -19.609 -29.375 1 98.38 204 SER B CA 1
ATOM 5949 C C . SER B 1 204 ? 5.281 -19.719 -28.172 1 98.38 204 SER B C 1
ATOM 5951 O O . SER B 1 204 ? 5.102 -20.812 -27.625 1 98.38 204 SER B O 1
ATOM 5953 N N . SER B 1 205 ? 4.715 -18.594 -27.75 1 98.81 205 SER B N 1
ATOM 5954 C CA . SER B 1 205 ? 3.814 -18.594 -26.594 1 98.81 205 SER B CA 1
ATOM 5955 C C . SER B 1 205 ? 2.441 -19.141 -26.969 1 98.81 205 SER B C 1
ATOM 5957 O O . SER B 1 205 ? 1.939 -18.875 -28.062 1 98.81 205 SER B O 1
ATOM 5959 N N . THR B 1 206 ? 1.88 -19.953 -26.062 1 98.69 206 THR B N 1
ATOM 5960 C CA . THR B 1 206 ? 0.572 -20.578 -26.25 1 98.69 206 THR B CA 1
ATOM 5961 C C . THR B 1 206 ? -0.09 -20.844 -24.906 1 98.69 206 THR B C 1
ATOM 5963 O O . THR B 1 206 ? 0.16 -20.141 -23.922 1 98.69 206 THR B O 1
ATOM 5966 N N . PHE B 1 207 ? -1.034 -21.859 -24.906 1 98.81 207 PHE B N 1
ATOM 5967 C CA . PHE B 1 207 ? -1.835 -22.078 -23.703 1 98.81 207 PHE B CA 1
ATOM 5968 C C . PHE B 1 207 ? -1.956 -23.562 -23.391 1 98.81 207 PHE B C 1
ATOM 5970 O O . PHE B 1 207 ? -2.098 -24.375 -24.297 1 98.81 207 PHE B O 1
ATOM 5977 N N . VAL B 1 208 ? -1.897 -23.812 -22.141 1 98.31 208 VAL B N 1
ATOM 5978 C CA . VAL B 1 208 ? -2.02 -25.203 -21.703 1 98.31 208 VAL B CA 1
ATOM 5979 C C . VAL B 1 208 ? -3.381 -25.75 -22.109 1 98.31 208 VAL B C 1
ATOM 5981 O O . VAL B 1 208 ? -3.512 -26.938 -22.406 1 98.31 208 VAL B O 1
ATOM 5984 N N . THR B 1 209 ? -4.398 -24.922 -22.203 1 97.69 209 THR B N 1
ATOM 5985 C CA . THR B 1 209 ? -5.777 -25.312 -22.484 1 97.69 209 THR B CA 1
ATOM 5986 C C . THR B 1 209 ? -5.938 -25.75 -23.938 1 97.69 209 THR B C 1
ATOM 5988 O O . THR B 1 209 ? -6.844 -26.516 -24.266 1 97.69 209 THR B O 1
ATOM 5991 N N . THR B 1 210 ? -5.055 -25.281 -24.781 1 97.94 210 THR B N 1
ATOM 5992 C CA . THR B 1 210 ? -5.293 -25.531 -26.203 1 97.94 210 THR B CA 1
ATOM 5993 C C . THR B 1 210 ? -4.086 -26.203 -26.844 1 97.94 210 THR B C 1
ATOM 5995 O O . THR B 1 210 ? -4.195 -26.797 -27.922 1 97.94 210 THR B O 1
ATOM 5998 N N . ALA B 1 211 ? -2.945 -26.188 -26.219 1 98.19 211 ALA B N 1
ATOM 5999 C CA . ALA B 1 211 ? -1.709 -26.688 -26.812 1 98.19 211 ALA B CA 1
ATOM 6000 C C . ALA B 1 211 ? -1.727 -28.203 -26.922 1 98.19 211 ALA B C 1
ATOM 6002 O O . ALA B 1 211 ? -2.408 -28.875 -26.156 1 98.19 211 ALA B O 1
ATOM 6003 N N . ASN B 1 212 ? -1.019 -28.719 -27.938 1 97.69 212 ASN B N 1
ATOM 6004 C CA . ASN B 1 212 ? -0.608 -30.125 -28.031 1 97.69 212 ASN B CA 1
ATOM 6005 C C . ASN B 1 212 ? 0.83 -30.312 -27.547 1 97.69 212 ASN B C 1
ATOM 6007 O O . ASN B 1 212 ? 1.772 -29.922 -28.234 1 97.69 212 ASN B O 1
ATOM 6011 N N . PRO B 1 213 ? 0.953 -30.938 -26.453 1 96.06 213 PRO B N 1
ATOM 6012 C CA . PRO B 1 213 ? 2.299 -31.031 -25.891 1 96.06 213 PRO B CA 1
ATOM 6013 C C . PRO B 1 213 ? 3.279 -31.766 -26.797 1 96.06 213 PRO B C 1
ATOM 6015 O O . PRO B 1 213 ? 4.492 -31.547 -26.703 1 96.06 213 PRO B O 1
ATOM 6018 N N . GLU B 1 214 ? 2.844 -32.562 -27.703 1 95.56 214 GLU B N 1
ATOM 6019 C CA . GLU B 1 214 ? 3.701 -33.344 -28.609 1 95.56 214 GLU B CA 1
ATOM 6020 C C . GLU B 1 214 ? 4.195 -32.469 -29.766 1 95.56 214 GLU B C 1
ATOM 6022 O O . GLU B 1 214 ? 5.133 -32.844 -30.469 1 95.56 214 GLU B O 1
ATOM 6027 N N . LYS B 1 215 ? 3.58 -31.375 -29.906 1 96.88 215 LYS B N 1
ATOM 6028 C CA . LYS B 1 215 ? 3.9 -30.531 -31.062 1 96.88 215 LYS B CA 1
ATOM 6029 C C . LYS B 1 215 ? 4.711 -29.312 -30.641 1 96.88 215 LYS B C 1
ATOM 6031 O O . LYS B 1 215 ? 4.992 -28.438 -31.469 1 96.88 215 LYS B O 1
ATOM 6036 N N . ILE B 1 216 ? 4.977 -29.172 -29.391 1 96.12 216 ILE B N 1
ATOM 6037 C CA . ILE B 1 216 ? 5.801 -28.078 -28.922 1 96.12 216 ILE B CA 1
ATOM 6038 C C . ILE B 1 216 ? 6.977 -28.609 -28.109 1 96.12 216 ILE B C 1
ATOM 6040 O O . ILE B 1 216 ? 6.945 -29.766 -27.641 1 96.12 216 ILE B O 1
ATOM 6044 N N . ASN B 1 217 ? 8.055 -27.828 -27.969 1 96.12 217 ASN B N 1
ATOM 6045 C CA . ASN B 1 217 ? 9.211 -28.203 -27.172 1 96.12 217 ASN B CA 1
ATOM 6046 C C . ASN B 1 217 ? 8.984 -27.938 -25.688 1 96.12 217 ASN B C 1
ATOM 6048 O O . ASN B 1 217 ? 9.656 -27.094 -25.094 1 96.12 217 ASN B O 1
ATOM 6052 N N . LEU B 1 218 ? 8.086 -28.734 -25.125 1 97.38 218 LEU B N 1
ATOM 6053 C CA . LEU B 1 218 ? 7.633 -28.5 -23.75 1 97.38 218 LEU B CA 1
ATOM 6054 C C . LEU B 1 218 ? 8.57 -29.172 -22.766 1 97.38 218 LEU B C 1
ATOM 6056 O O . LEU B 1 218 ? 8.852 -30.375 -22.875 1 97.38 218 LEU B O 1
ATOM 6060 N N . ALA B 1 219 ? 9.055 -28.375 -21.828 1 97.06 219 ALA B N 1
ATOM 6061 C CA . ALA B 1 219 ? 9.789 -28.969 -20.719 1 97.06 219 ALA B CA 1
ATOM 6062 C C . ALA B 1 219 ? 8.875 -29.828 -19.859 1 97.06 219 ALA B C 1
ATOM 6064 O O . ALA B 1 219 ? 7.727 -29.453 -19.594 1 97.06 219 ALA B O 1
ATOM 6065 N N . GLN B 1 220 ? 9.359 -30.953 -19.438 1 95.19 220 GLN B N 1
ATOM 6066 C CA . GLN B 1 220 ? 8.586 -31.797 -18.531 1 95.19 220 GLN B CA 1
ATOM 6067 C C . GLN B 1 220 ? 8.531 -31.203 -17.125 1 95.19 220 GLN B C 1
ATOM 6069 O O . GLN B 1 220 ? 9.562 -30.906 -16.531 1 95.19 220 GLN B O 1
ATOM 6074 N N . GLY B 1 221 ? 7.324 -30.953 -16.641 1 95.75 221 GLY B N 1
ATOM 6075 C CA . GLY B 1 221 ? 7.141 -30.547 -15.266 1 95.75 221 GLY B CA 1
ATOM 6076 C C . GLY B 1 221 ? 7.176 -31.703 -14.289 1 95.75 221 GLY B C 1
ATOM 6077 O O . GLY B 1 221 ? 6.73 -32.812 -14.609 1 95.75 221 GLY B O 1
ATOM 6078 N N . TYR B 1 222 ? 7.648 -31.406 -13.023 1 94.75 222 TYR B N 1
ATOM 6079 C CA . TYR B 1 222 ? 7.758 -32.469 -12.031 1 94.75 222 TYR B CA 1
ATOM 6080 C C . TYR B 1 222 ? 7.172 -32.031 -10.695 1 94.75 222 TYR B C 1
ATOM 6082 O O . TYR B 1 222 ? 7.219 -30.844 -10.352 1 94.75 222 TYR B O 1
ATOM 6090 N N . ARG B 1 223 ? 6.582 -32.938 -10.008 1 94.94 223 ARG B N 1
ATOM 6091 C CA . ARG B 1 223 ? 6.285 -32.812 -8.578 1 94.94 223 ARG B CA 1
ATOM 6092 C C . ARG B 1 223 ? 7.371 -33.469 -7.734 1 94.94 223 ARG B C 1
ATOM 6094 O O . ARG B 1 223 ? 7.738 -34.625 -7.965 1 94.94 223 ARG B O 1
ATOM 6101 N N . ASP B 1 224 ? 7.926 -32.688 -6.855 1 91.5 224 ASP B N 1
ATOM 6102 C CA . ASP B 1 224 ? 8.867 -33.219 -5.879 1 91.5 224 ASP B CA 1
ATOM 6103 C C . ASP B 1 224 ? 8.125 -33.906 -4.73 1 91.5 224 ASP B C 1
ATOM 6105 O O . ASP B 1 224 ? 7.512 -33.219 -3.896 1 91.5 224 ASP B O 1
ATOM 6109 N N . PHE B 1 225 ? 8.141 -35.156 -4.727 1 91.44 225 PHE B N 1
ATOM 6110 C CA . PHE B 1 225 ? 7.531 -35.938 -3.654 1 91.44 225 PHE B CA 1
ATOM 6111 C C . PHE B 1 225 ? 8.586 -36.438 -2.674 1 91.44 225 PHE B C 1
ATOM 6113 O O . PHE B 1 225 ? 8.906 -37.625 -2.645 1 91.44 225 PHE B O 1
ATOM 6120 N N . TYR B 1 226 ? 9.062 -35.469 -1.824 1 87.56 226 TYR B N 1
ATOM 6121 C CA . TYR B 1 226 ? 10.039 -35.719 -0.768 1 87.56 226 TYR B CA 1
ATOM 6122 C C . TYR B 1 226 ? 11.344 -36.25 -1.34 1 87.56 226 TYR B C 1
ATOM 6124 O O . TYR B 1 226 ? 11.891 -37.25 -0.84 1 87.56 226 TYR B O 1
ATOM 6132 N N . GLY B 1 227 ? 11.734 -35.688 -2.4 1 84 227 GLY B N 1
ATOM 6133 C CA . GLY B 1 227 ? 13.023 -36.031 -2.984 1 84 227 GLY B CA 1
ATOM 6134 C C . GLY B 1 227 ? 12.906 -36.812 -4.27 1 84 227 GLY B C 1
ATOM 6135 O O . GLY B 1 227 ? 13.867 -36.938 -5.031 1 84 227 GLY B O 1
ATOM 6136 N N . ASP B 1 228 ? 11.773 -37.406 -4.516 1 89.38 228 ASP B N 1
ATOM 6137 C CA . ASP B 1 228 ? 11.516 -38.156 -5.738 1 89.38 228 ASP B CA 1
ATOM 6138 C C . ASP B 1 228 ? 10.688 -37.344 -6.723 1 89.38 228 ASP B C 1
ATOM 6140 O O . ASP B 1 228 ? 9.562 -36.938 -6.41 1 89.38 228 ASP B O 1
ATOM 6144 N N . PHE B 1 229 ? 11.219 -37.125 -7.922 1 91.12 229 PHE B N 1
ATOM 6145 C CA . PHE B 1 229 ? 10.523 -36.312 -8.922 1 91.12 229 PHE B CA 1
ATOM 6146 C C . PHE B 1 229 ? 9.602 -37.188 -9.773 1 91.12 229 PHE B C 1
ATOM 6148 O O . PHE B 1 229 ? 10.031 -38.188 -10.344 1 91.12 229 PHE B O 1
ATOM 6155 N N . HIS B 1 230 ? 8.375 -36.781 -9.797 1 94.81 230 HIS B N 1
ATOM 6156 C CA . HIS B 1 230 ? 7.375 -37.469 -10.625 1 94.81 230 HIS B CA 1
ATOM 6157 C C . HIS B 1 230 ? 6.801 -36.531 -11.672 1 94.81 230 HIS B C 1
ATOM 6159 O O . HIS B 1 230 ? 6.426 -35.375 -11.352 1 94.81 230 HIS B O 1
ATOM 6165 N N . PRO B 1 231 ? 6.766 -36.938 -12.922 1 95.44 231 PRO B N 1
ATOM 6166 C CA . PRO B 1 231 ? 6.219 -36.062 -13.961 1 95.44 231 PRO B CA 1
ATOM 6167 C C . PRO B 1 231 ? 4.758 -35.688 -13.711 1 95.44 231 PRO B C 1
ATOM 6169 O O . PRO B 1 231 ? 3.971 -36.531 -13.273 1 95.44 231 PRO B O 1
ATOM 6172 N N . VAL B 1 232 ? 4.387 -34.469 -13.914 1 97.44 232 VAL B N 1
ATOM 6173 C CA . VAL B 1 232 ? 3.004 -34.031 -13.844 1 97.44 232 VAL B CA 1
ATOM 6174 C C . VAL B 1 232 ? 2.32 -34.219 -15.195 1 97.44 232 VAL B C 1
ATOM 6176 O O . VAL B 1 232 ? 2.814 -33.75 -16.219 1 97.44 232 VAL B O 1
ATOM 6179 N N . PRO B 1 233 ? 1.195 -34.875 -15.227 1 97.44 233 PRO B N 1
ATOM 6180 C CA . PRO B 1 233 ? 0.516 -35.125 -16.5 1 97.44 233 PRO B CA 1
ATOM 6181 C C . PRO B 1 233 ? -0.015 -33.812 -17.125 1 97.44 233 PRO B C 1
ATOM 6183 O O . PRO B 1 233 ? -0.649 -33.031 -16.438 1 97.44 233 PRO B O 1
ATOM 6186 N N . PHE B 1 234 ? 0.247 -33.656 -18.391 1 97.44 234 PHE B N 1
ATOM 6187 C CA . PHE B 1 234 ? -0.219 -32.469 -19.109 1 97.44 234 PHE B CA 1
ATOM 6188 C C . PHE B 1 234 ? -1.741 -32.375 -19.078 1 97.44 234 PHE B C 1
ATOM 6190 O O . PHE B 1 234 ? -2.312 -31.297 -19.031 1 97.44 234 PHE B O 1
ATOM 6197 N N . GLU B 1 235 ? -2.412 -33.562 -19.109 1 96.56 235 GLU B N 1
ATOM 6198 C CA . GLU B 1 235 ? -3.871 -33.594 -19.062 1 96.56 235 GLU B CA 1
ATOM 6199 C C . GLU B 1 235 ? -4.406 -32.938 -17.797 1 96.56 235 GLU B C 1
ATOM 6201 O O . GLU B 1 235 ? -5.414 -32.219 -17.844 1 96.56 235 GLU B O 1
ATOM 6206 N N . PHE B 1 236 ? -3.799 -33.219 -16.688 1 97.12 236 PHE B N 1
ATOM 6207 C CA . PHE B 1 236 ? -4.199 -32.531 -15.461 1 97.12 236 PHE B CA 1
ATOM 6208 C C . PHE B 1 236 ? -4.027 -31.031 -15.578 1 97.12 236 PHE B C 1
ATOM 6210 O O . PHE B 1 236 ? -4.902 -30.266 -15.156 1 97.12 236 PHE B O 1
ATOM 6217 N N . SER B 1 237 ? -2.869 -30.594 -16.141 1 97.06 237 SER B N 1
ATOM 6218 C CA . SER B 1 237 ? -2.582 -29.172 -16.297 1 97.06 237 SER B CA 1
ATOM 6219 C C . SER B 1 237 ? -3.648 -28.484 -17.141 1 97.06 237 SER B C 1
ATOM 6221 O O . SER B 1 237 ? -3.982 -27.328 -16.906 1 97.06 237 SER B O 1
ATOM 6223 N N . LYS B 1 238 ? -4.18 -29.203 -18.109 1 95.88 238 LYS B N 1
ATOM 6224 C CA . LYS B 1 238 ? -5.234 -28.656 -18.969 1 95.88 238 LYS B CA 1
ATOM 6225 C C . LYS B 1 238 ? -6.488 -28.344 -18.156 1 95.88 238 LYS B C 1
ATOM 6227 O O . LYS B 1 238 ? -7.082 -27.266 -18.297 1 95.88 238 LYS B O 1
ATOM 6232 N N . TYR B 1 239 ? -6.848 -29.281 -17.297 1 93.88 239 TYR B N 1
ATOM 6233 C CA . TYR B 1 239 ? -8.008 -29.078 -16.438 1 93.88 239 TYR B CA 1
ATOM 6234 C C . TYR B 1 239 ? -7.77 -27.938 -15.453 1 93.88 239 TYR B C 1
ATOM 6236 O O . TYR B 1 239 ? -8.609 -27.047 -15.305 1 93.88 239 TYR B O 1
ATOM 6244 N N . TYR B 1 240 ? -6.617 -27.953 -14.852 1 95.69 240 TYR B N 1
ATOM 6245 C CA . TYR B 1 240 ? -6.301 -27.016 -13.789 1 95.69 240 TYR B CA 1
ATOM 6246 C C . TYR B 1 240 ? -6.137 -25.609 -14.344 1 95.69 240 TYR B C 1
ATOM 6248 O O . TYR B 1 240 ? -6.336 -24.625 -13.633 1 95.69 240 TYR B O 1
ATOM 6256 N N . GLY B 1 241 ? -5.789 -25.484 -15.664 1 96.12 241 GLY B N 1
ATOM 6257 C CA . GLY B 1 241 ? -5.531 -24.219 -16.312 1 96.12 241 GLY B CA 1
ATOM 6258 C C . GLY B 1 241 ? -6.773 -23.594 -16.922 1 96.12 241 GLY B C 1
ATOM 6259 O O . GLY B 1 241 ? -6.691 -22.562 -17.594 1 96.12 241 GLY B O 1
ATOM 6260 N N . GLU B 1 242 ? -7.977 -24.109 -16.672 1 95.69 242 GLU B N 1
ATOM 6261 C CA . GLU B 1 242 ? -9.211 -23.703 -17.328 1 95.69 242 GLU B CA 1
ATOM 6262 C C . GLU B 1 242 ? -9.508 -22.234 -17.094 1 95.69 242 GLU B C 1
ATOM 6264 O O . GLU B 1 242 ? -9.969 -21.531 -18 1 95.69 242 GLU B O 1
ATOM 6269 N N . LEU B 1 243 ? -9.273 -21.734 -15.883 1 96.75 243 LEU B N 1
ATOM 6270 C CA . LEU B 1 243 ? -9.414 -20.312 -15.586 1 96.75 243 LEU B CA 1
ATOM 6271 C C . LEU B 1 243 ? -8.188 -19.531 -16.031 1 96.75 243 LEU B C 1
ATOM 6273 O O . LEU B 1 243 ? -7.473 -18.969 -15.211 1 96.75 243 LEU B O 1
ATOM 6277 N N . CYS B 1 244 ? -7.98 -19.406 -17.203 1 96.31 244 CYS B N 1
ATOM 6278 C CA . CYS B 1 244 ? -6.734 -19.188 -17.922 1 96.31 244 CYS B CA 1
ATOM 6279 C C . CYS B 1 244 ? -6.078 -17.891 -17.484 1 96.31 244 CYS B C 1
ATOM 6281 O O . CYS B 1 244 ? -4.859 -17.828 -17.297 1 96.31 244 CYS B O 1
ATOM 6283 N N . GLY B 1 245 ? -6.797 -16.812 -17.266 1 97.75 245 GLY B N 1
ATOM 6284 C CA . GLY B 1 245 ? -6.219 -15.547 -16.844 1 97.75 245 GLY B CA 1
ATOM 6285 C C . GLY B 1 245 ? -5.395 -15.656 -15.578 1 97.75 245 GLY B C 1
ATOM 6286 O O . GLY B 1 245 ? -4.543 -14.812 -15.312 1 97.75 245 GLY B O 1
ATOM 6287 N N . SER B 1 246 ? -5.633 -16.719 -14.859 1 97.38 246 SER B N 1
ATOM 6288 C CA . SER B 1 246 ? -4.914 -16.906 -13.609 1 97.38 246 SER B CA 1
ATOM 6289 C C . SER B 1 246 ? -3.588 -17.625 -13.836 1 97.38 246 SER B C 1
ATOM 6291 O O . SER B 1 246 ? -2.676 -17.531 -13.008 1 97.38 246 SER B O 1
ATOM 6293 N N . GLY B 1 247 ? -3.535 -18.469 -14.961 1 98.25 247 GLY B N 1
ATOM 6294 C CA . GLY B 1 247 ? -2.264 -19.172 -15 1 98.25 247 GLY B CA 1
ATOM 6295 C C . GLY B 1 247 ? -2.184 -20.203 -16.109 1 98.25 247 GLY B C 1
ATOM 6296 O O . GLY B 1 247 ? -1.689 -21.312 -15.891 1 98.25 247 GLY B O 1
ATOM 6297 N N . CYS B 1 248 ? -2.547 -19.922 -17.406 1 98.31 248 CYS B N 1
ATOM 6298 C CA . CYS B 1 248 ? -2.572 -21 -18.375 1 98.31 248 CYS B CA 1
ATOM 6299 C C . CYS B 1 248 ? -1.532 -20.766 -19.469 1 98.31 248 CYS B C 1
ATOM 6301 O O . CYS B 1 248 ? -1.39 -21.594 -20.375 1 98.31 248 CYS B O 1
ATOM 6303 N N . ILE B 1 249 ? -0.759 -19.719 -19.375 1 98.94 249 ILE B N 1
ATOM 6304 C CA . ILE B 1 249 ? 0.125 -19.375 -20.484 1 98.94 249 ILE B CA 1
ATOM 6305 C C . ILE B 1 249 ? 1.372 -20.25 -20.438 1 98.94 249 ILE B C 1
ATOM 6307 O O . ILE B 1 249 ? 1.932 -20.484 -19.375 1 98.94 249 ILE B O 1
ATOM 6311 N N . LEU B 1 250 ? 1.724 -20.781 -21.609 1 98.94 250 LEU B N 1
ATOM 6312 C CA . LEU B 1 250 ? 3.016 -21.375 -21.922 1 98.94 250 LEU B CA 1
ATOM 6313 C C . LEU B 1 250 ? 3.906 -20.406 -22.672 1 98.94 250 LEU B C 1
ATOM 6315 O O . LEU B 1 250 ? 3.447 -19.734 -23.594 1 98.94 250 LEU B O 1
ATOM 6319 N N . SER B 1 251 ? 5.156 -20.281 -22.25 1 98.94 251 SER B N 1
ATOM 6320 C CA . SER B 1 251 ? 6.031 -19.344 -22.938 1 98.94 251 SER B CA 1
ATOM 6321 C C . SER B 1 251 ? 7.492 -19.766 -22.844 1 98.94 251 SER B C 1
ATOM 6323 O O . SER B 1 251 ? 7.793 -20.859 -22.359 1 98.94 251 SER B O 1
ATOM 6325 N N . THR B 1 252 ? 8.375 -19.016 -23.516 1 98.88 252 THR B N 1
ATOM 6326 C CA . THR B 1 252 ? 9.812 -19.266 -23.547 1 98.88 252 THR B CA 1
ATOM 6327 C C . THR B 1 252 ? 10.578 -18.047 -23.016 1 98.88 252 THR B C 1
ATOM 6329 O O . THR B 1 252 ? 10.031 -16.953 -22.938 1 98.88 252 THR B O 1
ATOM 6332 N N . ALA B 1 253 ? 11.805 -18.328 -22.641 1 98.88 253 ALA B N 1
ATOM 6333 C CA . ALA B 1 253 ? 12.672 -17.219 -22.234 1 98.88 253 ALA B CA 1
ATOM 6334 C C . ALA B 1 253 ? 12.82 -16.203 -23.375 1 98.88 253 ALA B C 1
ATOM 6336 O O . ALA B 1 253 ? 12.859 -15 -23.125 1 98.88 253 ALA B O 1
ATOM 6337 N N . VAL B 1 254 ? 12.867 -16.656 -24.609 1 98.81 254 VAL B N 1
ATOM 6338 C CA . VAL B 1 254 ? 13.008 -15.781 -25.766 1 98.81 254 VAL B CA 1
ATOM 6339 C C . VAL B 1 254 ? 11.766 -14.914 -25.922 1 98.81 254 VAL B C 1
ATOM 6341 O O . VAL B 1 254 ? 11.867 -13.688 -26.062 1 98.81 254 VAL B O 1
ATOM 6344 N N . ASP B 1 255 ? 10.602 -15.5 -25.891 1 98.88 255 ASP B N 1
ATOM 6345 C CA . ASP B 1 255 ? 9.367 -14.734 -26.031 1 98.88 255 ASP B CA 1
ATOM 6346 C C . ASP B 1 255 ? 9.195 -13.734 -24.891 1 98.88 255 ASP B C 1
ATOM 6348 O O . ASP B 1 255 ? 8.719 -12.617 -25.109 1 98.88 255 ASP B O 1
ATOM 6352 N N . MET B 1 256 ? 9.602 -14.125 -23.703 1 98.88 256 MET B N 1
ATOM 6353 C CA . MET B 1 256 ? 9.406 -13.266 -22.547 1 98.88 256 MET B CA 1
ATOM 6354 C C . MET B 1 256 ? 10.305 -12.039 -22.609 1 98.88 256 MET B C 1
ATOM 6356 O O . MET B 1 256 ? 10.062 -11.039 -21.922 1 98.88 256 MET B O 1
ATOM 6360 N N . THR B 1 257 ? 11.359 -12.047 -23.484 1 98.69 257 THR B N 1
ATOM 6361 C CA . THR B 1 257 ? 12.133 -10.836 -23.703 1 98.69 257 THR B CA 1
ATOM 6362 C C . THR B 1 257 ? 11.273 -9.75 -24.344 1 98.69 257 THR B C 1
ATOM 6364 O O . THR B 1 257 ? 11.445 -8.562 -24.047 1 98.69 257 THR B O 1
ATOM 6367 N N . LYS B 1 258 ? 10.352 -10.148 -25.188 1 98.44 258 LYS B N 1
ATOM 6368 C CA . LYS B 1 258 ? 9.453 -9.195 -25.828 1 98.44 258 LYS B CA 1
ATOM 6369 C C . LYS B 1 258 ? 8.484 -8.578 -24.828 1 98.44 258 LYS B C 1
ATOM 6371 O O . LYS B 1 258 ? 8.234 -7.375 -24.859 1 98.44 258 LYS B O 1
ATOM 6376 N N . TRP B 1 259 ? 7.988 -9.422 -23.953 1 98.69 259 TRP B N 1
ATOM 6377 C CA . TRP B 1 259 ? 7.07 -8.984 -22.906 1 98.69 259 TRP B CA 1
ATOM 6378 C C . TRP B 1 259 ? 7.758 -8.031 -21.938 1 98.69 259 TRP B C 1
ATOM 6380 O O . TRP B 1 259 ? 7.188 -7 -21.562 1 98.69 259 TRP B O 1
ATOM 6390 N N . MET B 1 260 ? 8.977 -8.336 -21.531 1 98.5 260 MET B N 1
ATOM 6391 C CA . MET B 1 260 ? 9.758 -7.457 -20.656 1 98.5 260 MET B CA 1
ATOM 6392 C C . MET B 1 260 ? 10.023 -6.121 -21.344 1 98.5 260 MET B C 1
ATOM 6394 O O . MET B 1 260 ? 9.883 -5.066 -20.719 1 98.5 260 MET B O 1
ATOM 6398 N N . THR B 1 261 ? 10.367 -6.152 -22.625 1 98 261 THR B N 1
ATOM 6399 C CA . THR B 1 261 ? 10.664 -4.945 -23.391 1 98 261 THR B CA 1
ATOM 6400 C C . THR B 1 261 ? 9.43 -4.051 -23.484 1 98 261 THR B C 1
ATOM 6402 O O . THR B 1 261 ? 9.531 -2.828 -23.359 1 98 261 THR B O 1
ATOM 6405 N N . PHE B 1 262 ? 8.336 -4.668 -23.672 1 98.06 262 PHE B N 1
ATOM 6406 C CA . PHE B 1 262 ? 7.062 -3.953 -23.703 1 98.06 262 PHE B CA 1
ATOM 6407 C C . PHE B 1 262 ? 6.867 -3.141 -22.438 1 98.06 262 PHE B C 1
ATOM 6409 O O . PHE B 1 262 ? 6.52 -1.959 -22.484 1 98.06 262 PHE B O 1
ATOM 6416 N N . HIS B 1 263 ? 7.098 -3.723 -21.266 1 98.31 263 HIS B N 1
ATOM 6417 C CA . HIS B 1 263 ? 6.914 -3.037 -19.984 1 98.31 263 HIS B CA 1
ATOM 6418 C C . HIS B 1 263 ? 7.953 -1.937 -19.797 1 98.31 263 HIS B C 1
ATOM 6420 O O . HIS B 1 263 ? 7.621 -0.829 -19.375 1 98.31 263 HIS B O 1
ATOM 6426 N N . LEU B 1 264 ? 9.148 -2.244 -20.141 1 97.94 264 LEU B N 1
ATOM 6427 C CA . LEU B 1 264 ? 10.234 -1.294 -19.969 1 97.94 264 LEU B CA 1
ATOM 6428 C C . LEU B 1 264 ? 10.062 -0.08 -20.875 1 97.94 264 LEU B C 1
ATOM 6430 O O . LEU B 1 264 ? 10.477 1.026 -20.516 1 97.94 264 LEU B O 1
ATOM 6434 N N . ASN B 1 265 ? 9.352 -0.309 -21.984 1 97.06 265 ASN B N 1
ATOM 6435 C CA . ASN B 1 265 ? 9.117 0.771 -22.938 1 97.06 265 ASN B CA 1
ATOM 6436 C C . ASN B 1 265 ? 7.805 1.496 -22.656 1 97.06 265 ASN B C 1
ATOM 6438 O O . ASN B 1 265 ? 7.312 2.25 -23.484 1 97.06 265 ASN B O 1
ATOM 6442 N N . GLY B 1 266 ? 7.191 1.248 -21.578 1 97 266 GLY B N 1
ATOM 6443 C CA . GLY B 1 266 ? 6.008 1.981 -21.156 1 97 266 GLY B CA 1
ATOM 6444 C C . GLY B 1 266 ? 4.77 1.627 -21.969 1 97 266 GLY B C 1
ATOM 6445 O O . GLY B 1 266 ? 3.943 2.494 -22.25 1 97 266 GLY B O 1
ATOM 6446 N N . GLY B 1 267 ? 4.688 0.417 -22.453 1 97.75 267 GLY B N 1
ATOM 6447 C CA . GLY B 1 267 ? 3.504 -0.047 -23.172 1 97.75 267 GLY B CA 1
ATOM 6448 C C . GLY B 1 267 ? 3.629 0.059 -24.672 1 97.75 267 GLY B C 1
ATOM 6449 O O . GLY B 1 267 ? 2.631 -0.019 -25.391 1 97.75 267 GLY B O 1
ATOM 6450 N N . LYS B 1 268 ? 4.883 0.229 -25.141 1 96.75 268 LYS B N 1
ATOM 6451 C CA . LYS B 1 268 ? 5.129 0.405 -26.562 1 96.75 268 LYS B CA 1
ATOM 6452 C C . LYS B 1 268 ? 5.742 -0.852 -27.172 1 96.75 268 LYS B C 1
ATOM 6454 O O . LYS B 1 268 ? 6.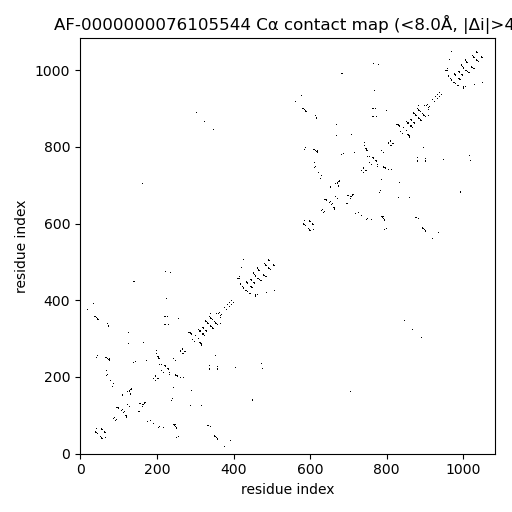418 -1.618 -26.484 1 96.75 268 LYS B O 1
ATOM 6459 N N . LEU B 1 269 ? 5.516 -1.05 -28.406 1 94.44 269 LEU B N 1
ATOM 6460 C CA . LEU B 1 269 ? 6.152 -2.078 -29.219 1 94.44 269 LEU B CA 1
ATOM 6461 C C . LEU B 1 269 ? 7.562 -1.654 -29.625 1 94.44 269 LEU B C 1
ATOM 6463 O O . LEU B 1 269 ? 7.965 -0.515 -29.375 1 94.44 269 LEU B O 1
ATOM 6467 N N . SER B 1 270 ? 8.234 -2.564 -30.188 1 88.62 270 SER B N 1
ATOM 6468 C CA . SER B 1 270 ? 9.625 -2.328 -30.578 1 88.62 270 SER B CA 1
ATOM 6469 C C . SER B 1 270 ? 9.734 -1.228 -31.625 1 88.62 270 SER B C 1
ATOM 6471 O O . SER B 1 270 ? 10.75 -0.54 -31.703 1 88.62 270 SER B O 1
ATOM 6473 N N . ASP B 1 271 ? 8.672 -0.985 -32.312 1 91 271 ASP B N 1
ATOM 6474 C CA . ASP B 1 271 ? 8.695 0.024 -33.375 1 91 271 ASP B CA 1
ATOM 6475 C C . ASP B 1 271 ? 8.219 1.375 -32.844 1 91 271 ASP B C 1
ATOM 6477 O O . ASP B 1 271 ? 8.07 2.326 -33.625 1 91 271 ASP B O 1
ATOM 6481 N N . GLY B 1 272 ? 7.887 1.423 -31.641 1 91.94 272 GLY B N 1
ATOM 6482 C CA . GLY B 1 272 ? 7.535 2.691 -31.016 1 91.94 272 GLY B CA 1
ATOM 6483 C C . GLY B 1 272 ? 6.035 2.885 -30.875 1 91.94 272 GLY B C 1
ATOM 6484 O O . GLY B 1 272 ? 5.59 3.746 -30.109 1 91.94 272 GLY B O 1
ATOM 6485 N N . ARG B 1 273 ? 5.293 2.094 -31.703 1 95.44 273 ARG B N 1
ATOM 6486 C CA . ARG B 1 273 ? 3.846 2.207 -31.578 1 95.44 273 ARG B CA 1
ATOM 6487 C C . ARG B 1 273 ? 3.375 1.71 -30.219 1 95.44 273 ARG B C 1
ATOM 6489 O O . ARG B 1 273 ? 3.951 0.773 -29.656 1 95.44 273 ARG B O 1
ATOM 6496 N N . ARG B 1 274 ? 2.297 2.305 -29.688 1 97.06 274 ARG B N 1
ATOM 6497 C CA . ARG B 1 274 ? 1.755 1.897 -28.391 1 97.06 274 ARG B CA 1
ATOM 6498 C C . ARG B 1 274 ? 0.818 0.704 -28.547 1 97.06 274 ARG B C 1
ATOM 6500 O O . ARG B 1 274 ? -0.086 0.719 -29.375 1 97.06 274 ARG B O 1
ATOM 6507 N N . LEU B 1 275 ? 1.073 -0.336 -27.766 1 97.5 275 LEU B N 1
ATOM 6508 C CA . LEU B 1 275 ? 0.138 -1.45 -27.641 1 97.5 275 LEU B CA 1
ATOM 6509 C C . LEU B 1 275 ? -1.057 -1.065 -26.781 1 97.5 275 LEU B C 1
ATOM 6511 O O . LEU B 1 275 ? -2.186 -1.481 -27.047 1 97.5 275 LEU B O 1
ATOM 6515 N N . ILE B 1 276 ? -0.803 -0.359 -25.688 1 98 276 ILE B N 1
ATOM 6516 C CA . ILE B 1 276 ? -1.823 0.226 -24.828 1 98 276 ILE B CA 1
ATOM 6517 C C . ILE B 1 276 ? -1.522 1.707 -24.594 1 98 276 ILE B C 1
ATOM 6519 O O . ILE B 1 276 ? -0.383 2.146 -24.766 1 98 276 ILE B O 1
ATOM 6523 N N . SER B 1 277 ? -2.541 2.527 -24.266 1 97.75 277 SER B N 1
ATOM 6524 C CA . SER B 1 277 ? -2.357 3.957 -24.047 1 97.75 277 SER B CA 1
ATOM 6525 C C . SER B 1 277 ? -1.461 4.215 -22.828 1 97.75 277 SER B C 1
ATOM 6527 O O . SER B 1 277 ? -1.254 3.326 -22.016 1 97.75 277 SER B O 1
ATOM 6529 N N . GLU B 1 278 ? -0.928 5.398 -22.828 1 97.25 278 GLU B N 1
ATOM 6530 C CA . GLU B 1 278 ? -0.134 5.805 -21.672 1 97.25 278 GLU B CA 1
ATOM 6531 C C . GLU B 1 278 ? -0.963 5.77 -20.391 1 97.25 278 GLU B C 1
ATOM 6533 O O . GLU B 1 278 ? -0.463 5.383 -19.328 1 97.25 278 GLU B O 1
ATOM 6538 N N . LYS B 1 279 ? -2.158 6.188 -20.438 1 96.56 279 LYS B N 1
ATOM 6539 C CA . LYS B 1 279 ? -3.062 6.16 -19.297 1 96.56 279 LYS B CA 1
ATOM 6540 C C . LYS B 1 279 ? -3.289 4.734 -18.812 1 96.56 279 LYS B C 1
ATOM 6542 O O . LYS B 1 279 ? -3.238 4.465 -17.609 1 96.56 279 LYS B O 1
ATOM 6547 N N . ALA B 1 280 ? -3.537 3.855 -19.719 1 97.81 280 ALA B N 1
ATOM 6548 C CA . ALA B 1 280 ? -3.748 2.451 -19.375 1 97.81 280 ALA B CA 1
ATOM 6549 C C . ALA B 1 280 ? -2.51 1.858 -18.719 1 97.81 280 ALA B C 1
ATOM 6551 O O . ALA B 1 280 ? -2.615 1.141 -17.719 1 97.81 280 ALA B O 1
ATOM 6552 N N . PHE B 1 281 ? -1.38 2.17 -19.312 1 98.31 281 PHE B N 1
ATOM 6553 C CA . PHE B 1 281 ? -0.135 1.655 -18.766 1 98.31 281 PHE B CA 1
ATOM 6554 C C . PHE B 1 281 ? 0.07 2.162 -17.344 1 98.31 281 PHE B C 1
ATOM 6556 O O . PHE B 1 281 ? 0.475 1.403 -16.453 1 98.31 281 PHE B O 1
ATOM 6563 N N . LYS B 1 282 ? -0.189 3.416 -17.109 1 96.06 282 LYS B N 1
ATOM 6564 C CA . LYS B 1 282 ? -0.077 3.994 -15.781 1 96.06 282 LYS B CA 1
ATOM 6565 C C . LYS B 1 282 ? -1.03 3.311 -14.805 1 96.06 282 LYS B C 1
ATOM 6567 O O . LYS B 1 282 ? -0.656 3.012 -13.664 1 96.06 282 LYS B O 1
ATOM 6572 N N . GLU B 1 283 ? -2.225 3.076 -15.195 1 96.06 283 GLU B N 1
ATOM 6573 C CA . GLU B 1 283 ? -3.203 2.402 -14.344 1 96.06 283 GLU B CA 1
ATOM 6574 C C . GLU B 1 283 ? -2.734 1.001 -13.969 1 96.06 283 GLU B C 1
ATOM 6576 O O . GLU B 1 283 ? -2.836 0.598 -12.805 1 96.06 283 GLU B O 1
ATOM 6581 N N . ILE B 1 284 ? -2.17 0.291 -14.906 1 98.12 284 ILE B N 1
ATOM 6582 C CA . ILE B 1 284 ? -1.741 -1.09 -14.711 1 98.12 284 ILE B CA 1
ATOM 6583 C C . ILE B 1 284 ? -0.576 -1.134 -13.727 1 98.12 284 ILE B C 1
ATOM 6585 O O . ILE B 1 284 ? -0.455 -2.076 -12.938 1 98.12 284 ILE B O 1
ATOM 6589 N N . THR B 1 285 ? 0.206 -0.048 -13.719 1 96.94 285 THR B N 1
ATOM 6590 C CA . THR B 1 285 ? 1.447 -0.074 -12.953 1 96.94 285 THR B CA 1
ATOM 6591 C C . THR B 1 285 ? 1.315 0.755 -11.672 1 96.94 285 THR B C 1
ATOM 6593 O O . THR B 1 285 ? 2.318 1.155 -11.086 1 96.94 285 THR B O 1
ATOM 6596 N N . THR B 1 286 ? 0.151 1.084 -11.258 1 95.38 286 THR B N 1
ATOM 6597 C CA . THR B 1 286 ? -0.087 1.779 -10 1 95.38 286 THR B CA 1
ATOM 6598 C C . THR B 1 286 ? -0.662 0.826 -8.953 1 95.38 286 THR B C 1
ATOM 6600 O O . THR B 1 286 ? -1.712 0.218 -9.172 1 95.38 286 THR B O 1
ATOM 6603 N N . ALA B 1 287 ? 0.036 0.708 -7.844 1 95.69 287 ALA B N 1
ATOM 6604 C CA . ALA B 1 287 ? -0.453 -0.149 -6.77 1 95.69 287 ALA B CA 1
ATOM 6605 C C . ALA B 1 287 ? -1.742 0.407 -6.168 1 95.69 287 ALA B C 1
ATOM 6607 O O . ALA B 1 287 ? -1.856 1.613 -5.938 1 95.69 287 ALA B O 1
ATOM 6608 N N . VAL B 1 288 ? -2.699 -0.456 -5.984 1 95.75 288 VAL B N 1
ATOM 6609 C CA . VAL B 1 288 ? -3.975 0.007 -5.449 1 95.75 288 VAL B CA 1
ATOM 6610 C C . VAL B 1 288 ? -4.359 -0.832 -4.23 1 95.75 288 VAL B C 1
ATOM 6612 O O . VAL B 1 288 ? -5.449 -0.675 -3.68 1 95.75 288 VAL B O 1
ATOM 6615 N N . ASN B 1 289 ? -3.508 -1.738 -3.832 1 96.38 289 ASN B N 1
ATOM 6616 C CA . ASN B 1 289 ? -3.648 -2.531 -2.617 1 96.38 289 ASN B CA 1
ATOM 6617 C C . ASN B 1 289 ? -2.312 -2.705 -1.9 1 96.38 289 ASN B C 1
ATOM 6619 O O . ASN B 1 289 ? -1.259 -2.715 -2.537 1 96.38 289 ASN B O 1
ATOM 6623 N N . THR B 1 290 ? -2.385 -2.785 -0.601 1 95.06 290 THR B N 1
ATOM 6624 C CA . THR B 1 290 ? -1.181 -3.066 0.174 1 95.06 290 THR B CA 1
ATOM 6625 C C . THR B 1 290 ? -0.922 -4.57 0.245 1 95.06 290 THR B C 1
ATOM 6627 O O . THR B 1 290 ? -1.862 -5.367 0.257 1 95.06 290 THR B O 1
ATOM 6630 N N . VAL B 1 291 ? 0.327 -4.879 0.22 1 94.12 291 VAL B N 1
ATOM 6631 C CA . VAL B 1 291 ? 0.759 -6.254 0.433 1 94.12 291 VAL B CA 1
ATOM 6632 C C . VAL B 1 291 ? 1.525 -6.359 1.749 1 94.12 291 VAL B C 1
ATOM 6634 O O . VAL B 1 291 ? 2.443 -5.574 2.004 1 94.12 291 VAL B O 1
ATOM 6637 N N . PRO B 1 292 ? 1.136 -7.258 2.586 1 84.75 292 PRO B N 1
ATOM 6638 C CA . PRO B 1 292 ? 1.854 -7.383 3.857 1 84.75 292 PRO B CA 1
ATOM 6639 C C . PRO B 1 292 ? 3.322 -7.762 3.67 1 84.75 292 PRO B C 1
ATOM 6641 O O . PRO B 1 292 ? 3.645 -8.602 2.824 1 84.75 292 PRO B O 1
ATOM 6644 N N . ASN B 1 293 ? 4.148 -7.113 4.402 1 69.44 293 ASN B N 1
ATOM 6645 C CA . ASN B 1 293 ? 5.594 -7.305 4.305 1 69.44 293 ASN B CA 1
ATOM 6646 C C . ASN B 1 293 ? 6.008 -8.695 4.781 1 69.44 293 ASN B C 1
ATOM 6648 O O . ASN B 1 293 ? 7.078 -9.188 4.41 1 69.44 293 ASN B O 1
ATOM 6652 N N . ASP B 1 294 ? 5.211 -9.234 5.582 1 70.38 294 ASP B N 1
ATOM 6653 C CA . ASP B 1 294 ? 5.617 -10.492 6.191 1 70.38 294 ASP B CA 1
ATOM 6654 C C . ASP B 1 294 ? 4.992 -11.688 5.465 1 70.38 294 ASP B C 1
ATOM 6656 O O . ASP B 1 294 ? 4.758 -12.734 6.07 1 70.38 294 ASP B O 1
ATOM 6660 N N . MET B 1 295 ? 4.816 -11.438 4.293 1 76.25 295 MET B N 1
ATOM 6661 C CA . MET B 1 295 ? 4.398 -12.609 3.533 1 76.25 295 MET B CA 1
ATOM 6662 C C . MET B 1 295 ? 5.426 -13.727 3.652 1 76.25 295 MET B C 1
ATOM 6664 O O . MET B 1 295 ? 6.633 -13.477 3.664 1 76.25 295 MET B O 1
ATOM 6668 N N . TYR B 1 296 ? 5.027 -14.891 3.801 1 71.31 296 TYR B N 1
ATOM 6669 C CA . TYR B 1 296 ? 5.805 -16.078 4.168 1 71.31 296 TYR B CA 1
ATOM 6670 C C . TYR B 1 296 ? 7.039 -16.203 3.287 1 71.31 296 TYR B C 1
ATOM 6672 O O . TYR B 1 296 ? 8.133 -16.5 3.781 1 71.31 296 TYR B O 1
ATOM 6680 N N . THR B 1 297 ? 6.961 -15.844 2.086 1 84.06 297 THR B N 1
ATOM 6681 C CA . THR B 1 297 ? 8.086 -16.047 1.183 1 84.06 297 THR B CA 1
ATOM 6682 C C . THR B 1 297 ? 9.117 -14.93 1.337 1 84.06 297 THR B C 1
ATOM 6684 O O . THR B 1 297 ? 10.32 -15.195 1.404 1 84.06 297 THR B O 1
ATOM 6687 N N . TYR B 1 298 ? 8.781 -13.773 1.563 1 87.94 298 TYR B N 1
ATOM 6688 C CA . TYR B 1 298 ? 9.695 -12.648 1.447 1 87.94 298 TYR B CA 1
ATOM 6689 C C . TYR B 1 298 ? 10.383 -12.359 2.779 1 87.94 298 TYR B C 1
ATOM 6691 O O . TYR B 1 298 ? 11.32 -11.555 2.844 1 87.94 298 TYR B O 1
ATOM 6699 N N . LYS B 1 299 ? 9.961 -13.117 3.818 1 87.69 299 LYS B N 1
ATOM 6700 C CA . LYS B 1 299 ? 10.688 -13.031 5.082 1 87.69 299 LYS B CA 1
ATOM 6701 C C . LYS B 1 299 ? 12.141 -13.461 4.914 1 87.69 299 LYS B C 1
ATOM 6703 O O . LYS B 1 299 ? 13.016 -13 5.645 1 87.69 299 LYS B O 1
ATOM 6708 N N . TYR B 1 300 ? 12.445 -14.297 3.914 1 91.88 300 TYR B N 1
ATOM 6709 C CA . TYR B 1 300 ? 13.773 -14.844 3.688 1 91.88 300 TYR B CA 1
ATOM 6710 C C . TYR B 1 300 ? 14.648 -13.867 2.914 1 91.88 300 TYR B C 1
ATOM 6712 O O . TYR B 1 300 ? 15.828 -14.133 2.674 1 91.88 300 TYR B O 1
ATOM 6720 N N . TYR B 1 301 ? 14.094 -12.742 2.547 1 93.56 301 TYR B N 1
ATOM 6721 C CA . TYR B 1 301 ? 14.789 -11.758 1.73 1 93.56 301 TYR B CA 1
ATOM 6722 C C . TYR B 1 301 ? 14.688 -10.367 2.348 1 93.56 301 TYR B C 1
ATOM 6724 O O . TYR B 1 301 ? 14.461 -9.383 1.64 1 93.56 301 TYR B O 1
ATOM 6732 N N . THR B 1 302 ? 14.766 -10.32 3.627 1 92.44 302 THR B N 1
ATOM 6733 C CA . THR B 1 302 ? 14.555 -9.07 4.352 1 92.44 302 THR B CA 1
ATOM 6734 C C . THR B 1 302 ? 15.656 -8.859 5.395 1 92.44 302 THR B C 1
ATOM 6736 O O . THR B 1 302 ? 16 -9.789 6.125 1 92.44 302 THR B O 1
ATOM 6739 N N . LYS B 1 303 ? 16.219 -7.676 5.402 1 91.56 303 LYS B N 1
ATOM 6740 C CA . LYS B 1 303 ? 17.109 -7.254 6.477 1 91.56 303 LYS B CA 1
ATOM 6741 C C . LYS B 1 303 ? 16.406 -7.293 7.828 1 91.56 303 LYS B C 1
ATOM 6743 O O . LYS B 1 303 ? 15.18 -7.137 7.898 1 91.56 303 LYS B O 1
ATOM 6748 N N . PRO B 1 304 ? 17.016 -7.523 8.977 1 90.88 304 PRO B N 1
ATOM 6749 C CA . PRO B 1 304 ? 18.469 -7.641 9.039 1 90.88 304 PRO B CA 1
ATOM 6750 C C . PRO B 1 304 ? 18.953 -9.086 8.945 1 90.88 304 PRO B C 1
ATOM 6752 O O . PRO B 1 304 ? 20.156 -9.344 8.969 1 90.88 304 PRO B O 1
ATOM 6755 N N . LYS B 1 305 ? 18.047 -10.07 8.805 1 89.56 305 LYS B N 1
ATOM 6756 C CA . LYS B 1 305 ? 18.453 -11.469 8.805 1 89.56 305 LYS B CA 1
ATOM 6757 C C . LYS B 1 305 ? 19.312 -11.797 7.586 1 89.56 305 LYS B C 1
ATOM 6759 O O . LYS B 1 305 ? 20.297 -12.539 7.691 1 89.56 305 LYS B O 1
ATOM 6764 N N . VAL B 1 306 ? 18.875 -11.281 6.488 1 91.25 306 VAL B N 1
ATOM 6765 C CA . VAL B 1 306 ? 19.672 -11.352 5.266 1 91.25 306 VAL B CA 1
ATOM 6766 C C . VAL B 1 306 ? 20.203 -9.969 4.906 1 91.25 306 VAL B C 1
ATOM 6768 O O . VAL B 1 306 ? 19.609 -8.953 5.305 1 91.25 306 VAL B O 1
ATOM 6771 N N . PRO B 1 307 ? 21.281 -9.828 4.207 1 90.31 307 PRO B N 1
ATOM 6772 C CA . PRO B 1 307 ? 21.953 -8.547 4.02 1 90.31 307 PRO B CA 1
ATOM 6773 C C . PRO B 1 307 ? 21.172 -7.594 3.115 1 90.31 307 PRO B C 1
ATOM 6775 O O . PRO B 1 307 ? 21.469 -6.398 3.061 1 90.31 307 PRO B O 1
ATOM 6778 N N . VAL B 1 308 ? 20.203 -8.094 2.318 1 92.19 308 VAL B N 1
ATOM 6779 C CA . VAL B 1 308 ? 19.438 -7.258 1.399 1 92.19 308 VAL B CA 1
ATOM 6780 C C . VAL B 1 308 ? 17.953 -7.457 1.636 1 92.19 308 VAL B C 1
ATOM 6782 O O . VAL B 1 308 ? 17.531 -8.438 2.264 1 92.19 308 VAL B O 1
ATOM 6785 N N . THR B 1 309 ? 17.219 -6.426 1.219 1 94.06 309 THR B N 1
ATOM 6786 C CA . THR B 1 309 ? 15.766 -6.527 1.303 1 94.06 309 THR B CA 1
ATOM 6787 C C . THR B 1 309 ? 15.141 -6.477 -0.087 1 94.06 309 THR B C 1
ATOM 6789 O O . THR B 1 309 ? 15.422 -5.562 -0.867 1 94.06 309 THR B O 1
ATOM 6792 N N . THR B 1 310 ? 14.43 -7.5 -0.436 1 95.19 310 THR B N 1
ATOM 6793 C CA . THR B 1 310 ? 13.453 -7.395 -1.51 1 95.19 310 THR B CA 1
ATOM 6794 C C . THR B 1 310 ? 12.109 -6.906 -0.971 1 95.19 310 THR B C 1
ATOM 6796 O O . THR B 1 310 ? 11.328 -7.691 -0.428 1 95.19 310 THR B O 1
ATOM 6799 N N . ALA B 1 311 ? 11.875 -5.645 -1.176 1 93.25 311 ALA B N 1
ATOM 6800 C CA . ALA B 1 311 ? 10.703 -5.023 -0.56 1 93.25 311 ALA B CA 1
ATOM 6801 C C . ALA B 1 311 ? 9.484 -5.125 -1.47 1 93.25 311 ALA B C 1
ATOM 6803 O O . ALA B 1 311 ? 9.508 -4.652 -2.607 1 93.25 311 ALA B O 1
ATOM 6804 N N . ILE B 1 312 ? 8.469 -5.805 -1.053 1 94.25 312 ILE B N 1
ATOM 6805 C CA . ILE B 1 312 ? 7.172 -5.852 -1.721 1 94.25 312 ILE B CA 1
ATOM 6806 C C . ILE B 1 312 ? 6.121 -5.152 -0.861 1 94.25 312 ILE B C 1
ATOM 6808 O O . ILE B 1 312 ? 5.895 -5.535 0.289 1 94.25 312 ILE B O 1
ATOM 6812 N N . SER B 1 313 ? 5.465 -4.098 -1.406 1 92.62 313 SER B N 1
ATOM 6813 C CA . SER B 1 313 ? 4.594 -3.307 -0.544 1 92.62 313 SER B CA 1
ATOM 6814 C C . SER B 1 313 ? 3.227 -3.092 -1.186 1 92.62 313 SER B C 1
ATOM 6816 O O . SER B 1 313 ? 2.273 -2.701 -0.511 1 92.62 313 SER B O 1
ATOM 6818 N N . GLY B 1 314 ? 3.141 -3.33 -2.443 1 95.12 314 GLY B N 1
ATOM 6819 C CA . GLY B 1 314 ? 1.873 -3.057 -3.1 1 95.12 314 GLY B CA 1
ATOM 6820 C C . GLY B 1 314 ? 1.537 -4.055 -4.191 1 95.12 314 GLY B C 1
ATOM 6821 O O . GLY B 1 314 ? 2.393 -4.84 -4.605 1 95.12 314 GLY B O 1
ATOM 6822 N N . TYR B 1 315 ? 0.285 -4.027 -4.523 1 97.12 315 TYR B N 1
ATOM 6823 C CA . TYR B 1 315 ? -0.189 -4.773 -5.684 1 97.12 315 TYR B CA 1
ATOM 6824 C C . TYR B 1 315 ? -0.887 -3.854 -6.676 1 97.12 315 TYR B C 1
ATOM 6826 O O . TYR B 1 315 ? -1.821 -3.135 -6.316 1 97.12 315 TYR B O 1
ATOM 6834 N N . ALA B 1 316 ? -0.352 -3.822 -7.863 1 97.5 316 ALA B N 1
ATOM 6835 C CA . ALA B 1 316 ? -0.983 -3.115 -8.977 1 97.5 316 ALA B CA 1
ATOM 6836 C C . ALA B 1 316 ? -1.971 -4.02 -9.711 1 97.5 316 ALA B C 1
ATOM 6838 O O . ALA B 1 316 ? -2.773 -4.711 -9.078 1 97.5 316 ALA B O 1
ATOM 6839 N N . LEU B 1 317 ? -1.996 -3.926 -10.984 1 98.56 317 LEU B N 1
ATOM 6840 C CA . LEU B 1 317 ? -2.893 -4.801 -11.734 1 98.56 317 LEU B CA 1
ATOM 6841 C C . LEU B 1 317 ? -2.117 -5.934 -12.391 1 98.56 317 LEU B C 1
ATOM 6843 O O . LEU B 1 317 ? -1.68 -5.809 -13.539 1 98.56 317 LEU B O 1
ATOM 6847 N N . GLY B 1 318 ? -2.002 -7.023 -11.672 1 98.5 318 GLY B N 1
ATOM 6848 C CA . GLY B 1 318 ? -1.28 -8.18 -12.172 1 98.5 318 GLY B CA 1
ATOM 6849 C C . GLY B 1 318 ? 0.19 -8.18 -11.797 1 98.5 318 GLY B C 1
ATOM 6850 O O . GLY B 1 318 ? 0.952 -9.039 -12.242 1 98.5 318 GLY B O 1
ATOM 6851 N N . TRP B 1 319 ? 0.585 -7.164 -10.938 1 98.25 319 TRP B N 1
ATOM 6852 C CA . TRP B 1 319 ? 1.974 -7.031 -10.508 1 98.25 319 TRP B CA 1
ATOM 6853 C C . TRP B 1 319 ? 2.055 -6.699 -9.023 1 98.25 319 TRP B C 1
ATOM 6855 O O . TRP B 1 319 ? 1.299 -5.859 -8.523 1 98.25 319 TRP B O 1
ATOM 6865 N N . ARG B 1 320 ? 2.965 -7.391 -8.398 1 96.81 320 ARG B N 1
ATOM 6866 C CA . ARG B 1 320 ? 3.42 -6.828 -7.129 1 96.81 320 ARG B CA 1
ATOM 6867 C C . ARG B 1 320 ? 4.398 -5.68 -7.363 1 96.81 320 ARG B C 1
ATOM 6869 O O . ARG B 1 320 ? 5.172 -5.703 -8.32 1 96.81 320 ARG B O 1
ATOM 6876 N N . SER B 1 321 ? 4.309 -4.684 -6.531 1 95.38 321 SER B N 1
ATOM 6877 C CA . SER B 1 321 ? 5.18 -3.521 -6.656 1 95.38 321 SER B CA 1
ATOM 6878 C C . SER B 1 321 ? 6.016 -3.318 -5.395 1 95.38 321 SER B C 1
ATOM 6880 O O . SER B 1 321 ? 5.566 -3.637 -4.289 1 95.38 321 SER B O 1
ATOM 6882 N N . GLY B 1 322 ? 7.199 -2.85 -5.582 1 94.5 322 GLY B N 1
ATOM 6883 C CA . GLY B 1 322 ? 8.109 -2.596 -4.477 1 94.5 322 GLY B CA 1
ATOM 6884 C C . GLY B 1 322 ? 9.453 -2.043 -4.926 1 94.5 322 GLY B C 1
ATOM 6885 O O . GLY B 1 322 ? 9.516 -1.243 -5.859 1 94.5 322 GLY B O 1
ATOM 6886 N N . PHE B 1 323 ? 10.516 -2.43 -4.148 1 94.12 323 PHE B N 1
ATOM 6887 C CA . PHE B 1 323 ? 11.844 -1.887 -4.406 1 94.12 323 PHE B CA 1
ATOM 6888 C C . PHE B 1 323 ? 12.922 -2.934 -4.141 1 94.12 323 PHE B C 1
ATOM 6890 O O . PHE B 1 323 ? 12.766 -3.771 -3.248 1 94.12 323 PHE B O 1
ATOM 6897 N N . TYR B 1 324 ? 13.945 -2.871 -4.828 1 96.12 324 TYR B N 1
ATOM 6898 C CA . TYR B 1 324 ? 15.188 -3.582 -4.562 1 96.12 324 TYR B CA 1
ATOM 6899 C C . TYR B 1 324 ? 16.391 -2.689 -4.832 1 96.12 324 TYR B C 1
ATOM 6901 O O . TYR B 1 324 ? 16.484 -2.062 -5.891 1 96.12 324 TYR B O 1
ATOM 6909 N N . GLY B 1 325 ? 17.281 -2.562 -3.883 1 92.62 325 GLY B N 1
ATOM 6910 C CA . GLY B 1 325 ? 18.438 -1.697 -4.031 1 92.62 325 GLY B CA 1
ATOM 6911 C C . GLY B 1 325 ? 18.078 -0.247 -4.285 1 92.62 325 GLY B C 1
ATOM 6912 O O . GLY B 1 325 ? 18.766 0.448 -5.035 1 92.62 325 GLY B O 1
ATOM 6913 N N . GLY B 1 326 ? 16.938 0.141 -3.826 1 92.69 326 GLY B N 1
ATOM 6914 C CA . GLY B 1 326 ? 16.484 1.509 -4.016 1 92.69 326 GLY B CA 1
ATOM 6915 C C . GLY B 1 326 ? 15.836 1.742 -5.367 1 92.69 326 GLY B C 1
ATOM 6916 O O . GLY B 1 326 ? 15.461 2.869 -5.691 1 92.69 326 GLY B O 1
ATOM 6917 N N . ASN B 1 327 ? 15.703 0.713 -6.172 1 95.38 327 ASN B N 1
ATOM 6918 C CA . ASN B 1 327 ? 15.078 0.822 -7.484 1 95.38 327 ASN B CA 1
ATOM 6919 C C . ASN B 1 327 ? 13.648 0.287 -7.465 1 95.38 327 ASN B C 1
ATOM 6921 O O . ASN B 1 327 ? 13.383 -0.772 -6.895 1 95.38 327 ASN B O 1
ATOM 6925 N N . ARG B 1 328 ? 12.758 1.1 -8.039 1 95.31 328 ARG B N 1
ATOM 6926 C CA . ARG B 1 328 ? 11.383 0.623 -8.195 1 95.31 328 ARG B CA 1
ATOM 6927 C C . ARG B 1 328 ? 11.352 -0.697 -8.961 1 95.31 328 ARG B C 1
ATOM 6929 O O . ARG B 1 328 ? 12.078 -0.876 -9.938 1 95.31 328 ARG B O 1
ATOM 6936 N N . MET B 1 329 ? 10.477 -1.608 -8.477 1 96.75 329 MET B N 1
ATOM 6937 C CA . MET B 1 329 ? 10.398 -2.963 -9.016 1 96.75 329 MET B CA 1
ATOM 6938 C C . MET B 1 329 ? 8.953 -3.402 -9.195 1 96.75 329 MET B C 1
ATOM 6940 O O . MET B 1 329 ? 8.109 -3.119 -8.336 1 96.75 329 MET B O 1
ATOM 6944 N N . PHE B 1 330 ? 8.648 -3.984 -10.328 1 98.38 330 PHE B N 1
ATOM 6945 C CA . PHE B 1 330 ? 7.465 -4.816 -10.523 1 98.38 330 PHE B CA 1
ATOM 6946 C C . PHE B 1 330 ? 7.848 -6.281 -10.664 1 98.38 330 PHE B C 1
ATOM 6948 O O . PHE B 1 330 ? 8.812 -6.613 -11.359 1 98.38 330 PHE B O 1
ATOM 6955 N N . ILE B 1 331 ? 7.105 -7.152 -9.938 1 98.12 331 ILE B N 1
ATOM 6956 C CA . ILE B 1 331 ? 7.523 -8.547 -9.883 1 98.12 331 ILE B CA 1
ATOM 6957 C C . ILE B 1 331 ? 6.297 -9.445 -9.734 1 98.12 331 ILE B C 1
ATOM 6959 O O . ILE B 1 331 ? 5.281 -9.031 -9.172 1 98.12 331 ILE B O 1
ATOM 6963 N N . HIS B 1 332 ? 6.336 -10.555 -10.273 1 98.56 332 HIS B N 1
ATOM 6964 C CA . HIS B 1 332 ? 5.312 -11.57 -10.055 1 98.56 332 HIS B CA 1
ATOM 6965 C C . HIS B 1 332 ? 5.879 -12.977 -10.266 1 98.56 332 HIS B C 1
ATOM 6967 O O . HIS B 1 332 ? 6.68 -13.195 -11.18 1 98.56 332 HIS B O 1
ATOM 6973 N N . GLY B 1 333 ? 5.531 -13.867 -9.414 1 97.5 333 GLY B N 1
ATOM 6974 C CA . GLY B 1 333 ? 5.914 -15.266 -9.547 1 97.5 333 GLY B CA 1
ATOM 6975 C C . GLY B 1 333 ? 4.848 -16.125 -10.203 1 97.5 333 GLY B C 1
ATOM 6976 O O . GLY B 1 333 ? 3.686 -15.711 -10.289 1 97.5 333 GLY B O 1
ATOM 6977 N N . GLY B 1 334 ? 5.277 -17.172 -10.773 1 98.06 334 GLY B N 1
ATOM 6978 C CA . GLY B 1 334 ? 4.41 -18.234 -11.258 1 98.06 334 GLY B CA 1
ATOM 6979 C C . GLY B 1 334 ? 4.703 -19.578 -10.609 1 98.06 334 GLY B C 1
ATOM 6980 O O . GLY B 1 334 ? 5.848 -20.031 -10.594 1 98.06 334 GLY B O 1
ATOM 6981 N N . SER B 1 335 ? 3.674 -20.125 -10 1 97.12 335 SER B N 1
ATOM 6982 C CA . SER B 1 335 ? 3.789 -21.469 -9.445 1 97.12 335 SER B CA 1
ATOM 6983 C C . SER B 1 335 ? 2.578 -22.328 -9.812 1 97.12 335 SER B C 1
ATOM 6985 O O . SER B 1 335 ? 1.436 -21.906 -9.609 1 97.12 335 SER B O 1
ATOM 6987 N N . THR B 1 336 ? 2.775 -23.328 -10.43 1 97.38 336 THR B N 1
ATOM 6988 C CA . THR B 1 336 ? 1.784 -24.359 -10.703 1 97.38 336 THR B CA 1
ATOM 6989 C C . THR B 1 336 ? 2.41 -25.75 -10.594 1 97.38 336 THR B C 1
ATOM 6991 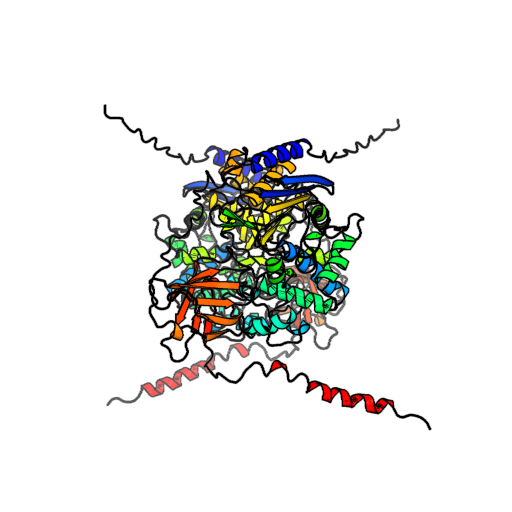O O . THR B 1 336 ? 3.588 -25.875 -10.25 1 97.38 336 THR B O 1
ATOM 6994 N N . TYR B 1 337 ? 1.622 -26.812 -10.695 1 97.19 337 TYR B N 1
ATOM 6995 C CA . TYR B 1 337 ? 2.143 -28.156 -10.57 1 97.19 337 TYR B CA 1
ATOM 6996 C C . TYR B 1 337 ? 3.137 -28.469 -11.68 1 97.19 337 TYR B C 1
ATOM 6998 O O . TYR B 1 337 ? 2.76 -28.547 -12.852 1 97.19 337 TYR B O 1
ATOM 7006 N N . GLY B 1 338 ? 4.402 -28.547 -11.281 1 97.25 338 GLY B N 1
ATOM 7007 C CA . GLY B 1 338 ? 5.445 -28.969 -12.203 1 97.25 338 GLY B CA 1
ATOM 7008 C C . GLY B 1 338 ? 6.328 -27.828 -12.664 1 97.25 338 GLY B C 1
ATOM 7009 O O . GLY B 1 338 ? 7.402 -28.047 -13.234 1 97.25 338 GLY B O 1
ATOM 7010 N N . TYR B 1 339 ? 5.906 -26.594 -12.484 1 98 339 TYR B N 1
ATOM 7011 C CA . TYR B 1 339 ? 6.641 -25.469 -13.07 1 98 339 TYR B CA 1
ATOM 7012 C C . TYR B 1 339 ? 6.742 -24.312 -12.086 1 98 339 TYR B C 1
ATOM 7014 O O . TYR B 1 339 ? 5.84 -24.109 -11.266 1 98 339 TYR B O 1
ATOM 7022 N N . ARG B 1 340 ? 7.844 -23.562 -12.102 1 97.94 340 ARG B N 1
ATOM 7023 C CA . ARG B 1 340 ? 8.102 -22.328 -11.359 1 97.94 340 ARG B CA 1
ATOM 7024 C C . ARG B 1 340 ? 8.641 -21.234 -12.281 1 97.94 340 ARG B C 1
ATOM 7026 O O . ARG B 1 340 ? 9.445 -21.5 -13.172 1 97.94 340 ARG B O 1
ATOM 7033 N N . ALA B 1 341 ? 8.133 -20.031 -12.078 1 98.75 341 ALA B N 1
ATOM 7034 C CA . ALA B 1 341 ? 8.57 -18.906 -12.898 1 98.75 341 ALA B CA 1
ATOM 7035 C C . ALA B 1 341 ? 8.633 -17.625 -12.078 1 98.75 341 ALA B C 1
ATOM 7037 O O . ALA B 1 341 ? 8.039 -17.531 -11 1 98.75 341 ALA B O 1
ATOM 7038 N N . LEU B 1 342 ? 9.406 -16.656 -12.5 1 98.81 342 LEU B N 1
ATOM 7039 C CA . LEU B 1 342 ? 9.484 -15.328 -11.906 1 98.81 342 LEU B CA 1
ATOM 7040 C C . LEU B 1 342 ? 9.906 -14.297 -12.945 1 98.81 342 LEU B C 1
ATOM 7042 O O . LEU B 1 342 ? 10.789 -14.555 -13.766 1 98.81 342 LEU B O 1
ATOM 7046 N N . MET B 1 343 ? 9.227 -13.25 -12.992 1 98.94 343 MET B N 1
ATOM 7047 C CA . MET B 1 343 ? 9.617 -12.094 -13.805 1 98.94 343 MET B CA 1
ATOM 7048 C C . MET B 1 343 ? 9.656 -10.828 -12.969 1 98.94 343 MET B C 1
ATOM 7050 O O . MET B 1 343 ? 8.781 -10.609 -12.125 1 98.94 343 MET B O 1
ATOM 7054 N N . SER B 1 344 ? 10.711 -10.062 -13.109 1 98.88 344 SER B N 1
ATOM 7055 C CA . SER B 1 344 ? 10.805 -8.727 -12.523 1 98.88 344 SER B CA 1
ATOM 7056 C C . SER B 1 344 ? 11.305 -7.711 -13.547 1 98.88 344 SER B C 1
ATOM 7058 O O . SER B 1 344 ? 12.047 -8.062 -14.469 1 98.88 344 SER B O 1
ATOM 7060 N N . TRP B 1 345 ? 10.859 -6.551 -13.414 1 98.75 345 TRP B N 1
ATOM 7061 C CA . TRP B 1 345 ? 11.375 -5.461 -14.242 1 98.75 345 TRP B CA 1
ATOM 7062 C C . TRP B 1 345 ? 11.484 -4.172 -13.43 1 98.75 345 TRP B C 1
ATOM 7064 O O . TRP B 1 345 ? 10.75 -3.979 -12.461 1 98.75 345 TRP B O 1
ATOM 7074 N N . TYR B 1 346 ? 12.461 -3.398 -13.797 1 98.12 346 TYR B N 1
ATOM 7075 C CA . TYR B 1 346 ? 12.906 -2.217 -13.062 1 98.12 346 TYR B CA 1
ATOM 7076 C C . TYR B 1 346 ? 12.945 -0.997 -13.977 1 98.12 346 TYR B C 1
ATOM 7078 O O . TYR B 1 346 ? 13.938 -0.764 -14.664 1 98.12 346 TYR B O 1
ATOM 7086 N N . PRO B 1 347 ? 11.914 -0.152 -13.859 1 95.69 347 PRO B N 1
ATOM 7087 C CA . PRO B 1 347 ? 11.852 0.979 -14.789 1 95.69 347 PRO B CA 1
ATOM 7088 C C . PRO B 1 347 ? 13.031 1.934 -14.641 1 95.69 347 PRO B C 1
ATOM 7090 O O . PRO B 1 347 ? 13.555 2.432 -15.641 1 95.69 347 PRO B O 1
ATOM 7093 N N . ASP B 1 348 ? 13.484 2.117 -13.391 1 92.06 348 ASP B N 1
ATOM 7094 C CA . ASP B 1 348 ? 14.547 3.086 -13.141 1 92.06 348 ASP B CA 1
ATOM 7095 C C . ASP B 1 348 ? 15.891 2.57 -13.648 1 92.06 348 ASP B C 1
ATOM 7097 O O . ASP B 1 348 ? 16.75 3.355 -14.055 1 92.06 348 ASP B O 1
ATOM 7101 N N . ALA B 1 349 ? 16.062 1.271 -13.656 1 95.5 349 ALA B N 1
ATOM 7102 C CA . ALA B 1 349 ? 17.312 0.65 -14.109 1 95.5 349 ALA B CA 1
ATOM 7103 C C . ALA B 1 349 ? 17.188 0.172 -15.555 1 95.5 349 ALA B C 1
ATOM 7105 O O . ALA B 1 349 ? 18.172 -0.304 -16.141 1 95.5 349 ALA B O 1
ATOM 7106 N N . ASP B 1 350 ? 16 0.276 -16.125 1 96.69 350 ASP B N 1
ATOM 7107 C CA . ASP B 1 350 ? 15.703 -0.211 -17.453 1 96.69 350 ASP B CA 1
ATOM 7108 C C . ASP B 1 350 ? 16.156 -1.657 -17.641 1 96.69 350 ASP B C 1
ATOM 7110 O O . ASP B 1 350 ? 16.906 -1.97 -18.578 1 96.69 350 ASP B O 1
ATOM 7114 N N . LEU B 1 351 ? 15.773 -2.488 -16.734 1 98.25 351 LEU B N 1
ATOM 7115 C CA . LEU B 1 351 ? 16.203 -3.877 -16.641 1 98.25 351 LEU B CA 1
ATOM 7116 C C . LEU B 1 351 ? 15.023 -4.812 -16.453 1 98.25 351 LEU B C 1
ATOM 7118 O O . LEU B 1 351 ? 14.133 -4.539 -15.656 1 98.25 351 LEU B O 1
ATOM 7122 N N . GLY B 1 352 ? 14.922 -5.855 -17.266 1 98.75 352 GLY B N 1
ATOM 7123 C CA . GLY B 1 352 ? 13.984 -6.953 -17.078 1 98.75 352 GLY B CA 1
ATOM 7124 C C . GLY B 1 352 ? 14.656 -8.297 -16.922 1 98.75 352 GLY B C 1
ATOM 7125 O O . GLY B 1 352 ? 15.68 -8.57 -17.547 1 98.75 352 GLY B O 1
ATOM 7126 N N . ILE B 1 353 ? 14.125 -9.164 -16.031 1 98.94 353 ILE B N 1
ATOM 7127 C CA . ILE B 1 353 ? 14.672 -10.484 -15.734 1 98.94 353 ILE B CA 1
ATOM 7128 C C . ILE B 1 353 ? 13.555 -11.523 -15.75 1 98.94 353 ILE B C 1
ATOM 7130 O O . ILE B 1 353 ? 12.5 -11.312 -15.148 1 98.94 353 ILE B O 1
ATOM 7134 N N . PHE B 1 354 ? 13.75 -12.594 -16.406 1 98.94 354 PHE B N 1
ATOM 7135 C CA . PHE B 1 354 ? 12.805 -13.703 -16.422 1 98.94 354 PHE B CA 1
ATOM 7136 C C . PHE B 1 354 ? 13.516 -15.023 -16.172 1 98.94 354 PHE B C 1
ATOM 7138 O O . PHE B 1 354 ? 14.555 -15.297 -16.781 1 98.94 354 PHE B O 1
ATOM 7145 N N . ILE B 1 355 ? 12.953 -15.828 -15.273 1 98.69 355 ILE B N 1
ATOM 7146 C CA . ILE B 1 355 ? 13.438 -17.172 -14.984 1 98.69 355 ILE B CA 1
ATOM 7147 C C . ILE B 1 355 ? 12.266 -18.141 -14.938 1 98.69 355 ILE B C 1
ATOM 7149 O O . ILE B 1 355 ? 11.195 -17.812 -14.406 1 98.69 355 ILE B O 1
ATOM 7153 N N . VAL B 1 356 ? 12.445 -19.297 -15.477 1 98.69 356 VAL B N 1
ATOM 7154 C CA . VAL B 1 356 ? 11.484 -20.391 -15.367 1 98.69 356 VAL B CA 1
ATOM 7155 C C . VAL B 1 356 ? 12.227 -21.703 -15.141 1 98.69 356 VAL B C 1
ATOM 7157 O O . VAL B 1 356 ? 13.336 -21.891 -15.641 1 98.69 356 VAL B O 1
ATOM 7160 N N . LEU B 1 357 ? 11.656 -22.578 -14.336 1 97.5 357 LEU B N 1
ATOM 7161 C CA . LEU B 1 357 ? 12.375 -23.812 -14.031 1 97.5 357 LEU B CA 1
ATOM 7162 C C . LEU B 1 357 ? 11.406 -24.938 -13.695 1 97.5 357 LEU B C 1
ATOM 7164 O O . LEU B 1 357 ? 10.227 -24.703 -13.453 1 97.5 357 LEU B O 1
ATOM 7168 N N . THR B 1 358 ? 11.805 -26.188 -13.836 1 96.19 358 THR B N 1
ATOM 7169 C CA . THR B 1 358 ? 11.18 -27.406 -13.305 1 96.19 358 THR B CA 1
ATOM 7170 C C . THR B 1 358 ? 12.031 -28.016 -12.203 1 96.19 358 THR B C 1
ATOM 7172 O O . THR B 1 358 ? 13.25 -27.859 -12.188 1 96.19 358 THR B O 1
ATOM 7175 N N . GLY B 1 359 ? 11.414 -28.578 -11.297 1 91.75 359 GLY B N 1
ATOM 7176 C CA . GLY B 1 359 ? 12.062 -29.078 -10.094 1 91.75 359 GLY B CA 1
ATOM 7177 C C . GLY B 1 359 ? 11.484 -28.5 -8.82 1 91.75 359 GLY B C 1
ATOM 7178 O O . GLY B 1 359 ? 10.266 -28.328 -8.703 1 91.75 359 GLY B O 1
ATOM 7179 N N . ASN B 1 360 ? 12.367 -28.359 -7.809 1 87.62 360 ASN B N 1
ATOM 7180 C CA . ASN B 1 360 ? 11.922 -27.891 -6.5 1 87.62 360 ASN B CA 1
ATOM 7181 C C . ASN B 1 360 ? 12.461 -26.5 -6.188 1 87.62 360 ASN B C 1
ATOM 7183 O O . ASN B 1 360 ? 13.656 -26.234 -6.375 1 87.62 360 ASN B O 1
ATOM 7187 N N . ASP B 1 361 ? 11.633 -25.594 -5.797 1 91.88 361 ASP B N 1
ATOM 7188 C CA . ASP B 1 361 ? 11.969 -24.219 -5.43 1 91.88 361 ASP B CA 1
ATOM 7189 C C . ASP B 1 361 ? 11.117 -23.734 -4.262 1 91.88 361 ASP B C 1
ATOM 7191 O O . ASP B 1 361 ? 10.32 -22.812 -4.414 1 91.88 361 ASP B O 1
ATOM 7195 N N . PRO B 1 362 ? 11.312 -24.375 -3.084 1 89.81 362 PRO B N 1
ATOM 7196 C CA . PRO B 1 362 ? 10.508 -23.938 -1.939 1 89.81 362 PRO B CA 1
ATOM 7197 C C . PRO B 1 362 ? 10.773 -22.484 -1.542 1 89.81 362 PRO B C 1
ATOM 7199 O O . PRO B 1 362 ? 11.93 -22.047 -1.561 1 89.81 362 PRO B O 1
ATOM 7202 N N . ASN B 1 363 ? 9.75 -21.688 -1.279 1 90.44 363 ASN B N 1
ATOM 7203 C CA . ASN B 1 363 ? 9.812 -20.312 -0.782 1 90.44 363 ASN B CA 1
ATOM 7204 C C . ASN B 1 363 ? 10.633 -19.422 -1.705 1 90.44 363 ASN B C 1
ATOM 7206 O O . ASN B 1 363 ? 11.289 -18.484 -1.247 1 90.44 363 ASN B O 1
ATOM 7210 N N . TYR B 1 364 ? 10.805 -19.766 -3.029 1 93.56 364 TYR B N 1
ATOM 7211 C CA . TYR B 1 364 ? 11.508 -19 -4.055 1 93.56 364 TYR B CA 1
ATOM 7212 C C . TYR B 1 364 ? 13.008 -18.984 -3.783 1 93.56 364 TYR B C 1
ATOM 7214 O O . TYR B 1 364 ? 13.68 -17.984 -4.051 1 93.56 364 TYR B O 1
ATOM 7222 N N . PHE B 1 365 ? 13.57 -20 -3.236 1 92.75 365 PHE B N 1
ATOM 7223 C CA . PHE B 1 365 ? 14.961 -20.031 -2.809 1 92.75 365 PHE B CA 1
ATOM 7224 C C . PHE B 1 365 ? 15.898 -20 -4.012 1 92.75 365 PHE B C 1
ATOM 7226 O O . PHE B 1 365 ? 17.078 -19.688 -3.871 1 92.75 365 PHE B O 1
ATOM 7233 N N . ILE B 1 366 ? 15.359 -20.344 -5.207 1 93.56 366 ILE B N 1
ATOM 7234 C CA . ILE B 1 366 ? 16.188 -20.312 -6.41 1 93.56 366 ILE B CA 1
ATOM 7235 C C . ILE B 1 366 ? 15.852 -19.062 -7.23 1 93.56 366 ILE B C 1
ATOM 7237 O O . ILE B 1 366 ? 16.719 -18.219 -7.445 1 93.56 366 ILE B O 1
ATOM 7241 N N . ARG B 1 367 ? 14.648 -18.906 -7.551 1 95.69 367 ARG B N 1
ATOM 7242 C CA . ARG B 1 367 ? 14.289 -17.875 -8.523 1 95.69 367 ARG B CA 1
ATOM 7243 C C . ARG B 1 367 ? 14.484 -16.484 -7.941 1 95.69 367 ARG B C 1
ATOM 7245 O O . ARG B 1 367 ? 15.008 -15.594 -8.617 1 95.69 367 ARG B O 1
ATOM 7252 N N . GLN B 1 368 ? 14.109 -16.234 -6.676 1 95.56 368 GLN B N 1
ATOM 7253 C CA . GLN B 1 368 ? 14.25 -14.898 -6.113 1 95.56 368 GLN B CA 1
ATOM 7254 C C . GLN B 1 368 ? 15.719 -14.539 -5.906 1 95.56 368 GLN B C 1
ATOM 7256 O O . GLN B 1 368 ? 16.141 -13.414 -6.195 1 95.56 368 GLN B O 1
ATOM 7261 N N . VAL B 1 369 ? 16.469 -15.453 -5.418 1 94.25 369 VAL B N 1
ATOM 7262 C CA . VAL B 1 369 ? 17.891 -15.203 -5.18 1 94.25 369 VAL B CA 1
ATOM 7263 C C . VAL B 1 369 ? 18.594 -14.914 -6.508 1 94.25 369 VAL B C 1
ATOM 7265 O O . VAL B 1 369 ? 19.453 -14.031 -6.586 1 94.25 369 VAL B O 1
ATOM 7268 N N . LEU B 1 370 ? 18.203 -15.664 -7.504 1 95.38 370 LEU B N 1
ATOM 7269 C CA . LEU B 1 370 ? 18.781 -15.445 -8.82 1 95.38 370 LEU B CA 1
ATOM 7270 C C . LEU B 1 370 ? 18.391 -14.078 -9.375 1 95.38 370 LEU B C 1
ATOM 7272 O O . LEU B 1 370 ? 19.203 -13.391 -10 1 95.38 370 LEU B O 1
ATOM 7276 N N . HIS B 1 371 ? 17.141 -13.695 -9.203 1 97.25 371 HIS B N 1
ATOM 7277 C CA . HIS B 1 371 ? 16.719 -12.375 -9.656 1 97.25 371 HIS B CA 1
ATOM 7278 C C . HIS B 1 371 ? 17.516 -11.273 -8.977 1 97.25 371 HIS B C 1
ATOM 7280 O O . HIS B 1 371 ? 17.953 -10.328 -9.633 1 97.25 371 HIS B O 1
ATOM 7286 N N . ASN B 1 372 ? 17.719 -11.391 -7.66 1 96.5 372 ASN B N 1
ATOM 7287 C CA . ASN B 1 372 ? 18.516 -10.406 -6.938 1 96.5 372 ASN B CA 1
ATOM 7288 C C . ASN B 1 372 ? 19.969 -10.367 -7.441 1 96.5 372 ASN B C 1
ATOM 7290 O O . ASN B 1 372 ? 20.531 -9.289 -7.641 1 96.5 372 ASN B O 1
ATOM 7294 N N . TYR B 1 373 ? 20.531 -11.555 -7.648 1 95.38 373 TYR B N 1
ATOM 7295 C CA . TYR B 1 373 ? 21.891 -11.672 -8.148 1 95.38 373 TYR B CA 1
ATOM 7296 C C . TYR B 1 373 ? 22.031 -11.016 -9.516 1 95.38 373 TYR B C 1
ATOM 7298 O O . TYR B 1 373 ? 22.969 -10.25 -9.75 1 95.38 373 TYR B O 1
ATOM 7306 N N . ILE B 1 374 ? 21.094 -11.336 -10.367 1 96.75 374 ILE B N 1
ATOM 7307 C CA . ILE B 1 374 ? 21.141 -10.82 -11.734 1 96.75 374 ILE B CA 1
ATOM 7308 C C . ILE B 1 374 ? 20.984 -9.305 -11.719 1 96.75 374 ILE B C 1
ATOM 7310 O O . ILE B 1 374 ? 21.719 -8.594 -12.414 1 96.75 374 ILE B O 1
ATOM 7314 N N . PHE B 1 375 ? 20.078 -8.758 -10.969 1 97.19 375 PHE B N 1
ATOM 7315 C CA . PHE B 1 375 ? 19.938 -7.316 -10.836 1 97.19 375 PHE B CA 1
ATOM 7316 C C . PHE B 1 375 ? 21.266 -6.676 -10.438 1 97.19 375 PHE B C 1
ATOM 7318 O O . PHE B 1 375 ? 21.688 -5.684 -11.039 1 97.19 375 PHE B O 1
ATOM 7325 N N . ASP B 1 376 ? 21.891 -7.258 -9.422 1 95.56 376 ASP B N 1
ATOM 7326 C CA . ASP B 1 376 ? 23.109 -6.688 -8.875 1 95.56 376 ASP B CA 1
ATOM 7327 C C . ASP B 1 376 ? 24.203 -6.633 -9.938 1 95.56 376 ASP B C 1
ATOM 7329 O O . ASP B 1 376 ? 24.844 -5.59 -10.133 1 95.56 376 ASP B O 1
ATOM 7333 N N . ILE B 1 377 ? 24.406 -7.66 -10.648 1 93.62 377 ILE B N 1
ATOM 7334 C CA . ILE B 1 377 ? 25.547 -7.711 -11.562 1 93.62 377 ILE B CA 1
ATOM 7335 C C . ILE B 1 377 ? 25.266 -6.832 -12.781 1 93.62 377 ILE B C 1
ATOM 7337 O O . ILE B 1 377 ? 26.172 -6.203 -13.32 1 93.62 377 ILE B O 1
ATOM 7341 N N . TYR B 1 378 ? 24 -6.758 -13.172 1 95.88 378 TYR B N 1
ATOM 7342 C CA . TYR B 1 378 ? 23.703 -5.977 -14.367 1 95.88 378 TYR B CA 1
ATOM 7343 C C . TYR B 1 378 ? 23.516 -4.5 -14.023 1 95.88 378 TYR B C 1
ATOM 7345 O O . TYR B 1 378 ? 23.375 -3.664 -14.922 1 95.88 378 TYR B O 1
ATOM 7353 N N . THR B 1 379 ? 23.5 -4.078 -12.766 1 93.69 379 THR B N 1
ATOM 7354 C CA . THR B 1 379 ? 23.469 -2.678 -12.359 1 93.69 379 THR B CA 1
ATOM 7355 C C . THR B 1 379 ? 24.75 -2.291 -11.633 1 93.69 379 THR B C 1
ATOM 7357 O O . THR B 1 379 ? 24.797 -1.282 -10.93 1 93.69 379 THR B O 1
ATOM 7360 N N . ASN B 1 380 ? 25.75 -3.148 -11.703 1 91.44 380 ASN B N 1
ATOM 7361 C CA . ASN B 1 380 ? 27.094 -2.916 -11.195 1 91.44 380 ASN B CA 1
ATOM 7362 C C . ASN B 1 380 ? 27.109 -2.793 -9.68 1 91.44 380 ASN B C 1
ATOM 7364 O O . ASN B 1 380 ? 27.781 -1.925 -9.125 1 91.44 380 ASN B O 1
ATOM 7368 N N . GLN B 1 381 ? 26.281 -3.521 -9.047 1 90 381 GLN B N 1
ATOM 7369 C CA . GLN B 1 381 ? 26.281 -3.652 -7.59 1 90 381 GLN B CA 1
ATOM 7370 C C . GLN B 1 381 ? 27 -4.934 -7.16 1 90 381 GLN B C 1
ATOM 7372 O O . GLN B 1 381 ? 27.094 -5.887 -7.938 1 90 381 GLN B O 1
ATOM 7377 N N . THR B 1 382 ? 27.5 -4.918 -5.938 1 89.06 382 THR B N 1
ATOM 7378 C CA . THR B 1 382 ? 28.094 -6.133 -5.383 1 89.06 382 THR B CA 1
ATOM 7379 C C . THR B 1 382 ? 27.016 -7.09 -4.902 1 89.06 382 THR B C 1
ATOM 7381 O O . THR B 1 382 ? 26.234 -6.758 -4.008 1 89.06 382 THR B O 1
ATOM 7384 N N . PRO B 1 383 ? 26.953 -8.289 -5.516 1 91.5 383 PRO B N 1
ATOM 7385 C CA . PRO B 1 383 ? 25.953 -9.242 -5.047 1 91.5 383 PRO B CA 1
ATOM 7386 C C . PRO B 1 383 ? 26.219 -9.727 -3.627 1 91.5 383 PRO B C 1
ATOM 7388 O O . PRO B 1 383 ? 27.375 -9.883 -3.23 1 91.5 383 PRO B O 1
ATOM 7391 N N . TYR B 1 384 ? 25.156 -9.961 -2.91 1 86.81 384 TYR B N 1
ATOM 7392 C CA . TYR B 1 384 ? 25.328 -10.469 -1.553 1 86.81 384 TYR B CA 1
ATOM 7393 C C . TYR B 1 384 ? 25.594 -11.969 -1.56 1 86.81 384 TYR B C 1
ATOM 7395 O O . TYR B 1 384 ? 26.078 -12.523 -0.567 1 86.81 384 TYR B O 1
ATOM 7403 N N . ILE B 1 385 ? 25.219 -12.57 -2.693 1 84.94 385 ILE B N 1
ATOM 7404 C CA . ILE B 1 385 ? 25.547 -13.977 -2.885 1 84.94 385 ILE B CA 1
ATOM 7405 C C . ILE B 1 385 ? 26.828 -14.102 -3.711 1 84.94 385 ILE B C 1
ATOM 7407 O O . ILE B 1 385 ? 26.891 -13.617 -4.844 1 84.94 385 ILE B O 1
ATOM 7411 N N . ASN B 1 386 ? 27.953 -14.305 -3.146 1 70.56 386 ASN B N 1
ATOM 7412 C CA . ASN B 1 386 ? 29.219 -14.242 -3.852 1 70.56 386 ASN B CA 1
ATOM 7413 C C . ASN B 1 386 ? 29.719 -15.633 -4.242 1 70.56 386 ASN B C 1
ATOM 7415 O O . ASN B 1 386 ? 30.797 -15.766 -4.84 1 70.56 386 ASN B O 1
ATOM 7419 N N . SER B 1 387 ? 28.922 -16.609 -3.805 1 68.38 387 SER B N 1
ATOM 7420 C CA . SER B 1 387 ? 29.406 -17.922 -4.18 1 68.38 387 SER B CA 1
ATOM 7421 C C . SER B 1 387 ? 28.266 -18.859 -4.559 1 68.38 387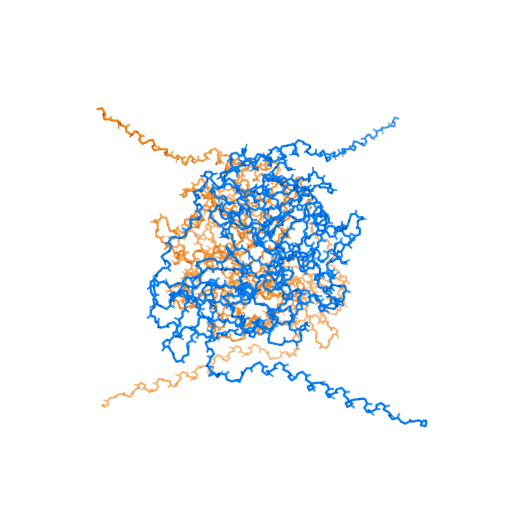 SER B C 1
ATOM 7423 O O . SER B 1 387 ? 27.141 -18.672 -4.094 1 68.38 387 SER B O 1
ATOM 7425 N N . THR B 1 388 ? 28.625 -19.656 -5.426 1 70.81 388 THR B N 1
ATOM 7426 C CA . THR B 1 388 ? 27.688 -20.719 -5.793 1 70.81 388 THR B CA 1
ATOM 7427 C C . THR B 1 388 ? 27.297 -21.531 -4.57 1 70.81 388 THR B C 1
ATOM 7429 O O . THR B 1 388 ? 26.188 -22.078 -4.516 1 70.81 388 THR B O 1
ATOM 7432 N N . ALA B 1 389 ? 28.188 -21.453 -3.727 1 75.38 389 ALA B N 1
ATOM 7433 C CA . ALA B 1 389 ? 27.875 -22.219 -2.521 1 75.38 389 ALA B CA 1
ATOM 7434 C C . ALA B 1 389 ? 26.672 -21.641 -1.795 1 75.38 389 ALA B C 1
ATOM 7436 O O . ALA B 1 389 ? 25.812 -22.391 -1.313 1 75.38 389 ALA B O 1
ATOM 7437 N N . THR B 1 390 ? 26.578 -20.406 -1.856 1 82 390 THR B N 1
ATOM 7438 C CA . THR B 1 390 ? 25.469 -19.766 -1.165 1 82 390 THR B CA 1
ATOM 7439 C C . THR B 1 390 ? 24.172 -19.969 -1.935 1 82 390 THR B C 1
ATOM 7441 O O . THR B 1 390 ? 23.109 -20.141 -1.333 1 82 390 THR B O 1
ATOM 7444 N N . LEU B 1 391 ? 24.25 -20.031 -3.186 1 85.62 391 LEU B N 1
ATOM 7445 C CA . LEU B 1 391 ? 23.078 -20.266 -4.012 1 85.62 391 LEU B CA 1
ATOM 7446 C C . LEU B 1 391 ? 22.531 -21.688 -3.781 1 85.62 391 LEU B C 1
ATOM 7448 O O . LEU B 1 391 ? 21.328 -21.875 -3.705 1 85.62 391 LEU B O 1
ATOM 7452 N N . CYS B 1 392 ? 23.438 -22.594 -3.57 1 86.44 392 CYS B N 1
ATOM 7453 C CA . CYS B 1 392 ? 23.062 -24 -3.404 1 86.44 392 CYS B CA 1
ATOM 7454 C C . CYS B 1 392 ? 22.5 -24.25 -2.012 1 86.44 392 CYS B C 1
ATOM 7456 O O . CYS B 1 392 ? 21.688 -25.141 -1.826 1 86.44 392 CYS B O 1
ATOM 7458 N N . SER B 1 393 ? 22.953 -23.422 -1.082 1 87.25 393 SER B N 1
ATOM 7459 C CA . SER B 1 393 ? 22.594 -23.703 0.301 1 87.25 393 SER B CA 1
ATOM 7460 C C . SER B 1 393 ? 21.531 -22.734 0.808 1 87.25 393 SER B C 1
ATOM 7462 O O . SER B 1 393 ? 21.047 -22.859 1.934 1 87.25 393 SER B O 1
ATOM 7464 N N . PHE B 1 394 ? 21.219 -21.844 0.006 1 89.38 394 PHE B N 1
ATOM 7465 C CA . PHE B 1 394 ? 20.234 -20.875 0.472 1 89.38 394 PHE B CA 1
ATOM 7466 C C . PHE B 1 394 ? 19 -21.578 1.016 1 89.38 394 PHE B C 1
ATOM 7468 O O . PHE B 1 394 ? 18.531 -22.562 0.446 1 89.38 394 PHE B O 1
ATOM 7475 N N . PRO B 1 395 ? 18.5 -20.969 2.115 1 90.12 395 PRO B N 1
ATOM 7476 C CA . PRO B 1 395 ? 18.703 -19.672 2.773 1 90.12 395 PRO B CA 1
ATOM 7477 C C . PRO B 1 395 ? 19.797 -19.719 3.836 1 90.12 395 PRO B C 1
ATOM 7479 O O . PRO B 1 395 ? 20.016 -18.734 4.547 1 90.12 395 PRO B O 1
ATOM 7482 N N . GLN B 1 396 ? 20.422 -20.859 3.969 1 88.44 396 GLN B N 1
ATOM 7483 C CA . GLN B 1 396 ? 21.578 -20.891 4.852 1 88.44 396 GLN B CA 1
ATOM 7484 C C . GLN B 1 396 ? 22.672 -19.953 4.363 1 88.44 396 GLN B C 1
ATOM 7486 O O . GLN B 1 396 ? 22.828 -19.766 3.154 1 88.44 396 GLN B O 1
ATOM 7491 N N . PRO B 1 397 ? 23.5 -19.312 5.227 1 89.44 397 PRO B N 1
ATOM 7492 C CA . PRO B 1 397 ? 23.531 -19.562 6.668 1 89.44 397 PRO B CA 1
ATOM 7493 C C . PRO B 1 397 ? 22.562 -18.688 7.445 1 89.44 397 PRO B C 1
ATOM 7495 O O . PRO B 1 397 ? 22.5 -18.75 8.672 1 89.44 397 PRO B O 1
ATOM 7498 N N . TRP B 1 398 ? 21.828 -17.891 6.734 1 91.5 398 TRP B N 1
ATOM 7499 C CA . TRP B 1 398 ? 21.047 -16.875 7.422 1 91.5 398 TRP B CA 1
ATOM 7500 C C . TRP B 1 398 ? 19.859 -17.484 8.156 1 91.5 398 TRP B C 1
ATOM 7502 O O . TRP B 1 398 ? 19.422 -16.984 9.195 1 91.5 398 TRP B O 1
ATOM 7512 N N . TYR B 1 399 ? 19.266 -18.484 7.594 1 91.75 399 TYR B N 1
ATOM 7513 C CA . TYR B 1 399 ? 18.188 -19.25 8.211 1 91.75 399 TYR B CA 1
ATOM 7514 C C . TYR B 1 399 ? 18.516 -20.734 8.266 1 91.75 399 TYR B C 1
ATOM 7516 O O . TYR B 1 399 ? 19.156 -21.266 7.352 1 91.75 399 TYR B O 1
ATOM 7524 N N . ASP B 1 400 ? 18.016 -21.266 9.344 1 89.25 400 ASP B N 1
ATOM 7525 C CA . ASP B 1 400 ? 17.953 -22.719 9.344 1 89.25 400 ASP B CA 1
ATOM 7526 C C . ASP B 1 400 ? 16.75 -23.219 8.539 1 89.25 400 ASP B C 1
ATOM 7528 O O . ASP B 1 400 ? 15.648 -22.672 8.656 1 89.25 400 ASP B O 1
ATOM 7532 N N . TYR B 1 401 ? 17.062 -23.953 7.598 1 83.31 401 TYR B N 1
ATOM 7533 C CA . TYR B 1 401 ? 15.961 -24.484 6.785 1 83.31 401 TYR B CA 1
ATOM 7534 C C . TYR B 1 401 ? 16.016 -26 6.715 1 83.31 401 TYR B C 1
ATOM 7536 O O . TYR B 1 401 ? 17.062 -26.578 6.363 1 83.31 401 TYR B O 1
ATOM 7544 N N . THR B 1 402 ? 14.984 -26.641 7.223 1 81.38 402 THR B N 1
ATOM 7545 C CA . THR B 1 402 ? 14.82 -28.094 7.098 1 81.38 402 THR B CA 1
ATOM 7546 C C . THR B 1 402 ? 13.711 -28.422 6.094 1 81.38 402 THR B C 1
ATOM 7548 O O . THR B 1 402 ? 12.562 -28.016 6.273 1 81.38 402 THR B O 1
ATOM 7551 N N . PRO B 1 403 ? 14.133 -29.141 5.051 1 79.19 403 PRO B N 1
ATOM 7552 C CA . PRO B 1 403 ? 13.086 -29.516 4.094 1 79.19 403 PRO B CA 1
ATOM 7553 C C . PRO B 1 403 ? 11.984 -30.359 4.73 1 79.19 403 PRO B C 1
ATOM 7555 O O . PRO B 1 403 ? 12.211 -31.016 5.75 1 79.19 403 PRO B O 1
ATOM 7558 N N . ASN B 1 404 ? 10.867 -30.266 4.156 1 78.19 404 ASN B N 1
ATOM 7559 C CA . ASN B 1 404 ? 9.75 -31.078 4.621 1 78.19 404 ASN B CA 1
ATOM 7560 C C . ASN B 1 404 ? 10.031 -32.562 4.461 1 78.19 404 ASN B C 1
ATOM 7562 O O . ASN B 1 404 ? 10.633 -33 3.473 1 78.19 404 ASN B O 1
ATOM 7566 N N . THR B 1 405 ? 9.68 -33.281 5.484 1 82.56 405 THR B N 1
ATOM 7567 C CA . THR B 1 405 ? 9.836 -34.75 5.449 1 82.56 405 THR B CA 1
ATOM 7568 C C . THR B 1 405 ? 8.477 -35.406 5.289 1 82.56 405 THR B C 1
ATOM 7570 O O . THR B 1 405 ? 7.445 -34.875 5.672 1 82.56 405 THR B O 1
ATOM 7573 N N . LYS B 1 406 ? 8.609 -36.594 4.613 1 86.06 406 LYS B N 1
ATOM 7574 C CA . LYS B 1 406 ? 7.395 -37.375 4.422 1 86.06 406 LYS B CA 1
ATOM 7575 C C . LYS B 1 406 ? 6.781 -37.75 5.766 1 86.06 406 LYS B C 1
ATOM 7577 O O . LYS B 1 406 ? 7.492 -38.219 6.668 1 86.06 406 LYS B O 1
ATOM 7582 N N . LEU B 1 407 ? 5.488 -37.531 5.863 1 83.88 407 LEU B N 1
ATOM 7583 C CA . LEU B 1 407 ? 4.781 -37.969 7.066 1 83.88 407 LEU B CA 1
ATOM 7584 C C . LEU B 1 407 ? 4.758 -39.469 7.18 1 83.88 407 LEU B C 1
ATOM 7586 O O . LEU B 1 407 ? 4.555 -40.188 6.18 1 83.88 407 LEU B O 1
ATOM 7590 N N . ASN B 1 408 ? 5.066 -39.875 8.359 1 86.31 408 ASN B N 1
ATOM 7591 C CA . ASN B 1 408 ? 4.938 -41.312 8.641 1 86.31 408 ASN B CA 1
ATOM 7592 C C . ASN B 1 408 ? 3.586 -41.625 9.273 1 86.31 408 ASN B C 1
ATOM 7594 O O . ASN B 1 408 ? 3.4 -41.469 10.477 1 86.31 408 ASN B O 1
ATOM 7598 N N . VAL B 1 409 ? 2.699 -42.062 8.367 1 88.56 409 VAL B N 1
ATOM 7599 C CA . VAL B 1 409 ? 1.355 -42.312 8.875 1 88.56 409 VAL B CA 1
ATOM 7600 C C . VAL B 1 409 ? 1.044 -43.812 8.758 1 88.56 409 VAL B C 1
ATOM 7602 O O . VAL B 1 409 ? 1.472 -44.469 7.812 1 88.56 409 VAL B O 1
ATOM 7605 N N . THR B 1 410 ? 0.328 -44.344 9.812 1 87.12 410 THR B N 1
ATOM 7606 C CA . THR B 1 410 ? -0.182 -45.688 9.758 1 87.12 410 THR B CA 1
ATOM 7607 C C . THR B 1 410 ? -1.381 -45.781 8.82 1 87.12 410 THR B C 1
ATOM 7609 O O . THR B 1 410 ? -2.381 -45.094 9.016 1 87.12 410 THR B O 1
ATOM 7612 N N . LYS B 1 411 ? -1.309 -46.688 7.867 1 88.38 411 LYS B N 1
ATOM 7613 C CA . LYS B 1 411 ? -2.348 -46.75 6.844 1 88.38 411 LYS B CA 1
ATOM 7614 C C . LYS B 1 411 ? -3.264 -47.938 7.074 1 88.38 411 LYS B C 1
ATOM 7616 O O . LYS B 1 411 ? -4.133 -48.25 6.25 1 88.38 411 LYS B O 1
ATOM 7621 N N . SER B 1 412 ? -3.16 -48.625 8.234 1 87.38 412 SER B N 1
ATOM 7622 C CA . SER B 1 412 ? -3.881 -49.875 8.422 1 87.38 412 SER B CA 1
ATOM 7623 C C . SER B 1 412 ? -4.809 -49.812 9.625 1 87.38 412 SER B C 1
ATOM 7625 O O . SER B 1 412 ? -5.254 -50.844 10.133 1 87.38 412 SER B O 1
ATOM 7627 N N . LEU B 1 413 ? -5.129 -48.656 10 1 92.5 413 LEU B N 1
ATOM 7628 C CA . LEU B 1 413 ? -6.059 -48.562 11.117 1 92.5 413 LEU B CA 1
ATOM 7629 C C . LEU B 1 413 ? -7.461 -49 10.703 1 92.5 413 LEU B C 1
ATOM 7631 O O . LEU B 1 413 ? -7.844 -48.844 9.539 1 92.5 413 LEU B O 1
ATOM 7635 N N . ALA B 1 414 ? -8.141 -49.5 11.695 1 92.69 414 ALA B N 1
ATOM 7636 C CA . ALA B 1 414 ? -9.539 -49.844 11.445 1 92.69 414 ALA B CA 1
ATOM 7637 C C . ALA B 1 414 ? -10.406 -48.562 11.469 1 92.69 414 ALA B C 1
ATOM 7639 O O . ALA B 1 414 ? -10.109 -47.625 12.18 1 92.69 414 ALA B O 1
ATOM 7640 N N . MET B 1 415 ? -11.469 -48.625 10.758 1 93.19 415 MET B N 1
ATOM 7641 C CA . MET B 1 415 ? -12.414 -47.531 10.734 1 93.19 415 MET B CA 1
ATOM 7642 C C . MET B 1 415 ? -13.203 -47.438 12.031 1 93.19 415 MET B C 1
ATOM 7644 O O . MET B 1 415 ? -13.508 -48.469 12.641 1 93.19 415 MET B O 1
ATOM 7648 N N . SER B 1 416 ? -13.586 -46.25 12.312 1 92.25 416 SER B N 1
ATOM 7649 C CA . SER B 1 416 ? -14.344 -46.031 13.539 1 92.25 416 SER B CA 1
ATOM 7650 C C . SER B 1 416 ? -15.781 -46.5 13.391 1 92.25 416 SER B C 1
ATOM 7652 O O . SER B 1 416 ? -16.469 -46.75 14.391 1 92.25 416 SER B O 1
ATOM 7654 N N . ARG B 1 417 ? -16.234 -46.562 12.141 1 93 417 ARG B N 1
ATOM 7655 C CA . ARG B 1 417 ? -17.594 -47 11.828 1 93 417 ARG B CA 1
ATOM 7656 C C . ARG B 1 417 ? -17.594 -48 10.68 1 93 417 ARG B C 1
ATOM 7658 O O . ARG B 1 417 ? -16.531 -48.344 10.148 1 93 417 ARG B O 1
ATOM 7665 N N . GLN B 1 418 ? -18.891 -48.406 10.406 1 92.12 418 GLN B N 1
ATOM 7666 C CA . GLN B 1 418 ? -19.016 -49.25 9.219 1 92.12 418 GLN B CA 1
ATOM 7667 C C . GLN B 1 418 ? -18.719 -48.469 7.949 1 92.12 418 GLN B C 1
ATOM 7669 O O . GLN B 1 418 ? -19.109 -47.281 7.844 1 92.12 418 GLN B O 1
ATOM 7674 N N . LYS B 1 419 ? -18.078 -49.094 7.094 1 93.75 419 LYS B N 1
ATOM 7675 C CA . LYS B 1 419 ? -17.688 -48.5 5.816 1 93.75 419 LYS B CA 1
ATOM 7676 C C . LYS B 1 419 ? -18.891 -47.875 5.117 1 93.75 419 LYS B C 1
ATOM 7678 O O . LYS B 1 419 ? -18.766 -46.812 4.508 1 93.75 419 LYS B O 1
ATOM 7683 N N . THR B 1 420 ? -20.078 -48.5 5.258 1 92.75 420 THR B N 1
ATOM 7684 C CA . THR B 1 420 ? -21.281 -48.094 4.559 1 92.75 420 THR B CA 1
ATOM 7685 C C . THR B 1 420 ? -21.797 -46.75 5.105 1 92.75 420 THR B C 1
ATOM 7687 O O . THR B 1 420 ? -22.547 -46.062 4.43 1 92.75 420 THR B O 1
ATOM 7690 N N . ASP B 1 421 ? -21.344 -46.375 6.293 1 93.38 421 ASP B N 1
ATOM 7691 C CA . ASP B 1 421 ? -21.781 -45.125 6.898 1 93.38 421 ASP B CA 1
ATOM 7692 C C . ASP B 1 421 ? -21.188 -43.938 6.16 1 93.38 421 ASP B C 1
ATOM 7694 O O . ASP B 1 421 ? -21.812 -42.844 6.121 1 93.38 421 ASP B O 1
ATOM 7698 N N . TYR B 1 422 ? -20.047 -44.125 5.637 1 96 422 TYR B N 1
ATOM 7699 C CA . TYR B 1 422 ? -19.312 -43.031 4.996 1 96 422 TYR B CA 1
ATOM 7700 C C . TYR B 1 422 ? -19.672 -42.938 3.514 1 96 422 TYR B C 1
ATOM 7702 O O . TYR B 1 422 ? -19.531 -41.875 2.9 1 96 422 TYR B O 1
ATOM 7710 N N . ILE B 1 423 ? -20.016 -44.031 2.873 1 96.38 423 ILE B N 1
ATOM 7711 C CA . ILE B 1 423 ? -20.25 -44.125 1.437 1 96.38 423 ILE B CA 1
ATOM 7712 C C . ILE B 1 423 ? -21.453 -43.281 1.046 1 96.38 423 ILE B C 1
ATOM 7714 O O . ILE B 1 423 ? -22.469 -43.281 1.759 1 96.38 423 ILE B O 1
ATOM 7718 N N . GLY B 1 424 ? -21.344 -42.562 -0.112 1 96.38 424 GLY B N 1
ATOM 7719 C CA . GLY B 1 424 ? -22.438 -41.75 -0.604 1 96.38 424 GLY B CA 1
ATOM 7720 C C . GLY B 1 424 ? -21.984 -40.562 -1.456 1 96.38 424 GLY B C 1
ATOM 7721 O O . GLY B 1 424 ? -20.812 -40.469 -1.804 1 96.38 424 GLY B O 1
ATOM 7722 N N . ASN B 1 425 ? -23 -39.844 -1.863 1 97.06 425 ASN B N 1
ATOM 7723 C CA . ASN B 1 425 ? -22.75 -38.594 -2.586 1 97.06 425 ASN B CA 1
ATOM 7724 C C . ASN B 1 425 ? -22.812 -37.375 -1.657 1 97.06 425 ASN B C 1
ATOM 7726 O O . ASN B 1 425 ? -23.688 -37.312 -0.785 1 97.06 425 ASN B O 1
ATOM 7730 N N . TYR B 1 426 ? -21.844 -36.531 -1.758 1 97.75 426 TYR B N 1
ATOM 7731 C CA . TYR B 1 426 ? -21.75 -35.312 -0.985 1 97.75 426 TYR B CA 1
ATOM 7732 C C . TYR B 1 426 ? -21.734 -34.094 -1.901 1 97.75 426 TYR B C 1
ATOM 7734 O O . TYR B 1 426 ? -21.25 -34.156 -3.031 1 97.75 426 TYR B O 1
ATOM 7742 N N . TYR B 1 427 ? -22.297 -32.875 -1.388 1 97.38 427 TYR B N 1
ATOM 7743 C CA . TYR B 1 427 ? -22.453 -31.75 -2.279 1 97.38 427 TYR B CA 1
ATOM 7744 C C . TYR B 1 427 ? -22.141 -30.438 -1.552 1 97.38 427 TYR B C 1
ATOM 7746 O O . TYR B 1 427 ? -22.484 -30.281 -0.378 1 97.38 427 TYR B O 1
ATOM 7754 N N . ASN B 1 428 ? -21.453 -29.547 -2.156 1 97.56 428 ASN B N 1
ATOM 7755 C CA . ASN B 1 428 ? -21.234 -28.156 -1.811 1 97.56 428 ASN B CA 1
ATOM 7756 C C . ASN B 1 428 ? -21.562 -27.219 -2.975 1 97.56 428 ASN B C 1
ATOM 7758 O O . ASN B 1 428 ? -21.078 -27.406 -4.086 1 97.56 428 ASN B O 1
ATOM 7762 N N . PRO B 1 429 ? -22.359 -26.25 -2.77 1 96.56 429 PRO B N 1
ATOM 7763 C CA . PRO B 1 429 ? -22.844 -25.453 -3.898 1 96.56 429 PRO B CA 1
ATOM 7764 C C . PRO B 1 429 ? -21.719 -24.75 -4.648 1 96.56 429 PRO B C 1
ATOM 7766 O O . PRO B 1 429 ? -21.844 -24.484 -5.848 1 96.56 429 PRO B O 1
ATOM 7769 N N . ALA B 1 430 ? -20.672 -24.391 -4.031 1 97 430 ALA B N 1
ATOM 7770 C CA . ALA B 1 430 ? -19.547 -23.734 -4.695 1 97 430 ALA B CA 1
ATOM 7771 C C . ALA B 1 430 ? -18.609 -24.75 -5.32 1 97 430 ALA B C 1
ATOM 7773 O O . ALA B 1 430 ? -18.125 -24.562 -6.441 1 97 430 ALA B O 1
ATOM 7774 N N . TYR B 1 431 ? -18.359 -25.891 -4.684 1 97.44 431 TYR B N 1
ATOM 7775 C CA . TYR B 1 431 ? -17.328 -26.844 -5.074 1 97.44 431 TYR B CA 1
ATOM 7776 C C . TYR B 1 431 ? -17.922 -27.953 -5.938 1 97.44 431 TYR B C 1
ATOM 7778 O O . TYR B 1 431 ? -17.188 -28.609 -6.684 1 97.44 431 TYR B O 1
ATOM 7786 N N . GLY B 1 432 ? -19.25 -28.219 -5.773 1 96.94 432 GLY B N 1
ATOM 7787 C CA . GLY B 1 432 ? -19.859 -29.266 -6.562 1 96.94 432 GLY B CA 1
ATOM 7788 C C . GLY B 1 432 ? -19.953 -30.594 -5.824 1 96.94 432 GLY B C 1
ATOM 7789 O O . GLY B 1 432 ? -20.203 -30.609 -4.617 1 96.94 432 GLY B O 1
ATOM 7790 N N . HIS B 1 433 ? -19.828 -31.688 -6.566 1 96.88 433 HIS B N 1
ATOM 7791 C CA . HIS B 1 433 ? -20.141 -33.031 -6.051 1 96.88 433 HIS B CA 1
ATOM 7792 C C . HIS B 1 433 ? -18.875 -33.781 -5.711 1 96.88 433 HIS B C 1
ATOM 7794 O O . HIS B 1 433 ? -17.875 -33.688 -6.418 1 96.88 433 HIS B O 1
ATOM 7800 N N . ILE B 1 434 ? -18.969 -34.562 -4.656 1 98 434 ILE B N 1
ATOM 7801 C CA . ILE B 1 434 ? -17.984 -35.562 -4.27 1 98 434 ILE B CA 1
ATOM 7802 C C . ILE B 1 434 ? -18.656 -36.938 -4.117 1 98 434 ILE B C 1
ATOM 7804 O O . ILE B 1 434 ? -19.75 -37.031 -3.557 1 98 434 ILE B O 1
ATOM 7808 N N . GLN B 1 435 ? -18.047 -37.938 -4.641 1 98.31 435 GLN B N 1
ATOM 7809 C CA . GLN B 1 435 ? -18.531 -39.312 -4.453 1 98.31 435 GLN B CA 1
ATOM 7810 C C . GLN B 1 435 ? -17.594 -40.094 -3.564 1 98.31 435 GLN B C 1
ATOM 7812 O O . GLN B 1 435 ? -16.375 -40.156 -3.814 1 98.31 435 GLN B O 1
ATOM 7817 N N . VAL B 1 436 ? -18.094 -40.719 -2.521 1 98.19 436 VAL B N 1
ATOM 7818 C CA . VAL B 1 436 ? -17.344 -41.625 -1.674 1 98.19 436 VAL B CA 1
ATOM 7819 C C . VAL B 1 436 ? -17.812 -43.062 -1.913 1 98.19 436 VAL B C 1
ATOM 7821 O O . VAL B 1 436 ? -19 -43.344 -1.799 1 98.19 436 VAL B O 1
ATOM 7824 N N . LYS B 1 437 ? -16.859 -43.875 -2.221 1 97.62 437 LYS B N 1
ATOM 7825 C CA . LYS B 1 437 ? -17.156 -45.281 -2.531 1 97.62 437 LYS B CA 1
ATOM 7826 C C . LYS B 1 437 ? -16.281 -46.219 -1.701 1 97.62 437 LYS B C 1
ATOM 7828 O O . LYS B 1 437 ? -15.352 -45.781 -1.024 1 97.62 437 LYS B O 1
ATOM 7833 N N . GLY B 1 438 ? -16.703 -47.438 -1.747 1 95.44 438 GLY B N 1
ATOM 7834 C CA . GLY B 1 438 ? -15.891 -48.469 -1.114 1 95.44 438 GLY B CA 1
ATOM 7835 C C . GLY B 1 438 ? -14.594 -48.719 -1.854 1 95.44 438 GLY B C 1
ATOM 7836 O O . GLY B 1 438 ? -14.484 -48.469 -3.053 1 95.44 438 GLY B O 1
ATOM 7837 N N . HIS B 1 439 ? -13.664 -49.219 -1.132 1 94.44 439 HIS B N 1
ATOM 7838 C CA . HIS B 1 439 ? -12.383 -49.719 -1.657 1 94.44 439 HIS B CA 1
ATOM 7839 C C . HIS B 1 439 ? -12.234 -51.219 -1.461 1 94.44 439 HIS B C 1
ATOM 7841 O O . HIS B 1 439 ? -12.914 -51.812 -0.623 1 94.44 439 HIS B O 1
ATOM 7847 N N . GLU B 1 440 ? -11.406 -51.844 -2.287 1 92.75 440 GLU B N 1
ATOM 7848 C CA . GLU B 1 440 ? -11.164 -53.25 -2.135 1 92.75 440 GLU B CA 1
ATOM 7849 C C . GLU B 1 440 ? -10.625 -53.594 -0.744 1 92.75 440 GLU B C 1
ATOM 7851 O O . GLU B 1 440 ? -10.961 -54.625 -0.165 1 92.75 440 GLU B O 1
ATOM 7856 N N . ASP B 1 441 ? -9.711 -52.719 -0.325 1 91.88 441 ASP B N 1
ATOM 7857 C CA . ASP B 1 441 ? -9.289 -52.812 1.068 1 91.88 441 ASP B CA 1
ATOM 7858 C C . ASP B 1 441 ? -10.414 -52.406 2.014 1 91.88 441 ASP B C 1
ATOM 7860 O O . ASP B 1 441 ? -10.93 -51.281 1.932 1 91.88 441 ASP B O 1
ATOM 7864 N N . MET B 1 442 ? -10.766 -53.25 2.918 1 87.44 442 MET B N 1
ATOM 7865 C CA . MET B 1 442 ? -11.93 -53.094 3.783 1 87.44 442 MET B CA 1
ATOM 7866 C C . MET B 1 442 ? -11.75 -51.875 4.695 1 87.44 442 MET B C 1
ATOM 7868 O O . MET B 1 442 ? -12.734 -51.312 5.188 1 87.44 442 MET B O 1
ATOM 7872 N N . ASN B 1 443 ? -10.594 -51.469 4.895 1 91.88 443 ASN B N 1
ATOM 7873 C CA . ASN B 1 443 ? -10.352 -50.344 5.805 1 91.88 443 ASN B CA 1
ATOM 7874 C C . ASN B 1 443 ? -10.07 -49.062 5.043 1 91.88 443 ASN B C 1
ATOM 7876 O O . ASN B 1 443 ? -9.539 -48.094 5.613 1 91.88 443 ASN B O 1
ATOM 7880 N N . LYS B 1 444 ? -10.398 -49.062 3.781 1 96.31 444 LYS B N 1
ATOM 7881 C CA . LYS B 1 444 ? -10.148 -47.875 2.984 1 96.31 444 LYS B CA 1
ATOM 7882 C C . LYS B 1 444 ? -11.398 -47.438 2.213 1 96.31 444 LYS B C 1
ATOM 7884 O O . LYS B 1 444 ? -12.336 -48.219 2.074 1 96.31 444 LYS B O 1
ATOM 7889 N N . LEU B 1 445 ? -11.453 -46.219 1.844 1 97.62 445 LEU B N 1
ATOM 7890 C CA . LEU B 1 445 ? -12.492 -45.656 0.984 1 97.62 445 LEU B CA 1
ATOM 7891 C C . LEU B 1 445 ? -11.883 -45 -0.26 1 97.62 445 LEU B C 1
ATOM 7893 O O . LEU B 1 445 ? -10.68 -44.75 -0.302 1 97.62 445 LEU B O 1
ATOM 7897 N N . THR B 1 446 ? -12.648 -44.906 -1.25 1 98.31 446 THR B N 1
ATOM 7898 C CA . THR B 1 446 ? -12.297 -44.156 -2.441 1 98.31 446 THR B CA 1
ATOM 7899 C C . THR B 1 446 ? -13.148 -42.875 -2.547 1 98.31 446 THR B C 1
ATOM 7901 O O . THR B 1 446 ? -14.375 -42.938 -2.48 1 98.31 446 THR B O 1
ATOM 7904 N N . LEU B 1 447 ? -12.523 -41.781 -2.646 1 98.44 447 LEU B N 1
ATOM 7905 C CA . LEU B 1 447 ? -13.219 -40.5 -2.826 1 98.44 447 LEU B CA 1
ATOM 7906 C C . LEU B 1 447 ? -12.906 -39.906 -4.191 1 98.44 447 LEU B C 1
ATOM 7908 O O . LEU B 1 447 ? -11.734 -39.781 -4.559 1 98.44 447 LEU B O 1
ATOM 7912 N N . ILE B 1 448 ? -13.93 -39.562 -4.949 1 98.5 448 ILE B N 1
ATOM 7913 C CA . ILE B 1 448 ? -13.773 -39 -6.277 1 98.5 448 ILE B CA 1
ATOM 7914 C C . ILE B 1 448 ? -14.281 -37.562 -6.273 1 98.5 448 ILE B C 1
ATOM 7916 O O . ILE B 1 448 ? -15.445 -37.312 -5.965 1 98.5 448 ILE B O 1
ATOM 7920 N N . TYR B 1 449 ? -13.438 -36.656 -6.562 1 98 449 TYR B N 1
ATOM 7921 C CA . TYR B 1 449 ? -13.766 -35.219 -6.746 1 98 449 TYR B CA 1
ATOM 7922 C C . TYR B 1 449 ? -13.195 -34.719 -8.055 1 98 449 TYR B C 1
ATOM 7924 O O . TYR B 1 449 ? -12.008 -34.375 -8.133 1 98 449 TYR B O 1
ATOM 7932 N N . GLY B 1 450 ? -14.102 -34.625 -9.086 1 97.25 450 GLY B N 1
ATOM 7933 C CA . GLY B 1 450 ? -13.688 -34.156 -10.398 1 97.25 450 GLY B CA 1
ATOM 7934 C C . GLY B 1 450 ? -12.562 -34.969 -10.992 1 97.25 450 GLY B C 1
ATOM 7935 O O . GLY B 1 450 ? -12.672 -36.219 -11.094 1 97.25 450 GLY B O 1
ATOM 7936 N N . VAL B 1 451 ? -11.43 -34.344 -11.266 1 97.19 451 VAL B N 1
ATOM 7937 C CA . VAL B 1 451 ? -10.312 -35 -11.945 1 97.19 451 VAL B CA 1
ATOM 7938 C C . VAL B 1 451 ? -9.445 -35.719 -10.93 1 97.19 451 VAL B C 1
ATOM 7940 O O . VAL B 1 451 ? -8.539 -36.469 -11.305 1 97.19 451 VAL B O 1
ATOM 7943 N N . SER B 1 452 ? -9.797 -35.625 -9.656 1 97.56 452 SER B N 1
ATOM 7944 C CA . SER B 1 452 ? -8.969 -36.219 -8.609 1 97.56 452 SER B CA 1
ATOM 7945 C C . SER B 1 452 ? -9.68 -37.375 -7.941 1 97.56 452 SER B C 1
ATOM 7947 O O . SER B 1 452 ? -10.891 -37.344 -7.719 1 97.56 452 SER B O 1
ATOM 7949 N N . THR B 1 453 ? -8.938 -38.406 -7.703 1 98 453 THR B N 1
ATOM 7950 C CA . THR B 1 453 ? -9.359 -39.531 -6.902 1 98 453 THR B CA 1
ATOM 7951 C C . THR B 1 453 ? -8.438 -39.719 -5.703 1 98 453 THR B C 1
ATOM 7953 O O . THR B 1 453 ? -7.215 -39.656 -5.84 1 98 453 THR B O 1
ATOM 7956 N N . PHE B 1 454 ? -9.031 -39.906 -4.547 1 98.12 454 PHE B N 1
ATOM 7957 C CA . PHE B 1 454 ? -8.273 -40.094 -3.318 1 98.12 454 PHE B CA 1
ATOM 7958 C C . PHE B 1 454 ? -8.547 -41.469 -2.729 1 98.12 454 PHE B C 1
ATOM 7960 O O . PHE B 1 454 ? -9.68 -41.938 -2.758 1 98.12 454 PHE B O 1
ATOM 7967 N N . ILE B 1 455 ? -7.535 -42.094 -2.221 1 97.81 455 ILE B N 1
ATOM 7968 C CA . ILE B 1 455 ? -7.68 -43.25 -1.343 1 97.81 455 ILE B CA 1
ATOM 7969 C C . ILE B 1 455 ? -7.617 -42.812 0.115 1 97.81 455 ILE B C 1
ATOM 7971 O O . ILE B 1 455 ? -6.629 -42.219 0.547 1 97.81 455 ILE B O 1
ATOM 7975 N N . LEU B 1 456 ? -8.672 -43.031 0.837 1 97.94 456 LEU B N 1
ATOM 7976 C CA . LEU B 1 456 ? -8.781 -42.594 2.223 1 97.94 456 LEU B CA 1
ATOM 7977 C C . LEU B 1 456 ? -8.445 -43.75 3.184 1 97.94 456 LEU B C 1
ATOM 7979 O O . LEU B 1 456 ? -8.859 -44.875 2.973 1 97.94 456 LEU B O 1
ATOM 7983 N N . TYR B 1 457 ? -7.73 -43.469 4.168 1 96.44 457 TYR B N 1
ATOM 7984 C CA . TYR B 1 457 ? -7.457 -44.406 5.25 1 96.44 457 TYR B CA 1
ATOM 7985 C C . TYR B 1 457 ? -7.59 -43.719 6.609 1 96.44 457 TYR B C 1
ATOM 7987 O O . TYR B 1 457 ? -7.258 -42.562 6.754 1 96.44 457 TYR B O 1
ATOM 7995 N N . PRO B 1 458 ? -8.102 -44.406 7.594 1 96.44 458 PRO B N 1
ATOM 7996 C CA . PRO B 1 458 ? -8.516 -43.812 8.859 1 96.44 458 PRO B CA 1
ATOM 7997 C C . PRO B 1 458 ? -7.355 -43.188 9.633 1 96.44 458 PRO B C 1
ATOM 7999 O O . PRO B 1 458 ? -6.258 -43.75 9.656 1 96.44 458 PRO B O 1
ATOM 8002 N N . LYS B 1 459 ? -7.684 -42.094 10.234 1 95.81 459 LYS B N 1
ATOM 8003 C CA . LYS B 1 459 ? -6.84 -41.531 11.281 1 95.81 459 LYS B CA 1
ATOM 8004 C C . LYS B 1 459 ? -7.223 -42.062 12.648 1 95.81 459 LYS B C 1
ATOM 8006 O O . LYS B 1 459 ? -8.18 -42.844 12.773 1 95.81 459 LYS B O 1
ATOM 8011 N N . GLU B 1 460 ? -6.387 -41.625 13.656 1 93.38 460 GLU B N 1
ATOM 8012 C CA . GLU B 1 460 ? -6.734 -42 15.023 1 93.38 460 GLU B CA 1
ATOM 8013 C C . GLU B 1 460 ? -7.996 -41.281 15.484 1 93.38 460 GLU B C 1
ATOM 8015 O O . GLU B 1 460 ? -8.812 -41.844 16.219 1 93.38 460 GLU B O 1
ATOM 8020 N N . ALA B 1 461 ? -8.07 -40.062 15.023 1 94.5 461 ALA B N 1
ATOM 8021 C CA . ALA B 1 461 ? -9.258 -39.281 15.375 1 94.5 461 ALA B CA 1
ATOM 8022 C C . ALA B 1 461 ? -10.508 -39.906 14.734 1 94.5 461 ALA B C 1
ATOM 8024 O O . ALA B 1 461 ? -10.484 -40.281 13.57 1 94.5 461 ALA B O 1
ATOM 8025 N N . LYS B 1 462 ? -11.594 -39.906 15.477 1 94.56 462 LYS B N 1
ATOM 8026 C CA . LYS B 1 462 ? -12.844 -40.531 15.039 1 94.56 462 LYS B CA 1
ATOM 8027 C C . LYS B 1 462 ? -13.375 -39.844 13.781 1 94.56 462 LYS B C 1
ATOM 8029 O O . LYS B 1 462 ? -13.453 -38.625 13.711 1 94.56 462 LYS B O 1
ATOM 8034 N N . ASP B 1 463 ? -13.703 -40.688 12.711 1 96 463 ASP B N 1
ATOM 8035 C CA . ASP B 1 463 ? -14.383 -40.281 11.484 1 96 463 ASP B CA 1
ATOM 8036 C C . ASP B 1 463 ? -13.508 -39.344 10.656 1 96 463 ASP B C 1
ATOM 8038 O O . ASP B 1 463 ? -14.016 -38.531 9.883 1 96 463 ASP B O 1
ATOM 8042 N N . GLU B 1 464 ? -12.203 -39.344 10.945 1 97.25 464 GLU B N 1
ATOM 8043 C CA . GLU B 1 464 ? -11.242 -38.625 10.133 1 97.25 464 GLU B CA 1
ATOM 8044 C C . GLU B 1 464 ? -10.352 -39.562 9.328 1 97.25 464 GLU B C 1
ATOM 8046 O O . GLU B 1 464 ? -10.008 -40.656 9.805 1 97.25 464 GLU B O 1
ATOM 8051 N N . PHE B 1 465 ? -10.023 -39.188 8.203 1 97.5 465 PHE B N 1
ATOM 8052 C CA . PHE B 1 465 ? -9.211 -40 7.293 1 97.5 465 PHE B CA 1
ATOM 8053 C C . PHE B 1 465 ? -8.078 -39.156 6.703 1 97.5 465 PHE B C 1
ATOM 8055 O O . PHE B 1 465 ? -8.227 -37.938 6.512 1 97.5 465 PHE B O 1
ATOM 8062 N N . TYR B 1 466 ? -6.949 -39.719 6.445 1 96.88 466 TYR B N 1
ATOM 8063 C CA . TYR B 1 466 ? -5.988 -39.219 5.477 1 96.88 466 TYR B CA 1
ATOM 8064 C C . TYR B 1 466 ? -6.379 -39.625 4.059 1 96.88 466 TYR B C 1
ATOM 8066 O O . TYR B 1 466 ? -7.078 -40.625 3.857 1 96.88 466 TYR B O 1
ATOM 8074 N N . GLY B 1 467 ? -6.004 -38.844 3.152 1 96.81 467 GLY B N 1
ATOM 8075 C CA . GLY B 1 467 ? -6.223 -39.188 1.756 1 96.81 467 GLY B CA 1
ATOM 8076 C C . GLY B 1 467 ? -5.012 -38.938 0.881 1 96.81 467 GLY B C 1
ATOM 8077 O O . GLY B 1 467 ? -4.336 -37.906 1.041 1 96.81 467 GLY B O 1
ATOM 8078 N N . ASP B 1 468 ? -4.707 -39.844 -0.004 1 96 468 ASP B N 1
ATOM 8079 C CA . ASP B 1 468 ? -3.695 -39.688 -1.045 1 96 468 ASP B CA 1
ATOM 8080 C C . ASP B 1 468 ? -4.324 -39.719 -2.436 1 96 468 ASP B C 1
ATOM 8082 O O . ASP B 1 468 ? -5.145 -40.594 -2.719 1 96 468 ASP B O 1
ATOM 8086 N N . SER B 1 469 ? -3.912 -38.812 -3.211 1 97.44 469 SER B N 1
ATOM 8087 C CA . SER B 1 469 ? -4.473 -38.812 -4.559 1 97.44 469 SER B CA 1
ATOM 8088 C C . SER B 1 469 ? -3.838 -39.875 -5.426 1 97.44 469 SER B C 1
ATOM 8090 O O . SER B 1 469 ? -2.674 -40.25 -5.227 1 97.44 469 SER B O 1
ATOM 8092 N N . VAL B 1 470 ? -4.617 -40.406 -6.352 1 97 470 VAL B N 1
ATOM 8093 C CA . VAL B 1 470 ? -4.18 -41.406 -7.324 1 97 470 VAL B CA 1
ATOM 8094 C C . VAL B 1 470 ? -4.621 -41 -8.727 1 97 470 VAL B C 1
ATOM 8096 O O . VAL B 1 470 ? -5.184 -39.906 -8.906 1 97 470 VAL B O 1
ATOM 8099 N N . GLY B 1 471 ? -4.234 -41.781 -9.703 1 96.5 471 GLY B N 1
ATOM 8100 C CA . GLY B 1 471 ? -4.621 -41.438 -11.07 1 96.5 471 GLY B CA 1
ATOM 8101 C C . GLY B 1 471 ? -3.938 -40.188 -11.602 1 96.5 471 GLY B C 1
ATOM 8102 O O . GLY B 1 471 ? -2.719 -40.062 -11.477 1 96.5 471 GLY B O 1
ATOM 8103 N N . LEU B 1 472 ? -4.73 -39.312 -12.164 1 96.38 472 LEU B N 1
ATOM 8104 C CA . LEU B 1 472 ? -4.227 -38.125 -12.859 1 96.38 472 LEU B CA 1
ATOM 8105 C C . LEU B 1 472 ? -3.543 -37.188 -11.891 1 96.38 472 LEU B C 1
ATOM 8107 O O . LEU B 1 472 ? -2.695 -36.375 -12.289 1 96.38 472 LEU B O 1
ATOM 8111 N N . THR B 1 473 ? -3.914 -37.219 -10.586 1 97.62 473 THR B N 1
ATOM 8112 C CA . THR B 1 473 ? -3.373 -36.281 -9.602 1 97.62 473 THR B CA 1
ATOM 8113 C C . THR B 1 473 ? -2.424 -37 -8.648 1 97.62 473 THR B C 1
ATOM 8115 O O . THR B 1 473 ? -2.148 -36.5 -7.551 1 97.62 473 THR B O 1
ATOM 8118 N N . LYS B 1 474 ? -1.957 -38.188 -9.062 1 97.06 474 LYS B N 1
ATOM 8119 C CA . LYS B 1 474 ? -1.058 -38.938 -8.203 1 97.06 474 LYS B CA 1
ATOM 8120 C C . LYS B 1 474 ? 0.143 -38.125 -7.781 1 97.06 474 LYS B C 1
ATOM 8122 O O . LYS B 1 474 ? 0.747 -37.406 -8.602 1 97.06 474 LYS B O 1
ATOM 8127 N N . TYR B 1 475 ? 0.463 -38.062 -6.441 1 95.06 475 TYR B N 1
ATOM 8128 C CA . TYR B 1 475 ? 1.602 -37.406 -5.789 1 95.06 475 TYR B CA 1
ATOM 8129 C C . TYR B 1 475 ? 1.359 -35.938 -5.605 1 95.06 475 TYR B C 1
ATOM 8131 O O . TYR B 1 475 ? 2.162 -35.25 -4.977 1 95.06 475 TYR B O 1
ATOM 8139 N N . LEU B 1 476 ? 0.226 -35.344 -6.105 1 95.75 476 LEU B N 1
ATOM 8140 C CA . LEU B 1 476 ? -0.016 -33.938 -6.023 1 95.75 476 LEU B CA 1
ATOM 8141 C C . LEU B 1 476 ? -0.708 -33.562 -4.711 1 95.75 476 LEU B C 1
ATOM 8143 O O . LEU B 1 476 ? -0.428 -32.5 -4.125 1 95.75 476 LEU B O 1
ATOM 8147 N N . PHE B 1 477 ? -1.639 -34.344 -4.289 1 95 477 PHE B N 1
ATOM 8148 C CA . PHE B 1 477 ? -2.42 -34.094 -3.084 1 95 477 PHE B CA 1
ATOM 8149 C C . PHE B 1 477 ? -2.311 -35.25 -2.119 1 95 477 PHE B C 1
ATOM 8151 O O . PHE B 1 477 ? -3.047 -36.25 -2.24 1 95 477 PHE B O 1
ATOM 8158 N N . ASN B 1 478 ? -1.467 -35.125 -1.156 1 92.69 478 ASN B N 1
ATOM 8159 C CA . ASN B 1 478 ? -1.237 -36.219 -0.239 1 92.69 478 ASN B CA 1
ATOM 8160 C C . ASN B 1 478 ? -1.425 -35.812 1.215 1 92.69 478 ASN B C 1
ATOM 8162 O O . ASN B 1 478 ? -1.251 -34.625 1.55 1 92.69 478 ASN B O 1
ATOM 8166 N N . PHE B 1 479 ? -1.881 -36.688 1.995 1 91.19 479 PHE B N 1
ATOM 8167 C CA . PHE B 1 479 ? -2.066 -36.531 3.434 1 91.19 479 PHE B CA 1
ATOM 8168 C C . PHE B 1 479 ? -3.119 -35.469 3.74 1 91.19 479 PHE B C 1
ATOM 8170 O O . PHE B 1 479 ? -3.018 -34.781 4.742 1 91.19 479 PHE B O 1
ATOM 8177 N N . TYR B 1 480 ? -3.986 -35.344 2.822 1 93.5 480 TYR B N 1
ATOM 8178 C CA . TYR B 1 480 ? -5.125 -34.469 3.111 1 93.5 480 TYR B CA 1
ATOM 8179 C C . TYR B 1 480 ? -5.98 -35.062 4.23 1 93.5 480 TYR B C 1
ATOM 8181 O O . TYR B 1 480 ? -6.172 -36.281 4.305 1 93.5 480 TYR B O 1
ATOM 8189 N N . THR B 1 481 ? -6.488 -34.188 5.004 1 95.94 481 THR B N 1
ATOM 8190 C CA . THR B 1 481 ? -7.445 -34.594 6.023 1 95.94 481 THR B CA 1
ATOM 8191 C C . THR B 1 481 ? -8.875 -34.5 5.496 1 95.94 481 THR B C 1
ATOM 8193 O O . THR B 1 481 ? -9.266 -33.469 4.922 1 95.94 481 THR B O 1
ATOM 8196 N N . PHE B 1 482 ? -9.602 -35.562 5.707 1 97.94 482 PHE B N 1
ATOM 8197 C CA . PHE B 1 482 ? -11.039 -35.625 5.434 1 97.94 482 PHE B CA 1
ATOM 8198 C C . PHE B 1 482 ? -11.82 -35.938 6.711 1 97.94 482 PHE B C 1
ATOM 8200 O O . PHE B 1 482 ? -11.625 -36.969 7.332 1 97.94 482 PHE B O 1
ATOM 8207 N N . ARG B 1 483 ? -12.703 -35 7.031 1 97.81 483 ARG B N 1
ATOM 8208 C CA . ARG B 1 483 ? -13.453 -35.125 8.281 1 97.81 483 ARG B CA 1
ATOM 8209 C C . ARG B 1 483 ? -14.93 -35.375 8.008 1 97.81 483 ARG B C 1
ATOM 8211 O O . ARG B 1 483 ? -15.617 -34.5 7.449 1 97.81 483 ARG B O 1
ATOM 8218 N N . PHE B 1 484 ? -15.406 -36.531 8.477 1 97.31 484 PHE B N 1
ATOM 8219 C CA . PHE B 1 484 ? -16.828 -36.844 8.367 1 97.31 484 PHE B CA 1
ATOM 8220 C C . PHE B 1 484 ? -17.547 -36.562 9.672 1 97.31 484 PHE B C 1
ATOM 8222 O O . PHE B 1 484 ? -17.016 -36.812 10.75 1 97.31 484 PHE B O 1
ATOM 8229 N N . ASP B 1 485 ? -18.641 -35.938 9.547 1 95.25 485 ASP B N 1
ATOM 8230 C CA . ASP B 1 485 ? -19.625 -35.906 10.641 1 95.25 485 ASP B CA 1
ATOM 8231 C C . ASP B 1 485 ? -20.891 -36.656 10.266 1 95.25 485 ASP B C 1
ATOM 8233 O O . ASP B 1 485 ? -21.75 -36.125 9.555 1 95.25 485 ASP B O 1
ATOM 8237 N N . ILE B 1 486 ? -21 -37.844 10.844 1 89 486 ILE B N 1
ATOM 8238 C CA . ILE B 1 486 ? -22.062 -38.781 10.43 1 89 486 ILE B CA 1
ATOM 8239 C C . ILE B 1 486 ? -23.078 -38.938 11.562 1 89 486 ILE B C 1
ATOM 8241 O O . ILE B 1 486 ? -24.047 -39.688 11.43 1 89 486 ILE B O 1
ATOM 8245 N N . GLU B 1 487 ? -22.891 -38.438 12.695 1 83.75 487 GLU B N 1
ATOM 8246 C CA . GLU B 1 487 ? -23.766 -38.625 13.844 1 83.75 487 GLU B CA 1
ATOM 8247 C C . GLU B 1 487 ? -24.906 -37.625 13.852 1 83.75 487 GLU B C 1
ATOM 8249 O O . GLU B 1 487 ? -25.938 -37.812 14.492 1 83.75 487 GLU B O 1
ATOM 8254 N N . CYS B 1 488 ? -24.766 -36.688 13.07 1 74.19 488 CYS B N 1
ATOM 8255 C CA . CYS B 1 488 ? -25.75 -35.625 13.109 1 74.19 488 CYS B CA 1
ATOM 8256 C C . CYS B 1 488 ? -26.891 -35.906 12.141 1 74.19 488 CYS B C 1
ATOM 8258 O O . CYS B 1 488 ? -26.828 -36.875 11.367 1 74.19 488 CYS B O 1
ATOM 8260 N N . ASP B 1 489 ? -27.969 -35.25 12.281 1 82.81 489 ASP B N 1
ATOM 8261 C CA . ASP B 1 489 ? -29.156 -35.375 11.445 1 82.81 489 ASP B CA 1
ATOM 8262 C C . ASP B 1 489 ? -28.844 -35.062 9.984 1 82.81 489 ASP B C 1
ATOM 8264 O O . ASP B 1 489 ? -29.469 -35.594 9.078 1 82.81 489 ASP B O 1
ATOM 8268 N N . ASN B 1 490 ? -27.797 -34.281 9.852 1 89.38 490 ASN B N 1
ATOM 8269 C CA . ASN B 1 490 ? -27.359 -33.875 8.516 1 89.38 490 ASN B CA 1
ATOM 8270 C C . ASN B 1 490 ? -25.875 -34.188 8.305 1 89.38 490 ASN B C 1
ATOM 8272 O O . ASN B 1 490 ? -25.047 -33.281 8.391 1 89.38 490 ASN B O 1
ATOM 8276 N N . PRO B 1 491 ? -25.547 -35.406 7.941 1 94 491 PRO B N 1
ATOM 8277 C CA . PRO B 1 491 ? -24.141 -35.781 7.793 1 94 491 PRO B CA 1
ATOM 8278 C C . PRO B 1 491 ? -23.422 -34.969 6.738 1 94 491 PRO B C 1
ATOM 8280 O O . PRO B 1 491 ? -24.016 -34.562 5.742 1 94 491 PRO B O 1
ATOM 8283 N N . TYR B 1 492 ? -22.203 -34.719 6.969 1 96.81 492 TYR B N 1
ATOM 8284 C CA . TYR B 1 492 ? -21.438 -33.938 6.016 1 96.81 492 TYR B CA 1
ATOM 8285 C C . TYR B 1 492 ? -19.969 -34.344 6.027 1 96.81 492 TYR B C 1
ATOM 8287 O O . TYR B 1 492 ? -19.547 -35.094 6.891 1 96.81 492 TYR B O 1
ATOM 8295 N N . LEU B 1 493 ? -19.234 -33.969 5.012 1 98.06 493 LEU B N 1
ATOM 8296 C CA . LEU B 1 493 ? -17.797 -34.094 4.828 1 98.06 493 LEU B CA 1
ATOM 8297 C C . LEU B 1 493 ? -17.125 -32.75 4.762 1 98.06 493 LEU B C 1
ATOM 8299 O O . LEU B 1 493 ? -17.516 -31.891 3.967 1 98.06 493 LEU B O 1
ATOM 8303 N N . GLU B 1 494 ? -16.156 -32.5 5.641 1 98.06 494 GLU B N 1
ATOM 8304 C CA . GLU B 1 494 ? -15.344 -31.297 5.633 1 98.06 494 GLU B CA 1
ATOM 8305 C C . GLU B 1 494 ? -13.93 -31.578 5.148 1 98.06 494 GLU B C 1
ATOM 8307 O O . GLU B 1 494 ? -13.32 -32.562 5.559 1 98.06 494 GLU B O 1
ATOM 8312 N N . ILE B 1 495 ? -13.414 -30.766 4.316 1 97.88 495 ILE B N 1
ATOM 8313 C CA . ILE B 1 495 ? -12.062 -30.953 3.801 1 97.88 495 ILE B CA 1
ATOM 8314 C C . ILE B 1 495 ? -11.227 -29.703 4.09 1 97.88 495 ILE B C 1
ATOM 8316 O O . ILE B 1 495 ? -11.133 -28.812 3.254 1 97.88 495 ILE B O 1
ATOM 8320 N N . PRO B 1 496 ? -10.508 -29.688 5.137 1 96.62 496 PRO B N 1
ATOM 8321 C CA . PRO B 1 496 ? -9.789 -28.5 5.594 1 96.62 496 PRO B CA 1
ATOM 8322 C C . PRO B 1 496 ? -8.711 -28.047 4.609 1 96.62 496 PRO B C 1
ATOM 8324 O O . PRO B 1 496 ? -8.438 -26.844 4.492 1 96.62 496 PRO B O 1
ATOM 8327 N N . LYS B 1 497 ? -8.117 -28.875 3.84 1 95.12 497 LYS B N 1
ATOM 8328 C CA . LYS B 1 497 ? -6.992 -28.531 2.969 1 95.12 497 LYS B CA 1
ATOM 8329 C C . LYS B 1 497 ? -7.473 -27.859 1.688 1 95.12 497 LYS B C 1
ATOM 8331 O O . LYS B 1 497 ? -6.672 -27.297 0.938 1 95.12 497 LYS B O 1
ATOM 8336 N N . PHE B 1 498 ? -8.766 -27.938 1.419 1 95.69 498 PHE B N 1
ATOM 8337 C CA . PHE B 1 498 ? -9.289 -27.266 0.243 1 95.69 498 PHE B CA 1
ATOM 8338 C C . PHE B 1 498 ? -9.242 -25.75 0.433 1 95.69 498 PHE B C 1
ATOM 8340 O O . PHE B 1 498 ? -8.945 -25 -0.507 1 95.69 498 PHE B O 1
ATOM 8347 N N . GLU B 1 499 ? -9.5 -25.312 1.625 1 92.88 499 GLU B N 1
ATOM 8348 C CA . GLU B 1 499 ? -9.383 -23.922 2.045 1 92.88 499 GLU B CA 1
ATOM 8349 C C . GLU B 1 499 ? -9.242 -23.812 3.559 1 92.88 499 GLU B C 1
ATOM 8351 O O . GLU B 1 499 ? -10.203 -24.031 4.297 1 92.88 499 GLU B O 1
ATOM 8356 N N . SER B 1 500 ? -8.094 -23.391 3.986 1 87.94 500 SER B N 1
ATOM 8357 C CA . SER B 1 500 ? -7.781 -23.438 5.41 1 87.94 500 SER B CA 1
ATOM 8358 C C . SER B 1 500 ? -8.578 -22.406 6.195 1 87.94 500 SER B C 1
ATOM 8360 O O . SER B 1 500 ? -8.984 -22.656 7.332 1 87.94 500 SER B O 1
ATOM 8362 N N . MET B 1 501 ? -8.781 -21.25 5.574 1 84 501 MET B N 1
ATOM 8363 C CA . MET B 1 501 ? -9.484 -20.172 6.285 1 84 501 MET B CA 1
ATOM 8364 C C . MET B 1 501 ? -10.969 -20.5 6.418 1 84 501 MET B C 1
ATOM 8366 O O . MET B 1 501 ? -11.602 -20.125 7.41 1 84 501 MET B O 1
ATOM 8370 N N . SER B 1 502 ? -11.477 -21.156 5.43 1 88.88 502 SER B N 1
ATOM 8371 C CA . SER B 1 502 ? -12.883 -21.547 5.383 1 88.88 502 SER B CA 1
ATOM 8372 C C . SER B 1 502 ? -13.055 -22.906 4.727 1 88.88 502 SER B C 1
ATOM 8374 O O . SER B 1 502 ? -13.516 -23 3.584 1 88.88 502 SER B O 1
ATOM 8376 N N . PRO B 1 503 ? -12.836 -23.922 5.512 1 95.12 503 PRO B N 1
ATOM 8377 C CA . PRO B 1 503 ? -12.945 -25.25 4.906 1 95.12 503 PRO B CA 1
ATOM 8378 C C . PRO B 1 503 ? -14.344 -25.547 4.359 1 95.12 503 PRO B C 1
ATOM 8380 O O . PRO B 1 503 ? -15.336 -25.344 5.062 1 95.12 503 PRO B O 1
ATOM 8383 N N . PRO B 1 504 ? -14.438 -25.984 3.186 1 96.88 504 PRO B N 1
ATOM 8384 C CA . PRO B 1 504 ? -15.766 -26.266 2.635 1 96.88 504 PRO B CA 1
ATOM 8385 C C . PRO B 1 504 ? -16.422 -27.5 3.27 1 96.88 504 PRO B C 1
ATOM 8387 O O . PRO B 1 504 ? -15.727 -28.469 3.586 1 96.88 504 PRO B O 1
ATOM 8390 N N . VAL B 1 505 ? -17.688 -27.422 3.373 1 97.38 505 VAL B N 1
ATOM 8391 C CA . VAL B 1 505 ? -18.516 -28.484 3.91 1 97.38 505 VAL B CA 1
ATOM 8392 C C . VAL B 1 505 ? -19.406 -29.047 2.811 1 97.38 505 VAL B C 1
ATOM 8394 O O . VAL B 1 505 ? -20.172 -28.297 2.184 1 97.38 505 VAL B O 1
ATOM 8397 N N . PHE B 1 506 ? -19.25 -30.328 2.598 1 97.94 506 PHE B N 1
ATOM 8398 C CA . PHE B 1 506 ? -20.078 -31.047 1.635 1 97.94 506 PHE B CA 1
ATOM 8399 C C . PHE B 1 506 ? -21.188 -31.828 2.344 1 97.94 506 PHE B C 1
ATOM 8401 O O . PHE B 1 506 ? -20.891 -32.75 3.102 1 97.94 506 PHE B O 1
ATOM 8408 N N . GLN B 1 507 ? -22.422 -31.531 2.01 1 97.19 507 GLN B N 1
ATOM 8409 C CA . GLN B 1 507 ? -23.547 -32.219 2.641 1 97.19 507 GLN B CA 1
ATOM 8410 C C . GLN B 1 507 ? -23.859 -33.531 1.962 1 97.19 507 GLN B C 1
ATOM 8412 O O . GLN B 1 507 ? -23.844 -33.625 0.732 1 97.19 507 GLN B O 1
ATOM 8417 N N . LYS B 1 508 ? -24.016 -34.562 2.795 1 96.31 508 LYS B N 1
ATOM 8418 C CA . LYS B 1 508 ? -24.391 -35.875 2.244 1 96.31 508 LYS B CA 1
ATOM 8419 C C . LYS B 1 508 ? -25.812 -35.812 1.666 1 96.31 508 LYS B C 1
ATOM 8421 O O . LYS B 1 508 ? -26.734 -35.281 2.291 1 96.31 508 LYS B O 1
ATOM 8426 N N . SER B 1 509 ? -25.875 -36.312 0.455 1 89.75 509 SER B N 1
ATOM 8427 C CA . SER B 1 509 ? -27.188 -36.375 -0.189 1 89.75 509 SER B CA 1
ATOM 8428 C C . SER B 1 509 ? -28.062 -37.438 0.431 1 89.75 509 SER B C 1
ATOM 8430 O O . SER B 1 509 ? -27.578 -38.5 0.851 1 89.75 509 SER B O 1
ATOM 8432 N N . ARG B 1 510 ? -29.219 -37.188 0.814 1 72.5 510 ARG B N 1
ATOM 8433 C CA . ARG B 1 510 ? -30.172 -38.156 1.303 1 72.5 510 ARG B CA 1
ATOM 8434 C C . ARG B 1 510 ? -30.484 -39.219 0.232 1 72.5 510 ARG B C 1
ATOM 8436 O O . ARG B 1 510 ? -30.5 -38.906 -0.959 1 72.5 510 ARG B O 1
ATOM 8443 N N . ASP B 1 511 ? -30.047 -40.438 0.311 1 51.72 511 ASP B N 1
ATOM 8444 C CA . ASP B 1 511 ? -30.266 -41.562 -0.596 1 51.72 511 ASP B CA 1
ATOM 8445 C C . ASP B 1 511 ? -31.609 -41.438 -1.309 1 51.72 511 ASP B C 1
ATOM 8447 O O . ASP B 1 511 ? -32.656 -41.781 -0.751 1 51.72 511 ASP B O 1
ATOM 8451 N N . ASN B 1 512 ? -32.188 -40.531 -1.855 1 40 512 ASN B N 1
ATOM 8452 C CA . ASN B 1 512 ? -33.125 -41.125 -2.828 1 40 512 ASN B CA 1
ATOM 8453 C C . ASN B 1 512 ? -32.375 -41.938 -3.881 1 40 512 ASN B C 1
ATOM 8455 O O . ASN B 1 512 ? -31.531 -41.438 -4.609 1 40 512 ASN B O 1
ATOM 8459 N N . ALA B 1 513 ? -32.281 -43.438 -3.941 1 35.75 513 ALA B N 1
ATOM 8460 C CA . ALA B 1 513 ? -31.875 -44.344 -4.996 1 35.75 513 ALA B CA 1
ATOM 8461 C C . ALA B 1 513 ? -32.281 -43.812 -6.371 1 35.75 513 ALA B C 1
ATOM 8463 O O . ALA B 1 513 ? -31.469 -43.844 -7.309 1 35.75 513 ALA B O 1
ATOM 8464 N N . ASN B 1 514 ? -33.594 -43.938 -6.848 1 30.25 514 ASN B N 1
ATOM 8465 C CA . ASN B 1 514 ? -34.094 -44 -8.211 1 30.25 514 ASN B CA 1
ATOM 8466 C C . ASN B 1 514 ? -34 -42.625 -8.898 1 30.25 514 ASN B C 1
ATOM 8468 O O . ASN B 1 514 ? -34.562 -42.406 -9.969 1 30.25 514 ASN B O 1
ATOM 8472 N N . ARG B 1 515 ? -33.969 -41.531 -8.32 1 32.03 515 ARG B N 1
ATOM 8473 C CA . ARG B 1 515 ? -34 -40.438 -9.258 1 32.03 515 ARG B CA 1
ATOM 8474 C C . ARG B 1 515 ? -32.656 -40.219 -9.93 1 32.03 515 ARG B C 1
ATOM 8476 O O . ARG B 1 515 ? -31.75 -39.625 -9.336 1 32.03 515 ARG B O 1
ATOM 8483 N N . ALA B 1 516 ? -32.156 -41.312 -10.75 1 28.77 516 ALA B N 1
ATOM 8484 C CA . ALA B 1 516 ? -31.141 -41.156 -11.781 1 28.77 516 ALA B CA 1
ATOM 8485 C C . ALA B 1 516 ? -31.172 -39.75 -12.383 1 28.77 516 ALA B C 1
ATOM 8487 O O . ALA B 1 516 ? -32.219 -39.062 -12.32 1 28.77 516 ALA B O 1
ATOM 8488 N N . LEU B 1 517 ? -30.078 -39.469 -13.266 1 32.56 517 LEU B N 1
ATOM 8489 C CA . LEU B 1 517 ? -29.656 -38.438 -14.203 1 32.56 517 LEU B CA 1
ATOM 8490 C C . LEU B 1 517 ? -30.797 -38.031 -15.117 1 32.56 517 LEU B C 1
ATOM 8492 O O . LEU B 1 517 ? -30.828 -38.375 -16.297 1 32.56 517 LEU B O 1
ATOM 8496 N N . THR B 1 518 ? -32.062 -38.25 -14.773 1 27.77 518 THR B N 1
ATOM 8497 C CA . THR B 1 518 ? -33 -37.875 -15.82 1 27.77 518 THR B CA 1
ATOM 8498 C C . THR B 1 518 ? -32.906 -36.375 -16.109 1 27.77 518 THR B C 1
ATOM 8500 O O . THR B 1 518 ? -33.594 -35.875 -17.016 1 27.77 518 THR B O 1
ATOM 8503 N N . ILE B 1 519 ? -32.344 -35.625 -15.195 1 30.52 519 ILE B N 1
ATOM 8504 C CA . ILE B 1 519 ? -32.688 -34.25 -15.547 1 30.52 519 ILE B CA 1
ATOM 8505 C C . ILE B 1 519 ? -31.906 -33.844 -16.797 1 30.52 519 ILE B C 1
ATOM 8507 O O . ILE B 1 519 ? -32.094 -32.719 -17.312 1 30.52 519 ILE B O 1
ATOM 8511 N N . PHE B 1 520 ? -30.781 -34.5 -17.156 1 29.02 520 PHE B N 1
ATOM 8512 C CA . PHE B 1 520 ? -30.219 -33.719 -18.25 1 29.02 520 PHE B CA 1
ATOM 8513 C C . PHE B 1 520 ? -31.031 -33.906 -19.531 1 29.02 520 PHE B C 1
ATOM 8515 O O . PHE B 1 520 ? -30.672 -33.375 -20.578 1 29.02 520 PHE B O 1
ATOM 8522 N N . ASN B 1 521 ? -31.938 -34.969 -19.703 1 26.38 521 ASN B N 1
ATOM 8523 C CA . ASN B 1 521 ? -32.406 -35.094 -21.062 1 26.38 521 ASN B CA 1
ATOM 8524 C C . ASN B 1 521 ? -33.438 -34 -21.406 1 26.38 521 ASN B C 1
ATOM 8526 O O . ASN B 1 521 ? -34.094 -34.062 -22.438 1 26.38 521 ASN B O 1
ATOM 8530 N N . SER B 1 522 ? -34.062 -33.406 -20.438 1 27.41 522 SER B N 1
ATOM 8531 C CA . SER B 1 522 ? -35.125 -32.594 -20.984 1 27.41 522 SER B CA 1
ATOM 8532 C C . SER B 1 522 ? -34.594 -31.422 -21.797 1 27.41 522 SER B C 1
ATOM 8534 O O . SER B 1 522 ? -34.25 -30.391 -21.234 1 27.41 522 SER B O 1
ATOM 8536 N N . GLY B 1 523 ? -33.625 -31.703 -22.719 1 25.52 523 GLY B N 1
ATOM 8537 C CA . GLY B 1 523 ? -33.25 -30.781 -23.781 1 25.52 523 GLY B CA 1
ATOM 8538 C C . GLY B 1 523 ? -34.469 -30.25 -24.547 1 25.52 523 GLY B C 1
ATOM 8539 O O . GLY B 1 523 ? -34.312 -29.438 -25.453 1 25.52 523 GLY B O 1
ATOM 8540 N N . PHE B 1 524 ? -35.562 -31.031 -24.578 1 26.72 524 PHE B N 1
ATOM 8541 C CA . PHE B 1 524 ? -36.531 -30.734 -25.625 1 26.72 524 PHE B CA 1
ATOM 8542 C C . PHE B 1 524 ? -37.219 -29.406 -25.375 1 26.72 524 PHE B C 1
ATOM 8544 O O . PHE B 1 524 ? -37.969 -28.922 -26.219 1 26.72 524 PHE B O 1
ATOM 8551 N N . ASP B 1 525 ? -37.375 -29.031 -24.141 1 25.02 525 ASP B N 1
ATOM 8552 C CA . ASP B 1 525 ? -38.438 -28.031 -24.062 1 25.02 525 ASP B CA 1
ATOM 8553 C C . ASP B 1 525 ? -38 -26.734 -24.75 1 25.02 525 ASP B C 1
ATOM 8555 O O . ASP B 1 525 ? -38.781 -25.812 -24.922 1 25.02 525 ASP B O 1
ATOM 8559 N N . GLN B 1 526 ? -36.688 -26.484 -24.781 1 23.12 526 GLN B N 1
ATOM 8560 C CA . GLN B 1 526 ? -36.531 -25.188 -25.406 1 23.12 526 GLN B CA 1
ATOM 8561 C C . GLN B 1 526 ? -36.781 -25.266 -26.922 1 23.12 526 GLN B C 1
ATOM 8563 O O . GLN B 1 526 ? -36.5 -24.312 -27.656 1 23.12 526 GLN B O 1
ATOM 8568 N N . LEU B 1 527 ? -37.156 -26.453 -27.375 1 24.66 527 LEU B N 1
ATOM 8569 C CA . LEU B 1 527 ? -37.5 -26.359 -28.797 1 24.66 527 LEU B CA 1
ATOM 8570 C C . LEU B 1 527 ? -38.688 -25.438 -29.016 1 24.66 527 LEU B C 1
ATOM 8572 O O . LEU B 1 527 ? -38.906 -24.938 -30.125 1 24.66 527 LEU B O 1
ATOM 8576 N N . ILE B 1 528 ? -39.594 -25.406 -28.047 1 25.84 528 ILE B N 1
ATOM 8577 C CA . ILE B 1 528 ? -40.844 -24.859 -28.484 1 25.84 528 ILE B CA 1
ATOM 8578 C C . ILE B 1 528 ? -40.688 -23.359 -28.75 1 25.84 528 ILE B C 1
ATOM 8580 O O . ILE B 1 528 ? -41.375 -22.797 -29.625 1 25.84 528 ILE B O 1
ATOM 8584 N N . PHE B 1 529 ? -39.938 -22.688 -27.906 1 25.17 529 PHE B N 1
ATOM 8585 C CA . PHE B 1 529 ? -40.219 -21.281 -28.094 1 25.17 529 PHE B CA 1
ATOM 8586 C C . PHE B 1 529 ? -39.656 -20.781 -29.406 1 25.17 529 PHE B C 1
ATOM 8588 O O . PHE B 1 529 ? -39.688 -19.578 -29.703 1 25.17 529 PHE B O 1
ATOM 8595 N N . MET B 1 530 ? -38.906 -21.625 -30.094 1 24.48 530 MET B N 1
ATOM 8596 C CA . MET B 1 530 ? -38.5 -21.078 -31.391 1 24.48 530 MET B CA 1
ATOM 8597 C C . MET B 1 530 ? -39.688 -20.875 -32.312 1 24.48 530 MET B C 1
ATOM 8599 O O . MET B 1 530 ? -39.562 -20.328 -33.406 1 24.48 530 MET B O 1
ATOM 8603 N N . VAL B 1 531 ? -40.75 -21.609 -32.062 1 26.17 531 VAL B N 1
ATOM 8604 C CA . VAL B 1 531 ? -41.781 -21.562 -33.094 1 26.17 531 VAL B CA 1
ATOM 8605 C C . VAL B 1 531 ? -42.438 -20.203 -33.094 1 26.17 531 VAL B C 1
ATOM 8607 O O . VAL B 1 531 ? -43.344 -19.953 -33.906 1 26.17 531 VAL B O 1
ATOM 8610 N N . VAL B 1 532 ? -42.25 -19.297 -32.156 1 24.31 532 VAL B N 1
ATOM 8611 C CA . VAL B 1 532 ? -43.031 -18.109 -32.375 1 24.31 532 VAL B CA 1
ATOM 8612 C C . VAL B 1 532 ? -42.594 -17.453 -33.688 1 24.31 532 VAL B C 1
ATOM 8614 O O . VAL B 1 532 ? -43.438 -17.031 -34.5 1 24.31 532 VAL B O 1
ATOM 8617 N N . LEU B 1 533 ? -41.375 -17 -33.844 1 23.42 533 LEU B N 1
ATOM 8618 C CA . LEU B 1 533 ? -41.125 -15.852 -34.719 1 23.42 533 LEU B CA 1
ATOM 8619 C C . LEU B 1 533 ? -41.094 -16.25 -36.188 1 23.42 533 LEU B C 1
ATOM 8621 O O . LEU B 1 533 ? -40.844 -15.43 -37.062 1 23.42 533 LEU B O 1
ATOM 8625 N N . TYR B 1 534 ? -41 -17.438 -36.531 1 22.36 534 TYR B N 1
ATOM 8626 C CA . TYR B 1 534 ? -40.969 -17.562 -37.969 1 22.36 534 TYR B CA 1
ATOM 8627 C C . TYR B 1 534 ? -42.312 -17.125 -38.562 1 22.36 534 TYR B C 1
ATOM 8629 O O . TYR B 1 534 ? -42.469 -17.094 -39.812 1 22.36 534 TYR B O 1
ATOM 8637 N N . ALA B 1 535 ? -43.406 -17.234 -37.875 1 24.19 535 ALA B N 1
ATOM 8638 C CA . ALA B 1 535 ? -44.594 -17.062 -38.688 1 24.19 535 ALA B CA 1
ATOM 8639 C C . ALA B 1 535 ? -44.625 -15.68 -39.344 1 24.19 535 ALA B C 1
ATOM 8641 O O . ALA B 1 535 ? -45.469 -15.422 -40.219 1 24.19 535 ALA B O 1
ATOM 8642 N N . VAL B 1 536 ? -44.156 -14.625 -38.75 1 24 536 VAL B N 1
ATOM 8643 C CA . VAL B 1 536 ? -44.531 -13.383 -39.406 1 24 536 VAL B CA 1
ATOM 8644 C C . VAL B 1 536 ? -43.781 -13.273 -40.75 1 24 536 VAL B C 1
ATOM 8646 O O . VAL B 1 536 ? -43.906 -12.273 -41.438 1 24 536 VAL B O 1
ATOM 8649 N N . ALA B 1 537 ? -42.781 -13.977 -41 1 22.39 537 ALA B N 1
ATOM 8650 C CA . ALA B 1 537 ? -42.188 -13.586 -42.281 1 22.39 537 ALA B CA 1
ATOM 8651 C C . ALA B 1 537 ? -43.094 -13.961 -43.469 1 22.39 537 ALA B C 1
ATOM 8653 O O . ALA B 1 537 ? -42.844 -13.539 -44.594 1 22.39 537 ALA B O 1
ATOM 8654 N N . GLN B 1 538 ? -43.875 -14.945 -43.406 1 20.16 538 GLN B N 1
ATOM 8655 C CA . GLN B 1 538 ? -44.344 -15.445 -44.688 1 20.16 538 GLN B CA 1
ATOM 8656 C C . GLN B 1 538 ? -45.344 -14.5 -45.312 1 20.16 538 GLN B C 1
ATOM 8658 O O . GLN B 1 538 ? -46.062 -14.875 -46.281 1 20.16 538 GLN B O 1
ATOM 8663 N N . THR B 1 539 ? -45.812 -13.414 -44.75 1 23.53 539 THR B N 1
ATOM 8664 C CA . THR B 1 539 ? -46.812 -12.914 -45.688 1 23.53 539 THR B CA 1
ATOM 8665 C C . THR B 1 539 ? -46.219 -12.688 -47.062 1 23.53 539 THR B C 1
ATOM 8667 O O . THR B 1 539 ? -45.344 -11.828 -47.25 1 23.53 539 THR B O 1
ATOM 8670 N N . ARG B 1 540 ? -46.344 -13.688 -47.938 1 21.3 540 ARG B N 1
ATOM 8671 C CA . ARG B 1 540 ? -46.156 -14.195 -49.312 1 21.3 540 ARG B CA 1
ATOM 8672 C C . ARG B 1 540 ? -46.625 -13.18 -50.344 1 21.3 540 ARG B C 1
ATOM 8674 O O . ARG B 1 540 ? -47.25 -12.188 -50 1 21.3 540 ARG B O 1
ATOM 8681 N N . THR B 1 541 ? -47.406 -13.695 -51.312 1 22.45 541 THR B N 1
ATOM 8682 C CA . THR B 1 541 ? -47.625 -13.68 -52.75 1 22.45 541 THR B CA 1
ATOM 8683 C C . THR B 1 541 ? -48.531 -12.516 -53.156 1 22.45 541 THR B C 1
ATOM 8685 O O . THR B 1 541 ? -48.375 -11.938 -54.219 1 22.45 541 THR B O 1
ATOM 8688 N N . PHE B 1 542 ? -49.688 -12.172 -52.594 1 23.14 542 PHE B N 1
ATOM 8689 C CA . PHE B 1 542 ? -50.344 -11.344 -53.594 1 23.14 542 PHE B CA 1
ATOM 8690 C C . PHE B 1 542 ? -49.719 -9.961 -53.656 1 23.14 542 PHE B C 1
ATOM 8692 O O . PHE B 1 542 ? -49.281 -9.422 -52.625 1 23.14 542 PHE B O 1
#

pLDDT: mean 88.72, std 19.17, range [20.02, 98.94]